Protein AF-A0A9P1DM09-F1 (afdb_monomer_lite)

Structure (mmCIF, N/CA/C/O backbone):
data_AF-A0A9P1DM09-F1
#
_entry.id   AF-A0A9P1DM09-F1
#
loop_
_atom_site.group_PDB
_atom_site.id
_atom_site.type_symbol
_atom_site.label_atom_id
_atom_site.label_alt_id
_atom_site.label_comp_id
_atom_site.label_asym_id
_atom_site.label_entity_id
_atom_site.label_seq_id
_atom_site.pdbx_PDB_ins_code
_atom_site.Cartn_x
_atom_site.Cartn_y
_atom_site.Cartn_z
_atom_site.occupancy
_atom_site.B_iso_or_equiv
_atom_site.auth_seq_id
_atom_site.auth_comp_id
_atom_site.auth_asym_id
_atom_site.auth_atom_id
_atom_site.pdbx_PDB_model_num
ATOM 1 N N . MET A 1 1 ? -20.185 -12.607 7.968 1.00 92.75 1 MET A N 1
ATOM 2 C CA . MET A 1 1 ? -20.704 -12.425 9.343 1.00 92.75 1 MET A CA 1
ATOM 3 C C . MET A 1 1 ? -21.569 -13.600 9.773 1.00 92.75 1 MET A C 1
ATOM 5 O O . MET A 1 1 ? -21.222 -14.218 10.764 1.00 92.75 1 MET A O 1
ATOM 9 N N . ALA A 1 2 ? -22.629 -13.952 9.030 1.00 94.94 2 ALA A N 1
ATOM 10 C CA . ALA A 1 2 ? -23.482 -15.106 9.347 1.00 94.94 2 ALA A CA 1
ATOM 11 C C . ALA A 1 2 ? -22.680 -16.396 9.610 1.00 94.94 2 ALA A C 1
ATOM 13 O O . ALA A 1 2 ? -22.858 -17.017 10.651 1.00 94.94 2 ALA A O 1
ATOM 14 N N . ASP A 1 3 ? -21.727 -16.736 8.737 1.00 95.44 3 ASP A N 1
ATOM 15 C CA . ASP A 1 3 ? -20.896 -17.940 8.904 1.00 95.44 3 ASP A CA 1
ATOM 16 C C . ASP A 1 3 ? -20.019 -17.910 10.163 1.00 95.44 3 ASP A C 1
ATOM 18 O O . ASP A 1 3 ? -19.839 -18.935 10.812 1.00 95.44 3 ASP A O 1
ATOM 22 N N . ILE A 1 4 ? -19.525 -16.727 10.547 1.00 95.06 4 ILE A N 1
ATOM 23 C CA . ILE A 1 4 ? -18.743 -16.546 11.779 1.00 95.06 4 ILE A CA 1
ATOM 24 C C . ILE A 1 4 ? -19.639 -16.803 12.996 1.00 95.06 4 ILE A C 1
ATOM 26 O O . ILE A 1 4 ? -19.252 -17.548 13.884 1.00 95.06 4 ILE A O 1
ATOM 30 N N . LEU A 1 5 ? -20.853 -16.241 13.008 1.00 94.69 5 LEU A N 1
ATOM 31 C CA . LEU A 1 5 ? -21.795 -16.359 14.127 1.00 94.69 5 LEU A CA 1
ATOM 32 C C . LEU A 1 5 ? -22.455 -17.743 14.241 1.00 94.69 5 LEU A C 1
ATOM 34 O O . LEU A 1 5 ? -22.899 -18.113 15.324 1.00 94.69 5 LEU A O 1
ATOM 38 N N . ARG A 1 6 ? -22.558 -18.503 13.142 1.00 94.81 6 ARG A N 1
ATOM 39 C CA . ARG A 1 6 ? -23.041 -19.898 13.164 1.00 94.81 6 ARG A CA 1
ATOM 40 C C . ARG A 1 6 ? -22.021 -20.857 13.772 1.00 94.81 6 ARG A C 1
ATOM 42 O O . ARG A 1 6 ? -22.411 -21.883 14.327 1.00 94.81 6 ARG A O 1
ATOM 49 N N . SER A 1 7 ? -20.742 -20.539 13.609 1.00 93.19 7 SER A N 1
ATOM 50 C CA . SER A 1 7 ? -19.626 -21.339 14.092 1.00 93.19 7 SER A CA 1
ATOM 51 C C . SER A 1 7 ? -19.431 -21.181 15.604 1.00 93.19 7 SER A C 1
ATOM 53 O O . SER A 1 7 ? -19.815 -20.171 16.188 1.00 93.19 7 SER A O 1
ATOM 55 N N . ASP A 1 8 ? -18.814 -22.176 16.236 1.00 93.00 8 ASP A N 1
ATOM 56 C CA . ASP A 1 8 ? -18.417 -22.162 17.649 1.00 93.00 8 ASP A CA 1
ATOM 57 C C . ASP A 1 8 ? -16.993 -21.623 17.867 1.00 93.00 8 ASP A C 1
ATOM 59 O O . ASP A 1 8 ? -16.590 -21.360 18.996 1.00 93.00 8 ASP A O 1
ATOM 63 N N . VAL A 1 9 ? -16.231 -21.389 16.793 1.00 93.50 9 VAL A N 1
ATOM 64 C CA . VAL A 1 9 ? -14.819 -20.960 16.859 1.00 93.50 9 VAL A CA 1
ATOM 65 C C . VAL A 1 9 ? -14.598 -19.602 17.536 1.00 93.50 9 VAL A C 1
ATOM 67 O O . VAL A 1 9 ? -13.471 -19.288 17.911 1.00 93.50 9 VAL A O 1
ATOM 70 N N . THR A 1 10 ? -15.645 -18.780 17.664 1.00 93.88 10 THR A N 1
ATOM 71 C CA . THR A 1 10 ? -15.610 -17.482 18.362 1.00 93.88 10 THR A CA 1
ATOM 72 C C . THR A 1 10 ? -16.269 -17.521 19.743 1.00 93.88 10 THR A C 1
ATOM 74 O O . THR A 1 10 ? -16.365 -16.486 20.403 1.00 93.88 10 THR A O 1
ATOM 77 N N . ASP A 1 11 ? -16.764 -18.679 20.185 1.00 94.38 11 ASP A N 1
ATOM 78 C CA . ASP A 1 11 ? -17.372 -18.811 21.508 1.00 94.38 11 ASP A CA 1
ATOM 79 C C . ASP A 1 11 ? -16.298 -18.615 22.593 1.00 94.38 11 ASP A C 1
ATOM 81 O O . ASP A 1 11 ? -15.176 -19.111 22.499 1.00 94.38 11 ASP A O 1
ATOM 85 N N . GLY A 1 12 ? -16.627 -17.836 23.624 1.00 93.38 12 GLY A N 1
ATOM 86 C CA . GLY A 1 12 ? -15.693 -17.449 24.683 1.00 93.38 12 GLY A CA 1
ATOM 87 C C . GLY A 1 12 ? -14.714 -16.331 24.308 1.00 93.38 12 GLY A C 1
ATOM 88 O O . GLY A 1 12 ? -13.828 -16.034 25.104 1.00 93.38 12 GLY A O 1
ATOM 89 N N . ILE A 1 13 ? -14.856 -15.694 23.139 1.00 94.94 13 ILE A N 1
ATOM 90 C CA . ILE A 1 13 ? -13.962 -14.625 22.670 1.00 94.94 13 ILE A CA 1
ATOM 91 C C . ILE A 1 13 ? -14.785 -13.391 22.279 1.00 94.94 13 ILE A C 1
ATOM 93 O O . ILE A 1 13 ? -15.729 -13.476 21.496 1.00 94.94 13 ILE A O 1
ATOM 97 N N . LEU A 1 14 ? -14.414 -12.221 22.806 1.00 96.12 14 LEU A N 1
ATOM 98 C CA . LEU A 1 14 ? -14.956 -10.940 22.349 1.00 96.12 14 LEU A CA 1
ATOM 99 C C . LEU A 1 14 ? -14.246 -10.524 21.052 1.00 96.12 14 LEU A C 1
ATOM 101 O O . LEU A 1 14 ? -13.033 -10.319 21.035 1.00 96.12 14 LEU A O 1
ATOM 105 N N . CYS A 1 15 ? -14.999 -10.396 19.964 1.00 97.06 15 CYS A N 1
ATOM 106 C CA . CYS A 1 15 ? -14.479 -10.115 18.629 1.00 97.06 15 CYS A CA 1
ATOM 107 C C . CYS A 1 15 ? -14.871 -8.714 18.145 1.00 97.06 15 CYS A C 1
ATOM 109 O O . CYS A 1 15 ? -16.034 -8.324 18.236 1.00 97.06 15 CYS A O 1
ATOM 111 N N . ASP A 1 16 ? -13.913 -8.002 17.547 1.00 97.50 16 ASP A N 1
ATOM 112 C CA . ASP A 1 16 ? -14.119 -6.736 16.835 1.00 97.50 16 ASP A CA 1
ATOM 113 C C . ASP A 1 16 ? -13.807 -6.915 15.336 1.00 97.50 16 ASP A C 1
ATOM 115 O O . ASP A 1 16 ? -12.651 -7.088 14.930 1.00 97.50 16 ASP A O 1
ATOM 119 N N . ILE A 1 17 ? -14.851 -6.885 14.503 1.00 97.31 17 ILE A N 1
ATOM 120 C CA . ILE A 1 17 ? -14.789 -7.251 13.083 1.00 97.31 17 ILE A CA 1
ATOM 121 C C . ILE A 1 17 ? -15.113 -6.039 12.207 1.00 97.31 17 ILE A C 1
ATOM 123 O O . ILE A 1 17 ? -16.161 -5.417 12.344 1.00 97.31 17 ILE A O 1
ATOM 127 N N . GLY A 1 18 ? -14.236 -5.714 11.255 1.00 97.19 18 GLY A N 1
ATOM 128 C CA . GLY A 1 18 ? -14.469 -4.623 10.306 1.00 97.19 18 GLY A CA 1
ATOM 129 C C . GLY A 1 18 ? -15.358 -5.049 9.138 1.00 97.19 18 GLY A C 1
ATOM 130 O O . GLY A 1 18 ? -15.050 -6.038 8.477 1.00 97.19 18 GLY A O 1
ATOM 131 N N . MET A 1 19 ? -16.420 -4.296 8.847 1.00 97.06 19 MET A N 1
ATOM 132 C CA . MET A 1 19 ? -17.224 -4.471 7.632 1.00 97.06 19 MET A CA 1
ATOM 133 C C . MET A 1 19 ? -18.007 -3.199 7.264 1.00 97.06 19 MET A C 1
ATOM 135 O O . MET A 1 19 ? -18.314 -2.397 8.148 1.00 97.06 19 MET A O 1
ATOM 139 N N . PRO A 1 20 ? -18.361 -2.993 5.982 1.00 98.00 20 PRO A N 1
ATOM 140 C CA . PRO A 1 20 ? -19.288 -1.933 5.603 1.00 98.00 20 PRO A CA 1
ATOM 141 C C . PRO A 1 20 ? -20.705 -2.251 6.101 1.00 98.00 20 PRO A C 1
ATOM 143 O O . PRO A 1 20 ? -21.165 -3.388 5.982 1.00 98.00 20 PRO A O 1
ATOM 146 N N . VAL A 1 21 ? -21.409 -1.252 6.635 1.00 98.38 21 VAL A N 1
ATOM 147 C CA . VAL A 1 21 ? -22.803 -1.382 7.091 1.00 98.38 21 VAL A CA 1
ATOM 148 C C . VAL A 1 21 ? -23.618 -0.212 6.558 1.00 98.38 21 VAL A C 1
ATOM 150 O O . VAL A 1 21 ? -23.195 0.938 6.646 1.00 98.38 21 VAL A O 1
ATOM 153 N N . MET A 1 22 ? -24.791 -0.503 5.998 1.00 98.12 22 MET A N 1
ATOM 154 C CA . MET A 1 22 ? -25.729 0.514 5.535 1.00 98.12 22 MET A CA 1
ATOM 155 C C . MET A 1 22 ? -26.776 0.768 6.614 1.00 98.12 22 MET A C 1
ATOM 157 O O . MET A 1 22 ? -27.593 -0.105 6.888 1.00 98.12 22 MET A O 1
ATOM 161 N N . HIS A 1 23 ? -26.778 1.958 7.205 1.00 97.88 23 HIS A N 1
ATOM 162 C CA . HIS A 1 23 ? -27.756 2.356 8.215 1.00 97.88 23 HIS A CA 1
ATOM 163 C C . HIS A 1 23 ? -28.583 3.523 7.689 1.00 97.88 23 HIS A C 1
ATOM 165 O O . HIS A 1 23 ? -28.023 4.514 7.230 1.00 97.88 23 HIS A O 1
ATOM 171 N N . ARG A 1 24 ? -29.916 3.388 7.695 1.00 96.62 24 ARG A N 1
ATOM 172 C CA . ARG A 1 24 ? -30.854 4.383 7.130 1.00 96.62 24 ARG A CA 1
ATOM 173 C C . ARG A 1 24 ? -30.491 4.817 5.696 1.00 96.62 24 ARG A C 1
ATOM 175 O O . ARG A 1 24 ? -30.533 5.998 5.374 1.00 96.62 24 ARG A O 1
ATOM 182 N N . ASN A 1 25 ? -30.129 3.854 4.842 1.00 97.06 25 ASN A N 1
ATOM 183 C CA . ASN A 1 25 ? -29.646 4.066 3.466 1.00 97.06 25 ASN A CA 1
ATOM 184 C C . ASN A 1 25 ? -28.330 4.857 3.335 1.00 97.06 25 ASN A C 1
ATOM 186 O O . ASN A 1 25 ? -27.997 5.311 2.243 1.00 97.06 25 ASN A O 1
ATOM 190 N N . VAL A 1 26 ? -27.549 4.985 4.410 1.00 97.94 26 VAL A N 1
ATOM 191 C CA . VAL A 1 26 ? -26.228 5.624 4.387 1.00 97.94 26 VAL A CA 1
ATOM 192 C C . VAL A 1 26 ? -25.138 4.571 4.630 1.00 97.94 26 VAL A C 1
ATOM 194 O O . VAL A 1 26 ? -25.220 3.828 5.612 1.00 97.94 26 VAL A O 1
ATOM 197 N N . PRO A 1 27 ? -24.130 4.449 3.747 1.00 98.25 27 PRO A N 1
ATOM 198 C CA . PRO A 1 27 ? -23.044 3.489 3.912 1.00 98.25 27 PRO A CA 1
ATOM 199 C C . PRO A 1 27 ? -21.975 4.004 4.886 1.00 98.25 27 PRO A C 1
ATOM 201 O O . PRO A 1 27 ? -21.399 5.076 4.697 1.00 98.25 27 PRO A O 1
ATOM 204 N N . TYR A 1 28 ? -21.637 3.193 5.885 1.00 98.62 28 TYR A N 1
ATOM 205 C CA . TYR A 1 28 ? -20.598 3.478 6.874 1.00 98.62 28 TYR A CA 1
ATOM 206 C C . TYR A 1 28 ? -19.514 2.396 6.865 1.00 98.62 28 TYR A C 1
ATOM 208 O O . TYR A 1 28 ? -19.790 1.211 6.669 1.00 98.62 28 TYR A O 1
ATOM 216 N N . ASN A 1 29 ? -18.267 2.802 7.114 1.00 98.38 29 ASN A N 1
ATOM 217 C CA . ASN A 1 29 ? -17.187 1.882 7.465 1.00 98.38 29 ASN A CA 1
ATOM 218 C C . ASN A 1 29 ? -17.317 1.558 8.958 1.00 98.38 29 ASN A C 1
ATOM 220 O O . ASN A 1 29 ? -17.188 2.467 9.778 1.00 98.38 29 ASN A O 1
ATOM 224 N N . CYS A 1 30 ? -17.608 0.306 9.312 1.00 98.50 30 CYS A N 1
ATOM 225 C CA . CYS A 1 30 ? -17.980 -0.057 10.674 1.00 98.50 30 CYS A CA 1
ATOM 226 C C . CYS A 1 30 ? -17.083 -1.130 11.288 1.00 98.50 30 CYS A C 1
ATOM 228 O O . CYS A 1 30 ? -16.482 -1.968 10.615 1.00 98.50 30 CYS A O 1
ATOM 230 N N . ARG A 1 31 ? -17.066 -1.110 12.616 1.00 98.31 31 ARG A N 1
ATOM 231 C CA . ARG A 1 31 ? -16.554 -2.137 13.515 1.00 98.31 31 ARG A CA 1
ATOM 232 C C . ARG A 1 31 ? -17.749 -2.802 14.191 1.00 98.31 31 ARG A C 1
ATOM 234 O O . ARG A 1 31 ? -18.562 -2.117 14.806 1.00 98.31 31 ARG A O 1
ATOM 241 N N . VAL A 1 32 ? -17.908 -4.107 14.030 1.00 98.25 32 VAL A N 1
ATOM 242 C CA . VAL A 1 32 ? -19.013 -4.883 14.596 1.00 98.25 32 VAL A CA 1
ATOM 243 C C . VAL A 1 32 ? -18.465 -5.719 15.738 1.00 98.25 32 VAL A C 1
ATOM 245 O O . VAL A 1 32 ? -17.649 -6.615 15.518 1.00 98.25 32 VAL A O 1
ATOM 248 N N . TRP A 1 33 ? -18.926 -5.415 16.947 1.00 98.25 33 TRP A N 1
ATOM 249 C CA . TRP A 1 33 ? -18.566 -6.157 18.146 1.00 98.25 33 TRP A CA 1
ATOM 250 C C . TRP A 1 33 ? -19.493 -7.354 18.310 1.00 98.25 33 TRP A C 1
ATOM 252 O O . TRP A 1 33 ? -20.716 -7.208 18.242 1.00 98.25 33 TRP A O 1
ATOM 262 N N . ALA A 1 34 ? -18.922 -8.529 18.544 1.00 97.12 34 ALA A N 1
ATOM 263 C CA . ALA A 1 34 ? -19.670 -9.759 18.757 1.00 97.12 34 ALA A CA 1
ATOM 264 C C . ALA A 1 34 ? -19.017 -10.630 19.831 1.00 97.12 34 ALA A C 1
ATOM 266 O O . ALA A 1 34 ? -17.798 -10.644 19.973 1.00 97.12 34 ALA A O 1
ATOM 267 N N . VAL A 1 35 ? -19.832 -11.364 20.581 1.00 96.44 35 VAL A N 1
ATOM 268 C CA . VAL A 1 35 ? -19.383 -12.359 21.562 1.00 96.44 35 VAL A CA 1
ATOM 269 C C . VAL A 1 35 ? -20.455 -13.429 21.702 1.00 96.44 35 VAL A C 1
ATOM 271 O O . VAL A 1 35 ? -21.644 -13.107 21.690 1.00 96.44 35 VAL A O 1
ATOM 274 N N . ASN A 1 36 ? -20.051 -14.697 21.818 1.00 95.25 36 ASN A N 1
ATOM 275 C CA . ASN A 1 36 ? -20.961 -15.831 22.036 1.00 95.25 36 ASN A CA 1
ATOM 276 C C . ASN A 1 36 ? -22.181 -15.800 21.097 1.00 95.25 36 ASN A C 1
ATOM 278 O O . ASN A 1 36 ? -23.331 -15.866 21.536 1.00 95.25 36 ASN A O 1
ATOM 282 N N . ARG A 1 37 ? -21.909 -15.628 19.794 1.00 95.06 37 ARG A N 1
ATOM 283 C CA . ARG A 1 37 ? -22.902 -15.603 18.702 1.00 95.06 37 ARG A CA 1
ATOM 284 C C . ARG A 1 37 ? -23.946 -14.489 18.787 1.00 95.06 37 ARG A C 1
ATOM 286 O O . ARG A 1 37 ? -24.953 -14.542 18.087 1.00 95.06 37 ARG A O 1
ATOM 293 N N . LYS A 1 38 ? -23.708 -13.458 19.597 1.00 96.56 38 LYS A N 1
ATOM 294 C CA . LYS A 1 38 ? -24.525 -12.242 19.658 1.00 96.56 38 LYS A CA 1
ATOM 295 C C . LYS A 1 38 ? -23.727 -11.037 19.201 1.00 96.56 38 LYS A C 1
ATOM 297 O O . LYS A 1 38 ? -22.524 -10.947 19.438 1.00 96.56 38 LYS A O 1
ATOM 302 N N . ILE A 1 39 ? -24.412 -10.094 18.566 1.00 98.06 39 ILE A N 1
ATOM 303 C CA . ILE A 1 39 ? -23.843 -8.792 18.228 1.00 98.06 39 ILE A CA 1
ATOM 304 C C . ILE A 1 39 ? -24.055 -7.865 19.426 1.00 98.06 39 ILE A C 1
ATOM 306 O O . ILE A 1 39 ? -25.181 -7.669 19.886 1.00 98.06 39 ILE A O 1
ATOM 310 N N . VAL A 1 40 ? -22.957 -7.302 19.923 1.00 97.94 40 VAL A N 1
ATOM 311 C CA . VAL A 1 40 ? -22.935 -6.336 21.029 1.00 97.94 40 VAL A CA 1
ATOM 312 C C . VAL A 1 40 ? -23.361 -4.960 20.526 1.00 97.94 40 VAL A C 1
ATOM 314 O O . VAL A 1 40 ? -24.198 -4.305 21.135 1.00 97.94 40 VAL A O 1
ATOM 317 N N . GLY A 1 41 ? -22.825 -4.536 19.382 1.00 98.19 41 GLY A N 1
ATOM 318 C CA . GLY A 1 41 ? -23.155 -3.260 18.758 1.00 98.19 41 GLY A CA 1
ATOM 319 C C . GLY A 1 41 ? -22.298 -2.984 17.527 1.00 98.19 41 GLY A C 1
ATOM 320 O O . GLY A 1 41 ? -21.325 -3.692 17.249 1.00 98.19 41 GLY A O 1
ATOM 321 N N . ILE A 1 42 ? -22.664 -1.944 16.782 1.00 98.62 42 ILE A N 1
ATOM 322 C CA . ILE A 1 42 ? -22.014 -1.548 15.531 1.00 98.62 42 ILE A CA 1
ATOM 323 C C . ILE A 1 42 ? -21.479 -0.123 15.665 1.00 98.62 42 ILE A C 1
ATOM 325 O O . ILE A 1 42 ? -22.226 0.822 15.906 1.00 98.62 42 ILE A O 1
ATOM 329 N N . ARG A 1 43 ? -20.171 0.034 15.487 1.00 98.25 43 ARG A N 1
ATOM 330 C CA . ARG A 1 43 ? -19.457 1.298 15.643 1.00 98.25 43 ARG A CA 1
ATOM 331 C C . ARG A 1 43 ? -19.012 1.833 14.281 1.00 98.25 43 ARG A C 1
ATOM 333 O O . ARG A 1 43 ? -18.095 1.259 13.691 1.00 98.25 43 ARG A O 1
ATOM 340 N N . PRO A 1 44 ? -19.613 2.912 13.756 1.00 98.19 44 PRO A N 1
ATOM 341 C CA . PRO A 1 44 ? -19.181 3.539 12.510 1.00 98.19 44 PRO A CA 1
ATOM 342 C C . PRO A 1 44 ? -17.931 4.414 12.700 1.00 98.19 44 PRO A C 1
ATOM 344 O O . PRO A 1 44 ? -17.694 4.978 13.768 1.00 98.19 44 PRO A O 1
ATOM 347 N N . LYS A 1 45 ? -17.126 4.532 11.644 1.00 98.00 45 LYS A N 1
ATOM 348 C CA . LYS A 1 45 ? -15.929 5.377 11.589 1.00 98.00 45 LYS A CA 1
ATOM 349 C C . LYS A 1 45 ? -16.315 6.860 11.504 1.00 98.00 45 LYS A C 1
ATOM 351 O O . LYS A 1 45 ? -17.185 7.241 10.721 1.00 98.00 45 LYS A O 1
ATOM 356 N N . ILE A 1 46 ? -15.643 7.694 12.289 1.00 96.06 46 ILE A N 1
ATOM 357 C CA . ILE A 1 46 ? -15.893 9.135 12.428 1.00 96.06 46 ILE A CA 1
ATOM 358 C C . ILE A 1 46 ? -15.045 9.920 11.425 1.00 96.06 46 ILE A C 1
ATOM 360 O O . ILE A 1 46 ? -15.552 10.773 10.702 1.00 96.06 46 ILE A O 1
ATOM 364 N N . TYR A 1 47 ? -13.746 9.615 11.353 1.00 96.00 47 TYR A N 1
ATOM 365 C CA . TYR A 1 47 ? -12.805 10.327 10.489 1.00 96.00 47 TYR A CA 1
ATOM 366 C C . TYR A 1 47 ? -12.378 9.442 9.321 1.00 96.00 47 TYR A C 1
ATOM 368 O O . TYR A 1 47 ? -11.663 8.453 9.493 1.00 96.00 47 TYR A O 1
ATOM 376 N N . LEU A 1 48 ? -12.837 9.794 8.120 1.00 96.19 48 LEU A N 1
ATOM 377 C CA . LEU A 1 48 ? -12.530 9.056 6.899 1.00 96.19 48 LEU A CA 1
ATOM 378 C C . LEU A 1 48 ? -11.236 9.553 6.247 1.00 96.19 48 LEU A C 1
ATOM 380 O O . LEU A 1 48 ? -11.005 10.756 6.132 1.00 96.19 48 LEU A O 1
ATOM 384 N N . ALA A 1 49 ? -10.418 8.622 5.762 1.00 93.81 49 ALA A N 1
ATOM 385 C CA . ALA A 1 49 ? -9.188 8.943 5.047 1.00 93.81 49 ALA A CA 1
ATOM 386 C C . ALA A 1 49 ? -9.498 9.306 3.585 1.00 93.81 49 ALA A C 1
ATOM 388 O O . ALA A 1 49 ? -9.995 8.475 2.818 1.00 93.81 49 ALA A O 1
ATOM 389 N N . ASN A 1 50 ? -9.167 10.534 3.176 1.00 91.81 50 ASN A N 1
ATOM 390 C CA . ASN A 1 50 ? -9.396 11.011 1.805 1.00 91.81 50 ASN A CA 1
ATOM 391 C C . ASN A 1 50 ? -8.139 11.586 1.120 1.00 91.81 50 ASN A C 1
ATOM 393 O O . ASN A 1 50 ? -8.208 12.097 -0.000 1.00 91.81 50 ASN A O 1
ATOM 397 N N . ASP A 1 51 ? -6.978 11.440 1.764 1.00 81.56 51 ASP A N 1
ATOM 398 C CA . ASP A 1 51 ? -5.696 11.957 1.291 1.00 81.56 51 ASP A CA 1
ATOM 399 C C . ASP A 1 51 ? -4.848 10.890 0.589 1.00 81.56 51 ASP A C 1
ATOM 401 O O . ASP A 1 51 ? -4.933 9.688 0.848 1.00 81.56 51 ASP A O 1
ATOM 405 N N . GLY A 1 52 ? -3.951 11.329 -0.300 1.00 84.19 52 GLY A N 1
ATOM 406 C CA . GLY A 1 52 ? -2.974 10.442 -0.939 1.00 84.19 52 GLY A CA 1
ATOM 407 C C . GLY A 1 52 ? -3.645 9.350 -1.777 1.00 84.19 52 GLY A C 1
ATOM 408 O O . GLY A 1 52 ? -4.280 9.671 -2.783 1.00 84.19 52 GLY A O 1
ATOM 409 N N . ASN A 1 53 ? -3.487 8.085 -1.370 1.00 85.81 53 ASN A N 1
ATOM 410 C CA . ASN A 1 53 ? -4.131 6.922 -1.993 1.00 85.81 53 ASN A CA 1
ATOM 411 C C . ASN A 1 53 ? -5.542 6.630 -1.455 1.00 85.81 53 ASN A C 1
ATOM 413 O O . ASN A 1 53 ? -6.273 5.879 -2.095 1.00 85.81 53 ASN A O 1
ATOM 417 N N . TYR A 1 54 ? -5.924 7.196 -0.309 1.00 90.06 54 TYR A N 1
ATOM 418 C CA . TYR A 1 54 ? -7.211 6.922 0.324 1.00 90.06 54 TYR A CA 1
ATOM 419 C C . TYR A 1 54 ? -8.317 7.791 -0.271 1.00 90.06 54 TYR A C 1
ATOM 421 O O . TYR A 1 54 ? -8.112 8.976 -0.527 1.00 90.06 54 TYR A O 1
ATOM 429 N N . ARG A 1 55 ? -9.487 7.198 -0.513 1.00 93.56 55 ARG A N 1
ATOM 430 C CA . ARG A 1 55 ? -10.676 7.868 -1.066 1.00 93.56 55 ARG A CA 1
ATOM 431 C C . ARG A 1 55 ? -11.950 7.367 -0.386 1.00 93.56 55 ARG A C 1
ATOM 433 O O . ARG A 1 55 ? -12.934 7.082 -1.055 1.00 93.56 55 ARG A O 1
ATOM 440 N N . GLU A 1 56 ? -11.922 7.187 0.935 1.00 95.56 56 GLU A N 1
ATOM 441 C CA . GLU A 1 56 ? -13.026 6.551 1.668 1.00 95.56 56 GLU A CA 1
ATOM 442 C C . GLU A 1 56 ? -14.357 7.294 1.488 1.00 95.56 56 GLU A C 1
ATOM 444 O O . GLU A 1 56 ? -15.388 6.646 1.330 1.00 95.56 56 GLU A O 1
ATOM 449 N N . MET A 1 57 ? -14.330 8.631 1.402 1.00 95.44 57 MET A N 1
ATOM 450 C CA . MET A 1 57 ? -15.530 9.460 1.200 1.00 95.44 57 MET A CA 1
ATOM 451 C C . MET A 1 57 ? -16.221 9.241 -0.154 1.00 95.44 57 MET A C 1
ATOM 453 O O . MET A 1 57 ? -17.337 9.706 -0.355 1.00 95.44 57 MET A O 1
ATOM 457 N N . ARG A 1 58 ? -15.584 8.525 -1.093 1.00 96.25 58 ARG A N 1
ATOM 458 C CA . ARG A 1 58 ? -16.240 8.079 -2.329 1.00 96.25 58 ARG A CA 1
ATOM 459 C C . ARG A 1 58 ? -17.334 7.043 -2.054 1.00 96.25 58 ARG A C 1
ATOM 461 O O . ARG A 1 58 ? -18.288 6.975 -2.820 1.00 96.25 58 ARG A O 1
ATOM 468 N N . TRP A 1 59 ? -17.167 6.220 -1.018 1.00 96.06 59 TRP A N 1
ATOM 469 C CA . TRP A 1 59 ? -18.034 5.069 -0.737 1.00 96.06 59 TRP A CA 1
ATOM 470 C C . TRP A 1 59 ? -18.727 5.135 0.620 1.00 96.06 59 TRP A C 1
ATOM 472 O O . TRP A 1 59 ? -19.774 4.519 0.784 1.00 96.06 59 TRP A O 1
ATOM 482 N N . PHE A 1 60 ? -18.142 5.841 1.585 1.00 98.25 60 PHE A N 1
ATOM 483 C CA . PHE A 1 60 ? -18.626 5.898 2.958 1.00 98.25 60 PHE A CA 1
ATOM 484 C C . PHE A 1 60 ? -18.896 7.331 3.391 1.00 98.25 60 PHE A C 1
ATOM 486 O O . PHE A 1 60 ? -18.217 8.268 2.970 1.00 98.25 60 PHE A O 1
ATOM 493 N N . THR A 1 61 ? -19.849 7.484 4.299 1.00 98.12 61 THR A N 1
ATOM 494 C CA . THR A 1 61 ? -20.131 8.741 4.988 1.00 98.12 61 THR A CA 1
ATOM 495 C C . THR A 1 61 ? -19.509 8.691 6.388 1.00 98.12 61 THR A C 1
ATOM 497 O O . THR A 1 61 ? -19.588 7.649 7.042 1.00 98.12 61 THR A O 1
ATOM 500 N N . PRO A 1 62 ? -18.850 9.764 6.868 1.00 97.19 62 PRO A N 1
ATOM 501 C CA . PRO A 1 62 ? -18.394 9.818 8.254 1.00 97.19 62 PRO A CA 1
ATOM 502 C C . PRO A 1 62 ? -19.592 9.791 9.209 1.00 97.19 62 PRO A C 1
ATOM 504 O O . PRO A 1 62 ? -20.635 10.383 8.920 1.00 97.19 62 PRO A O 1
ATOM 507 N N . TRP A 1 63 ? -19.452 9.134 10.360 1.00 97.00 63 TRP A N 1
ATOM 508 C CA . TRP A 1 63 ? -20.458 9.248 11.414 1.00 97.00 63 TRP A CA 1
ATOM 509 C C . TRP A 1 63 ? -20.481 10.669 11.977 1.00 97.00 63 TRP A C 1
ATOM 511 O O . TRP A 1 63 ? -19.466 11.164 12.471 1.00 97.00 63 TRP A O 1
ATOM 521 N N . TYR A 1 64 ? -21.637 11.323 11.894 1.00 92.94 64 TYR A N 1
ATOM 522 C CA . TYR A 1 64 ? -21.806 12.678 12.399 1.00 92.94 64 TYR A CA 1
ATOM 523 C C . TYR A 1 64 ? -21.977 12.661 13.919 1.00 92.94 64 TYR A C 1
ATOM 525 O O . TYR A 1 64 ? -22.877 12.010 14.445 1.00 92.94 64 TYR A O 1
ATOM 533 N N . ILE A 1 65 ? -21.119 13.407 14.613 1.00 90.06 65 ILE A N 1
ATOM 534 C CA . ILE A 1 65 ? -21.247 13.669 16.046 1.00 90.06 65 ILE A CA 1
ATOM 535 C C . ILE A 1 65 ? -21.745 15.100 16.194 1.00 90.06 65 ILE A C 1
ATOM 537 O O . ILE A 1 65 ? -21.059 16.037 15.788 1.00 90.06 65 ILE A O 1
ATOM 541 N N . ASP A 1 66 ? -22.933 15.251 16.772 1.00 85.88 66 ASP A N 1
ATOM 542 C CA . ASP A 1 66 ? -23.529 16.551 17.065 1.00 85.88 66 ASP A CA 1
ATOM 543 C C . ASP A 1 66 ? -22.729 17.262 18.174 1.00 85.88 66 ASP A C 1
ATOM 545 O O . ASP A 1 66 ? -22.722 16.779 19.309 1.00 85.88 66 ASP A O 1
ATOM 549 N N . PRO A 1 67 ? -22.079 18.409 17.892 1.00 83.00 67 PRO A N 1
ATOM 550 C CA . PRO A 1 67 ? -21.292 19.138 18.886 1.00 83.00 67 PRO A CA 1
ATOM 551 C C . PRO A 1 67 ? -22.119 19.694 20.052 1.00 83.00 67 PRO A C 1
ATOM 553 O O . PRO A 1 67 ? -21.548 20.058 21.078 1.00 83.00 67 PRO A O 1
ATOM 556 N N . SER A 1 68 ? -23.443 19.809 19.894 1.00 83.38 68 SER A N 1
ATOM 557 C CA . SER A 1 68 ? -24.346 20.258 20.958 1.00 83.38 68 SER A CA 1
ATOM 558 C C . SER A 1 68 ? -24.662 19.155 21.970 1.00 83.38 68 SER A C 1
ATOM 560 O O . SER A 1 68 ? -25.052 19.451 23.103 1.00 83.38 68 SER A O 1
ATOM 562 N N . LYS A 1 69 ? -24.469 17.885 21.591 1.00 79.94 69 LYS A N 1
ATOM 563 C CA . LYS A 1 69 ? -24.666 16.737 22.476 1.00 79.94 69 LYS A CA 1
ATOM 564 C C . LYS A 1 69 ? -23.389 16.439 23.260 1.00 79.94 69 LYS A C 1
ATOM 566 O O . LYS A 1 69 ? -22.272 16.574 22.767 1.00 79.94 69 LYS A O 1
ATOM 571 N N . GLN A 1 70 ? -23.558 16.009 24.508 1.00 75.62 70 GLN A N 1
ATOM 572 C CA . GLN A 1 70 ? -22.440 15.571 25.340 1.00 75.62 70 GLN A CA 1
ATOM 573 C C . GLN A 1 70 ? -21.818 14.269 24.801 1.00 75.62 70 GLN A C 1
ATOM 575 O O . GLN A 1 70 ? -22.510 13.401 24.264 1.00 75.62 70 GLN A O 1
ATOM 580 N N . GLY A 1 71 ? -20.499 14.130 24.965 1.00 82.50 71 GLY A N 1
ATOM 581 C CA . GLY A 1 71 ? -19.759 12.923 24.589 1.00 82.50 71 GLY A CA 1
ATOM 582 C C . GLY A 1 71 ? -19.727 12.697 23.077 1.00 82.50 71 GLY A C 1
ATOM 583 O O . GLY A 1 71 ? -19.248 13.546 22.328 1.00 82.50 71 GLY A O 1
ATOM 584 N N . PHE A 1 72 ? -20.209 11.531 22.642 1.00 90.31 72 PHE A N 1
ATOM 585 C CA . PHE A 1 72 ? -20.299 11.147 21.2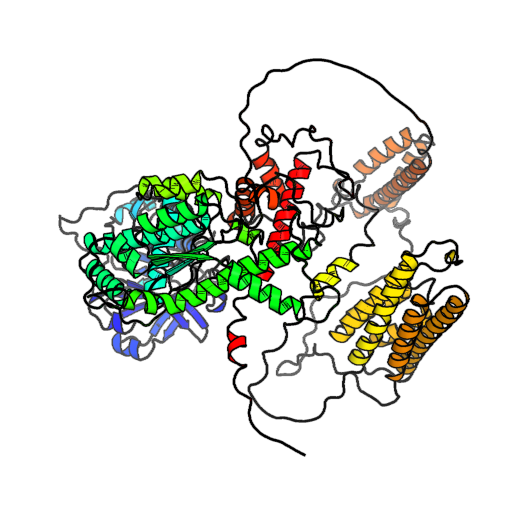27 1.00 90.31 72 PHE A CA 1
ATOM 586 C C . PHE A 1 72 ? -21.747 11.083 20.704 1.00 90.31 72 PHE A C 1
ATOM 588 O O . PHE A 1 72 ? -21.984 10.561 19.614 1.00 90.31 72 PHE A O 1
ATOM 595 N N . GLY A 1 73 ? -22.707 11.619 21.463 1.00 87.50 73 GLY A N 1
ATOM 596 C CA . GLY A 1 73 ? -24.133 11.506 21.167 1.00 87.50 73 GLY A CA 1
ATOM 597 C C . GLY A 1 73 ? -24.755 10.186 21.635 1.00 87.50 73 GLY A C 1
ATOM 598 O O . GLY A 1 73 ? -24.103 9.332 22.235 1.00 87.50 73 GLY A O 1
ATOM 599 N N . GLU A 1 74 ? -26.055 10.049 21.387 1.00 89.44 74 GLU A N 1
ATOM 600 C CA . GLU A 1 74 ? -26.842 8.868 21.757 1.00 89.44 74 GLU A CA 1
ATOM 601 C C . GLU A 1 74 ? -26.682 7.747 20.725 1.00 89.44 74 GLU A C 1
ATOM 603 O O . GLU A 1 74 ? -26.417 7.997 19.548 1.00 89.44 74 GLU A O 1
ATOM 608 N N . LEU A 1 75 ? -26.877 6.505 21.171 1.00 95.25 75 LEU A N 1
ATOM 609 C CA . LEU A 1 75 ? -26.890 5.346 20.285 1.00 95.25 75 LEU A CA 1
ATOM 610 C C . LEU A 1 75 ? -28.225 5.250 19.554 1.00 95.25 75 LEU A C 1
ATOM 612 O O . LEU A 1 75 ? -29.291 5.432 20.139 1.00 95.25 75 LEU A O 1
ATOM 616 N N . GLU A 1 76 ? -28.156 4.906 18.276 1.00 96.81 76 GLU A N 1
ATOM 617 C CA . GLU A 1 76 ? -29.327 4.587 17.473 1.00 96.81 76 GLU A CA 1
ATOM 618 C C . GLU A 1 76 ? -29.581 3.077 17.467 1.00 96.81 76 GLU A C 1
ATOM 620 O O . GLU A 1 76 ? -28.680 2.273 17.701 1.00 96.81 76 GLU A O 1
ATOM 625 N N . GLU A 1 77 ? -30.812 2.664 17.170 1.00 97.81 77 GLU A N 1
ATOM 626 C CA . GLU A 1 77 ? -31.118 1.254 16.941 1.00 97.81 77 GLU A CA 1
ATOM 627 C C . GLU A 1 77 ? -30.888 0.882 15.473 1.00 97.81 77 GLU A C 1
ATOM 629 O O . GLU A 1 77 ? -31.459 1.492 14.564 1.00 97.81 77 GLU A O 1
ATOM 634 N N . TYR A 1 78 ? -30.100 -0.164 15.243 1.00 98.38 78 TYR A N 1
ATOM 635 C CA . TYR A 1 78 ? -29.909 -0.778 13.936 1.00 98.38 78 TYR A CA 1
ATOM 636 C C . TYR A 1 78 ? -30.675 -2.094 13.854 1.00 98.38 78 TYR A C 1
ATOM 638 O O . TYR A 1 78 ? -30.468 -2.991 14.672 1.00 98.38 78 TYR A O 1
ATOM 646 N N . PHE A 1 79 ? -31.546 -2.224 12.854 1.00 98.12 79 PHE A N 1
ATOM 647 C CA . PHE A 1 79 ? -32.243 -3.475 12.567 1.00 98.12 79 PHE A CA 1
ATOM 648 C C . PHE A 1 79 ? -31.296 -4.453 11.879 1.00 98.12 79 PHE A C 1
ATOM 650 O O . PHE A 1 79 ? -30.744 -4.162 10.817 1.00 98.12 79 PHE A O 1
ATOM 657 N N . LEU A 1 80 ? -31.120 -5.628 12.477 1.00 97.88 80 LEU A N 1
ATOM 658 C CA . LEU A 1 80 ? -30.267 -6.655 11.900 1.00 97.88 80 LEU A CA 1
ATOM 659 C C . LEU A 1 80 ? -30.907 -7.244 10.632 1.00 97.88 80 LEU A C 1
ATOM 661 O O . LEU A 1 80 ? -32.129 -7.413 10.581 1.00 97.88 80 LEU A O 1
ATOM 665 N N . PRO A 1 81 ? -30.103 -7.615 9.615 1.00 97.31 81 PRO A N 1
ATOM 666 C CA . PRO A 1 81 ? -30.593 -8.434 8.515 1.00 97.31 81 PRO A CA 1
ATOM 667 C C . PRO A 1 81 ? -31.255 -9.700 9.058 1.00 97.31 81 PRO A C 1
ATOM 669 O O . PRO A 1 81 ? -30.751 -10.292 10.013 1.00 97.31 81 PRO A O 1
ATOM 672 N N . ARG A 1 82 ? -32.351 -10.133 8.426 1.00 96.69 82 ARG A N 1
ATOM 673 C CA . ARG A 1 82 ? -33.174 -11.259 8.896 1.00 96.69 82 ARG A CA 1
ATOM 674 C C . ARG A 1 82 ? -32.350 -12.496 9.261 1.00 96.69 82 ARG A C 1
ATOM 676 O O . ARG A 1 82 ? -32.518 -13.025 10.350 1.00 96.69 82 ARG A O 1
ATOM 683 N N . GLU A 1 83 ? -31.428 -12.899 8.388 1.00 97.12 83 GLU A N 1
ATOM 684 C CA . GLU A 1 83 ? -30.547 -14.051 8.622 1.00 97.12 83 GLU A CA 1
ATOM 685 C C . GLU A 1 83 ? -29.714 -13.895 9.903 1.00 97.12 83 GLU A C 1
ATOM 687 O O . GLU A 1 83 ? -29.597 -14.825 10.694 1.00 97.12 83 GLU A O 1
ATOM 692 N N . ILE A 1 84 ? -29.156 -12.705 10.137 1.00 97.50 84 ILE A N 1
ATOM 693 C CA . ILE A 1 84 ? -28.370 -12.428 11.340 1.00 97.50 84 ILE A CA 1
ATOM 694 C C . ILE A 1 84 ? -29.272 -12.441 12.574 1.00 97.50 84 ILE A C 1
ATOM 696 O O . ILE A 1 84 ? -28.888 -13.024 13.580 1.00 97.50 84 ILE A O 1
ATOM 700 N N . GLY A 1 85 ? -30.467 -11.851 12.498 1.00 97.06 85 GLY A N 1
ATOM 701 C CA . GLY A 1 85 ? -31.411 -11.846 13.615 1.00 97.06 85 GLY A CA 1
ATOM 702 C C . GLY A 1 85 ? -31.934 -13.236 13.989 1.00 97.06 85 GLY A C 1
ATOM 703 O O . GLY A 1 85 ? -32.106 -13.520 15.172 1.00 97.06 85 GLY A O 1
ATOM 704 N N . GLU A 1 86 ? -32.120 -14.123 13.009 1.00 97.00 86 GLU A N 1
ATOM 705 C CA . GLU A 1 86 ? -32.472 -15.532 13.235 1.00 97.00 86 GLU A CA 1
ATOM 706 C C . GLU A 1 86 ? -31.337 -16.301 13.934 1.00 97.00 86 GLU A C 1
ATOM 708 O O . GLU A 1 86 ? -31.606 -17.098 14.830 1.00 97.00 86 GLU A O 1
ATOM 713 N N . ILE A 1 87 ? -30.072 -16.037 13.579 1.00 96.44 87 ILE A N 1
ATOM 714 C CA . ILE A 1 87 ? -28.900 -16.673 14.210 1.00 96.44 87 ILE A CA 1
ATOM 715 C C . ILE A 1 87 ? -28.692 -16.168 15.643 1.00 96.44 87 ILE A C 1
ATOM 717 O O . ILE A 1 87 ? -28.455 -16.958 16.554 1.00 96.44 87 ILE A O 1
ATOM 721 N N . THR A 1 88 ? -28.743 -14.851 15.843 1.00 96.56 88 THR A N 1
ATOM 722 C CA . THR A 1 88 ? -28.397 -14.216 17.125 1.00 96.56 88 THR A CA 1
ATOM 723 C C . THR A 1 88 ? -29.566 -14.187 18.114 1.00 96.56 88 THR A C 1
ATOM 725 O O . THR A 1 88 ? -29.364 -13.970 19.313 1.00 96.56 88 THR A O 1
ATOM 728 N N . GLY A 1 89 ? -30.800 -14.347 17.621 1.00 97.38 89 GLY A N 1
ATOM 729 C CA . GLY A 1 89 ? -32.028 -14.091 18.374 1.00 97.38 89 GLY A CA 1
ATOM 730 C C . GLY A 1 89 ? -32.274 -12.603 18.656 1.00 97.38 89 GLY A C 1
ATOM 731 O O . GLY A 1 89 ? -33.033 -12.273 19.567 1.00 97.38 89 GLY A O 1
ATOM 732 N N . GLN A 1 90 ? -31.617 -11.693 17.928 1.00 97.69 90 GLN A N 1
ATOM 733 C CA . GLN A 1 90 ? -31.711 -10.244 18.126 1.00 97.69 90 GLN A CA 1
ATOM 734 C C . GLN A 1 90 ? -32.383 -9.579 16.920 1.00 97.69 90 GLN A C 1
ATOM 736 O O . GLN A 1 90 ? -31.939 -9.727 15.787 1.00 97.69 90 GLN A O 1
ATOM 741 N N . ALA A 1 91 ? -33.424 -8.778 17.152 1.00 97.69 91 ALA A N 1
ATOM 742 C CA . ALA A 1 91 ? -34.023 -7.972 16.083 1.00 97.69 91 ALA A CA 1
ATOM 743 C C . ALA A 1 91 ? -33.222 -6.688 15.806 1.00 97.69 91 ALA A C 1
ATOM 745 O O . ALA A 1 91 ? -33.120 -6.234 14.665 1.00 97.69 91 ALA A O 1
ATOM 746 N N . LYS A 1 92 ? -32.661 -6.093 16.863 1.00 98.12 92 LYS A N 1
ATOM 747 C CA . LYS A 1 92 ? -31.972 -4.804 16.835 1.00 98.12 92 LYS A CA 1
ATOM 748 C C . LYS A 1 92 ? -30.710 -4.838 17.682 1.00 98.12 92 LYS A C 1
ATOM 750 O O . LYS A 1 92 ? -30.634 -5.607 18.641 1.00 98.12 92 LYS A O 1
ATOM 755 N N . VAL A 1 93 ? -29.762 -3.969 17.350 1.00 98.44 93 VAL A N 1
ATOM 756 C CA . VAL A 1 93 ? -28.531 -3.736 18.117 1.00 98.44 93 VAL A CA 1
ATOM 757 C C . VAL A 1 93 ? -28.184 -2.246 18.162 1.00 98.44 93 VAL A C 1
ATOM 759 O O . VAL A 1 93 ? -28.622 -1.504 17.279 1.00 98.44 93 VAL A O 1
ATOM 762 N N . PRO A 1 94 ? -27.396 -1.789 19.151 1.00 98.31 94 PRO A N 1
ATOM 763 C CA . PRO A 1 94 ? -26.930 -0.408 19.206 1.00 98.31 94 PRO A CA 1
ATOM 764 C C . PRO A 1 94 ? -26.014 -0.052 18.027 1.00 98.31 94 PRO A C 1
ATOM 766 O O . PRO A 1 94 ? -25.157 -0.847 17.632 1.00 98.31 94 PRO A O 1
ATOM 769 N N . PHE A 1 95 ? -26.166 1.161 17.501 1.00 98.44 95 PHE A N 1
ATOM 770 C CA . PHE A 1 95 ? -25.373 1.733 16.417 1.00 98.44 95 PHE A CA 1
ATOM 771 C C . PHE A 1 95 ? -24.894 3.136 16.792 1.00 98.44 95 PHE A C 1
ATOM 773 O O . PHE A 1 95 ? -25.698 4.008 17.116 1.00 98.44 95 PHE A O 1
ATOM 780 N N . GLY A 1 96 ? -23.583 3.361 16.761 1.00 97.06 96 GLY A N 1
ATOM 781 C CA . GLY A 1 96 ? -22.971 4.630 17.158 1.00 97.06 96 GLY A CA 1
ATOM 782 C C . GLY A 1 96 ? -21.642 4.425 17.879 1.00 97.06 96 GLY A C 1
ATOM 783 O O . GLY A 1 96 ? -21.020 3.369 17.769 1.00 97.06 96 GLY A O 1
ATOM 784 N N . ILE A 1 97 ? -21.179 5.435 18.611 1.00 96.75 97 ILE A N 1
ATOM 785 C CA . ILE A 1 97 ? -19.919 5.354 19.359 1.00 96.75 97 ILE A CA 1
ATOM 786 C C . ILE A 1 97 ? -20.217 4.952 20.802 1.00 96.75 97 ILE A C 1
ATOM 788 O O . ILE A 1 97 ? -20.877 5.686 21.532 1.00 96.75 97 ILE A O 1
ATOM 792 N N . PHE A 1 98 ? -19.716 3.791 21.212 1.00 96.81 98 PHE A N 1
ATOM 793 C CA . PHE A 1 98 ? -19.911 3.242 22.551 1.00 96.81 98 PHE A CA 1
ATOM 794 C C . PHE A 1 98 ? -18.644 2.557 23.060 1.00 96.81 98 PHE A C 1
ATOM 796 O O . PHE A 1 98 ? -17.740 2.224 22.286 1.00 96.81 98 PHE A O 1
ATOM 803 N N . ALA A 1 99 ? -18.619 2.314 24.365 1.00 97.50 99 ALA A N 1
ATOM 804 C CA . ALA A 1 99 ? -17.701 1.388 25.002 1.00 97.50 99 ALA A CA 1
ATOM 805 C C . ALA A 1 99 ? -18.425 0.081 25.365 1.00 97.50 99 ALA A C 1
ATOM 807 O O . ALA A 1 99 ? -19.588 0.085 25.771 1.00 97.50 99 ALA A O 1
ATOM 808 N N . VAL A 1 100 ? -17.737 -1.044 25.205 1.00 98.19 100 VAL A N 1
ATOM 809 C CA . VAL A 1 100 ? -18.164 -2.365 25.665 1.00 98.19 100 VAL A CA 1
ATOM 810 C C . VAL A 1 100 ? -17.738 -2.510 27.119 1.00 98.19 100 VAL A C 1
ATOM 812 O O . VAL A 1 100 ? -16.544 -2.560 27.415 1.00 98.19 100 VAL A O 1
ATOM 815 N N . SER A 1 101 ? -18.717 -2.558 28.016 1.00 97.56 101 SER A N 1
ATOM 816 C CA . SER A 1 101 ? -18.509 -2.732 29.452 1.00 97.56 101 SER A CA 1
ATOM 817 C C . SER A 1 101 ? -18.674 -4.210 29.791 1.00 97.56 101 SER A C 1
ATOM 819 O O . SER A 1 101 ? -19.743 -4.783 29.582 1.00 97.56 101 SER A O 1
ATOM 821 N N . THR A 1 102 ? -17.596 -4.853 30.234 1.00 97.19 102 THR A N 1
ATOM 822 C CA . THR A 1 102 ? -17.612 -6.242 30.713 1.00 97.19 102 THR A CA 1
ATOM 823 C C . THR A 1 102 ? -17.622 -6.255 32.241 1.00 97.19 102 THR A C 1
ATOM 825 O O . THR A 1 102 ? -17.526 -5.213 32.888 1.00 97.19 102 THR A O 1
ATOM 828 N N . LYS A 1 103 ? -17.706 -7.440 32.859 1.00 95.38 103 LYS A N 1
ATOM 829 C CA . LYS A 1 103 ? -17.693 -7.561 34.330 1.00 95.38 103 LYS A CA 1
ATOM 830 C C . LYS A 1 103 ? -16.425 -7.014 34.989 1.00 95.38 103 LYS A C 1
ATOM 832 O O . LYS A 1 103 ? -16.429 -6.729 36.183 1.00 95.38 103 LYS A O 1
ATOM 837 N N . ASP A 1 104 ? -15.335 -6.944 34.239 1.00 94.38 104 ASP A N 1
ATOM 838 C CA . ASP A 1 104 ? -13.984 -6.772 34.754 1.00 94.38 104 ASP A CA 1
ATOM 839 C C . ASP A 1 104 ? -13.160 -5.692 34.046 1.00 94.38 104 ASP A C 1
ATOM 841 O O . ASP A 1 104 ? -12.123 -5.294 34.583 1.00 94.38 104 ASP A O 1
ATOM 845 N N . THR A 1 105 ? -13.589 -5.200 32.880 1.00 96.75 105 THR A N 1
ATOM 846 C CA . THR A 1 105 ? -12.907 -4.132 32.143 1.00 96.75 105 THR A CA 1
ATOM 847 C C . THR A 1 105 ? -13.855 -3.389 31.194 1.00 96.75 105 THR A C 1
ATOM 849 O O . THR A 1 105 ? -15.041 -3.691 31.087 1.00 96.75 105 THR A O 1
ATOM 852 N N . CYS A 1 106 ? -13.332 -2.375 30.509 1.00 97.50 106 CYS A N 1
ATOM 853 C CA . CYS A 1 106 ? -14.061 -1.581 29.533 1.00 97.50 106 CYS A CA 1
ATOM 854 C C . CYS A 1 106 ? -13.205 -1.401 28.276 1.00 97.50 106 CYS A C 1
ATOM 856 O O . CYS A 1 106 ? -12.042 -0.986 28.364 1.00 97.50 106 CYS A O 1
ATOM 858 N N . LEU A 1 107 ? -13.780 -1.711 27.113 1.00 97.94 107 LEU A N 1
ATOM 859 C CA . LEU A 1 107 ? -13.108 -1.670 25.818 1.00 97.94 107 LEU A CA 1
ATOM 860 C C . LEU A 1 107 ? -13.833 -0.737 24.852 1.00 97.94 107 LEU A C 1
ATOM 862 O O . LEU A 1 107 ? -15.053 -0.627 24.876 1.00 97.94 107 LEU A O 1
ATOM 866 N N . ALA A 1 108 ? -13.105 -0.109 23.942 1.00 97.69 108 ALA A N 1
ATOM 867 C CA . ALA A 1 108 ? -13.701 0.599 22.816 1.00 97.69 108 ALA A CA 1
ATOM 868 C C . ALA A 1 108 ? -12.813 0.467 21.583 1.00 97.69 108 ALA A C 1
ATOM 870 O O . ALA A 1 108 ? -11.694 -0.046 21.652 1.00 97.69 108 ALA A O 1
ATOM 871 N N . THR A 1 109 ? -13.306 0.941 20.443 1.00 96.44 109 THR A N 1
ATOM 872 C CA . THR A 1 109 ? -12.527 0.960 19.207 1.00 96.44 109 THR A CA 1
ATOM 873 C C . THR A 1 109 ? -12.371 2.370 18.656 1.00 96.44 109 THR A C 1
ATOM 875 O O . THR A 1 109 ? -13.304 3.176 18.675 1.00 96.44 109 THR A O 1
ATOM 878 N N . GLU A 1 110 ? -11.186 2.637 18.122 1.00 95.75 110 GLU A N 1
ATOM 879 C CA . GLU A 1 110 ? -10.974 3.647 17.091 1.00 95.75 110 GLU A CA 1
ATOM 880 C C . GLU A 1 110 ? -10.518 2.952 15.800 1.00 95.75 110 GLU A C 1
ATOM 882 O O . GLU A 1 110 ? -10.175 1.778 15.799 1.00 95.75 110 GLU A O 1
ATOM 887 N N . THR A 1 111 ? -10.578 3.605 14.648 1.00 96.44 111 THR A N 1
ATOM 888 C CA . THR A 1 111 ? -10.363 2.938 13.356 1.00 96.44 111 THR A CA 1
ATOM 889 C C . THR A 1 111 ? -9.382 3.719 12.505 1.00 96.44 111 THR A C 1
ATOM 891 O O . THR A 1 111 ? -9.677 4.821 12.045 1.00 96.44 111 THR A O 1
ATOM 894 N N . CYS A 1 112 ? -8.236 3.100 12.220 1.00 94.88 112 CYS A N 1
ATOM 895 C CA . CYS A 1 112 ? -7.236 3.566 11.265 1.00 94.88 112 CYS A CA 1
ATOM 896 C C . CYS A 1 112 ? -6.871 5.055 11.427 1.00 94.88 112 CYS A C 1
ATOM 898 O O . CYS A 1 112 ? -6.190 5.410 12.386 1.00 94.88 112 CYS A O 1
ATOM 900 N N . GLU A 1 113 ? -7.316 5.903 10.490 1.00 95.12 113 GLU A N 1
ATOM 901 C CA . GLU A 1 113 ? -7.009 7.341 10.396 1.00 95.12 113 GLU A CA 1
ATOM 902 C C . GLU A 1 113 ? -7.384 8.132 11.653 1.00 95.12 113 GLU A C 1
ATOM 904 O O . GLU A 1 113 ? -6.774 9.152 11.938 1.00 95.12 113 GLU A O 1
ATOM 909 N N . GLU A 1 114 ? -8.332 7.645 12.450 1.00 96.75 114 GLU A N 1
ATOM 910 C CA . GLU A 1 114 ? -8.745 8.309 13.688 1.00 96.75 114 GLU A CA 1
ATOM 911 C C . GLU A 1 114 ? -7.608 8.457 14.711 1.00 96.75 114 GLU A C 1
ATOM 913 O O . GLU A 1 114 ? -7.577 9.450 15.426 1.00 96.75 114 GLU A O 1
ATOM 918 N N . LEU A 1 115 ? -6.632 7.540 14.728 1.00 96.25 115 LEU A N 1
ATOM 919 C CA . LEU A 1 115 ? -5.417 7.668 15.549 1.00 96.25 115 LEU A CA 1
ATOM 920 C C . LEU A 1 115 ? -4.542 8.861 15.116 1.00 96.25 115 LEU A C 1
ATOM 922 O O . LEU A 1 115 ? -3.755 9.388 15.901 1.00 96.25 115 LEU A O 1
ATOM 926 N N . PHE A 1 116 ? -4.628 9.254 13.846 1.00 93.25 116 PHE A N 1
ATOM 927 C CA . PHE A 1 116 ? -3.777 10.273 13.239 1.00 93.25 116 PHE A CA 1
ATOM 928 C C . PHE A 1 116 ? -4.367 11.682 13.377 1.00 93.25 116 PHE A C 1
ATOM 930 O O . PHE A 1 116 ? -3.677 12.655 13.056 1.00 93.25 116 PHE A O 1
ATOM 937 N N . THR A 1 117 ? -5.613 11.817 13.847 1.00 93.94 117 THR A N 1
ATOM 938 C CA . THR A 1 117 ? -6.257 13.122 14.014 1.00 93.94 117 THR A CA 1
ATOM 939 C C . THR A 1 117 ? -5.835 13.798 15.328 1.00 93.94 117 THR A C 1
ATOM 941 O O . THR A 1 117 ? -5.524 13.120 16.308 1.00 93.94 117 THR A O 1
ATOM 944 N N . PRO A 1 118 ? -5.797 15.145 15.390 1.00 93.44 118 PRO A N 1
ATOM 945 C CA . PRO A 1 118 ? -5.388 15.855 16.607 1.00 93.44 118 PRO A CA 1
ATOM 946 C C . PRO A 1 118 ? -6.309 15.627 17.816 1.00 93.44 118 PRO A C 1
ATOM 948 O O . PRO A 1 118 ? -5.819 15.534 18.938 1.00 93.44 118 PRO A O 1
ATOM 951 N N . ASP A 1 119 ? -7.623 15.535 17.585 1.00 91.75 119 ASP A N 1
ATOM 952 C CA . ASP A 1 119 ? -8.636 15.173 18.591 1.00 91.75 119 ASP A CA 1
ATOM 953 C C . ASP A 1 119 ? -9.088 13.724 18.359 1.00 91.75 119 ASP A C 1
ATOM 955 O O . ASP A 1 119 ? -10.225 13.447 17.960 1.00 91.75 119 ASP A O 1
ATOM 959 N N . ALA A 1 120 ? -8.138 12.798 18.509 1.00 95.56 120 ALA A N 1
ATOM 960 C CA . ALA A 1 120 ? -8.367 11.376 18.296 1.00 95.56 120 ALA A CA 1
ATOM 961 C C . ALA A 1 120 ? -9.385 10.807 19.312 1.00 95.56 120 ALA A C 1
ATOM 963 O O . ALA A 1 120 ? -9.313 11.134 20.505 1.00 95.56 120 ALA A O 1
ATOM 964 N N . PRO A 1 121 ? -10.307 9.912 18.897 1.00 95.12 121 PRO A N 1
ATOM 965 C CA . PRO A 1 121 ? -11.357 9.383 19.771 1.00 95.12 121 PRO A CA 1
ATOM 966 C C . PRO A 1 121 ? -10.836 8.716 21.048 1.00 95.12 121 PRO A C 1
ATOM 968 O O . PRO A 1 121 ? -11.470 8.848 22.100 1.00 95.12 121 PRO A O 1
ATOM 971 N N . HIS A 1 122 ? -9.675 8.046 20.998 1.00 96.25 122 HIS A N 1
ATOM 972 C CA . HIS A 1 122 ? -9.100 7.391 22.177 1.00 96.25 122 HIS A CA 1
ATOM 973 C C . HIS A 1 122 ? -8.850 8.342 23.355 1.00 96.25 122 HIS A C 1
ATOM 975 O O . HIS A 1 122 ? -8.821 7.876 24.490 1.00 96.25 122 HIS A O 1
ATOM 981 N N . ILE A 1 123 ? -8.678 9.651 23.127 1.00 95.31 123 ILE A N 1
ATOM 982 C CA . ILE A 1 123 ? -8.446 10.629 24.200 1.00 95.31 123 ILE A CA 1
ATOM 983 C C . ILE A 1 123 ? -9.667 10.671 25.125 1.00 95.31 123 ILE A C 1
ATOM 985 O O . ILE A 1 123 ? -9.548 10.424 26.324 1.00 95.31 123 ILE A O 1
ATOM 989 N N . LYS A 1 124 ? -10.855 10.911 24.557 1.00 94.50 124 LYS A N 1
ATOM 990 C CA . LYS A 1 124 ? -12.120 10.988 25.308 1.00 94.50 124 LYS A CA 1
ATOM 991 C C . LYS A 1 124 ? -12.516 9.623 25.872 1.00 94.50 124 LYS A C 1
ATOM 993 O O . LYS A 1 124 ? -12.900 9.538 27.032 1.00 94.50 124 LYS A O 1
ATOM 998 N N . LEU A 1 125 ? -12.337 8.551 25.093 1.00 95.94 125 LEU A N 1
ATOM 999 C CA . LEU A 1 125 ? -12.602 7.178 25.541 1.00 95.94 125 LEU A CA 1
ATOM 1000 C C . LEU A 1 125 ? -11.744 6.806 26.761 1.00 95.94 125 LEU A C 1
ATOM 1002 O O . LEU A 1 125 ? -12.251 6.301 27.761 1.00 95.94 125 LEU A O 1
ATOM 1006 N N . ALA A 1 126 ? -10.441 7.090 26.719 1.00 96.06 126 ALA A N 1
ATOM 1007 C CA . ALA A 1 126 ? -9.548 6.782 27.827 1.00 96.06 126 ALA A CA 1
ATOM 1008 C C . ALA A 1 126 ? -9.824 7.649 29.063 1.00 96.06 126 ALA A C 1
ATOM 1010 O O . ALA A 1 126 ? -9.638 7.168 30.182 1.00 96.06 126 ALA A O 1
ATOM 1011 N N . LEU A 1 127 ? -10.253 8.904 28.890 1.00 95.50 127 LEU A N 1
ATOM 1012 C CA . LEU A 1 127 ? -10.665 9.777 29.993 1.00 95.50 127 LEU A CA 1
ATOM 1013 C C . LEU A 1 127 ? -11.961 9.294 30.666 1.00 95.50 127 LEU A C 1
ATOM 1015 O O . LEU A 1 127 ? -12.004 9.297 31.892 1.00 95.50 127 LEU A O 1
ATOM 1019 N N . ASP A 1 128 ? -12.932 8.766 29.909 1.00 95.06 128 ASP A N 1
ATOM 1020 C CA . ASP A 1 128 ? -14.154 8.124 30.446 1.00 95.06 128 ASP A CA 1
ATOM 1021 C C . ASP A 1 128 ? -13.883 6.789 31.175 1.00 95.06 128 ASP A C 1
ATOM 1023 O O . ASP A 1 128 ? -14.751 6.213 31.832 1.00 95.06 128 ASP A O 1
ATOM 1027 N N . GLY A 1 129 ? -12.647 6.291 31.103 1.00 95.12 129 GLY A N 1
ATOM 1028 C CA . GLY A 1 129 ? -12.212 5.102 31.830 1.00 95.12 129 GLY A CA 1
ATOM 1029 C C . GLY A 1 129 ? -12.129 3.835 30.988 1.00 95.12 129 GLY A C 1
ATOM 1030 O O . GLY A 1 129 ? -11.855 2.782 31.553 1.00 95.12 129 GLY A O 1
ATOM 1031 N N . VAL A 1 130 ? -12.263 3.912 29.659 1.00 97.56 130 VAL A N 1
ATOM 1032 C CA . VAL A 1 130 ? -11.965 2.775 28.772 1.00 97.56 130 VAL A CA 1
ATOM 1033 C C . VAL A 1 130 ? -10.508 2.348 28.971 1.00 97.56 130 VAL A C 1
ATOM 1035 O O . VAL A 1 130 ? -9.592 3.169 28.874 1.00 97.56 130 VAL A O 1
ATOM 1038 N N . GLU A 1 131 ? -10.275 1.083 29.311 1.00 98.12 131 GLU A N 1
ATOM 1039 C CA . GLU A 1 131 ? -8.952 0.545 29.660 1.00 98.12 131 GLU A CA 1
ATOM 1040 C C . GLU A 1 131 ? -8.235 -0.045 28.444 1.00 98.12 131 GLU A C 1
ATOM 1042 O O . GLU A 1 131 ? -7.004 -0.003 28.393 1.00 98.12 131 GLU A O 1
ATOM 1047 N N . ILE A 1 132 ? -8.995 -0.543 27.463 1.00 98.38 132 ILE A N 1
ATOM 1048 C CA . ILE A 1 132 ? -8.479 -1.178 26.247 1.00 98.38 132 ILE A CA 1
ATOM 1049 C C . ILE A 1 132 ? -9.044 -0.476 25.008 1.00 98.38 132 ILE A C 1
ATOM 1051 O O . ILE A 1 132 ? -10.257 -0.396 24.822 1.00 98.38 132 ILE A O 1
ATOM 1055 N N . ILE A 1 133 ? -8.164 -0.001 24.129 1.00 98.38 133 ILE A N 1
ATOM 1056 C CA . ILE A 1 133 ? -8.528 0.588 22.838 1.00 98.38 133 ILE A CA 1
ATOM 1057 C C . ILE A 1 133 ? -8.080 -0.348 21.715 1.00 98.38 133 ILE A C 1
ATOM 1059 O O . ILE A 1 133 ? -6.890 -0.614 21.552 1.00 98.38 133 ILE A O 1
ATOM 1063 N N . ALA A 1 134 ? -9.030 -0.842 20.927 1.00 97.88 134 ALA A N 1
ATOM 1064 C CA . ALA A 1 134 ? -8.758 -1.616 19.721 1.00 97.88 134 ALA A CA 1
ATOM 1065 C C . ALA A 1 134 ? -8.724 -0.705 18.486 1.00 97.88 134 ALA A C 1
ATOM 1067 O O . ALA A 1 134 ? -9.608 0.131 18.303 1.00 97.88 134 ALA A O 1
ATOM 1068 N N . ASN A 1 135 ? -7.742 -0.894 17.607 1.00 98.12 135 ASN A N 1
ATOM 1069 C CA . ASN A 1 135 ? -7.642 -0.205 16.328 1.00 98.12 135 ASN A CA 1
ATOM 1070 C C . ASN A 1 135 ? -7.527 -1.186 15.167 1.00 98.12 135 ASN A C 1
ATOM 1072 O O . ASN A 1 135 ? -6.460 -1.745 14.916 1.00 98.12 135 ASN A O 1
ATOM 1076 N N . GLY A 1 136 ? -8.629 -1.343 14.431 1.00 96.88 136 GLY A N 1
ATOM 1077 C CA . GLY A 1 136 ? -8.636 -2.010 13.134 1.00 96.88 136 GLY A CA 1
ATOM 1078 C C . GLY A 1 136 ? -8.179 -1.064 12.025 1.00 96.88 136 GLY A C 1
ATOM 1079 O O . GLY A 1 136 ? -8.806 -0.032 11.778 1.00 96.88 136 GLY A O 1
ATOM 1080 N N . SER A 1 137 ? -7.100 -1.424 11.337 1.00 95.88 137 SER A N 1
ATOM 1081 C CA . SER A 1 137 ? -6.432 -0.596 10.336 1.00 95.88 137 SER A CA 1
ATOM 1082 C C . SER A 1 137 ? -6.301 -1.269 8.971 1.00 95.88 137 SER A C 1
ATOM 1084 O O . SER A 1 137 ? -6.147 -2.481 8.854 1.00 95.88 137 SER A O 1
ATOM 1086 N N . GLY A 1 138 ? -6.317 -0.433 7.931 1.00 93.81 138 GLY A N 1
ATOM 1087 C CA . GLY A 1 138 ? -5.930 -0.768 6.560 1.00 93.81 138 GLY A CA 1
ATOM 1088 C C . GLY A 1 138 ? -4.840 0.196 6.093 1.00 93.81 138 GLY A C 1
ATOM 1089 O O . GLY A 1 138 ? -5.036 0.975 5.163 1.00 93.81 138 GLY A O 1
ATOM 1090 N N . SER A 1 139 ? -3.714 0.220 6.806 1.00 93.75 139 SER A N 1
ATOM 1091 C CA . SER A 1 139 ? -2.603 1.138 6.561 1.00 93.75 139 SER A CA 1
ATOM 1092 C C . SER A 1 139 ? -1.588 0.493 5.625 1.00 93.75 139 SER A C 1
ATOM 1094 O O . SER A 1 139 ? -0.877 -0.434 6.009 1.00 93.75 139 SER A O 1
ATOM 1096 N N . HIS A 1 140 ? -1.535 0.979 4.385 1.00 93.81 140 HIS A N 1
ATOM 1097 C CA . HIS A 1 140 ? -0.614 0.462 3.372 1.00 93.81 140 HIS A CA 1
ATOM 1098 C C . HIS A 1 140 ? 0.849 0.802 3.688 1.00 93.81 140 HIS A C 1
ATOM 1100 O O . HIS A 1 140 ? 1.147 1.824 4.330 1.00 93.81 140 HIS A O 1
ATOM 1106 N N . HIS A 1 141 ? 1.742 -0.046 3.171 1.00 94.31 141 HIS A N 1
ATOM 1107 C CA . HIS A 1 141 ? 3.183 0.147 3.150 1.00 94.31 141 HIS A CA 1
ATOM 1108 C C . HIS A 1 141 ? 3.524 1.459 2.456 1.00 94.31 141 HIS A C 1
ATOM 1110 O O . HIS A 1 141 ? 3.071 1.764 1.353 1.00 94.31 141 HIS A O 1
ATOM 1116 N N . GLN A 1 142 ? 4.373 2.224 3.117 1.00 91.31 142 GLN A N 1
ATOM 1117 C CA . GLN A 1 142 ? 5.102 3.323 2.526 1.00 91.31 142 GLN A CA 1
ATOM 1118 C C . GLN A 1 142 ? 6.504 3.250 3.113 1.00 91.31 142 GLN A C 1
ATOM 1120 O O . GLN A 1 142 ? 6.643 3.138 4.332 1.00 91.31 142 GLN A O 1
ATOM 1125 N N . LEU A 1 143 ? 7.512 3.339 2.247 1.00 88.19 143 LEU A N 1
ATOM 1126 C CA . LEU A 1 143 ? 8.914 3.237 2.637 1.00 88.19 143 LEU A CA 1
ATOM 1127 C C . LEU A 1 143 ? 9.215 4.171 3.825 1.00 88.19 143 LEU A C 1
ATOM 1129 O O . LEU A 1 143 ? 8.976 5.379 3.710 1.00 88.19 143 LEU A O 1
ATOM 1133 N N . ARG A 1 144 ? 9.722 3.617 4.939 1.00 90.25 144 ARG A N 1
ATOM 1134 C CA . ARG A 1 144 ? 10.084 4.335 6.184 1.00 90.25 144 ARG A CA 1
ATOM 1135 C C . ARG A 1 144 ? 8.900 4.935 6.974 1.00 90.25 144 ARG A C 1
ATOM 1137 O O . ARG A 1 144 ? 9.079 5.881 7.738 1.00 90.25 144 ARG A O 1
ATOM 1144 N N . LYS A 1 145 ? 7.661 4.456 6.786 1.00 91.38 145 LYS A N 1
ATOM 1145 C CA . LYS A 1 145 ? 6.463 4.991 7.485 1.00 91.38 145 LYS A CA 1
ATOM 1146 C C . LYS A 1 145 ? 6.191 4.340 8.846 1.00 91.38 145 LYS A C 1
ATOM 1148 O O . LYS A 1 145 ? 5.498 4.954 9.661 1.00 91.38 145 LYS A O 1
ATOM 1153 N N . LEU A 1 146 ? 6.675 3.118 9.089 1.00 93.38 146 LEU A N 1
ATOM 1154 C CA . LEU A 1 146 ? 6.308 2.336 10.277 1.00 93.38 146 LEU A CA 1
ATOM 1155 C C . LEU A 1 146 ? 6.620 3.076 11.589 1.00 93.38 146 LEU A C 1
ATOM 1157 O O . LEU A 1 146 ? 5.776 3.083 12.485 1.00 93.38 146 LEU A O 1
ATOM 1161 N N . ASP A 1 147 ? 7.745 3.791 11.655 1.00 93.56 147 ASP A N 1
ATOM 1162 C CA . ASP A 1 147 ? 8.150 4.599 12.816 1.00 93.56 147 ASP A CA 1
ATOM 1163 C C . ASP A 1 147 ? 7.052 5.558 13.274 1.00 93.56 147 ASP A C 1
ATOM 1165 O O . ASP A 1 147 ? 6.673 5.585 14.443 1.00 93.56 147 ASP A O 1
ATOM 1169 N N . LYS A 1 148 ? 6.437 6.274 12.326 1.00 92.69 148 LYS A N 1
ATOM 1170 C CA . LYS A 1 148 ? 5.352 7.214 12.623 1.00 92.69 148 LYS A CA 1
ATOM 1171 C C . LYS A 1 148 ? 4.155 6.514 13.270 1.00 92.69 148 LYS A C 1
ATOM 1173 O O . LYS A 1 148 ? 3.506 7.082 14.144 1.00 92.69 148 LYS A O 1
ATOM 1178 N N . ARG A 1 149 ? 3.828 5.298 12.823 1.00 94.62 149 ARG A N 1
ATOM 1179 C CA . ARG A 1 149 ? 2.720 4.506 13.375 1.00 94.62 149 ARG A CA 1
ATOM 1180 C C . ARG A 1 149 ? 3.043 4.058 14.801 1.00 94.62 149 ARG A C 1
ATOM 1182 O O . ARG A 1 149 ? 2.200 4.215 15.680 1.00 94.62 149 ARG A O 1
ATOM 1189 N N . ILE A 1 150 ? 4.256 3.552 15.023 1.00 96.31 150 ILE A N 1
ATOM 1190 C CA . ILE A 1 150 ? 4.758 3.161 16.346 1.00 96.31 150 ILE A CA 1
ATOM 1191 C C . ILE A 1 150 ? 4.697 4.346 17.314 1.00 96.31 150 ILE A C 1
ATOM 1193 O O . ILE A 1 150 ? 4.156 4.209 18.410 1.00 96.31 150 ILE A O 1
ATOM 1197 N N . ASP A 1 151 ? 5.179 5.516 16.900 1.00 96.69 151 ASP A N 1
ATOM 1198 C CA . ASP A 1 151 ? 5.219 6.704 17.754 1.00 96.69 151 ASP A CA 1
ATOM 1199 C C . ASP A 1 151 ? 3.827 7.227 18.118 1.00 96.69 151 ASP A C 1
ATOM 1201 O O . ASP A 1 151 ? 3.618 7.670 19.249 1.00 96.69 151 ASP A O 1
ATOM 1205 N N . LEU A 1 152 ? 2.851 7.134 17.209 1.00 96.56 152 LEU A N 1
ATOM 1206 C CA . LEU A 1 152 ? 1.466 7.507 17.505 1.00 96.56 152 LEU A CA 1
ATOM 1207 C C . LEU A 1 152 ? 0.828 6.568 18.534 1.00 96.56 152 LEU A C 1
ATOM 1209 O O . LEU A 1 152 ? 0.255 7.044 19.513 1.00 96.56 152 LEU A O 1
ATOM 1213 N N . VAL A 1 153 ? 0.974 5.249 18.368 1.00 96.75 153 VAL A N 1
ATOM 1214 C CA . VAL A 1 153 ? 0.422 4.264 19.320 1.00 96.75 153 VAL A CA 1
ATOM 1215 C C . VAL A 1 153 ? 1.121 4.358 20.683 1.00 96.75 153 VAL A C 1
ATOM 1217 O O . VAL A 1 153 ? 0.469 4.356 21.735 1.00 96.75 153 VAL A O 1
ATOM 1220 N N . ARG A 1 154 ? 2.450 4.519 20.681 1.00 97.38 154 ARG A N 1
ATOM 1221 C CA . ARG A 1 154 ? 3.235 4.798 21.890 1.00 97.38 154 ARG A CA 1
ATOM 1222 C C . ARG A 1 154 ? 2.731 6.067 22.572 1.00 97.38 154 ARG A C 1
ATOM 1224 O O . ARG A 1 154 ? 2.472 6.053 23.769 1.00 97.38 154 ARG A O 1
ATOM 1231 N N . GLY A 1 155 ? 2.562 7.155 21.824 1.00 96.38 155 GLY A N 1
ATOM 1232 C CA . GLY A 1 155 ? 2.078 8.433 22.339 1.00 96.38 155 GLY A CA 1
ATOM 1233 C C . GLY A 1 155 ? 0.680 8.347 22.956 1.00 96.38 155 GLY A C 1
ATOM 1234 O O . GLY A 1 155 ? 0.468 8.903 24.035 1.00 96.38 155 GLY A O 1
ATOM 1235 N N . ALA A 1 156 ? -0.243 7.624 22.315 1.00 95.69 156 ALA A N 1
ATOM 1236 C CA . ALA A 1 156 ? -1.609 7.421 22.797 1.00 95.69 156 ALA A CA 1
ATOM 1237 C C . ALA A 1 156 ? -1.636 6.726 24.171 1.00 95.69 156 ALA A C 1
ATOM 1239 O O . ALA A 1 156 ? -2.278 7.204 25.109 1.00 95.69 156 ALA A O 1
ATOM 1240 N N . THR A 1 157 ? -0.878 5.636 24.325 1.00 95.44 157 THR A N 1
ATOM 1241 C CA . THR A 1 157 ? -0.847 4.862 25.580 1.00 95.44 157 THR A CA 1
ATOM 1242 C C . THR A 1 157 ? 0.011 5.495 26.670 1.00 95.44 157 THR A C 1
ATOM 1244 O O . THR A 1 157 ? -0.357 5.420 27.841 1.00 95.44 157 THR A O 1
ATOM 1247 N N . SER A 1 158 ? 1.119 6.159 26.322 1.00 94.94 158 SER A N 1
ATOM 1248 C CA . SER A 1 158 ? 1.968 6.865 27.293 1.00 94.94 158 SER A CA 1
ATOM 1249 C C . SER A 1 158 ? 1.242 8.031 27.961 1.00 94.94 158 SER A C 1
ATOM 1251 O O . SER A 1 158 ? 1.443 8.278 29.147 1.00 94.94 158 SER A O 1
ATOM 1253 N N . LYS A 1 159 ? 0.410 8.767 27.209 1.00 92.56 159 LYS A N 1
ATOM 1254 C CA . LYS A 1 159 ? -0.313 9.940 27.727 1.00 92.56 159 LYS A CA 1
ATOM 1255 C C . LYS A 1 159 ? -1.543 9.551 28.540 1.00 92.56 159 LYS A C 1
ATOM 1257 O O . LYS A 1 159 ? -1.740 10.074 29.633 1.00 92.56 159 LYS A O 1
ATOM 1262 N N . SER A 1 160 ? -2.368 8.655 28.007 1.00 90.94 160 SER A N 1
ATOM 1263 C CA . SER A 1 160 ? -3.678 8.350 28.593 1.00 90.94 160 SER A CA 1
ATOM 1264 C C . SER A 1 160 ? -3.654 7.178 29.580 1.00 90.94 160 SER A C 1
ATOM 1266 O O . SER A 1 160 ? -4.593 7.012 30.370 1.00 90.94 160 SER A O 1
ATOM 1268 N N . GLY A 1 161 ? -2.602 6.352 29.532 1.00 93.44 161 GLY A N 1
ATOM 1269 C CA . GLY A 1 161 ? -2.595 5.018 30.126 1.00 93.44 161 GLY A CA 1
ATOM 1270 C C . GLY A 1 161 ? -3.577 4.081 29.420 1.00 93.44 161 GLY A C 1
ATOM 1271 O O . GLY A 1 161 ? -4.524 4.525 28.766 1.00 93.44 161 GLY A O 1
ATOM 1272 N N . GLY A 1 162 ? -3.393 2.779 29.582 1.00 96.94 162 GLY A N 1
ATOM 1273 C CA . GLY A 1 162 ? -4.253 1.759 28.983 1.00 96.94 162 GLY A CA 1
ATOM 1274 C C . GLY A 1 162 ? -3.534 0.846 28.005 1.00 96.94 162 GLY A C 1
ATOM 1275 O O . GLY A 1 162 ? -2.359 1.039 27.671 1.00 96.94 162 GLY A O 1
ATOM 1276 N N . VAL A 1 163 ? -4.284 -0.157 27.565 1.00 98.31 163 VAL A N 1
ATOM 1277 C CA . VAL A 1 163 ? -3.879 -1.130 26.556 1.00 98.31 163 VAL A CA 1
ATOM 1278 C C . VAL A 1 163 ? -4.335 -0.644 25.189 1.00 98.31 163 VAL A C 1
ATOM 1280 O O . VAL A 1 163 ? -5.459 -0.168 25.034 1.00 98.31 163 VAL A O 1
ATOM 1283 N N . TYR A 1 164 ? -3.478 -0.781 24.186 1.00 98.38 164 TYR A N 1
ATOM 1284 C CA . TYR A 1 164 ? -3.806 -0.451 22.808 1.00 98.38 164 TYR A CA 1
ATOM 1285 C C . TYR A 1 164 ? -3.460 -1.620 21.898 1.00 98.38 164 TYR A C 1
ATOM 1287 O O . TYR A 1 164 ? -2.306 -2.046 21.827 1.00 98.38 164 TYR A O 1
ATOM 1295 N N . ILE A 1 165 ? -4.473 -2.132 21.206 1.00 98.00 165 ILE A N 1
ATOM 1296 C CA . ILE A 1 165 ? -4.369 -3.276 20.304 1.00 98.00 165 ILE A CA 1
ATOM 1297 C C . ILE A 1 165 ? -4.501 -2.746 18.884 1.00 98.00 165 ILE A C 1
ATOM 1299 O O . ILE A 1 165 ? -5.584 -2.370 18.451 1.00 98.00 165 ILE A O 1
ATOM 1303 N N . TYR A 1 166 ? -3.393 -2.696 18.157 1.00 97.94 166 TYR A N 1
ATOM 1304 C CA . TYR A 1 166 ? -3.360 -2.276 16.764 1.00 97.94 166 TYR A CA 1
ATOM 1305 C C . TYR A 1 166 ? -3.350 -3.510 15.861 1.00 97.94 166 TYR A C 1
ATOM 1307 O O . TYR A 1 166 ? -2.423 -4.313 15.938 1.00 97.94 166 TYR A O 1
ATOM 1315 N N . ALA A 1 167 ? -4.348 -3.659 14.994 1.00 97.44 167 ALA A N 1
ATOM 1316 C CA . ALA A 1 167 ? -4.434 -4.743 14.022 1.00 97.44 167 ALA A CA 1
ATOM 1317 C C . ALA A 1 167 ? -4.486 -4.166 12.609 1.00 97.44 167 ALA A C 1
ATOM 1319 O O . ALA A 1 167 ? -5.305 -3.293 12.327 1.00 97.44 167 ALA A O 1
ATOM 1320 N N . ASN A 1 168 ? -3.631 -4.650 11.710 1.00 95.88 168 ASN A N 1
ATOM 1321 C CA . ASN A 1 168 ? -3.560 -4.149 10.339 1.00 95.88 168 ASN A CA 1
ATOM 1322 C C . ASN A 1 168 ? -3.683 -5.276 9.319 1.00 95.88 168 ASN A C 1
ATOM 1324 O O . ASN A 1 168 ? -3.273 -6.407 9.573 1.00 95.88 168 ASN A O 1
ATOM 1328 N N . VAL A 1 169 ? -4.199 -4.936 8.141 1.00 93.62 169 VAL A N 1
ATOM 1329 C CA . VAL A 1 169 ? -4.162 -5.825 6.975 1.00 93.62 169 VAL A CA 1
ATOM 1330 C C . VAL A 1 169 ? -2.705 -6.149 6.613 1.00 93.62 169 VAL A C 1
ATOM 1332 O O . VAL A 1 169 ? -1.811 -5.313 6.756 1.00 93.62 169 VAL A O 1
ATOM 1335 N N . LYS A 1 170 ? -2.473 -7.366 6.120 1.00 92.56 170 LYS A N 1
ATOM 1336 C CA . LYS A 1 170 ? -1.197 -7.838 5.573 1.00 92.56 170 LYS A CA 1
ATOM 1337 C C . LYS A 1 170 ? -1.428 -8.404 4.170 1.00 92.56 170 LYS A C 1
ATOM 1339 O O . LYS A 1 170 ? -2.444 -9.057 3.935 1.00 92.56 170 LYS A O 1
ATOM 1344 N N . GLY A 1 171 ? -0.493 -8.163 3.256 1.00 91.75 171 GLY A N 1
ATOM 1345 C CA . GLY A 1 171 ? -0.561 -8.646 1.872 1.00 91.75 171 GLY A CA 1
ATOM 1346 C C . GLY A 1 171 ? -1.104 -7.607 0.887 1.00 91.75 171 GLY A C 1
ATOM 1347 O O . GLY A 1 171 ? -1.395 -6.471 1.259 1.00 91.75 171 GLY A O 1
ATOM 1348 N N . GLY A 1 172 ? -1.215 -7.972 -0.389 1.00 84.81 172 GLY A N 1
ATOM 1349 C CA . GLY A 1 172 ? -1.725 -7.117 -1.468 1.00 84.81 172 GLY A CA 1
ATOM 1350 C C . GLY A 1 172 ? -3.050 -7.615 -2.038 1.00 84.81 172 GLY A C 1
ATOM 1351 O O . GLY A 1 172 ? -3.173 -8.778 -2.399 1.00 84.81 172 GLY A O 1
ATOM 1352 N N . ASP A 1 173 ? -4.043 -6.744 -2.196 1.00 75.88 173 ASP A N 1
ATOM 1353 C CA . ASP A 1 173 ? -5.403 -7.056 -2.680 1.00 75.88 173 ASP A CA 1
ATOM 1354 C C . ASP A 1 173 ? -5.524 -7.223 -4.213 1.00 75.88 173 ASP A C 1
ATOM 1356 O O . ASP A 1 173 ? -6.623 -7.206 -4.760 1.00 75.88 173 ASP A O 1
ATOM 1360 N N . GLY A 1 174 ? -4.401 -7.379 -4.923 1.00 71.31 174 GLY A N 1
ATOM 1361 C CA . GLY A 1 174 ? -4.347 -7.346 -6.392 1.00 71.31 174 GLY A CA 1
ATOM 1362 C C . GLY A 1 174 ? -4.312 -5.926 -6.974 1.00 71.31 174 GLY A C 1
ATOM 1363 O O . GLY A 1 174 ? -4.212 -5.747 -8.189 1.00 71.31 174 GLY A O 1
ATOM 1364 N N . GLY A 1 175 ? -4.354 -4.898 -6.123 1.00 85.62 175 GLY A N 1
ATOM 1365 C CA . GLY A 1 175 ? -4.106 -3.515 -6.493 1.00 85.62 175 GLY A CA 1
ATOM 1366 C C . GLY A 1 175 ? -2.623 -3.136 -6.469 1.00 85.62 175 GLY A C 1
ATOM 1367 O O . GLY A 1 175 ? -1.716 -3.962 -6.392 1.00 85.62 175 GLY A O 1
ATOM 1368 N N . ARG A 1 176 ? -2.373 -1.824 -6.520 1.00 89.81 176 ARG A N 1
ATOM 1369 C CA . ARG A 1 176 ? -1.021 -1.233 -6.445 1.00 89.81 176 ARG A CA 1
ATOM 1370 C C . ARG A 1 176 ? -0.484 -1.074 -5.019 1.00 89.81 176 ARG A C 1
ATOM 1372 O O . ARG A 1 176 ? 0.624 -0.581 -4.847 1.00 89.81 176 ARG A O 1
ATOM 1379 N N . LEU A 1 177 ? -1.310 -1.347 -4.011 1.00 92.81 177 LEU A N 1
ATOM 1380 C CA . LEU A 1 177 ? -0.955 -1.168 -2.609 1.00 92.81 177 LEU A CA 1
ATOM 1381 C C . LEU A 1 177 ? -0.615 -2.523 -2.003 1.00 92.81 177 LEU A C 1
ATOM 1383 O O . LEU A 1 177 ? -1.257 -3.529 -2.291 1.00 92.81 177 LEU A O 1
ATOM 1387 N N . TYR A 1 178 ? 0.385 -2.514 -1.138 1.00 94.31 178 TYR A N 1
ATOM 1388 C CA . TYR A 1 178 ? 0.717 -3.634 -0.279 1.00 94.31 178 TYR A CA 1
ATOM 1389 C C . TYR A 1 178 ? 0.503 -3.195 1.166 1.00 94.31 178 TYR A C 1
ATOM 1391 O O . TYR A 1 178 ? 0.871 -2.074 1.519 1.00 94.31 178 TYR A O 1
ATOM 1399 N N . PHE A 1 179 ? -0.105 -4.035 1.995 1.00 94.94 179 PHE A N 1
ATOM 1400 C CA . PHE A 1 179 ? -0.313 -3.762 3.412 1.00 94.94 179 PHE A CA 1
ATOM 1401 C C . PHE A 1 179 ? 0.730 -4.512 4.236 1.00 94.94 179 PHE A C 1
ATOM 1403 O O . PHE A 1 179 ? 0.944 -5.711 4.063 1.00 94.94 179 PHE A O 1
ATOM 1410 N N . ASP A 1 180 ? 1.406 -3.780 5.115 1.00 93.94 180 ASP A N 1
ATOM 1411 C CA . ASP A 1 180 ? 2.611 -4.232 5.803 1.00 93.94 180 ASP A CA 1
ATOM 1412 C C . ASP A 1 180 ? 2.346 -4.872 7.165 1.00 93.94 180 ASP A C 1
ATOM 1414 O O . ASP A 1 180 ? 3.266 -4.963 7.964 1.00 93.94 180 ASP A O 1
ATOM 1418 N N . GLY A 1 181 ? 1.107 -5.263 7.485 1.00 92.56 181 GLY A N 1
ATOM 1419 C CA . GLY A 1 181 ? 0.808 -5.878 8.776 1.00 92.56 181 GLY A CA 1
ATOM 1420 C C . GLY A 1 181 ? 1.330 -5.027 9.938 1.00 92.56 181 GLY A C 1
ATOM 1421 O O . GLY A 1 181 ? 0.910 -3.876 10.105 1.00 92.56 181 GLY A O 1
ATOM 1422 N N . CYS A 1 182 ? 2.262 -5.575 10.723 1.00 95.19 182 CYS A N 1
ATOM 1423 C CA . CYS A 1 182 ? 2.763 -4.963 11.955 1.00 95.19 182 CYS A CA 1
ATOM 1424 C C . CYS A 1 182 ? 1.646 -4.669 12.961 1.00 95.19 182 CYS A C 1
ATOM 1426 O O . CYS A 1 182 ? 1.520 -3.558 13.485 1.00 95.19 182 CYS A O 1
ATOM 1428 N N . SER A 1 183 ? 0.824 -5.681 13.235 1.00 96.62 183 SER A N 1
ATOM 1429 C CA . SER A 1 183 ? -0.092 -5.652 14.374 1.00 96.62 183 SER A CA 1
ATOM 1430 C C . SER A 1 183 ? 0.710 -5.569 15.680 1.00 96.62 183 SER A C 1
ATOM 1432 O O . SER A 1 183 ? 1.777 -6.167 15.791 1.00 96.62 183 SER A O 1
ATOM 1434 N N . MET A 1 184 ? 0.243 -4.806 16.664 1.00 97.81 184 MET A N 1
ATOM 1435 C CA . MET A 1 184 ? 0.986 -4.522 17.894 1.00 97.81 184 MET A CA 1
ATOM 1436 C C . MET A 1 184 ? 0.066 -4.500 19.109 1.00 97.81 184 MET A C 1
ATOM 1438 O O . MET A 1 184 ? -1.070 -4.038 19.020 1.00 97.81 184 MET A O 1
ATOM 1442 N N . VAL A 1 185 ? 0.599 -4.897 20.262 1.00 98.44 185 VAL A N 1
ATOM 1443 C CA . VAL A 1 185 ? -0.044 -4.702 21.565 1.00 98.44 185 VAL A CA 1
ATOM 1444 C C . VAL A 1 185 ? 0.841 -3.814 22.426 1.00 98.44 185 VAL A C 1
ATOM 1446 O O . VAL A 1 185 ? 2.012 -4.121 22.649 1.00 98.44 185 VAL A O 1
ATOM 1449 N N . TRP A 1 186 ? 0.276 -2.714 22.912 1.00 98.19 186 TRP A N 1
ATOM 1450 C CA . TRP A 1 186 ? 0.942 -1.750 23.783 1.00 98.19 186 TRP A CA 1
ATOM 1451 C C . TRP A 1 186 ? 0.217 -1.642 25.117 1.00 98.19 186 TRP A C 1
ATOM 1453 O O . TRP A 1 186 ? -1.004 -1.749 25.165 1.00 98.19 186 TRP A O 1
ATOM 1463 N N . CYS A 1 187 ? 0.954 -1.365 26.188 1.00 97.88 187 CYS A N 1
ATOM 1464 C CA . CYS A 1 187 ? 0.396 -1.017 27.490 1.00 97.88 187 CYS A CA 1
ATOM 1465 C C . CYS A 1 187 ? 1.216 0.112 28.114 1.00 97.88 187 CYS A C 1
ATOM 1467 O O . CYS A 1 187 ? 2.432 -0.016 28.260 1.00 97.88 187 CYS A O 1
ATOM 1469 N N . ASN A 1 188 ? 0.565 1.222 28.476 1.00 96.81 188 ASN A N 1
ATOM 1470 C CA . ASN A 1 188 ? 1.191 2.349 29.184 1.00 96.81 188 ASN A CA 1
ATOM 1471 C C . ASN A 1 188 ? 2.521 2.827 28.550 1.00 96.81 188 ASN A C 1
ATOM 1473 O O . ASN A 1 188 ? 3.508 3.055 29.252 1.00 96.81 188 ASN A O 1
ATOM 1477 N N . GLY A 1 189 ? 2.582 2.927 27.217 1.00 96.44 189 GLY A N 1
ATOM 1478 C CA . GLY A 1 189 ? 3.779 3.367 26.491 1.00 96.44 189 GLY A CA 1
ATOM 1479 C C . GLY A 1 189 ? 4.823 2.286 26.208 1.00 96.44 189 GLY A C 1
ATOM 1480 O O . GLY A 1 189 ? 5.829 2.569 25.556 1.00 96.44 189 GLY A O 1
ATOM 1481 N N . LYS A 1 190 ? 4.602 1.049 26.666 1.00 97.81 190 LYS A N 1
ATOM 1482 C CA . LYS A 1 190 ? 5.493 -0.098 26.455 1.00 97.81 190 LYS A CA 1
ATOM 1483 C C . LYS A 1 190 ? 4.910 -1.029 25.393 1.00 97.81 190 LYS A C 1
ATOM 1485 O O . LYS A 1 190 ? 3.744 -1.406 25.481 1.00 97.81 190 LYS A O 1
ATOM 1490 N N . LEU A 1 191 ? 5.720 -1.406 24.407 1.00 98.31 191 LEU A N 1
ATOM 1491 C CA . LEU A 1 191 ? 5.361 -2.421 23.416 1.00 98.31 191 LEU A CA 1
ATOM 1492 C C . LEU A 1 191 ? 5.487 -3.802 24.063 1.00 98.31 191 LEU A C 1
ATOM 1494 O O . LEU A 1 191 ? 6.536 -4.107 24.621 1.00 98.31 191 LEU A O 1
ATOM 1498 N N . LEU A 1 192 ? 4.440 -4.618 23.996 1.00 98.12 192 LEU A N 1
ATOM 1499 C CA . LEU A 1 192 ? 4.407 -5.955 24.602 1.00 98.12 192 LEU A CA 1
ATOM 1500 C C . LEU A 1 192 ? 4.520 -7.069 23.564 1.00 98.12 192 LEU A C 1
ATOM 1502 O O . LEU A 1 192 ? 5.129 -8.100 23.824 1.00 98.12 192 LEU A O 1
ATOM 1506 N N . ALA A 1 193 ? 3.939 -6.861 22.384 1.00 98.12 193 ALA A N 1
ATOM 1507 C CA . ALA A 1 193 ? 4.020 -7.802 21.279 1.00 98.12 193 ALA A CA 1
ATOM 1508 C C . ALA A 1 193 ? 3.920 -7.060 19.945 1.00 98.12 193 ALA A C 1
ATOM 1510 O O . ALA A 1 193 ? 3.187 -6.076 19.826 1.00 98.12 193 ALA A O 1
ATOM 1511 N N . GLN A 1 194 ? 4.650 -7.541 18.943 1.00 97.50 194 GLN A N 1
ATOM 1512 C CA . GLN A 1 194 ? 4.691 -6.976 17.599 1.00 97.50 194 GLN A CA 1
ATOM 1513 C C . GLN A 1 194 ? 4.708 -8.114 16.579 1.00 97.50 194 GLN A C 1
ATOM 1515 O O . GLN A 1 194 ? 5.533 -9.019 16.671 1.00 97.50 194 GLN A O 1
ATOM 1520 N N . GLY A 1 195 ? 3.805 -8.045 15.607 1.00 95.50 195 GLY A N 1
ATOM 1521 C CA . GLY A 1 195 ? 3.799 -8.896 14.426 1.00 95.50 195 GLY A CA 1
ATOM 1522 C C . GLY A 1 195 ? 4.762 -8.393 13.357 1.00 95.50 195 GLY A C 1
ATOM 1523 O O . GLY A 1 195 ? 5.201 -7.238 13.358 1.00 95.50 195 GLY A O 1
ATOM 1524 N N . SER A 1 196 ? 5.076 -9.265 12.414 1.00 93.19 196 SER A N 1
ATOM 1525 C CA . SER A 1 196 ? 5.999 -8.985 11.327 1.00 93.19 196 SER A CA 1
ATOM 1526 C C . SER A 1 196 ? 5.497 -7.878 10.389 1.00 93.19 196 SER A C 1
ATOM 1528 O O . SER A 1 196 ? 4.293 -7.727 10.165 1.00 93.19 196 SER A O 1
ATOM 1530 N N . GLN A 1 197 ? 6.430 -7.107 9.818 1.00 91.19 197 GLN A N 1
ATOM 1531 C CA . GLN A 1 197 ? 6.109 -6.127 8.772 1.00 91.19 197 GLN A CA 1
ATOM 1532 C C . GLN A 1 197 ? 5.946 -6.817 7.409 1.00 91.19 197 GLN A C 1
ATOM 1534 O O . GLN A 1 197 ? 4.952 -6.707 6.694 1.00 91.19 197 GLN A O 1
ATOM 1539 N N . PHE A 1 198 ? 6.951 -7.615 7.062 1.00 90.19 198 PHE A N 1
ATOM 1540 C CA . PHE A 1 198 ? 6.994 -8.403 5.837 1.00 90.19 198 PHE A CA 1
ATOM 1541 C C . PHE A 1 198 ? 7.507 -9.804 6.151 1.00 90.19 198 PHE A C 1
ATOM 1543 O O . PHE A 1 198 ? 8.416 -10.283 5.479 1.00 90.19 198 PHE A O 1
ATOM 1550 N N . GLY A 1 199 ? 7.021 -10.427 7.225 1.00 77.38 199 GLY A N 1
ATOM 1551 C CA . GLY A 1 199 ? 7.528 -11.725 7.661 1.00 77.38 199 GLY A CA 1
ATOM 1552 C C . GLY A 1 199 ? 7.280 -12.847 6.652 1.00 77.38 199 GLY A C 1
ATOM 1553 O O . GLY A 1 199 ? 7.261 -12.668 5.432 1.00 77.38 199 GLY A O 1
ATOM 1554 N N . MET A 1 200 ? 7.086 -14.043 7.180 1.00 80.81 200 MET A N 1
ATOM 1555 C CA . MET A 1 200 ? 6.647 -15.204 6.410 1.00 80.81 200 MET A CA 1
ATOM 1556 C C . MET A 1 200 ? 5.395 -14.862 5.571 1.00 80.81 200 MET A C 1
ATOM 1558 O O . MET A 1 200 ? 4.611 -13.983 5.948 1.00 80.81 200 MET A O 1
ATOM 1562 N N . LEU A 1 201 ? 5.249 -15.479 4.398 1.00 86.06 201 LEU A N 1
ATOM 1563 C CA . LEU A 1 201 ? 4.206 -15.178 3.405 1.00 86.06 201 LEU A CA 1
ATOM 1564 C C . LEU A 1 201 ? 2.812 -15.681 3.817 1.00 86.06 201 LEU A C 1
ATOM 1566 O O . LEU A 1 201 ? 1.863 -15.501 3.057 1.00 86.06 201 LEU A O 1
ATOM 1570 N N . ASP A 1 202 ? 2.681 -16.267 5.012 1.00 85.62 202 ASP A N 1
ATOM 1571 C CA . ASP A 1 202 ? 1.386 -16.619 5.593 1.00 85.62 202 ASP A CA 1
ATOM 1572 C C . ASP A 1 202 ? 0.462 -15.389 5.628 1.00 85.62 202 ASP A C 1
ATOM 1574 O O . ASP A 1 202 ? 0.832 -14.305 6.106 1.00 85.62 202 ASP A O 1
ATOM 1578 N N . GLU A 1 203 ? -0.750 -15.573 5.104 1.00 83.94 203 GLU A N 1
ATOM 1579 C CA . GLU A 1 203 ? -1.785 -14.543 5.045 1.00 83.94 203 GLU A CA 1
ATOM 1580 C C . GLU A 1 203 ? -2.301 -14.175 6.439 1.00 83.94 203 GLU A C 1
ATOM 1582 O O . GLU A 1 203 ? -2.842 -13.084 6.621 1.00 83.94 203 GLU A O 1
ATOM 1587 N N . ILE A 1 204 ? -2.146 -15.072 7.422 1.00 90.00 204 ILE A N 1
ATOM 1588 C CA . ILE A 1 204 ? -2.648 -14.874 8.781 1.00 90.00 204 ILE A CA 1
ATOM 1589 C C . ILE A 1 204 ? -1.494 -14.818 9.775 1.00 90.00 204 ILE A C 1
ATOM 1591 O O . ILE A 1 204 ? -0.680 -15.728 9.875 1.00 90.00 204 ILE A O 1
ATOM 1595 N N . GLU A 1 205 ? -1.477 -13.758 10.578 1.00 92.06 205 GLU A N 1
ATOM 1596 C CA . GLU A 1 205 ? -0.575 -13.612 11.714 1.00 92.06 205 GLU A CA 1
ATOM 1597 C C . GLU A 1 205 ? -1.373 -13.113 12.921 1.00 92.06 205 GLU A C 1
ATOM 1599 O O . GLU A 1 205 ? -2.056 -12.089 12.845 1.00 92.06 205 GLU A O 1
ATOM 1604 N N . VAL A 1 206 ? -1.302 -13.848 14.033 1.00 94.38 206 VAL A N 1
ATOM 1605 C CA . VAL A 1 206 ? -1.999 -13.513 15.281 1.00 94.38 206 VAL A CA 1
ATOM 1606 C C . VAL A 1 206 ? -0.967 -13.095 16.320 1.00 94.38 206 VAL A C 1
ATOM 1608 O O . VAL A 1 206 ? -0.069 -13.862 16.657 1.00 94.38 206 VAL A O 1
ATOM 1611 N N . VAL A 1 207 ? -1.105 -11.872 16.831 1.00 96.12 207 VAL A N 1
ATOM 1612 C CA . VAL A 1 207 ? -0.215 -11.293 17.843 1.00 96.12 207 VAL A CA 1
ATOM 1613 C C . VAL A 1 207 ? -0.939 -11.300 19.183 1.00 96.12 207 VAL A C 1
ATOM 1615 O O . VAL A 1 207 ? -2.034 -10.753 19.293 1.00 96.12 207 VAL A O 1
ATOM 1618 N N . VAL A 1 208 ? -0.330 -11.916 20.195 1.00 95.56 208 VAL A N 1
ATOM 1619 C CA . VAL A 1 208 ? -0.931 -12.113 21.522 1.00 95.56 208 VAL A CA 1
ATOM 1620 C C . VAL A 1 208 ? -0.016 -11.526 22.594 1.00 95.56 208 VAL A C 1
ATOM 1622 O O . VAL A 1 208 ? 1.203 -11.661 22.511 1.00 95.56 208 VAL A O 1
ATOM 1625 N N . ALA A 1 209 ? -0.609 -10.896 23.607 1.00 95.75 209 ALA A N 1
ATOM 1626 C CA . ALA A 1 209 ? 0.078 -10.492 24.827 1.00 95.75 209 ALA A CA 1
ATOM 1627 C C . ALA A 1 209 ? -0.845 -10.672 26.040 1.00 95.75 209 ALA A C 1
ATOM 1629 O O . ALA A 1 209 ? -2.047 -10.422 25.951 1.00 95.75 209 ALA A O 1
ATOM 1630 N N . THR A 1 210 ? -0.266 -11.058 27.174 1.00 94.50 210 THR A N 1
ATOM 1631 C CA . THR A 1 210 ? -0.945 -11.135 28.472 1.00 94.50 210 THR A CA 1
ATOM 1632 C C . THR A 1 210 ? -0.653 -9.858 29.248 1.00 94.50 210 THR A C 1
ATOM 1634 O O . THR A 1 210 ? 0.513 -9.539 29.486 1.00 94.50 210 THR A O 1
ATOM 1637 N N . VAL A 1 211 ? -1.697 -9.132 29.654 1.00 93.38 211 VAL A N 1
ATOM 1638 C CA . VAL A 1 211 ? -1.573 -7.815 30.297 1.00 93.38 211 VAL A CA 1
ATOM 1639 C C . VAL A 1 211 ? -2.296 -7.793 31.638 1.00 93.38 211 VAL A C 1
ATOM 1641 O O . VAL A 1 211 ? -3.422 -8.273 31.744 1.00 93.38 211 VAL A O 1
ATOM 1644 N N . ASN A 1 212 ? -1.676 -7.181 32.646 1.00 91.69 212 ASN A N 1
ATOM 1645 C CA . ASN A 1 212 ? -2.298 -6.933 33.939 1.00 91.69 212 ASN A CA 1
ATOM 1646 C C . ASN A 1 212 ? -2.996 -5.568 33.956 1.00 91.69 212 ASN A C 1
ATOM 1648 O O . ASN A 1 212 ? -2.360 -4.515 33.909 1.00 91.69 212 ASN A O 1
ATOM 1652 N N . LEU A 1 213 ? -4.327 -5.566 34.045 1.00 93.88 213 LEU A N 1
ATOM 1653 C CA . LEU A 1 213 ? -5.108 -4.325 34.057 1.00 93.88 213 LEU A CA 1
ATOM 1654 C C . LEU A 1 213 ? -4.895 -3.486 35.325 1.00 93.88 213 LEU A C 1
ATOM 1656 O O . LEU A 1 213 ? -5.137 -2.277 35.307 1.00 93.88 213 LEU A O 1
ATOM 1660 N N . ASN A 1 214 ? -4.381 -4.070 36.411 1.00 93.44 214 ASN A N 1
ATOM 1661 C CA . ASN A 1 214 ? -4.035 -3.291 37.598 1.00 93.44 214 ASN A CA 1
ATOM 1662 C C . ASN A 1 214 ? -2.873 -2.326 37.336 1.00 93.44 214 ASN A C 1
ATOM 1664 O O . ASN A 1 214 ? -2.831 -1.268 37.964 1.00 93.44 214 ASN A O 1
ATOM 1668 N N . ASP A 1 215 ? -1.997 -2.607 36.368 1.00 93.44 215 ASP A N 1
ATOM 1669 C CA . ASP A 1 215 ? -0.945 -1.670 35.958 1.00 93.44 215 ASP A CA 1
ATOM 1670 C C . ASP A 1 215 ? -1.533 -0.430 35.284 1.00 93.44 215 ASP A C 1
ATOM 1672 O O . ASP A 1 215 ? -1.085 0.692 35.523 1.00 93.44 215 ASP A O 1
ATOM 1676 N N . VAL A 1 216 ? -2.567 -0.611 34.457 1.00 96.12 216 VAL A N 1
ATOM 1677 C CA . VAL A 1 216 ? -3.317 0.492 33.839 1.00 96.12 216 VAL A CA 1
ATOM 1678 C C . VAL A 1 216 ? -3.982 1.341 34.917 1.00 96.12 216 VAL A C 1
ATOM 1680 O O . VAL A 1 216 ? -3.824 2.564 34.928 1.00 96.12 216 VAL A O 1
ATOM 1683 N N . ARG A 1 217 ? -4.690 0.697 35.849 1.00 95.69 217 ARG A N 1
ATOM 1684 C CA . ARG A 1 217 ? -5.401 1.370 36.947 1.00 95.69 217 ARG A CA 1
ATOM 1685 C C . ARG A 1 217 ? -4.439 2.145 37.844 1.00 95.69 217 ARG A C 1
ATOM 1687 O O . ARG A 1 217 ? -4.681 3.319 38.110 1.00 95.69 217 ARG A O 1
ATOM 1694 N N . SER A 1 218 ? -3.319 1.527 38.220 1.00 94.50 218 SER A N 1
ATOM 1695 C CA . SER A 1 218 ? -2.284 2.130 39.071 1.00 94.50 218 SER A CA 1
ATOM 1696 C C . SER A 1 218 ? -1.564 3.292 38.383 1.00 94.50 218 SER A C 1
ATOM 1698 O O . SER A 1 218 ? -1.304 4.325 38.999 1.00 94.50 218 SER A O 1
ATOM 1700 N N . MET A 1 219 ? -1.257 3.169 37.087 1.00 93.75 219 MET A N 1
ATOM 1701 C CA . MET A 1 219 ? -0.675 4.264 36.303 1.00 93.75 219 MET A CA 1
ATOM 1702 C C . MET A 1 219 ? -1.628 5.463 36.246 1.00 93.75 219 MET A C 1
ATOM 1704 O O . MET A 1 219 ? -1.223 6.594 36.522 1.00 93.75 219 MET A O 1
ATOM 1708 N N . ARG A 1 220 ? -2.912 5.212 35.964 1.00 95.06 220 ARG A N 1
ATOM 1709 C CA . ARG A 1 220 ? -3.939 6.258 35.883 1.00 95.06 220 ARG A CA 1
ATOM 1710 C C . ARG A 1 220 ? -4.210 6.921 37.234 1.00 95.06 220 ARG A C 1
ATOM 1712 O O . ARG A 1 220 ? -4.354 8.140 37.263 1.00 95.06 220 ARG A O 1
ATOM 1719 N N . SER A 1 221 ? -4.241 6.169 38.338 1.00 91.88 221 SER A N 1
ATOM 1720 C CA . SER A 1 221 ? -4.448 6.732 39.681 1.00 91.88 221 SER A CA 1
ATOM 1721 C C . SER A 1 221 ? -3.276 7.600 40.141 1.00 91.88 221 SER A C 1
ATOM 1723 O O . SER A 1 221 ? -3.490 8.597 40.824 1.00 91.88 221 SER A O 1
ATOM 1725 N N . ASN A 1 222 ? -2.051 7.266 39.727 1.00 91.44 222 ASN A N 1
ATOM 1726 C CA . ASN A 1 222 ? -0.854 8.050 40.040 1.00 91.44 222 ASN A CA 1
ATOM 1727 C C . ASN A 1 222 ? -0.701 9.304 39.161 1.00 91.44 222 ASN A C 1
ATOM 1729 O O . ASN A 1 222 ? 0.074 10.201 39.495 1.00 91.44 222 ASN A O 1
ATOM 1733 N N . PHE A 1 223 ? -1.457 9.418 38.064 1.00 91.25 223 PHE A N 1
ATOM 1734 C CA . PHE A 1 223 ? -1.442 10.591 37.194 1.00 91.25 223 PHE A CA 1
ATOM 1735 C C . PHE A 1 223 ? -2.589 11.560 37.529 1.00 91.25 223 PHE A C 1
ATOM 1737 O O . PHE A 1 223 ? -3.590 11.659 36.820 1.00 91.25 223 PHE A O 1
ATOM 1744 N N . ILE A 1 224 ? -2.414 12.342 38.597 1.00 91.06 224 ILE A N 1
ATOM 1745 C CA . ILE A 1 224 ? -3.457 13.235 39.137 1.00 91.06 224 ILE A CA 1
ATOM 1746 C C . ILE A 1 224 ? -3.985 14.255 38.116 1.00 91.06 224 ILE A C 1
ATOM 1748 O O . ILE A 1 224 ? -5.194 14.464 38.039 1.00 91.06 224 ILE A O 1
ATOM 1752 N N . ALA A 1 225 ? -3.122 14.860 37.292 1.00 91.69 225 ALA A N 1
ATOM 1753 C CA . ALA A 1 225 ? -3.572 15.838 36.295 1.00 91.69 225 ALA A CA 1
ATOM 1754 C C . ALA A 1 225 ? -4.492 15.213 35.228 1.00 91.69 225 ALA A C 1
ATOM 1756 O O . ALA A 1 225 ? -5.470 15.837 34.821 1.00 91.69 225 ALA A O 1
ATOM 1757 N N . ARG A 1 226 ? -4.233 13.961 34.824 1.00 92.88 226 ARG A N 1
ATOM 1758 C CA . ARG A 1 226 ? -5.146 13.190 33.969 1.00 92.88 226 ARG A CA 1
ATOM 1759 C C . ARG A 1 226 ? -6.459 12.910 34.701 1.00 92.88 226 ARG A C 1
ATOM 1761 O O . ARG A 1 226 ? -7.521 13.111 34.123 1.00 92.88 226 ARG A O 1
ATOM 1768 N N . SER A 1 227 ? -6.409 12.484 35.963 1.00 91.50 227 SER A N 1
ATOM 1769 C CA . SER A 1 227 ? -7.615 12.220 36.766 1.00 91.50 227 SER A CA 1
ATOM 1770 C C . SER A 1 227 ? -8.512 13.454 36.921 1.00 91.50 227 SER A C 1
ATOM 1772 O O . SER A 1 227 ? -9.731 13.325 36.868 1.00 91.50 227 SER A O 1
ATOM 1774 N N . TYR A 1 228 ? -7.928 14.652 37.020 1.00 92.56 228 TYR A N 1
ATOM 1775 C CA . TYR A 1 228 ? -8.672 15.916 37.013 1.00 92.56 228 TYR A CA 1
ATOM 1776 C C . TYR A 1 228 ? -9.371 16.198 35.669 1.00 92.56 228 TYR A C 1
ATOM 1778 O O . TYR A 1 228 ? -10.494 16.693 35.632 1.00 92.56 228 TYR A O 1
ATOM 1786 N N . GLN A 1 229 ? -8.741 15.862 34.540 1.00 93.69 229 GLN A N 1
ATOM 1787 C CA . GLN A 1 229 ? -9.409 15.953 33.234 1.00 93.69 229 GLN A CA 1
ATOM 1788 C C . GLN A 1 229 ? -10.528 14.912 33.106 1.00 93.69 229 GLN A C 1
ATOM 1790 O O . GLN A 1 229 ? -11.614 15.218 32.619 1.00 93.69 229 GLN A O 1
ATOM 1795 N N . ALA A 1 230 ? -10.292 13.693 33.595 1.00 92.81 230 ALA A N 1
ATOM 1796 C CA . ALA A 1 230 ? -11.274 12.614 33.562 1.00 92.81 230 ALA A CA 1
ATOM 1797 C C . ALA A 1 230 ? -12.544 12.965 34.355 1.00 92.81 230 ALA A C 1
ATOM 1799 O O . ALA A 1 230 ? -13.642 12.701 33.879 1.00 92.81 230 ALA A O 1
ATOM 1800 N N . SER A 1 231 ? -12.425 13.636 35.508 1.00 92.00 231 SER A N 1
ATOM 1801 C CA . SER A 1 231 ? -13.587 14.014 36.332 1.00 92.00 231 SER A CA 1
ATOM 1802 C C . SER A 1 231 ? -14.514 15.052 35.691 1.00 92.00 231 SER A C 1
ATOM 1804 O O . SER A 1 231 ? -15.634 15.233 36.162 1.00 92.00 231 SER A O 1
ATOM 1806 N N . SER A 1 232 ? -14.060 15.738 34.641 1.00 89.00 232 SER A N 1
ATOM 1807 C CA . SER A 1 232 ? -14.842 16.725 33.882 1.00 89.00 232 SER A CA 1
ATOM 1808 C C . SER A 1 232 ? -15.196 16.259 32.466 1.00 89.00 232 SER A C 1
ATOM 1810 O O . SER A 1 232 ? -15.832 16.999 31.716 1.00 89.00 232 SER A O 1
ATOM 1812 N N . THR A 1 233 ? -14.800 15.040 32.086 1.00 88.75 233 THR A N 1
ATOM 1813 C CA . THR A 1 233 ? -15.057 14.491 30.751 1.00 88.75 233 THR A CA 1
ATOM 1814 C C . THR A 1 233 ? -16.500 13.980 30.649 1.00 88.75 233 THR A C 1
ATOM 1816 O O . THR A 1 233 ? -16.957 13.288 31.559 1.00 88.75 233 THR A O 1
ATOM 1819 N N . PRO A 1 234 ? -17.234 14.293 29.562 1.00 85.69 234 PRO A N 1
ATOM 1820 C CA . PRO A 1 234 ? -18.566 13.742 29.330 1.00 85.69 234 PRO A CA 1
ATOM 1821 C C . PRO A 1 234 ? -18.557 12.220 29.216 1.00 85.69 234 PRO A C 1
ATOM 1823 O O . PRO A 1 234 ? -17.624 11.647 28.650 1.00 85.69 234 PRO A O 1
ATOM 1826 N N . THR A 1 235 ? -19.627 11.581 29.683 1.00 89.44 235 THR A N 1
ATOM 1827 C CA . THR A 1 235 ? -19.718 10.124 29.659 1.00 89.44 235 THR A CA 1
ATOM 1828 C C . THR A 1 235 ? -19.887 9.572 28.249 1.00 89.44 235 THR A C 1
ATOM 1830 O O . THR A 1 235 ? -20.528 10.175 27.382 1.00 89.44 235 THR A O 1
ATOM 1833 N N . VAL A 1 236 ? -19.312 8.395 28.015 1.00 92.62 236 VAL A N 1
ATOM 1834 C CA . VAL A 1 236 ? -19.502 7.632 26.776 1.00 92.62 236 VAL A CA 1
ATOM 1835 C C . VAL A 1 236 ? -20.611 6.605 26.993 1.00 92.62 236 VAL A C 1
ATOM 1837 O O . VAL A 1 236 ? -20.709 6.003 28.062 1.00 92.62 236 VAL A O 1
ATOM 1840 N N . ALA A 1 237 ? -21.459 6.382 25.984 1.00 94.50 237 ALA A N 1
ATOM 1841 C CA . ALA A 1 237 ? -22.482 5.343 26.052 1.00 94.50 237 ALA A CA 1
ATOM 1842 C C . ALA A 1 237 ? -21.836 3.964 26.279 1.00 94.50 237 ALA A C 1
ATOM 1844 O O . ALA A 1 237 ? -20.867 3.611 25.602 1.00 94.50 237 ALA A O 1
ATOM 1845 N N . ARG A 1 238 ? -22.375 3.177 27.217 1.00 95.38 238 ARG A N 1
ATOM 1846 C CA . ARG A 1 238 ? -21.867 1.839 27.549 1.00 95.38 238 ARG A CA 1
ATOM 1847 C C . ARG A 1 238 ? -22.865 0.769 27.151 1.00 95.38 238 ARG A C 1
ATOM 1849 O O . ARG A 1 238 ? -24.044 0.862 27.478 1.00 95.38 238 ARG A O 1
ATOM 1856 N N . VAL A 1 239 ? -22.371 -0.250 26.460 1.00 97.31 239 VAL A N 1
ATOM 1857 C CA . VAL A 1 239 ? -23.112 -1.482 26.201 1.00 97.31 239 VAL A CA 1
ATOM 1858 C C . VAL A 1 239 ? -22.590 -2.532 27.172 1.00 97.31 239 VAL A C 1
ATOM 1860 O O . VAL A 1 239 ? -21.449 -2.977 27.047 1.00 97.31 239 VAL A O 1
ATOM 1863 N N . GLU A 1 240 ? -23.412 -2.879 28.159 1.00 97.19 240 GLU A N 1
ATOM 1864 C CA . GLU A 1 240 ? -23.085 -3.892 29.164 1.00 97.19 240 GLU A CA 1
ATOM 1865 C C . GLU A 1 240 ? -23.151 -5.294 28.552 1.00 97.19 240 GLU A C 1
ATOM 1867 O O . GLU A 1 240 ? -24.121 -5.661 27.882 1.00 97.19 240 GLU A O 1
ATOM 1872 N N . VAL A 1 241 ? -22.116 -6.090 28.801 1.00 96.12 241 VAL A N 1
ATOM 1873 C CA . VAL A 1 241 ? -21.979 -7.453 28.296 1.00 96.12 241 VAL A CA 1
ATOM 1874 C C . VAL A 1 241 ? -21.669 -8.386 29.459 1.00 96.12 241 VAL A C 1
ATOM 1876 O O . VAL A 1 241 ? -20.697 -8.197 30.190 1.00 96.12 241 VAL A O 1
ATOM 1879 N N . ASP A 1 242 ? -22.475 -9.439 29.599 1.00 95.12 242 ASP A N 1
ATOM 1880 C CA . ASP A 1 242 ? -22.273 -10.506 30.584 1.00 95.12 242 ASP A CA 1
ATOM 1881 C C . ASP A 1 242 ? -21.099 -11.422 30.178 1.00 95.12 242 ASP A C 1
ATOM 1883 O O . ASP A 1 242 ? -21.273 -12.554 29.728 1.00 95.12 242 ASP A O 1
ATOM 1887 N N . PHE A 1 243 ? -19.882 -10.887 30.270 1.00 95.06 243 PHE A N 1
ATOM 1888 C CA . PHE A 1 243 ? -18.634 -11.530 29.867 1.00 95.06 243 PHE A CA 1
ATOM 1889 C C . PHE A 1 243 ? -17.485 -11.077 30.780 1.00 95.06 243 PHE A C 1
ATOM 1891 O O . PHE A 1 243 ? -17.549 -10.005 31.381 1.00 95.06 243 PHE A O 1
ATOM 1898 N N . CYS A 1 244 ? -16.445 -11.899 30.905 1.00 93.75 244 CYS A N 1
ATOM 1899 C CA . CYS A 1 244 ? -15.233 -11.595 31.667 1.00 93.75 244 CYS A CA 1
ATOM 1900 C C . CYS A 1 244 ? -14.044 -11.764 30.719 1.00 93.75 244 CYS A C 1
ATOM 1902 O O . CYS A 1 244 ? -13.848 -12.859 30.199 1.00 93.75 244 CYS A O 1
ATOM 1904 N N . CYS A 1 245 ? -13.285 -10.698 30.471 1.00 90.69 245 CYS A N 1
ATOM 1905 C CA . CYS A 1 245 ? -12.109 -10.753 29.592 1.00 90.69 245 CYS A CA 1
ATOM 1906 C C . CYS A 1 245 ? -10.893 -11.381 30.292 1.00 90.69 245 CYS A C 1
ATOM 1908 O O . CYS A 1 245 ? -10.016 -11.957 29.652 1.00 90.69 245 CYS A O 1
ATOM 1910 N N . CYS A 1 246 ? -10.835 -11.253 31.613 1.00 87.31 246 CYS A N 1
ATOM 1911 C CA . CYS A 1 246 ? -9.841 -11.834 32.491 1.00 87.31 246 CYS A CA 1
ATOM 1912 C C . CYS A 1 246 ? -10.349 -13.193 32.966 1.00 87.31 246 CYS A C 1
ATOM 1914 O O . CYS A 1 246 ? -11.377 -13.297 33.634 1.00 87.31 246 CYS A O 1
ATOM 1916 N N . HIS A 1 247 ? -9.589 -14.242 32.685 1.00 76.06 247 HIS A N 1
ATOM 1917 C CA . HIS A 1 247 ? -9.786 -15.538 33.322 1.00 76.06 247 HIS A CA 1
ATOM 1918 C C . HIS A 1 247 ? -8.761 -15.718 34.446 1.00 76.06 247 HIS A C 1
ATOM 1920 O O . HIS A 1 247 ? -7.685 -15.117 34.374 1.00 76.06 247 HIS A O 1
ATOM 1926 N N . PRO A 1 248 ? -9.048 -16.537 35.478 1.00 66.50 248 PRO A N 1
ATOM 1927 C CA . PRO A 1 248 ? -8.030 -16.952 36.432 1.00 66.50 248 PRO A CA 1
ATOM 1928 C C . PRO A 1 248 ? -6.898 -17.603 35.640 1.00 66.50 248 PRO A C 1
ATOM 1930 O O . PRO A 1 248 ? -7.065 -18.695 35.093 1.00 66.50 248 PRO A O 1
ATOM 1933 N N . ALA A 1 249 ? -5.781 -16.893 35.501 1.00 60.25 249 ALA A N 1
ATOM 1934 C CA . ALA A 1 249 ? -4.645 -17.400 34.761 1.00 60.25 249 ALA A CA 1
ATOM 1935 C C . ALA A 1 249 ? -4.174 -18.687 35.458 1.00 60.25 249 ALA A C 1
ATOM 1937 O O . ALA A 1 249 ? -3.915 -18.661 36.667 1.00 60.25 249 ALA A O 1
ATOM 1938 N N . PRO A 1 250 ? -4.055 -19.820 34.744 1.00 64.88 250 PRO A N 1
ATOM 1939 C CA . PRO A 1 250 ? -3.271 -20.935 35.247 1.00 64.88 250 PRO A CA 1
ATOM 1940 C C . PRO A 1 250 ? -1.886 -20.405 35.646 1.00 64.88 250 PRO A C 1
ATOM 1942 O O . PRO A 1 250 ? -1.369 -19.511 34.975 1.00 64.88 250 PRO A O 1
ATOM 1945 N N . LEU A 1 251 ? -1.253 -20.970 36.681 1.00 60.62 251 LEU A N 1
ATOM 1946 C CA . LEU A 1 251 ? 0.091 -20.566 37.152 1.00 60.62 251 LEU A CA 1
ATOM 1947 C C . LEU A 1 251 ? 1.173 -20.560 36.046 1.00 60.62 251 LEU A C 1
ATOM 1949 O O . LEU A 1 251 ? 2.278 -20.072 36.257 1.00 60.62 251 LEU A O 1
ATOM 1953 N N . THR A 1 252 ? 0.866 -21.120 34.877 1.00 66.69 252 THR A N 1
ATOM 1954 C CA . THR A 1 252 ? 1.714 -21.187 33.688 1.00 66.69 252 THR A CA 1
ATOM 1955 C C . THR A 1 252 ? 1.637 -19.961 32.770 1.00 66.69 252 THR A C 1
ATOM 1957 O O . THR A 1 252 ? 2.481 -19.851 31.887 1.00 66.69 252 THR A O 1
ATOM 1960 N N . ILE A 1 253 ? 0.654 -19.060 32.912 1.00 74.88 253 ILE A N 1
ATOM 1961 C CA . ILE A 1 253 ? 0.553 -17.853 32.070 1.00 74.88 253 ILE A CA 1
ATOM 1962 C C . ILE A 1 253 ? 1.176 -16.664 32.809 1.00 74.88 253 ILE A C 1
ATOM 1964 O O . ILE A 1 253 ? 0.614 -16.158 33.777 1.00 74.88 253 ILE A O 1
ATOM 1968 N N . SER A 1 254 ? 2.332 -16.205 32.329 1.00 83.88 254 SER A N 1
ATOM 1969 C CA . SER A 1 254 ? 3.017 -15.008 32.826 1.00 83.88 254 SER A CA 1
ATOM 1970 C C . SER A 1 254 ? 2.632 -13.752 32.041 1.00 83.88 254 SER A C 1
ATOM 1972 O O . SER A 1 254 ? 2.306 -13.821 30.854 1.00 83.88 254 SER A O 1
ATOM 1974 N N . GLU A 1 255 ? 2.744 -12.592 32.683 1.00 90.12 255 GLU A N 1
ATOM 1975 C CA . GLU A 1 255 ? 2.618 -11.287 32.027 1.00 90.12 255 GLU A CA 1
ATOM 1976 C C . GLU A 1 255 ? 3.683 -11.106 30.932 1.00 90.12 255 GLU A C 1
ATOM 1978 O O . GLU A 1 255 ? 4.858 -11.456 31.110 1.00 90.12 255 GLU A O 1
ATOM 1983 N N . SER A 1 256 ? 3.277 -10.547 29.789 1.00 95.12 256 SER A N 1
ATOM 1984 C CA . SER A 1 256 ? 4.186 -10.281 28.675 1.00 95.12 256 SER A CA 1
ATOM 1985 C C . SER A 1 256 ? 5.166 -9.165 29.026 1.00 95.12 256 SER A C 1
ATOM 1987 O O . SER A 1 256 ? 4.775 -8.095 29.491 1.00 95.12 256 SER A O 1
ATOM 1989 N N . GLN A 1 257 ? 6.451 -9.405 28.773 1.00 96.19 257 GLN A N 1
ATOM 1990 C CA . GLN A 1 257 ? 7.499 -8.433 29.065 1.00 96.19 257 GLN A CA 1
ATOM 1991 C C . GLN A 1 257 ? 7.624 -7.384 27.951 1.00 96.19 257 GLN A C 1
ATOM 1993 O O . GLN A 1 257 ? 7.416 -7.711 26.781 1.00 96.19 257 GLN A O 1
ATOM 1998 N N . PRO A 1 258 ? 7.995 -6.134 28.281 1.00 97.25 258 PRO A N 1
ATOM 1999 C CA . PRO A 1 258 ? 8.247 -5.107 27.281 1.00 97.25 258 PRO A CA 1
ATOM 2000 C C . PRO A 1 258 ? 9.348 -5.505 26.293 1.00 97.25 258 PRO A C 1
ATOM 2002 O O . PRO A 1 258 ? 10.426 -5.941 26.697 1.00 97.25 258 PRO A O 1
ATOM 2005 N N . ILE A 1 259 ? 9.103 -5.271 25.006 1.00 97.62 259 ILE A N 1
ATOM 2006 C CA . ILE A 1 259 ? 10.061 -5.486 23.919 1.00 97.62 259 ILE A CA 1
ATOM 2007 C C . ILE A 1 259 ? 10.416 -4.164 23.236 1.00 97.62 259 ILE A C 1
ATOM 2009 O O . ILE A 1 259 ? 9.676 -3.180 23.301 1.00 97.62 259 ILE A O 1
ATOM 2013 N N . GLN A 1 260 ? 11.563 -4.137 22.559 1.00 96.31 260 GLN A N 1
ATOM 2014 C CA . GLN A 1 260 ? 11.913 -3.020 21.686 1.00 96.31 260 GLN A CA 1
ATOM 2015 C C . GLN A 1 260 ? 11.239 -3.192 20.321 1.00 96.31 260 GLN A C 1
ATOM 2017 O O . GLN A 1 260 ? 11.225 -4.312 19.806 1.00 96.31 260 GLN A O 1
ATOM 2022 N N . PRO A 1 261 ? 10.700 -2.116 19.717 1.00 94.75 261 PRO A N 1
ATOM 2023 C CA . PRO A 1 261 ? 10.139 -2.206 18.379 1.00 94.75 261 PRO A CA 1
ATOM 2024 C C . PRO A 1 261 ? 11.207 -2.604 17.361 1.00 94.75 261 PRO A C 1
ATOM 2026 O O . PRO A 1 261 ? 12.270 -1.984 17.296 1.00 94.75 261 PRO A O 1
ATOM 2029 N N . LYS A 1 262 ? 10.905 -3.613 16.544 1.00 94.31 262 LYS A N 1
ATOM 2030 C CA . LYS A 1 262 ? 11.709 -3.976 15.379 1.00 94.31 262 LYS A CA 1
ATOM 2031 C C . LYS A 1 262 ? 11.190 -3.211 14.164 1.00 94.31 262 LYS A C 1
ATOM 2033 O O . LYS A 1 262 ? 10.021 -3.348 13.805 1.00 94.31 262 LYS A O 1
ATOM 2038 N N . ILE A 1 263 ? 12.058 -2.428 13.534 1.00 92.06 263 ILE A N 1
ATOM 2039 C CA . ILE A 1 263 ? 11.790 -1.737 12.270 1.00 92.06 263 ILE A CA 1
ATOM 2040 C C . ILE A 1 263 ? 12.825 -2.230 11.265 1.00 92.06 263 ILE A C 1
ATOM 2042 O O . ILE A 1 263 ? 14.018 -2.235 11.568 1.00 92.06 263 ILE A O 1
ATOM 2046 N N . GLU A 1 264 ? 12.362 -2.689 10.106 1.00 92.56 264 GLU A N 1
ATOM 2047 C CA . GLU A 1 264 ? 13.255 -3.156 9.047 1.00 92.56 264 GLU A CA 1
ATOM 2048 C C . GLU A 1 264 ? 13.982 -1.960 8.411 1.00 92.56 264 GLU A C 1
ATOM 2050 O O . GLU A 1 264 ? 13.425 -0.868 8.267 1.00 92.56 264 GLU A O 1
ATOM 2055 N N . GLY A 1 265 ? 15.240 -2.149 8.015 1.00 94.19 265 GLY A N 1
ATOM 2056 C CA . GLY A 1 265 ? 15.992 -1.107 7.324 1.00 94.19 265 GLY A CA 1
ATOM 2057 C C . GLY A 1 265 ? 15.401 -0.801 5.938 1.00 94.19 265 GLY A C 1
ATOM 2058 O O . GLY A 1 265 ? 14.731 -1.646 5.344 1.00 94.19 265 GLY A O 1
ATOM 2059 N N . PRO A 1 266 ? 15.702 0.360 5.324 1.00 92.94 266 PRO A N 1
ATOM 2060 C CA . PRO A 1 266 ? 15.126 0.718 4.025 1.00 92.94 266 PRO A CA 1
ATOM 2061 C C . PRO A 1 266 ? 15.369 -0.313 2.913 1.00 92.94 266 PRO A C 1
ATOM 2063 O O . PRO A 1 266 ? 14.511 -0.505 2.055 1.00 92.94 266 PRO A O 1
ATOM 2066 N N . MET A 1 267 ? 16.526 -0.984 2.920 1.00 96.12 267 MET A N 1
ATOM 2067 C CA . MET A 1 267 ? 16.851 -2.012 1.922 1.00 96.12 267 MET A CA 1
ATOM 2068 C C . MET A 1 267 ? 16.043 -3.292 2.139 1.00 96.12 267 MET A C 1
ATOM 2070 O O . MET A 1 267 ? 15.618 -3.916 1.172 1.00 96.12 267 MET A O 1
ATOM 2074 N N . GLU A 1 268 ? 15.776 -3.646 3.396 1.00 95.94 268 GLU A N 1
ATOM 2075 C CA . GLU A 1 268 ? 14.901 -4.760 3.763 1.00 95.94 268 GLU A CA 1
ATOM 2076 C C . GLU A 1 268 ? 13.445 -4.450 3.405 1.00 95.94 268 GLU A C 1
ATOM 2078 O O . GLU A 1 268 ? 12.771 -5.297 2.825 1.00 95.94 268 GLU A O 1
ATOM 2083 N N . GLU A 1 269 ? 12.969 -3.222 3.643 1.00 96.19 269 GLU A N 1
ATOM 2084 C CA . GLU A 1 269 ? 11.634 -2.800 3.201 1.00 96.19 269 GLU A CA 1
ATOM 2085 C C . GLU A 1 269 ? 11.472 -2.921 1.674 1.00 96.19 269 GLU A C 1
ATOM 2087 O O . GLU A 1 269 ? 10.454 -3.425 1.193 1.00 96.19 269 GLU A O 1
ATOM 2092 N N . ILE A 1 270 ? 12.481 -2.495 0.903 1.00 96.56 270 ILE A N 1
ATOM 2093 C CA . ILE A 1 270 ? 12.501 -2.623 -0.564 1.00 96.56 270 ILE A CA 1
ATOM 2094 C C . ILE A 1 270 ? 12.579 -4.090 -0.988 1.00 96.56 270 ILE A C 1
ATOM 2096 O O . ILE A 1 270 ? 11.928 -4.486 -1.951 1.00 96.56 270 ILE A O 1
ATOM 2100 N N . ALA A 1 271 ? 13.342 -4.912 -0.273 1.00 96.94 271 ALA A N 1
ATOM 2101 C CA . ALA A 1 271 ? 13.456 -6.329 -0.567 1.00 96.94 271 ALA A CA 1
ATOM 2102 C C . ALA A 1 271 ? 12.150 -7.077 -0.290 1.00 96.94 271 ALA A C 1
ATOM 2104 O O . ALA A 1 271 ? 11.772 -7.954 -1.065 1.00 96.94 271 ALA A O 1
ATOM 2105 N N . TYR A 1 272 ? 11.461 -6.770 0.812 1.00 95.81 272 TYR A N 1
ATOM 2106 C CA . TYR A 1 272 ? 10.382 -7.605 1.336 1.00 95.81 272 TYR A CA 1
ATOM 2107 C C . TYR A 1 272 ? 8.971 -7.097 1.015 1.00 95.81 272 TYR A C 1
ATOM 2109 O O . TYR A 1 272 ? 8.084 -7.918 0.783 1.00 95.81 272 TYR A O 1
ATOM 2117 N N . GLY A 1 273 ? 8.735 -5.788 0.936 1.00 95.38 273 GLY A N 1
ATOM 2118 C CA . GLY A 1 273 ? 7.423 -5.261 0.539 1.00 95.38 273 GLY A CA 1
ATOM 2119 C C . GLY A 1 273 ? 7.082 -5.630 -0.910 1.00 95.38 273 GLY A C 1
ATOM 2120 O O . GLY A 1 273 ? 6.184 -6.443 -1.141 1.00 95.38 273 GLY A O 1
ATOM 2121 N N . PRO A 1 274 ? 7.837 -5.117 -1.898 1.00 96.38 274 PRO A N 1
ATOM 2122 C CA . PRO A 1 274 ? 7.651 -5.441 -3.310 1.00 96.38 274 PRO A CA 1
ATOM 2123 C C . PRO A 1 274 ? 7.697 -6.940 -3.638 1.00 96.38 274 PRO A C 1
ATOM 2125 O O . PRO A 1 274 ? 6.916 -7.390 -4.472 1.00 96.38 274 PRO A O 1
ATOM 2128 N N . SER A 1 275 ? 8.556 -7.741 -2.991 1.00 96.50 275 SER A N 1
ATOM 2129 C CA . SER A 1 275 ? 8.596 -9.190 -3.260 1.00 96.50 275 SER A CA 1
ATOM 2130 C C . SER A 1 275 ? 7.354 -9.930 -2.759 1.00 96.50 275 SER A C 1
ATOM 2132 O O . SER A 1 275 ? 6.855 -10.807 -3.459 1.00 96.50 275 SER A O 1
ATOM 2134 N N . ALA A 1 276 ? 6.814 -9.568 -1.589 1.00 95.69 276 ALA A N 1
ATOM 2135 C CA . ALA A 1 276 ? 5.545 -10.132 -1.127 1.00 95.69 276 ALA A CA 1
ATOM 2136 C C . ALA A 1 276 ? 4.373 -9.656 -1.996 1.00 95.69 276 ALA A C 1
ATOM 2138 O O . ALA A 1 276 ? 3.488 -10.443 -2.321 1.00 95.69 276 ALA A O 1
ATOM 2139 N N . TRP A 1 277 ? 4.405 -8.394 -2.435 1.00 96.38 277 TRP A N 1
ATOM 2140 C CA . TRP A 1 277 ? 3.419 -7.865 -3.372 1.00 96.38 277 TRP A CA 1
ATOM 2141 C C . TRP A 1 277 ? 3.418 -8.623 -4.700 1.00 96.38 277 TRP A C 1
ATOM 2143 O O . TRP A 1 277 ? 2.347 -8.998 -5.167 1.00 96.38 277 TRP A O 1
ATOM 2153 N N . LEU A 1 278 ? 4.593 -8.912 -5.274 1.00 97.00 278 LEU A N 1
ATOM 2154 C CA . LEU A 1 278 ? 4.709 -9.745 -6.473 1.00 97.00 278 LEU A CA 1
ATOM 2155 C C . LEU A 1 278 ? 4.081 -11.128 -6.239 1.00 97.00 278 LEU A C 1
ATOM 2157 O O . LEU A 1 278 ? 3.231 -11.550 -7.019 1.00 97.00 278 LEU A O 1
ATOM 2161 N N . TRP A 1 279 ? 4.400 -11.801 -5.129 1.00 96.38 279 TRP A N 1
ATOM 2162 C CA . TRP A 1 279 ? 3.819 -13.116 -4.833 1.00 96.38 279 TRP A CA 1
ATOM 2163 C C . TRP A 1 279 ? 2.287 -13.095 -4.792 1.00 96.38 279 TRP A C 1
ATOM 2165 O O . TRP A 1 279 ? 1.632 -13.906 -5.455 1.00 96.38 279 TRP A O 1
ATOM 2175 N N . ASP A 1 280 ? 1.715 -12.132 -4.067 1.00 95.19 280 ASP A N 1
ATOM 2176 C CA . ASP A 1 280 ? 0.268 -11.962 -3.967 1.00 95.19 280 ASP A CA 1
ATOM 2177 C C . ASP A 1 280 ? -0.364 -11.636 -5.319 1.00 95.19 280 ASP A C 1
ATOM 2179 O O . ASP A 1 280 ? -1.385 -12.225 -5.678 1.00 95.19 280 ASP A O 1
ATOM 2183 N N . TYR A 1 281 ? 0.264 -10.757 -6.102 1.00 95.31 281 TYR A N 1
ATOM 2184 C CA . TYR A 1 281 ? -0.205 -10.416 -7.441 1.00 95.31 281 TYR A CA 1
ATOM 2185 C C . TYR A 1 281 ? -0.226 -11.650 -8.352 1.00 95.31 281 TYR A C 1
ATOM 2187 O O . TYR A 1 281 ? -1.216 -11.912 -9.038 1.00 95.31 281 TYR A O 1
ATOM 2195 N N . LEU A 1 282 ? 0.836 -12.458 -8.331 1.00 95.06 282 LEU A N 1
ATOM 2196 C CA . LEU A 1 282 ? 0.958 -13.645 -9.172 1.00 95.06 282 LEU A CA 1
ATOM 2197 C C . LEU A 1 282 ? -0.094 -14.704 -8.825 1.00 95.06 282 LEU A C 1
ATOM 2199 O O . LEU A 1 282 ? -0.886 -15.097 -9.683 1.00 95.06 282 LEU A O 1
ATOM 2203 N N . ARG A 1 283 ? -0.162 -15.134 -7.560 1.00 93.31 283 ARG A N 1
ATOM 2204 C CA . ARG A 1 283 ? -1.059 -16.228 -7.140 1.00 93.31 283 ARG A CA 1
ATOM 2205 C C . ARG A 1 283 ? -2.550 -15.872 -7.225 1.00 93.31 283 ARG A C 1
ATOM 2207 O O . ARG A 1 283 ? -3.394 -16.772 -7.352 1.00 93.31 283 ARG A O 1
ATOM 2214 N N . ARG A 1 284 ? -2.877 -14.571 -7.185 1.00 93.50 284 ARG A N 1
ATOM 2215 C CA . ARG A 1 284 ? -4.249 -14.041 -7.293 1.00 93.50 284 ARG A CA 1
ATOM 2216 C C . ARG A 1 284 ? -4.654 -13.708 -8.732 1.00 93.50 284 ARG A C 1
ATOM 2218 O O . ARG A 1 284 ? -5.813 -13.913 -9.070 1.00 93.50 284 ARG A O 1
ATOM 2225 N N . SER A 1 285 ? -3.724 -13.289 -9.595 1.00 92.31 285 SER A N 1
ATOM 2226 C CA . SER A 1 285 ? -4.012 -12.989 -11.014 1.00 92.31 285 SER A CA 1
ATOM 2227 C C . SER A 1 285 ? -4.332 -14.225 -11.863 1.00 92.31 285 SER A C 1
ATOM 2229 O O . SER A 1 285 ? -4.911 -14.107 -12.940 1.00 92.31 285 SER A O 1
ATOM 2231 N N . GLY A 1 286 ? -3.931 -15.417 -11.410 1.00 88.12 286 GLY A N 1
ATOM 2232 C CA . GLY A 1 286 ? -4.092 -16.664 -12.164 1.00 88.12 286 GLY A CA 1
ATOM 2233 C C . GLY A 1 286 ? -3.074 -16.857 -13.295 1.00 88.12 286 GLY A C 1
ATOM 2234 O O . GLY A 1 286 ? -3.140 -17.882 -13.984 1.00 88.12 286 GLY A O 1
ATOM 2235 N N . GLN A 1 287 ? -2.139 -15.914 -13.450 1.00 92.31 287 GLN A N 1
ATOM 2236 C CA . GLN A 1 287 ? -1.034 -15.955 -14.406 1.00 92.31 287 GLN A CA 1
ATOM 2237 C C . GLN A 1 287 ? 0.030 -16.979 -13.996 1.00 92.31 287 GLN A C 1
ATOM 2239 O O . GLN A 1 287 ? 0.059 -17.449 -12.857 1.00 92.31 287 GLN A O 1
ATOM 2244 N N . ARG A 1 288 ? 0.895 -17.358 -14.944 1.00 91.81 288 ARG A N 1
ATOM 2245 C CA . ARG A 1 288 ? 1.878 -18.436 -14.732 1.00 91.81 288 ARG A CA 1
ATOM 2246 C C . ARG A 1 288 ? 3.233 -17.966 -14.230 1.00 91.81 288 ARG A C 1
ATOM 2248 O O . ARG A 1 288 ? 4.034 -18.777 -13.776 1.00 91.81 288 ARG A O 1
ATOM 2255 N N . GLY A 1 289 ? 3.491 -16.671 -14.323 1.00 95.75 289 GLY A N 1
ATOM 2256 C CA . GLY A 1 289 ? 4.775 -16.112 -13.962 1.00 95.75 289 GLY A CA 1
ATOM 2257 C C . GLY A 1 289 ? 4.970 -14.712 -14.512 1.00 95.75 289 GLY A C 1
ATOM 2258 O O . GLY A 1 289 ? 4.004 -13.994 -14.769 1.00 95.75 289 GLY A O 1
ATOM 2259 N N . TYR A 1 290 ? 6.230 -14.363 -14.723 1.00 98.31 290 TYR A N 1
ATOM 2260 C CA . TYR A 1 290 ? 6.690 -13.051 -15.128 1.00 98.31 290 TYR A CA 1
ATOM 2261 C C . TYR A 1 290 ? 7.560 -13.108 -16.376 1.00 98.31 290 TYR A C 1
ATOM 2263 O O . TYR A 1 290 ? 8.376 -14.016 -16.545 1.00 98.31 290 TYR A O 1
ATOM 2271 N N . PHE A 1 291 ? 7.418 -12.085 -17.210 1.00 98.38 291 PHE A N 1
ATOM 2272 C CA . PHE A 1 291 ? 8.320 -11.782 -18.305 1.00 98.38 291 PHE A CA 1
ATOM 2273 C C . PHE A 1 291 ? 8.995 -10.434 -18.043 1.00 98.38 291 PHE A C 1
ATOM 2275 O O . PHE A 1 291 ? 8.312 -9.433 -17.842 1.00 98.38 291 PHE A O 1
ATOM 2282 N N . LEU A 1 292 ? 10.326 -10.381 -18.072 1.00 98.44 292 LEU A N 1
ATOM 2283 C CA . LEU A 1 292 ? 11.078 -9.137 -17.890 1.00 98.44 292 LEU A CA 1
ATOM 2284 C C . LEU A 1 292 ? 12.031 -8.877 -19.067 1.00 98.44 292 LEU A C 1
ATOM 2286 O O . LEU A 1 292 ? 12.954 -9.668 -19.296 1.00 98.44 292 LEU A O 1
ATOM 2290 N N . PRO A 1 293 ? 11.890 -7.736 -19.766 1.00 97.44 293 PRO A N 1
ATOM 2291 C CA . PRO A 1 293 ? 12.939 -7.202 -20.629 1.00 97.44 293 PRO A CA 1
ATOM 2292 C C . PRO A 1 293 ? 14.164 -6.813 -19.784 1.00 97.44 293 PRO A C 1
ATOM 2294 O O . PRO A 1 293 ? 14.202 -5.755 -19.155 1.00 97.44 293 PRO A O 1
ATOM 2297 N N . LEU A 1 294 ? 15.169 -7.686 -19.732 1.00 96.94 294 LEU A N 1
ATOM 2298 C CA . LEU A 1 294 ? 16.341 -7.515 -18.878 1.00 96.94 294 LEU A CA 1
ATOM 2299 C C . LEU A 1 294 ? 17.456 -6.818 -19.658 1.00 96.94 294 LEU A C 1
ATOM 2301 O O . LEU A 1 294 ? 18.049 -7.407 -20.556 1.00 96.94 294 LEU A O 1
ATOM 2305 N N . SER A 1 295 ? 17.752 -5.566 -19.307 1.00 91.75 295 SER A N 1
ATOM 2306 C CA . SER A 1 295 ? 18.756 -4.746 -20.002 1.00 91.75 295 SER A CA 1
ATOM 2307 C C . SER A 1 295 ? 20.180 -4.876 -19.451 1.00 91.75 295 SER A C 1
ATOM 2309 O O . SER A 1 295 ? 21.114 -4.383 -20.074 1.00 91.75 295 SER A O 1
ATOM 2311 N N . GLY A 1 296 ? 20.365 -5.483 -18.272 1.00 87.00 296 GLY A N 1
ATOM 2312 C CA . GLY A 1 296 ? 21.661 -5.500 -17.574 1.00 87.00 296 GLY A CA 1
ATOM 2313 C C . GLY A 1 296 ? 22.056 -4.148 -16.954 1.00 87.00 296 GLY A C 1
ATOM 2314 O O . GLY A 1 296 ? 23.208 -3.966 -16.546 1.00 87.00 296 GLY A O 1
ATOM 2315 N N . GLY A 1 297 ? 21.111 -3.201 -16.907 1.00 88.25 297 GLY A N 1
ATOM 2316 C CA . GLY A 1 297 ? 21.186 -1.945 -16.156 1.00 88.25 297 GLY A CA 1
ATOM 2317 C C . GLY A 1 297 ? 20.573 -2.067 -14.757 1.00 88.25 297 GLY A C 1
ATOM 2318 O O . GLY A 1 297 ? 19.956 -3.084 -14.426 1.00 88.25 297 GLY A O 1
ATOM 2319 N N . ALA A 1 298 ? 20.723 -1.022 -13.940 1.00 88.75 298 ALA A N 1
ATOM 2320 C CA . ALA A 1 298 ? 20.344 -1.046 -12.527 1.00 88.75 298 ALA A CA 1
ATOM 2321 C C . ALA A 1 298 ? 18.859 -1.383 -12.307 1.00 88.75 298 ALA A C 1
ATOM 2323 O O . ALA A 1 298 ? 18.559 -2.299 -11.551 1.00 88.75 298 ALA A O 1
ATOM 2324 N N . ASP A 1 299 ? 17.931 -0.721 -13.003 1.00 91.50 299 ASP A N 1
ATOM 2325 C CA . ASP A 1 299 ? 16.496 -0.837 -12.693 1.00 91.50 299 ASP A CA 1
ATOM 2326 C C . ASP A 1 299 ? 15.900 -2.199 -13.068 1.00 91.50 299 ASP A C 1
ATOM 2328 O O . ASP A 1 299 ? 15.168 -2.819 -12.288 1.00 91.50 299 ASP A O 1
ATOM 2332 N N . SER A 1 300 ? 16.230 -2.701 -14.262 1.00 95.50 300 SER A N 1
ATOM 2333 C CA . SER A 1 300 ? 15.792 -4.030 -14.699 1.00 95.50 300 SER A CA 1
ATOM 2334 C C . SER A 1 300 ? 16.426 -5.121 -13.832 1.00 95.50 300 SER A C 1
ATOM 2336 O O . SER A 1 300 ? 15.755 -6.085 -13.469 1.00 95.50 300 SER A O 1
ATOM 2338 N N . SER A 1 301 ? 17.669 -4.926 -13.380 1.00 97.25 301 SER A N 1
ATOM 2339 C CA . SER A 1 301 ? 18.326 -5.836 -12.434 1.00 97.25 301 SER A CA 1
ATOM 2340 C C . SER A 1 301 ? 17.707 -5.777 -11.038 1.00 97.25 301 SER A C 1
ATOM 2342 O O . SER A 1 301 ? 17.549 -6.819 -10.410 1.00 97.25 301 SER A O 1
ATOM 2344 N N . SER A 1 302 ? 17.280 -4.602 -10.562 1.00 97.69 302 SER A N 1
ATOM 2345 C CA . SER A 1 302 ? 16.531 -4.478 -9.307 1.00 97.69 302 SER A CA 1
ATOM 2346 C C . SER A 1 302 ? 15.197 -5.215 -9.395 1.00 97.69 302 SER A C 1
ATOM 2348 O O . SER A 1 302 ? 14.840 -5.953 -8.482 1.00 97.69 302 SER A O 1
ATOM 2350 N N . THR A 1 303 ? 14.490 -5.082 -10.519 1.00 98.50 303 THR A N 1
ATOM 2351 C CA . THR A 1 303 ? 13.235 -5.805 -10.771 1.00 98.50 303 THR A CA 1
ATOM 2352 C C . THR A 1 303 ? 13.458 -7.321 -10.774 1.00 98.50 303 THR A C 1
ATOM 2354 O O . THR A 1 303 ? 12.731 -8.051 -10.102 1.00 98.50 303 THR A O 1
ATOM 2357 N N . ALA A 1 304 ? 14.507 -7.800 -11.450 1.00 98.50 304 ALA A N 1
ATOM 2358 C CA . ALA A 1 304 ? 14.884 -9.213 -11.446 1.00 98.50 304 ALA A CA 1
ATOM 2359 C C . ALA A 1 304 ? 15.262 -9.715 -10.040 1.00 98.50 304 ALA A C 1
ATOM 2361 O O . ALA A 1 304 ? 14.829 -10.793 -9.630 1.00 98.50 304 ALA A O 1
ATOM 2362 N N . ALA A 1 305 ? 16.014 -8.919 -9.274 1.00 98.38 305 ALA A N 1
ATOM 2363 C CA . ALA A 1 305 ? 16.386 -9.239 -7.901 1.00 98.38 305 ALA A CA 1
ATOM 2364 C C . ALA A 1 305 ? 15.155 -9.393 -6.996 1.00 98.38 305 ALA A C 1
ATOM 2366 O O . ALA A 1 305 ? 15.108 -10.321 -6.194 1.00 98.38 305 ALA A O 1
ATOM 2367 N N . LEU A 1 306 ? 14.130 -8.547 -7.153 1.00 98.56 306 LEU A N 1
ATOM 2368 C CA . LEU A 1 306 ? 12.881 -8.658 -6.390 1.00 98.56 306 LEU A CA 1
ATOM 2369 C C . LEU A 1 306 ? 12.117 -9.955 -6.691 1.00 98.56 306 LEU A C 1
ATOM 2371 O O . LEU A 1 306 ? 11.600 -10.574 -5.760 1.00 98.56 306 LEU A O 1
ATOM 2375 N N . VAL A 1 307 ? 12.096 -10.410 -7.950 1.00 98.69 307 VAL A N 1
ATOM 2376 C CA . VAL A 1 307 ? 11.525 -11.722 -8.318 1.00 98.69 307 VAL A CA 1
ATOM 2377 C C . VAL A 1 307 ? 12.346 -12.866 -7.712 1.00 98.69 307 VAL A C 1
ATOM 2379 O O . VAL A 1 307 ? 11.781 -13.818 -7.174 1.00 98.69 307 VAL A O 1
ATOM 2382 N N . GLY A 1 308 ? 13.677 -12.759 -7.716 1.00 98.31 308 GLY A N 1
ATOM 2383 C CA . GLY A 1 308 ? 14.557 -13.720 -7.045 1.00 98.31 308 GLY A CA 1
ATOM 2384 C C . GLY A 1 308 ? 14.301 -13.806 -5.538 1.00 98.31 308 GLY A C 1
ATOM 2385 O O . GLY A 1 308 ? 14.106 -14.891 -4.993 1.00 98.31 308 GLY A O 1
ATOM 2386 N N . ILE A 1 309 ? 14.223 -12.657 -4.863 1.00 98.38 309 ILE A N 1
ATOM 2387 C CA . ILE A 1 309 ? 13.937 -12.553 -3.425 1.00 98.38 309 ILE A CA 1
ATOM 2388 C C . ILE A 1 309 ? 12.537 -13.084 -3.101 1.00 98.38 309 ILE A C 1
ATOM 2390 O O . ILE A 1 309 ? 12.365 -13.753 -2.081 1.00 98.38 309 ILE A O 1
ATOM 2394 N N . MET A 1 310 ? 11.548 -12.839 -3.966 1.00 98.25 310 MET A N 1
ATOM 2395 C CA . MET A 1 310 ? 10.223 -13.453 -3.861 1.00 98.25 310 MET A CA 1
ATOM 2396 C C . MET A 1 310 ? 10.337 -14.982 -3.872 1.00 98.25 310 MET A C 1
ATOM 2398 O O . MET A 1 310 ? 9.829 -15.629 -2.960 1.00 98.25 310 MET A O 1
ATOM 2402 N N . CYS A 1 311 ? 11.060 -15.564 -4.835 1.00 98.44 311 CYS A N 1
ATOM 2403 C CA . CYS A 1 311 ? 11.255 -17.015 -4.915 1.00 98.44 311 CYS A CA 1
ATOM 2404 C C . CYS A 1 311 ? 11.971 -17.575 -3.677 1.00 98.44 311 CYS A C 1
ATOM 2406 O O . CYS A 1 311 ? 11.549 -18.599 -3.141 1.00 98.44 311 CYS A O 1
ATOM 2408 N N . GLN A 1 312 ? 13.006 -16.888 -3.178 1.00 97.81 312 GLN A N 1
ATOM 2409 C CA . GLN A 1 312 ? 13.690 -17.253 -1.930 1.00 97.81 312 GLN A CA 1
ATOM 2410 C C . GLN A 1 312 ? 12.718 -17.301 -0.746 1.00 97.81 312 GLN A C 1
ATOM 2412 O O . GLN A 1 312 ? 12.777 -18.220 0.067 1.00 97.81 312 GLN A O 1
ATOM 2417 N N . ARG A 1 313 ? 11.813 -16.322 -0.643 1.00 96.88 313 ARG A N 1
ATOM 2418 C CA . ARG A 1 313 ? 10.833 -16.244 0.450 1.00 96.88 313 ARG A CA 1
ATOM 2419 C C . ARG A 1 313 ? 9.740 -17.298 0.334 1.00 96.88 313 ARG A C 1
ATOM 2421 O O . ARG A 1 313 ? 9.414 -17.910 1.341 1.00 96.88 313 ARG A O 1
ATOM 2428 N N . VAL A 1 314 ? 9.231 -17.550 -0.870 1.00 97.44 314 VAL A N 1
ATOM 2429 C CA . VAL A 1 314 ? 8.271 -18.636 -1.134 1.00 97.44 314 VAL A CA 1
ATOM 2430 C C . VAL A 1 314 ? 8.874 -19.989 -0.764 1.00 97.44 314 VAL A C 1
ATOM 2432 O O . VAL A 1 314 ? 8.234 -20.792 -0.090 1.00 97.44 314 VAL A O 1
ATOM 2435 N N . PHE A 1 315 ? 10.128 -20.230 -1.145 1.00 97.38 315 PHE A N 1
ATOM 2436 C CA . PHE A 1 315 ? 10.818 -21.463 -0.786 1.00 97.38 315 PHE A CA 1
ATOM 2437 C C . PHE A 1 315 ? 11.049 -21.573 0.725 1.00 97.38 315 PHE A C 1
ATOM 2439 O O . PHE A 1 315 ? 10.789 -22.623 1.302 1.00 97.38 315 PHE A O 1
ATOM 2446 N N . LYS A 1 316 ? 11.452 -20.475 1.379 1.00 96.50 316 LYS A N 1
ATOM 2447 C CA . LYS A 1 316 ? 11.586 -20.423 2.839 1.00 96.50 316 LYS A CA 1
ATOM 2448 C C . LYS A 1 316 ? 10.264 -20.737 3.544 1.00 96.50 316 LYS A C 1
ATOM 2450 O O . LYS A 1 316 ? 10.263 -21.473 4.522 1.00 96.50 316 LYS A O 1
ATOM 2455 N N . GLU A 1 317 ? 9.139 -20.220 3.050 1.00 96.00 317 GLU A N 1
ATOM 2456 C CA . GLU A 1 317 ? 7.806 -20.533 3.583 1.00 96.00 317 GLU A CA 1
ATOM 2457 C C . GLU A 1 317 ? 7.479 -22.020 3.470 1.00 96.00 317 GLU A C 1
ATOM 2459 O O . GLU A 1 317 ? 7.016 -22.638 4.426 1.00 96.00 317 GLU A O 1
ATOM 2464 N N . LEU A 1 318 ? 7.785 -22.611 2.317 1.00 96.25 318 LEU A N 1
ATOM 2465 C CA . LEU A 1 318 ? 7.569 -24.029 2.064 1.00 96.25 318 LEU A CA 1
ATOM 2466 C C . LEU A 1 318 ? 8.406 -24.934 2.988 1.00 96.25 318 LEU A C 1
ATOM 2468 O O . LEU A 1 318 ? 7.960 -26.028 3.333 1.00 96.25 318 LEU A O 1
ATOM 2472 N N . THR A 1 319 ? 9.603 -24.502 3.395 1.00 95.81 319 THR A N 1
ATOM 2473 C CA . THR A 1 319 ? 10.511 -25.309 4.227 1.00 95.81 319 THR A CA 1
ATOM 2474 C C . THR A 1 319 ? 10.367 -25.039 5.724 1.00 95.81 319 THR A C 1
ATOM 2476 O O . THR A 1 319 ? 10.390 -25.976 6.521 1.00 95.81 319 THR A O 1
ATOM 2479 N N . GLU A 1 320 ? 10.199 -23.778 6.117 1.00 95.69 320 GLU A N 1
ATOM 2480 C CA . GLU A 1 320 ? 10.271 -23.308 7.510 1.00 95.69 320 GLU A CA 1
ATOM 2481 C C . GLU A 1 320 ? 8.936 -22.769 8.049 1.00 95.69 320 GLU A C 1
ATOM 2483 O O . GLU A 1 320 ? 8.845 -22.458 9.235 1.00 95.69 320 GLU A O 1
ATOM 2488 N N . GLY A 1 321 ? 7.901 -22.643 7.211 1.00 91.94 321 GLY A N 1
ATOM 2489 C CA . GLY A 1 321 ? 6.593 -22.130 7.619 1.00 91.94 321 GLY A CA 1
ATOM 2490 C C . GLY A 1 321 ? 5.846 -23.042 8.598 1.00 91.94 321 GLY A C 1
ATOM 2491 O O . GLY A 1 321 ? 6.254 -24.165 8.907 1.00 91.94 321 GLY A O 1
ATOM 2492 N N . THR A 1 322 ? 4.692 -22.577 9.074 1.00 92.31 322 THR A N 1
ATOM 2493 C CA . THR A 1 322 ? 3.760 -23.443 9.815 1.00 92.31 322 THR A CA 1
ATOM 2494 C C . THR A 1 322 ? 3.215 -24.534 8.890 1.00 92.31 322 THR A C 1
ATOM 2496 O O . THR A 1 322 ? 3.145 -24.335 7.681 1.00 92.31 322 THR A O 1
ATOM 2499 N N . GLU A 1 323 ? 2.769 -25.678 9.417 1.00 93.19 323 GLU A N 1
ATOM 2500 C CA . GLU A 1 323 ? 2.207 -26.754 8.574 1.00 93.19 323 GLU A CA 1
ATOM 2501 C C . GLU A 1 323 ? 1.045 -26.270 7.692 1.00 93.19 323 GLU A C 1
ATOM 2503 O O . GLU A 1 323 ? 0.948 -26.624 6.516 1.00 93.19 323 GLU A O 1
ATOM 2508 N N . ARG A 1 324 ? 0.216 -25.368 8.230 1.00 92.75 324 ARG A N 1
ATOM 2509 C CA . ARG A 1 324 ? -0.822 -24.668 7.470 1.00 92.75 324 ARG A CA 1
ATOM 2510 C C . ARG A 1 324 ? -0.224 -23.863 6.313 1.00 92.75 324 ARG A C 1
ATOM 2512 O O . ARG A 1 324 ? -0.674 -24.002 5.177 1.00 92.75 324 ARG A O 1
ATOM 2519 N N . SER A 1 325 ? 0.752 -23.005 6.603 1.00 93.44 325 SER A N 1
ATOM 2520 C CA . SER A 1 325 ? 1.340 -22.109 5.607 1.00 93.44 325 SER A CA 1
ATOM 2521 C C . SER A 1 325 ? 2.123 -22.870 4.534 1.00 93.44 325 SER A C 1
ATOM 2523 O O . SER A 1 325 ? 2.000 -22.565 3.348 1.00 93.44 325 SER A O 1
ATOM 2525 N N . LYS A 1 326 ? 2.838 -23.938 4.911 1.00 95.31 326 LYS A N 1
ATOM 2526 C CA . LYS A 1 326 ? 3.499 -24.857 3.973 1.00 95.31 326 LYS A CA 1
ATOM 2527 C C . LYS A 1 326 ? 2.499 -25.476 3.004 1.00 95.31 326 LYS A C 1
ATOM 2529 O O . LYS A 1 326 ? 2.725 -25.448 1.795 1.00 95.31 326 LYS A O 1
ATOM 2534 N N . ALA A 1 327 ? 1.384 -26.003 3.516 1.00 95.00 327 ALA A N 1
ATOM 2535 C CA . ALA A 1 327 ? 0.347 -26.608 2.686 1.00 95.00 327 ALA A CA 1
ATOM 2536 C C . ALA A 1 327 ? -0.280 -25.589 1.719 1.00 95.00 327 ALA A C 1
ATOM 2538 O O . ALA A 1 327 ? -0.428 -25.881 0.530 1.00 95.00 327 ALA A O 1
ATOM 2539 N N . ALA A 1 328 ? -0.590 -24.381 2.203 1.00 94.50 328 ALA A N 1
ATOM 2540 C CA . ALA A 1 328 ? -1.137 -23.301 1.382 1.00 94.50 328 ALA A CA 1
ATOM 2541 C C . ALA A 1 328 ? -0.142 -22.834 0.304 1.00 94.50 328 ALA A C 1
ATOM 2543 O O . ALA A 1 328 ? -0.487 -22.760 -0.874 1.00 94.50 328 ALA A O 1
ATOM 2544 N N . THR A 1 329 ? 1.116 -22.613 0.686 1.00 95.88 329 THR A N 1
ATOM 2545 C CA . THR A 1 329 ? 2.194 -22.196 -0.220 1.00 95.88 329 THR A CA 1
ATOM 2546 C C . THR A 1 329 ? 2.447 -23.242 -1.296 1.00 95.88 329 THR A C 1
ATOM 2548 O O . THR A 1 329 ? 2.560 -22.903 -2.472 1.00 95.88 329 THR A O 1
ATOM 2551 N N . LEU A 1 330 ? 2.483 -24.527 -0.933 1.00 96.31 330 LEU A N 1
ATOM 2552 C CA . LEU A 1 330 ? 2.641 -25.613 -1.897 1.00 96.31 330 LEU A CA 1
ATOM 2553 C C . LEU A 1 330 ? 1.470 -25.671 -2.886 1.00 96.31 330 LEU A C 1
ATOM 2555 O O . LEU A 1 330 ? 1.686 -25.865 -4.085 1.00 96.31 330 LEU A O 1
ATOM 2559 N N . ALA A 1 331 ? 0.239 -25.483 -2.404 1.00 95.62 331 ALA A N 1
ATOM 2560 C CA . ALA A 1 331 ? -0.938 -25.413 -3.263 1.00 95.62 331 ALA A CA 1
ATOM 2561 C C . ALA A 1 331 ? -0.851 -24.230 -4.244 1.00 95.62 331 ALA A C 1
ATOM 2563 O O . ALA A 1 331 ? -1.096 -24.409 -5.440 1.00 95.62 331 ALA A O 1
ATOM 2564 N N . ASP A 1 332 ? -0.424 -23.056 -3.776 1.00 95.81 332 ASP A N 1
ATOM 2565 C CA . ASP A 1 332 ? -0.241 -21.872 -4.617 1.00 95.81 332 ASP A CA 1
ATOM 2566 C C . ASP A 1 332 ? 0.901 -22.045 -5.632 1.00 95.81 332 ASP A C 1
ATOM 2568 O O . ASP A 1 332 ? 0.724 -21.715 -6.806 1.00 95.81 332 ASP A O 1
ATOM 2572 N N . ILE A 1 333 ? 2.035 -22.643 -5.248 1.00 95.75 333 ILE A N 1
ATOM 2573 C CA . ILE A 1 333 ? 3.134 -22.980 -6.171 1.00 95.75 333 ILE A CA 1
ATOM 2574 C C . ILE A 1 333 ? 2.619 -23.869 -7.307 1.00 95.75 333 ILE A C 1
ATOM 2576 O O . ILE A 1 333 ? 2.859 -23.586 -8.484 1.00 95.75 333 ILE A O 1
ATOM 2580 N N . ARG A 1 334 ? 1.877 -24.929 -6.975 1.00 93.75 334 ARG A N 1
ATOM 2581 C CA . ARG A 1 334 ? 1.299 -25.860 -7.958 1.00 93.75 334 ARG A CA 1
ATOM 2582 C C . ARG A 1 334 ? 0.270 -25.176 -8.851 1.00 93.75 334 ARG A C 1
ATOM 2584 O O . ARG A 1 334 ? 0.237 -25.426 -10.056 1.00 93.75 334 ARG A O 1
ATOM 2591 N N . LYS A 1 335 ? -0.533 -24.268 -8.291 1.00 92.81 335 LYS A N 1
ATOM 2592 C CA . LYS A 1 335 ? -1.527 -23.470 -9.021 1.00 92.81 335 LYS A CA 1
ATOM 2593 C C . LYS A 1 335 ? -0.882 -22.493 -10.007 1.00 92.81 335 LYS A C 1
ATOM 2595 O O . LYS A 1 335 ? -1.340 -22.411 -11.146 1.00 92.81 335 LYS A O 1
ATOM 2600 N N . VAL A 1 336 ? 0.153 -21.764 -9.591 1.00 93.38 336 VAL A N 1
ATOM 2601 C CA . VAL A 1 336 ? 0.863 -20.773 -10.422 1.00 93.38 336 VAL A CA 1
ATOM 2602 C C . VAL A 1 336 ? 1.641 -21.467 -11.534 1.00 93.38 336 VAL A C 1
ATOM 2604 O O . VAL A 1 336 ? 1.484 -21.140 -12.707 1.00 93.38 336 VAL A O 1
ATOM 2607 N N . THR A 1 337 ? 2.413 -22.498 -11.191 1.00 91.38 337 THR A N 1
ATOM 2608 C CA . THR A 1 337 ? 3.171 -23.278 -12.185 1.00 91.38 337 THR A CA 1
ATOM 2609 C C . THR A 1 337 ? 2.273 -24.118 -13.092 1.00 91.38 337 THR A C 1
ATOM 2611 O O . THR A 1 337 ? 2.716 -24.530 -14.168 1.00 91.38 337 THR A O 1
ATOM 2614 N N . LYS A 1 338 ? 1.012 -24.334 -12.679 1.00 89.00 338 LYS A N 1
ATOM 2615 C CA . LYS A 1 338 ? 0.017 -25.223 -13.297 1.00 89.00 338 LYS A CA 1
ATOM 2616 C C . LYS A 1 338 ? 0.491 -26.680 -13.348 1.00 89.00 338 LYS A C 1
ATOM 2618 O O . LYS A 1 338 ? 0.226 -27.395 -14.311 1.00 89.00 338 LYS A O 1
ATOM 2623 N N . ARG A 1 339 ? 1.211 -27.114 -12.310 1.00 87.75 339 ARG A N 1
ATOM 2624 C CA . ARG A 1 339 ? 1.806 -28.453 -12.200 1.00 87.75 339 ARG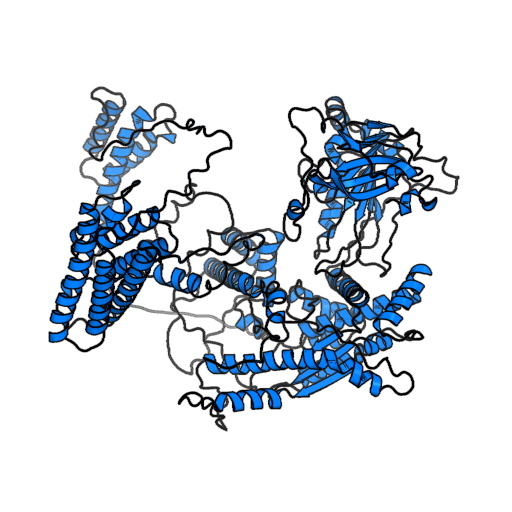 A CA 1
ATOM 2625 C C . ARG A 1 339 ? 1.364 -29.094 -10.879 1.00 87.75 339 ARG A C 1
ATOM 2627 O O . ARG A 1 339 ? 1.923 -28.766 -9.837 1.00 87.75 339 ARG A O 1
ATOM 2634 N N . PRO A 1 340 ? 0.365 -29.996 -10.882 1.00 87.62 340 PRO A N 1
ATOM 2635 C CA . PRO A 1 340 ? -0.289 -30.466 -9.655 1.00 87.62 340 PRO A CA 1
ATOM 2636 C C . PRO A 1 340 ? 0.615 -31.289 -8.726 1.00 87.62 340 PRO A C 1
ATOM 2638 O O . PRO A 1 340 ? 0.382 -31.313 -7.520 1.00 87.62 340 PRO A O 1
ATOM 2641 N N . PHE A 1 341 ? 1.653 -31.938 -9.259 1.00 89.81 341 PHE A N 1
ATOM 2642 C CA . PHE A 1 341 ? 2.582 -32.774 -8.486 1.00 89.81 341 PHE A CA 1
ATOM 2643 C C . PHE A 1 341 ? 3.943 -32.115 -8.256 1.00 89.81 341 PHE A C 1
ATOM 2645 O O . PHE A 1 341 ? 4.822 -32.714 -7.645 1.00 89.81 341 PHE A O 1
ATOM 2652 N N . TYR A 1 342 ? 4.123 -30.885 -8.735 1.00 91.25 342 TYR A N 1
ATOM 2653 C CA . TYR A 1 342 ? 5.390 -30.186 -8.615 1.00 91.25 342 TYR A CA 1
ATOM 2654 C C . TYR A 1 342 ? 5.630 -29.744 -7.170 1.00 91.25 342 TYR A C 1
ATOM 2656 O O . TYR A 1 342 ? 4.746 -29.192 -6.507 1.00 91.25 342 TYR A O 1
ATOM 2664 N N . THR A 1 343 ? 6.847 -29.992 -6.704 1.00 94.69 343 THR A N 1
ATOM 2665 C CA . THR A 1 343 ? 7.386 -29.478 -5.451 1.00 94.69 343 THR A CA 1
ATOM 2666 C C . THR A 1 343 ? 8.807 -29.014 -5.763 1.00 94.69 343 THR A C 1
ATOM 2668 O O . THR A 1 343 ? 9.611 -29.841 -6.196 1.00 94.69 343 THR A O 1
ATOM 2671 N N . PRO A 1 344 ? 9.126 -27.721 -5.601 1.00 95.19 344 PRO A N 1
ATOM 2672 C CA . PRO A 1 344 ? 10.431 -27.206 -5.985 1.00 95.19 344 PRO A CA 1
ATOM 2673 C C . PRO A 1 344 ? 11.533 -27.792 -5.083 1.00 95.19 344 PRO A C 1
ATOM 2675 O O . PRO A 1 344 ? 11.383 -27.753 -3.861 1.00 95.19 344 PRO A O 1
ATOM 2678 N N . PRO A 1 345 ? 12.649 -28.297 -5.639 1.00 95.88 345 PRO A N 1
ATOM 2679 C CA . PRO A 1 345 ? 13.822 -28.717 -4.874 1.00 95.88 345 PRO A CA 1
ATOM 2680 C C . PRO A 1 345 ? 14.668 -27.528 -4.390 1.00 95.88 345 PRO A C 1
ATOM 2682 O O . PRO A 1 345 ? 15.410 -27.652 -3.420 1.00 95.88 345 PRO A O 1
ATOM 2685 N N . SER A 1 346 ? 14.575 -26.375 -5.060 1.00 97.50 346 SER A N 1
ATOM 2686 C CA . SER A 1 346 ? 15.263 -25.136 -4.692 1.00 97.50 346 SER A CA 1
ATOM 2687 C C . SER A 1 346 ? 14.461 -23.911 -5.135 1.00 97.50 346 SER A C 1
ATOM 2689 O O . SER A 1 346 ? 13.571 -23.997 -5.988 1.00 97.50 346 SER A O 1
ATOM 2691 N N . TRP A 1 347 ? 14.794 -22.742 -4.586 1.00 97.56 347 TRP A N 1
ATOM 2692 C CA . TRP A 1 347 ? 14.166 -21.489 -5.005 1.00 97.56 347 TRP A CA 1
ATOM 2693 C C . TRP A 1 347 ? 14.537 -21.097 -6.443 1.00 97.56 347 TRP A C 1
ATOM 2695 O O . TRP A 1 347 ? 13.724 -20.472 -7.119 1.00 97.56 347 TRP A O 1
ATOM 2705 N N . GLN A 1 348 ? 15.725 -21.479 -6.928 1.00 97.62 348 GLN A N 1
ATOM 2706 C CA . GLN A 1 348 ? 16.143 -21.255 -8.315 1.00 97.62 348 GLN A CA 1
ATOM 2707 C C . GLN A 1 348 ? 15.342 -22.115 -9.293 1.00 97.62 348 GLN A C 1
ATOM 2709 O O . GLN A 1 348 ? 14.958 -21.620 -10.348 1.00 97.62 348 GLN A O 1
ATOM 2714 N N . ASP A 1 349 ? 15.054 -23.375 -8.943 1.00 95.69 349 ASP A N 1
ATOM 2715 C CA . ASP A 1 349 ? 14.203 -24.232 -9.777 1.00 95.69 349 ASP A CA 1
ATOM 2716 C C . ASP A 1 349 ? 12.791 -23.645 -9.877 1.00 95.69 349 ASP A C 1
ATOM 2718 O O . ASP A 1 349 ? 12.250 -23.487 -10.970 1.00 95.69 349 ASP A O 1
ATOM 2722 N N . PHE A 1 350 ? 12.236 -23.184 -8.748 1.00 96.38 350 PHE A N 1
ATOM 2723 C CA . PHE A 1 350 ? 10.970 -22.456 -8.754 1.00 96.38 350 PHE A CA 1
ATOM 2724 C C . PHE A 1 350 ? 11.016 -21.201 -9.633 1.00 96.38 350 PHE A C 1
ATOM 2726 O O . PHE A 1 350 ? 10.138 -21.028 -10.479 1.00 96.38 350 PHE A O 1
ATOM 2733 N N . CYS A 1 351 ? 12.054 -20.374 -9.486 1.00 97.31 351 CYS A N 1
ATOM 2734 C CA . CYS A 1 351 ? 12.274 -19.185 -10.306 1.00 97.31 351 CYS A CA 1
ATOM 2735 C C . CYS A 1 351 ? 12.277 -19.529 -11.805 1.00 97.31 351 CYS A C 1
ATOM 2737 O O . CYS A 1 351 ? 11.562 -18.896 -12.580 1.00 97.31 351 CYS A O 1
ATOM 2739 N N . GLY A 1 352 ? 12.972 -20.592 -12.214 1.00 94.31 352 GLY A N 1
ATOM 2740 C CA . GLY A 1 352 ? 13.029 -21.037 -13.609 1.00 94.31 352 GLY A CA 1
ATOM 2741 C C . GLY A 1 352 ? 11.693 -21.488 -14.201 1.00 94.31 352 GLY A C 1
ATOM 2742 O O . GLY A 1 352 ? 11.506 -21.405 -15.416 1.00 94.31 352 GLY A O 1
ATOM 2743 N N . LYS A 1 353 ? 10.736 -21.917 -13.367 1.00 92.44 353 LYS A N 1
ATOM 2744 C CA . LYS A 1 353 ? 9.377 -22.278 -13.811 1.00 92.44 353 LYS A CA 1
ATOM 2745 C C . LYS A 1 353 ? 8.464 -21.068 -14.004 1.00 92.44 353 LYS A C 1
ATOM 2747 O O . LYS A 1 353 ? 7.496 -21.176 -14.754 1.00 92.44 353 LYS A O 1
ATOM 2752 N N . ILE A 1 354 ? 8.739 -19.948 -13.330 1.00 95.00 354 ILE A N 1
ATOM 2753 C CA . ILE A 1 354 ? 7.846 -18.779 -13.313 1.00 95.00 354 ILE A CA 1
ATOM 2754 C C . ILE A 1 354 ? 8.481 -17.503 -13.862 1.00 95.00 354 ILE A C 1
ATOM 2756 O O . ILE A 1 354 ? 7.786 -16.501 -13.968 1.00 95.00 354 ILE A O 1
ATOM 2760 N N . PHE A 1 355 ? 9.772 -17.478 -14.181 1.00 97.56 355 PHE A N 1
ATOM 2761 C CA . PHE A 1 355 ? 10.448 -16.243 -14.559 1.00 97.56 355 PHE A CA 1
ATOM 2762 C C . PHE A 1 355 ? 11.217 -16.384 -15.865 1.00 97.56 355 PHE A C 1
ATOM 2764 O O . PHE A 1 355 ? 12.195 -17.126 -15.968 1.00 97.56 355 PHE A O 1
ATOM 2771 N N . VAL A 1 356 ? 10.768 -15.625 -16.862 1.00 97.38 356 VAL A N 1
ATOM 2772 C CA . VAL A 1 356 ? 11.402 -15.519 -18.171 1.00 97.38 356 VAL A CA 1
ATOM 2773 C C . VAL A 1 356 ? 12.003 -14.128 -18.322 1.00 97.38 356 VAL A C 1
ATOM 2775 O O . VAL A 1 356 ? 11.356 -13.117 -18.056 1.00 97.38 356 VAL A O 1
ATOM 2778 N N . THR A 1 357 ? 13.246 -14.068 -18.782 1.00 98.19 357 THR A N 1
ATOM 2779 C CA . THR A 1 357 ? 13.958 -12.813 -19.029 1.00 98.19 357 THR A CA 1
ATOM 2780 C C . THR A 1 357 ? 14.454 -12.761 -20.467 1.00 98.19 357 THR A C 1
ATOM 2782 O O . THR A 1 357 ? 14.855 -13.778 -21.035 1.00 98.19 357 THR A O 1
ATOM 2785 N N . CYS A 1 358 ? 14.429 -11.574 -21.072 1.00 97.25 358 CYS A N 1
ATOM 2786 C CA . CYS A 1 358 ? 14.912 -11.389 -22.436 1.00 97.25 358 CYS A CA 1
ATOM 2787 C C . CYS A 1 358 ? 15.790 -10.146 -22.572 1.00 97.25 358 CYS A C 1
ATOM 2789 O O . CYS A 1 358 ? 15.340 -9.039 -22.273 1.00 97.25 358 CYS A O 1
ATOM 2791 N N . TYR A 1 359 ? 17.018 -10.322 -23.063 1.00 96.06 359 TYR A N 1
ATOM 2792 C CA . TYR A 1 359 ? 17.871 -9.212 -23.487 1.00 96.06 359 TYR A CA 1
ATOM 2793 C C . TYR A 1 359 ? 17.584 -8.857 -24.953 1.00 96.06 359 TYR A C 1
ATOM 2795 O O . TYR A 1 359 ? 17.771 -9.684 -25.846 1.00 96.06 359 TYR A O 1
ATOM 2803 N N . MET A 1 360 ? 17.142 -7.625 -25.217 1.00 93.44 360 MET A N 1
ATOM 2804 C CA . MET A 1 360 ? 16.739 -7.171 -26.557 1.00 93.44 360 MET A CA 1
ATOM 2805 C C . MET A 1 360 ? 17.749 -6.168 -27.129 1.00 93.44 360 MET A C 1
ATOM 2807 O O . MET A 1 360 ? 17.618 -4.950 -26.944 1.00 93.44 360 MET A O 1
ATOM 2811 N N . ALA A 1 361 ? 18.759 -6.700 -27.819 1.00 87.00 361 ALA A N 1
ATOM 2812 C CA . ALA A 1 361 ? 19.926 -5.968 -28.300 1.00 87.00 361 ALA A CA 1
ATOM 2813 C C . ALA A 1 361 ? 19.599 -5.007 -29.460 1.00 87.00 361 ALA A C 1
ATOM 2815 O O . ALA A 1 361 ? 18.865 -5.365 -30.390 1.00 87.00 361 ALA A O 1
ATOM 2816 N N . SER A 1 362 ? 20.181 -3.804 -29.423 1.00 78.00 362 SER A N 1
ATOM 2817 C CA . SER A 1 362 ? 20.318 -2.902 -30.580 1.00 78.00 362 SER A CA 1
ATOM 2818 C C . SER A 1 362 ? 21.657 -3.152 -31.298 1.00 78.00 362 SER A C 1
ATOM 2820 O O . SER A 1 362 ? 22.460 -3.977 -30.870 1.00 78.00 362 SER A O 1
ATOM 2822 N N . GLU A 1 363 ? 21.929 -2.417 -32.382 1.00 64.44 363 GLU A N 1
ATOM 2823 C CA . GLU A 1 363 ? 23.246 -2.410 -33.054 1.00 64.44 363 GLU A CA 1
ATOM 2824 C C . GLU A 1 363 ? 24.373 -1.808 -32.201 1.00 64.44 363 GLU A C 1
ATOM 2826 O O . GLU A 1 363 ? 25.545 -1.924 -32.552 1.00 64.44 363 GLU A O 1
ATOM 2831 N N . HIS A 1 364 ? 24.009 -1.146 -31.106 1.00 63.41 364 HIS A N 1
ATOM 2832 C CA . HIS A 1 364 ? 24.914 -0.403 -30.235 1.00 63.41 364 HIS A CA 1
ATOM 2833 C C . HIS A 1 364 ? 25.037 -1.031 -28.848 1.00 63.41 364 HIS A C 1
ATOM 2835 O O . HIS A 1 364 ? 25.785 -0.536 -28.016 1.00 63.41 364 HIS A O 1
ATOM 2841 N N . SER A 1 365 ? 24.315 -2.126 -28.609 1.00 66.50 365 SER A N 1
ATOM 2842 C CA . SER A 1 365 ? 24.389 -2.891 -27.375 1.00 66.50 365 SER A CA 1
ATOM 2843 C C . SER A 1 365 ? 25.793 -3.463 -27.164 1.00 66.50 365 SER A C 1
ATOM 2845 O O . SER A 1 365 ? 26.285 -4.243 -27.983 1.00 66.50 365 SER A O 1
ATOM 2847 N N . GLY A 1 366 ? 26.424 -3.091 -26.053 1.00 65.94 366 GLY A N 1
ATOM 2848 C CA . GLY A 1 366 ? 27.739 -3.561 -25.645 1.00 65.94 366 GLY A CA 1
ATOM 2849 C C . GLY A 1 366 ? 27.718 -5.019 -25.180 1.00 65.94 366 GLY A C 1
ATOM 2850 O O . GLY A 1 366 ? 26.724 -5.528 -24.658 1.00 65.94 366 GLY A O 1
ATOM 2851 N N . SER A 1 367 ? 28.852 -5.713 -25.315 1.00 77.31 367 SER A N 1
ATOM 2852 C CA . SER A 1 367 ? 29.014 -7.083 -24.798 1.00 77.31 367 SER A CA 1
ATOM 2853 C C . SER A 1 367 ? 28.845 -7.161 -23.275 1.00 77.31 367 SER A C 1
ATOM 2855 O O . SER A 1 367 ? 28.407 -8.182 -22.746 1.00 77.31 367 SER A O 1
ATOM 2857 N N . GLU A 1 368 ? 29.149 -6.069 -22.570 1.00 82.44 368 GLU A N 1
ATOM 2858 C CA . GLU A 1 368 ? 29.107 -5.990 -21.111 1.00 82.44 368 GLU A CA 1
ATOM 2859 C C . GLU A 1 368 ? 27.678 -5.965 -20.547 1.00 82.44 368 GLU A C 1
ATOM 2861 O O . GLU A 1 368 ? 27.393 -6.704 -19.605 1.00 82.44 368 GLU A O 1
ATOM 2866 N N . THR A 1 369 ? 26.758 -5.167 -21.110 1.00 84.00 369 THR A N 1
ATOM 2867 C CA . THR A 1 369 ? 25.351 -5.122 -20.653 1.00 84.00 369 THR A CA 1
ATOM 2868 C C . THR A 1 369 ? 24.669 -6.472 -20.857 1.00 84.00 369 THR A C 1
ATOM 2870 O O . THR A 1 369 ? 23.977 -6.964 -19.962 1.00 84.00 369 THR A O 1
ATOM 2873 N N . ARG A 1 370 ? 24.941 -7.115 -21.997 1.00 88.81 370 ARG A N 1
ATOM 2874 C CA . ARG A 1 370 ? 24.478 -8.471 -22.294 1.00 88.81 370 ARG A CA 1
ATOM 2875 C C . ARG A 1 370 ? 25.028 -9.499 -21.304 1.00 88.81 370 ARG A C 1
ATOM 2877 O O . ARG A 1 370 ? 24.250 -10.263 -20.742 1.00 88.81 370 ARG A O 1
ATOM 2884 N N . SER A 1 371 ? 26.337 -9.483 -21.043 1.00 93.06 371 SER A N 1
ATOM 2885 C CA . SER A 1 371 ? 26.970 -10.395 -20.079 1.00 93.06 371 SER A CA 1
ATOM 2886 C C . SER A 1 371 ? 26.369 -10.254 -18.678 1.00 93.06 371 SER A C 1
ATOM 2888 O O . SER A 1 371 ? 26.087 -11.266 -18.038 1.00 93.06 371 SER A O 1
ATOM 2890 N N . ARG A 1 372 ? 26.118 -9.022 -18.211 1.00 93.62 372 ARG A N 1
ATOM 2891 C CA . ARG A 1 372 ? 25.472 -8.785 -16.909 1.00 93.62 372 ARG A CA 1
ATOM 2892 C C . ARG A 1 372 ? 24.063 -9.371 -16.854 1.00 93.62 372 ARG A C 1
ATOM 2894 O O . ARG A 1 372 ? 23.715 -10.031 -15.878 1.00 93.62 372 ARG A O 1
ATOM 2901 N N . ALA A 1 373 ? 23.262 -9.164 -17.901 1.00 94.81 373 ALA A N 1
ATOM 2902 C CA . ALA A 1 373 ? 21.911 -9.717 -17.985 1.00 94.81 373 ALA A CA 1
ATOM 2903 C C . ALA A 1 373 ? 21.914 -11.258 -17.970 1.00 94.81 373 ALA A C 1
ATOM 2905 O O . ALA A 1 373 ? 21.170 -11.863 -17.198 1.00 94.81 373 ALA A O 1
ATOM 2906 N N . GLU A 1 374 ? 22.782 -11.884 -18.770 1.00 96.06 374 GLU A N 1
ATOM 2907 C CA . GLU A 1 374 ? 22.919 -13.343 -18.854 1.00 96.06 374 GLU A CA 1
ATOM 2908 C C . GLU A 1 374 ? 23.387 -13.948 -17.517 1.00 96.06 374 GLU A C 1
ATOM 2910 O O . GLU A 1 374 ? 22.790 -14.908 -17.020 1.00 96.06 374 GLU A O 1
ATOM 2915 N N . ASN A 1 375 ? 24.413 -13.362 -16.890 1.00 97.00 375 ASN A N 1
ATOM 2916 C CA . ASN A 1 375 ? 24.939 -13.823 -15.604 1.00 97.00 375 ASN A CA 1
ATOM 2917 C C . ASN A 1 375 ? 23.913 -13.687 -14.479 1.00 97.00 375 ASN A C 1
ATOM 2919 O O . ASN A 1 375 ? 23.749 -14.618 -13.686 1.00 97.00 375 ASN A O 1
ATOM 2923 N N . LEU A 1 376 ? 23.207 -12.554 -14.414 1.00 97.75 376 LEU A N 1
ATOM 2924 C CA . LEU A 1 376 ? 22.179 -12.330 -13.404 1.00 97.75 376 LEU A CA 1
ATOM 2925 C C . LEU A 1 376 ? 21.040 -13.340 -13.560 1.00 97.75 376 LEU A C 1
ATOM 2927 O O . LEU A 1 376 ? 20.672 -14.000 -12.591 1.00 97.75 376 LEU A O 1
ATOM 2931 N N . ALA A 1 377 ? 20.517 -13.518 -14.775 1.00 97.81 377 ALA A N 1
ATOM 2932 C CA . ALA A 1 377 ? 19.447 -14.480 -15.020 1.00 97.81 377 ALA A CA 1
ATOM 2933 C C . ALA A 1 377 ? 19.869 -15.912 -14.646 1.00 97.81 377 ALA A C 1
ATOM 2935 O O . ALA A 1 377 ? 19.106 -16.629 -13.995 1.00 97.81 377 ALA A O 1
ATOM 2936 N N . LYS A 1 378 ? 21.117 -16.292 -14.957 1.00 97.56 378 LYS A N 1
ATOM 2937 C CA . LYS A 1 378 ? 21.698 -17.581 -14.560 1.00 97.56 378 LYS A CA 1
ATOM 2938 C C . LYS A 1 378 ? 21.790 -17.746 -13.040 1.00 97.56 378 LYS A C 1
ATOM 2940 O O . LYS A 1 378 ? 21.434 -18.808 -12.539 1.00 97.56 378 LYS A O 1
ATOM 2945 N N . GLN A 1 379 ? 22.239 -16.727 -12.302 1.00 97.00 379 GLN A N 1
ATOM 2946 C CA . GLN A 1 379 ? 22.308 -16.774 -10.832 1.00 97.00 379 GLN A CA 1
ATOM 2947 C C . GLN A 1 379 ? 20.924 -16.930 -10.189 1.00 97.00 379 GLN A C 1
ATOM 2949 O O . GLN A 1 379 ? 20.785 -17.627 -9.184 1.00 97.00 379 GLN A O 1
ATOM 2954 N N . LEU A 1 380 ? 19.900 -16.308 -10.778 1.00 97.56 380 LEU A N 1
ATOM 2955 C CA . LEU A 1 380 ? 18.519 -16.415 -10.309 1.00 97.56 380 LEU A CA 1
ATOM 2956 C C . LEU A 1 380 ? 17.855 -17.753 -10.668 1.00 97.56 380 LEU A C 1
ATOM 2958 O O . LEU A 1 380 ? 16.842 -18.095 -10.063 1.00 97.56 380 LEU A O 1
ATOM 2962 N N . GLY A 1 381 ? 18.385 -18.484 -11.6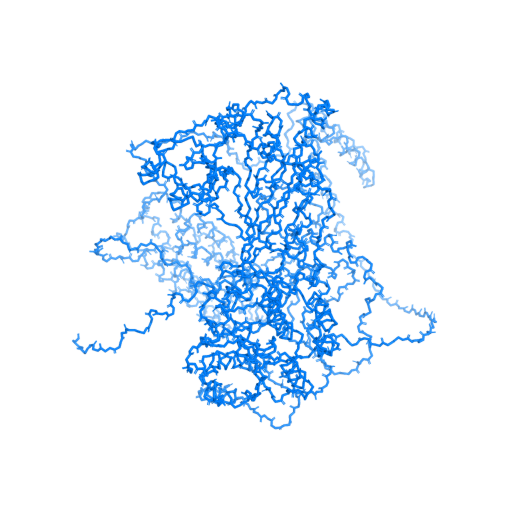52 1.00 96.44 381 GLY A N 1
ATOM 2963 C CA . GLY A 1 381 ? 17.734 -19.657 -12.241 1.00 96.44 381 GLY A CA 1
ATOM 2964 C C . GLY A 1 381 ? 16.626 -19.318 -13.245 1.00 96.44 381 GLY A C 1
ATOM 2965 O O . GLY A 1 381 ? 15.846 -20.195 -13.593 1.00 96.44 381 GLY A O 1
ATOM 2966 N N . ALA A 1 382 ? 16.536 -18.068 -13.711 1.00 96.38 382 ALA A N 1
ATOM 2967 C CA . ALA A 1 382 ? 15.507 -17.631 -14.653 1.00 96.38 382 ALA A CA 1
ATOM 2968 C C . ALA A 1 382 ? 15.737 -18.203 -16.063 1.00 96.38 382 ALA A C 1
ATOM 2970 O O . ALA A 1 382 ? 16.876 -18.377 -16.502 1.00 96.38 382 ALA A O 1
ATOM 2971 N N . ASN A 1 383 ? 14.658 -18.423 -16.817 1.00 94.38 383 ASN A N 1
ATOM 2972 C CA . ASN A 1 383 ? 14.760 -18.809 -18.222 1.00 94.38 383 ASN A CA 1
ATOM 2973 C C . ASN A 1 383 ? 15.141 -17.579 -19.064 1.00 94.38 383 ASN A C 1
ATOM 2975 O O . ASN A 1 383 ? 14.355 -16.638 -19.185 1.00 94.38 383 ASN A O 1
ATOM 2979 N N . HIS A 1 384 ? 16.363 -17.557 -19.594 1.00 96.25 384 HIS A N 1
ATOM 2980 C CA . HIS A 1 384 ? 16.927 -16.395 -20.275 1.00 96.25 384 HIS A CA 1
ATOM 2981 C C . HIS A 1 384 ? 17.076 -16.618 -21.775 1.00 96.25 384 HIS A C 1
ATOM 2983 O O . HIS A 1 384 ? 17.551 -17.661 -22.220 1.00 96.25 384 HIS A O 1
ATOM 2989 N N . THR A 1 385 ? 16.749 -15.593 -22.556 1.00 94.56 385 THR A N 1
ATOM 2990 C CA . THR A 1 385 ? 17.015 -15.568 -23.995 1.00 94.56 385 THR A CA 1
ATOM 2991 C C . THR A 1 385 ? 17.459 -14.184 -24.459 1.00 94.56 385 THR A C 1
ATOM 2993 O O . THR A 1 385 ? 17.277 -13.182 -23.767 1.00 94.56 385 THR A O 1
ATOM 2996 N N . SER A 1 386 ? 18.043 -14.113 -25.649 1.00 94.06 386 SER A N 1
ATOM 2997 C CA . SER A 1 386 ? 18.538 -12.876 -26.244 1.00 94.06 386 SER A CA 1
ATOM 2998 C C . SER A 1 386 ? 18.086 -12.777 -27.694 1.00 94.06 386 SER A C 1
ATOM 3000 O O . SER A 1 386 ? 18.179 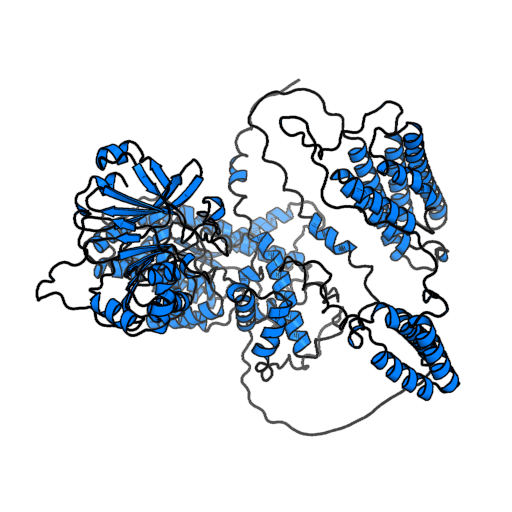-13.749 -28.443 1.00 94.06 386 SER A O 1
ATOM 3002 N N . ILE A 1 387 ? 17.600 -11.603 -28.094 1.00 93.31 387 ILE A N 1
ATOM 3003 C CA . ILE A 1 387 ? 17.137 -11.329 -29.458 1.00 93.31 387 ILE A CA 1
ATOM 3004 C C . ILE A 1 387 ? 17.696 -9.999 -29.960 1.00 93.31 387 ILE A C 1
ATOM 3006 O O . ILE A 1 387 ? 17.989 -9.094 -29.178 1.00 93.31 387 ILE A O 1
ATOM 3010 N N . ALA A 1 388 ? 17.802 -9.858 -31.280 1.00 90.94 388 ALA A N 1
ATOM 3011 C CA . ALA A 1 388 ? 18.133 -8.590 -31.922 1.00 90.94 388 ALA A CA 1
ATOM 3012 C C . ALA A 1 388 ? 16.849 -7.867 -32.351 1.00 90.94 388 ALA A C 1
ATOM 3014 O O . ALA A 1 388 ? 16.022 -8.447 -33.054 1.00 90.94 388 ALA A O 1
ATOM 3015 N N . ILE A 1 389 ? 16.694 -6.591 -31.980 1.00 89.56 389 ILE A N 1
ATOM 3016 C CA . ILE A 1 389 ? 15.496 -5.804 -32.332 1.00 89.56 389 ILE A CA 1
ATOM 3017 C C . ILE A 1 389 ? 15.581 -5.176 -33.734 1.00 89.56 389 ILE A C 1
ATOM 3019 O O . ILE A 1 389 ? 14.561 -4.808 -34.317 1.00 89.56 389 ILE A O 1
ATOM 3023 N N . ARG A 1 390 ? 16.794 -5.089 -34.300 1.00 85.31 390 ARG A N 1
ATOM 3024 C CA . ARG A 1 390 ? 17.072 -4.444 -35.593 1.00 85.31 390 ARG A CA 1
ATOM 3025 C C . ARG A 1 390 ? 16.140 -4.891 -36.729 1.00 85.31 390 ARG A C 1
ATOM 3027 O O . ARG A 1 390 ? 15.634 -4.012 -37.423 1.00 85.31 390 ARG A O 1
ATOM 3034 N N . PRO A 1 391 ? 15.877 -6.196 -36.954 1.00 91.50 391 PRO A N 1
ATOM 3035 C CA . PRO A 1 391 ? 15.015 -6.614 -38.062 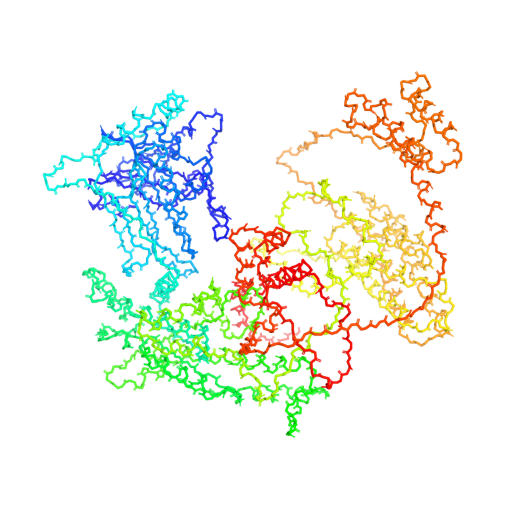1.00 91.50 391 PRO A CA 1
ATOM 3036 C C . PRO A 1 391 ? 13.608 -6.004 -37.990 1.00 91.50 391 PRO A C 1
ATOM 3038 O O . PRO A 1 391 ? 13.039 -5.654 -39.021 1.00 91.50 391 PRO A O 1
ATOM 3041 N N . ILE A 1 392 ? 13.079 -5.822 -36.775 1.00 90.62 392 ILE A N 1
ATOM 3042 C CA . ILE A 1 392 ? 11.759 -5.229 -36.531 1.00 90.62 392 ILE A CA 1
ATOM 3043 C C . ILE A 1 392 ? 11.800 -3.730 -36.833 1.00 90.62 392 ILE A C 1
ATOM 3045 O O . ILE A 1 392 ? 10.966 -3.219 -37.578 1.00 90.62 392 ILE A O 1
ATOM 3049 N N . THR A 1 393 ? 12.800 -3.020 -36.311 1.00 87.50 393 THR A N 1
ATOM 3050 C CA . THR A 1 393 ? 12.915 -1.571 -36.519 1.00 87.50 393 THR A CA 1
ATOM 3051 C C . THR A 1 393 ? 13.204 -1.223 -37.977 1.00 87.50 393 THR A C 1
ATOM 3053 O O . THR A 1 393 ? 12.619 -0.282 -38.506 1.00 87.50 393 THR A O 1
ATOM 3056 N N . ASP A 1 394 ? 14.039 -2.014 -38.659 1.00 87.44 394 ASP A N 1
ATOM 3057 C CA . ASP A 1 394 ? 14.324 -1.853 -40.087 1.00 87.44 394 ASP A CA 1
ATOM 3058 C C . ASP A 1 394 ? 13.075 -2.082 -40.947 1.00 87.44 394 ASP A C 1
ATOM 3060 O O . ASP A 1 394 ? 12.873 -1.368 -41.930 1.00 87.44 394 ASP A O 1
ATOM 3064 N N . ALA A 1 395 ? 12.222 -3.046 -40.587 1.00 90.94 395 ALA A N 1
ATOM 3065 C CA . ALA A 1 395 ? 10.953 -3.263 -41.275 1.00 90.94 395 ALA A CA 1
ATOM 3066 C C . ALA A 1 395 ? 10.014 -2.057 -41.122 1.00 90.94 395 ALA A C 1
ATOM 3068 O O . ALA A 1 395 ? 9.448 -1.600 -42.113 1.00 90.94 395 ALA A O 1
ATOM 3069 N N . ILE A 1 396 ? 9.905 -1.489 -39.917 1.00 89.31 396 ILE A N 1
ATOM 3070 C CA . ILE A 1 396 ? 9.063 -0.309 -39.670 1.00 89.31 396 ILE A CA 1
ATOM 3071 C C . ILE A 1 396 ? 9.566 0.906 -40.460 1.00 89.31 396 ILE A C 1
ATOM 3073 O O . ILE A 1 396 ? 8.773 1.593 -41.103 1.00 89.31 396 ILE A O 1
ATOM 3077 N N . VAL A 1 397 ? 10.881 1.148 -40.469 1.00 85.38 397 VAL A N 1
ATOM 3078 C CA . VAL A 1 397 ? 11.485 2.237 -41.255 1.00 85.38 397 VAL A CA 1
ATOM 3079 C C . VAL A 1 397 ? 11.209 2.052 -42.750 1.00 85.38 397 VAL A C 1
ATOM 3081 O O . VAL A 1 397 ? 10.830 3.010 -43.419 1.00 85.38 397 VAL A O 1
ATOM 3084 N N . LYS A 1 398 ? 11.325 0.823 -43.274 1.00 86.88 398 LYS A N 1
ATOM 3085 C CA . LYS A 1 398 ? 10.995 0.523 -44.678 1.00 86.88 398 LYS A CA 1
ATOM 3086 C C . LYS A 1 398 ? 9.529 0.799 -45.008 1.00 86.88 398 LYS A C 1
ATOM 3088 O O . LYS A 1 398 ? 9.255 1.301 -46.091 1.00 86.88 398 LYS A O 1
ATOM 3093 N N . VAL A 1 399 ? 8.600 0.491 -44.102 1.00 88.94 399 VAL A N 1
ATOM 3094 C CA . VAL A 1 399 ? 7.172 0.806 -44.285 1.00 88.94 399 VAL A CA 1
ATOM 3095 C C . VAL A 1 399 ? 6.952 2.319 -44.296 1.00 88.94 399 VAL A C 1
ATOM 3097 O O . VAL A 1 399 ? 6.260 2.823 -45.171 1.00 88.94 399 VAL A O 1
ATOM 3100 N N . PHE A 1 400 ? 7.591 3.069 -43.395 1.00 85.25 400 PHE A N 1
ATOM 3101 C CA . PHE A 1 400 ? 7.503 4.534 -43.400 1.00 85.25 400 PHE A CA 1
ATOM 3102 C C . PHE A 1 400 ? 8.022 5.153 -44.709 1.00 85.25 400 PHE A C 1
ATOM 3104 O O . PHE A 1 400 ? 7.424 6.090 -45.231 1.00 85.25 400 PHE A O 1
ATOM 3111 N N . GLN A 1 401 ? 9.088 4.592 -45.286 1.00 82.56 401 GLN A N 1
ATOM 3112 C CA . GLN A 1 401 ? 9.640 5.031 -46.574 1.00 82.56 401 GLN A CA 1
ATOM 3113 C C . GLN A 1 401 ? 8.702 4.785 -47.772 1.00 82.56 401 GLN A C 1
ATOM 3115 O O . GLN A 1 401 ? 8.945 5.328 -48.847 1.00 82.56 401 GLN A O 1
ATOM 3120 N N . GLN A 1 402 ? 7.630 3.998 -47.614 1.00 84.75 402 GLN A N 1
ATOM 3121 C CA . GLN A 1 402 ? 6.593 3.838 -48.643 1.00 84.75 402 GLN A CA 1
ATOM 3122 C C . GLN A 1 402 ? 5.631 5.031 -48.695 1.00 84.75 402 GLN A C 1
ATOM 3124 O O . GLN A 1 402 ? 4.915 5.194 -49.679 1.00 84.75 402 GLN A O 1
ATOM 3129 N N . CYS A 1 403 ? 5.611 5.888 -47.669 1.00 79.31 403 CYS A N 1
ATOM 3130 C CA . CYS A 1 403 ? 4.856 7.133 -47.711 1.00 79.31 403 CYS A CA 1
ATOM 3131 C C . CYS A 1 403 ? 5.447 8.035 -48.811 1.00 79.31 403 CYS A C 1
ATOM 3133 O O . CYS A 1 403 ? 6.590 8.474 -48.705 1.00 79.31 403 CYS A O 1
ATOM 3135 N N . HIS A 1 404 ? 4.685 8.320 -49.871 1.00 67.81 404 HIS A N 1
ATOM 3136 C CA . HIS A 1 404 ? 5.134 9.067 -51.057 1.00 67.81 404 HIS A CA 1
ATOM 3137 C C . HIS A 1 404 ? 5.232 10.594 -50.837 1.00 67.81 404 HIS A C 1
ATOM 3139 O O . HIS A 1 404 ? 4.695 11.374 -51.618 1.00 67.81 404 HIS A O 1
ATOM 3145 N N . PHE A 1 405 ? 5.915 11.035 -49.779 1.00 69.62 405 PHE A N 1
ATOM 3146 C CA . PHE A 1 405 ? 6.264 12.444 -49.564 1.00 69.62 405 PHE A CA 1
ATOM 3147 C C . PHE A 1 405 ? 7.757 12.663 -49.839 1.00 69.62 405 PHE A C 1
ATOM 3149 O O . PHE A 1 405 ? 8.573 11.798 -49.540 1.00 69.62 405 PHE A O 1
ATOM 3156 N N . GLU A 1 406 ? 8.148 13.826 -50.366 1.00 59.09 406 GLU A N 1
ATOM 3157 C CA . GLU A 1 406 ? 9.553 14.103 -50.728 1.00 59.09 406 GLU A CA 1
ATOM 3158 C C . GLU A 1 406 ? 10.533 13.990 -49.539 1.00 59.09 406 GLU A C 1
ATOM 3160 O O . GLU A 1 406 ? 11.703 13.666 -49.737 1.00 59.09 406 GLU A O 1
ATOM 3165 N N . GLY A 1 407 ? 10.051 14.175 -48.302 1.00 61.25 407 GLY A N 1
ATOM 3166 C CA . GLY A 1 407 ? 10.840 14.108 -47.064 1.00 61.25 407 GLY A CA 1
ATOM 3167 C C . GLY A 1 407 ? 10.866 12.758 -46.328 1.00 61.25 407 GLY A C 1
ATOM 3168 O O . GLY A 1 407 ? 11.392 12.701 -45.223 1.00 61.25 407 GLY A O 1
ATOM 3169 N N . THR A 1 408 ? 10.298 11.671 -46.868 1.00 59.81 408 THR A N 1
ATOM 3170 C CA . THR A 1 408 ? 10.259 10.354 -46.177 1.00 59.81 408 THR A CA 1
ATOM 3171 C C . THR A 1 408 ? 11.497 9.490 -46.421 1.00 59.81 408 THR A C 1
ATOM 3173 O O . THR A 1 408 ? 11.632 8.406 -45.844 1.00 59.81 408 THR A O 1
ATOM 3176 N N . LYS A 1 409 ? 12.435 9.962 -47.249 1.00 64.50 409 LYS A N 1
ATOM 3177 C CA . LYS A 1 409 ? 13.709 9.286 -47.510 1.00 64.50 409 LYS A CA 1
ATOM 3178 C C . LYS A 1 409 ? 14.653 9.445 -46.318 1.00 64.50 409 LYS A C 1
ATOM 3180 O O . LYS A 1 409 ? 15.478 10.348 -46.281 1.00 64.50 409 LYS A O 1
ATOM 3185 N N . ILE A 1 410 ? 14.559 8.519 -45.368 1.00 64.62 410 ILE A N 1
ATOM 3186 C CA . ILE A 1 410 ? 15.594 8.326 -44.343 1.00 64.62 410 ILE A CA 1
ATOM 3187 C C . ILE A 1 410 ? 16.822 7.722 -45.042 1.00 64.62 410 ILE A C 1
ATOM 3189 O O . ILE A 1 410 ? 16.891 6.509 -45.267 1.00 64.62 410 ILE A O 1
ATOM 3193 N N . GLU A 1 411 ? 17.761 8.565 -45.473 1.00 55.88 411 GLU A N 1
ATOM 3194 C CA . GLU A 1 411 ? 19.007 8.110 -46.084 1.00 55.88 411 GLU A CA 1
ATOM 3195 C C . GLU A 1 411 ? 19.912 7.503 -45.008 1.00 55.88 411 GLU A C 1
ATOM 3197 O O . GLU A 1 411 ? 20.523 8.204 -44.205 1.00 55.88 411 GLU A O 1
ATOM 3202 N N . LYS A 1 412 ? 20.044 6.170 -45.010 1.00 51.09 412 LYS A N 1
ATOM 3203 C CA . LYS A 1 412 ? 21.125 5.485 -44.289 1.00 51.09 412 LYS A CA 1
ATOM 3204 C C . LYS A 1 412 ? 22.449 5.799 -44.994 1.00 51.09 412 LYS A C 1
ATOM 3206 O O . LYS A 1 412 ? 22.962 4.959 -45.738 1.00 51.09 412 LYS A O 1
ATOM 3211 N N . SER A 1 413 ? 22.988 7.006 -44.829 1.00 40.03 413 SER A N 1
ATOM 3212 C CA . SER A 1 413 ? 24.303 7.335 -45.372 1.00 40.03 413 SER A CA 1
ATOM 3213 C C . SER A 1 413 ? 25.349 6.470 -44.664 1.00 40.03 413 SER A C 1
ATOM 3215 O O . SER A 1 413 ? 25.612 6.555 -43.464 1.00 40.03 413 SER A O 1
ATOM 3217 N N . LYS A 1 414 ? 25.919 5.536 -45.427 1.00 37.06 414 LYS A N 1
ATOM 3218 C CA . LYS A 1 414 ? 27.137 4.832 -45.041 1.00 37.06 414 LYS A CA 1
ATOM 3219 C C . LYS A 1 414 ? 28.215 5.903 -44.839 1.00 37.06 414 LYS A C 1
ATOM 3221 O O . LYS A 1 414 ? 28.528 6.620 -45.781 1.00 37.06 414 LYS A O 1
ATOM 3226 N N . ALA A 1 415 ? 28.771 5.959 -43.629 1.00 32.59 415 ALA A N 1
ATOM 3227 C CA . ALA A 1 415 ? 29.891 6.805 -43.212 1.00 32.59 415 ALA A CA 1
ATOM 3228 C C . ALA A 1 415 ? 29.600 8.307 -43.004 1.00 32.59 415 ALA A C 1
ATOM 3230 O O . ALA A 1 415 ? 30.130 9.126 -43.741 1.00 32.59 415 ALA A O 1
ATOM 3231 N N . GLN A 1 416 ? 28.892 8.662 -41.921 1.00 33.41 416 GLN A N 1
ATOM 3232 C CA . GLN A 1 416 ? 29.350 9.664 -40.935 1.00 33.41 416 GLN A CA 1
ATOM 3233 C C . GLN A 1 416 ? 28.781 9.322 -39.536 1.00 33.41 416 GLN A C 1
ATOM 3235 O O . GLN A 1 416 ? 27.595 9.027 -39.430 1.00 33.41 416 GLN A O 1
ATOM 3240 N N . PRO A 1 417 ? 29.584 9.332 -38.453 1.00 37.59 417 PRO A N 1
ATOM 3241 C CA . PRO A 1 417 ? 29.174 8.914 -37.102 1.00 37.59 417 PRO A CA 1
ATOM 3242 C C . PRO A 1 417 ? 28.359 9.981 -36.347 1.00 37.59 417 PRO A C 1
ATOM 3244 O O . PRO A 1 417 ? 28.301 9.978 -35.122 1.00 37.59 417 PRO A O 1
ATOM 3247 N N . VAL A 1 418 ? 27.734 10.907 -37.070 1.00 38.81 418 VAL A N 1
ATOM 3248 C CA . VAL A 1 418 ? 26.898 11.967 -36.511 1.00 38.81 418 VAL A CA 1
ATOM 3249 C C . VAL A 1 418 ? 25.608 11.949 -37.309 1.00 38.81 418 VAL A C 1
ATOM 3251 O O . VAL A 1 418 ? 25.611 12.210 -38.511 1.00 38.81 418 VAL A O 1
ATOM 3254 N N . TRP A 1 419 ? 24.509 11.586 -36.653 1.00 39.41 419 TRP A N 1
ATOM 3255 C CA . TRP A 1 419 ? 23.172 11.720 -37.215 1.00 39.41 419 TRP A CA 1
ATOM 3256 C C . TRP A 1 419 ? 22.905 13.214 -37.467 1.00 39.41 419 TRP A C 1
ATOM 3258 O O . TRP A 1 419 ? 22.456 13.928 -36.579 1.00 39.41 419 TRP A O 1
ATOM 3268 N N . ASN A 1 420 ? 23.220 13.701 -38.670 1.00 40.16 420 ASN A N 1
ATOM 3269 C CA . ASN A 1 420 ? 22.981 15.079 -39.124 1.00 40.16 420 ASN A CA 1
ATOM 3270 C C . ASN A 1 420 ? 21.539 15.293 -39.630 1.00 40.16 420 ASN A C 1
ATOM 3272 O O . ASN A 1 420 ? 21.299 16.098 -40.529 1.00 40.16 420 ASN A O 1
ATOM 3276 N N . ALA A 1 421 ? 20.569 14.574 -39.067 1.00 40.81 421 ALA A N 1
ATOM 3277 C CA . ALA A 1 421 ? 19.154 14.809 -39.317 1.00 40.81 421 ALA A CA 1
ATOM 3278 C C . ALA A 1 421 ? 18.554 15.681 -38.205 1.00 40.81 421 ALA A C 1
ATOM 3280 O O . ALA A 1 421 ? 19.089 15.745 -37.100 1.00 40.81 421 ALA A O 1
ATOM 3281 N N . SER A 1 422 ? 17.447 16.375 -38.485 1.00 50.59 422 SER A N 1
ATOM 3282 C CA . SER A 1 422 ? 16.725 17.173 -37.481 1.00 50.59 422 SER A CA 1
ATOM 3283 C C . SER A 1 422 ? 16.539 16.386 -36.170 1.00 50.59 422 SER A C 1
ATOM 3285 O O . SER A 1 422 ? 16.276 15.185 -36.217 1.00 50.59 422 SER A O 1
ATOM 3287 N N . GLY A 1 423 ? 16.627 17.033 -34.998 1.00 57.03 423 GLY A N 1
ATOM 3288 C CA . GLY A 1 423 ? 16.495 16.344 -33.698 1.00 57.03 423 GLY A CA 1
ATOM 3289 C C . GLY A 1 423 ? 15.214 15.501 -33.547 1.00 57.03 423 GLY A C 1
ATOM 3290 O O . GLY A 1 423 ? 15.157 14.588 -32.729 1.00 57.03 423 GLY A O 1
ATOM 3291 N N . THR A 1 424 ? 14.198 15.757 -34.372 1.00 63.62 424 THR A N 1
ATOM 3292 C CA . THR A 1 424 ? 12.970 14.963 -34.475 1.00 63.62 424 THR A CA 1
ATOM 3293 C C . THR A 1 424 ? 13.200 13.549 -35.020 1.00 63.62 424 THR A C 1
ATOM 3295 O O . THR A 1 424 ? 12.583 12.611 -34.517 1.00 63.62 424 THR A O 1
ATOM 3298 N N . GLU A 1 425 ? 14.073 13.374 -36.015 1.00 68.62 425 GLU A N 1
ATOM 3299 C CA . GLU A 1 425 ? 14.357 12.063 -36.615 1.00 68.62 425 GLU A CA 1
ATOM 3300 C C . GLU A 1 425 ? 15.086 11.144 -35.628 1.00 68.62 425 GLU A C 1
ATOM 3302 O O . GLU A 1 425 ? 14.663 10.007 -35.422 1.00 68.62 425 GLU A O 1
ATOM 3307 N N . ASP A 1 426 ? 16.119 11.655 -34.951 1.00 65.25 426 ASP A N 1
ATOM 3308 C CA . ASP A 1 426 ? 16.878 10.904 -33.939 1.00 65.25 426 ASP A CA 1
ATOM 3309 C C . ASP A 1 426 ? 15.960 10.396 -32.813 1.00 65.25 426 ASP A C 1
ATOM 3311 O O . ASP A 1 426 ? 15.941 9.206 -32.485 1.00 65.25 426 ASP A O 1
ATOM 3315 N N . ILE A 1 427 ? 15.099 11.273 -32.286 1.00 66.81 427 ILE A N 1
ATOM 3316 C CA . ILE A 1 427 ? 14.107 10.906 -31.268 1.00 66.81 427 ILE A CA 1
ATOM 3317 C C . ILE A 1 427 ? 13.129 9.852 -31.807 1.00 66.81 427 ILE A C 1
ATOM 3319 O O . ILE A 1 427 ? 12.777 8.911 -31.094 1.00 66.81 427 ILE A O 1
ATOM 3323 N N . ALA A 1 428 ? 12.676 9.972 -33.058 1.00 75.19 428 ALA A N 1
ATOM 3324 C CA . ALA A 1 428 ? 11.760 9.005 -33.657 1.00 75.19 428 ALA A CA 1
ATOM 3325 C C . ALA A 1 428 ? 12.397 7.609 -33.800 1.00 75.19 428 ALA A C 1
ATOM 3327 O O . ALA A 1 428 ? 11.752 6.609 -33.469 1.00 75.19 428 ALA A O 1
ATOM 3328 N N . LEU A 1 429 ? 13.663 7.533 -34.222 1.00 79.88 429 LEU A N 1
ATOM 3329 C CA . LEU A 1 429 ? 14.404 6.276 -34.363 1.00 79.88 429 LEU A CA 1
ATOM 3330 C C . LEU A 1 429 ? 14.710 5.618 -33.008 1.00 79.88 429 LEU A C 1
ATOM 3332 O O . LEU A 1 429 ? 14.619 4.395 -32.879 1.00 79.88 429 LEU A O 1
ATOM 3336 N N . GLN A 1 430 ? 15.012 6.395 -31.969 1.00 74.12 430 GLN A N 1
ATOM 3337 C CA . GLN A 1 430 ? 15.154 5.858 -30.611 1.00 74.12 430 GLN A CA 1
ATOM 3338 C C . GLN A 1 430 ? 13.811 5.352 -30.067 1.00 74.12 430 GLN A C 1
ATOM 3340 O O . GLN A 1 430 ? 13.720 4.236 -29.544 1.00 74.12 430 GLN A O 1
ATOM 3345 N N . ASN A 1 431 ? 12.738 6.121 -30.274 1.00 81.69 431 ASN A N 1
ATOM 3346 C CA . ASN A 1 431 ? 11.399 5.744 -29.836 1.00 81.69 431 ASN A CA 1
ATOM 3347 C C . ASN A 1 431 ? 10.924 4.444 -30.491 1.00 81.69 431 ASN A C 1
ATOM 3349 O O . ASN A 1 431 ? 10.291 3.625 -29.825 1.00 81.69 431 ASN A O 1
ATOM 3353 N N . ILE A 1 432 ? 11.211 4.226 -31.781 1.00 86.06 432 ILE A N 1
ATOM 3354 C CA . ILE A 1 432 ? 10.770 2.997 -32.448 1.00 86.06 432 ILE A CA 1
ATOM 3355 C C . ILE A 1 432 ? 11.530 1.771 -31.945 1.00 86.06 432 ILE A C 1
ATOM 3357 O O . ILE A 1 432 ? 10.918 0.718 -31.774 1.00 86.06 432 ILE A O 1
ATOM 3361 N N . GLN A 1 433 ? 12.819 1.908 -31.613 1.00 84.38 433 GLN A N 1
ATOM 3362 C CA . GLN A 1 433 ? 13.566 0.851 -30.928 1.00 84.38 433 GLN A CA 1
ATOM 3363 C C . GLN A 1 433 ? 12.946 0.534 -29.562 1.00 84.38 433 GLN A C 1
ATOM 3365 O O . GLN A 1 433 ? 12.758 -0.633 -29.223 1.00 84.38 433 GLN A O 1
ATOM 3370 N N . ALA A 1 434 ? 12.602 1.556 -28.776 1.00 83.62 434 ALA A N 1
ATOM 3371 C CA . ALA A 1 434 ? 12.015 1.387 -27.450 1.00 83.62 434 ALA A CA 1
ATOM 3372 C C . ALA A 1 434 ? 10.623 0.720 -27.505 1.00 83.62 434 ALA A C 1
ATOM 3374 O O . ALA A 1 434 ? 10.376 -0.261 -26.803 1.00 83.62 434 ALA A O 1
ATOM 3375 N N . ARG A 1 435 ? 9.739 1.171 -28.405 1.00 88.75 435 ARG A N 1
ATOM 3376 C CA . ARG A 1 435 ? 8.393 0.594 -28.595 1.00 88.75 435 ARG A CA 1
ATOM 3377 C C . ARG A 1 435 ? 8.420 -0.816 -29.174 1.00 88.75 435 ARG A C 1
ATOM 3379 O O . ARG A 1 435 ? 7.616 -1.651 -28.775 1.00 88.75 435 ARG A O 1
ATOM 3386 N N . SER A 1 436 ? 9.360 -1.108 -30.073 1.00 93.19 436 SER A N 1
ATOM 3387 C CA . SER A 1 436 ? 9.499 -2.456 -30.640 1.00 93.19 436 SER A CA 1
ATOM 3388 C C . SER A 1 436 ? 9.830 -3.488 -29.561 1.00 93.19 436 SER A C 1
ATOM 3390 O O . SER A 1 436 ? 9.309 -4.600 -29.602 1.00 93.19 436 SER A O 1
ATOM 3392 N N . ARG A 1 437 ? 10.637 -3.115 -28.555 1.00 94.06 437 ARG A N 1
ATOM 3393 C CA . ARG A 1 437 ? 10.914 -3.981 -27.398 1.00 94.06 437 ARG A CA 1
ATOM 3394 C C . ARG A 1 437 ? 9.660 -4.269 -26.578 1.00 94.06 437 ARG A C 1
ATOM 3396 O O . ARG A 1 437 ? 9.463 -5.409 -26.183 1.00 94.06 437 ARG A O 1
ATOM 3403 N N . MET A 1 438 ? 8.798 -3.273 -26.373 1.00 94.81 438 MET A N 1
ATOM 3404 C CA . MET A 1 438 ? 7.521 -3.464 -25.677 1.00 94.81 438 MET A CA 1
ATOM 3405 C C . MET A 1 438 ? 6.616 -4.443 -26.430 1.00 94.81 438 MET A C 1
ATOM 3407 O O . MET A 1 438 ? 6.162 -5.421 -25.843 1.00 94.81 438 MET A O 1
ATOM 3411 N N . VAL A 1 439 ? 6.425 -4.243 -27.739 1.00 95.56 439 VAL A N 1
ATOM 3412 C CA . VAL A 1 439 ? 5.613 -5.150 -28.573 1.00 95.56 439 VAL A CA 1
ATOM 3413 C C . VAL A 1 439 ? 6.135 -6.583 -28.474 1.00 95.56 439 VAL A C 1
ATOM 3415 O O . VAL A 1 439 ? 5.371 -7.524 -28.257 1.00 95.56 439 VAL A O 1
ATOM 3418 N N . MET A 1 440 ? 7.454 -6.744 -28.574 1.00 95.88 440 MET A N 1
ATOM 3419 C CA . MET A 1 440 ? 8.100 -8.044 -28.468 1.00 95.88 440 MET A CA 1
ATOM 3420 C C . MET A 1 440 ? 7.960 -8.651 -27.067 1.00 95.88 440 MET A C 1
ATOM 3422 O O . MET A 1 440 ? 7.748 -9.854 -26.943 1.00 95.88 440 MET A O 1
ATOM 3426 N N . ALA A 1 441 ? 8.023 -7.836 -26.012 1.00 96.44 441 ALA A N 1
ATOM 3427 C CA . ALA A 1 441 ? 7.862 -8.285 -24.636 1.00 96.44 441 ALA A CA 1
ATOM 3428 C C . ALA A 1 441 ? 6.483 -8.907 -24.392 1.00 96.44 441 ALA A C 1
ATOM 3430 O O . ALA A 1 441 ? 6.409 -10.016 -23.870 1.00 96.44 441 ALA A O 1
ATOM 3431 N N . TYR A 1 442 ? 5.406 -8.248 -24.828 1.00 97.44 442 TYR A N 1
ATOM 3432 C CA . TYR A 1 442 ? 4.049 -8.790 -24.695 1.00 97.44 442 TYR A CA 1
ATOM 3433 C C . TYR A 1 442 ? 3.823 -10.028 -25.565 1.00 97.44 442 TYR A C 1
ATOM 3435 O O . TYR A 1 442 ? 3.235 -11.004 -25.099 1.00 97.44 442 TYR A O 1
ATOM 3443 N N . PHE A 1 443 ? 4.334 -10.033 -26.800 1.00 95.94 443 PHE A N 1
ATOM 3444 C CA . PHE A 1 443 ? 4.248 -11.210 -27.666 1.00 95.94 443 PHE A CA 1
ATOM 3445 C C . PHE A 1 443 ? 4.939 -12.428 -27.035 1.00 95.94 443 PHE A C 1
ATOM 3447 O O . PHE A 1 443 ? 4.386 -13.527 -27.006 1.00 95.94 443 PHE A O 1
ATOM 3454 N N . MET A 1 444 ? 6.131 -12.233 -26.463 1.00 95.12 444 MET A N 1
ATOM 3455 C CA . MET A 1 444 ? 6.833 -13.293 -25.741 1.00 95.12 444 MET A CA 1
ATOM 3456 C C . MET A 1 444 ? 6.102 -13.685 -24.460 1.00 95.12 444 MET A C 1
ATOM 3458 O O . MET A 1 444 ? 5.942 -14.870 -24.202 1.00 95.12 444 MET A O 1
ATOM 3462 N N . ALA A 1 445 ? 5.609 -12.738 -23.668 1.00 95.81 445 ALA A N 1
ATOM 3463 C CA . ALA A 1 445 ? 4.891 -13.045 -22.434 1.00 95.81 445 ALA A CA 1
ATOM 3464 C C . ALA A 1 445 ? 3.675 -13.967 -22.662 1.00 95.81 445 ALA A C 1
ATOM 3466 O O . ALA A 1 445 ? 3.378 -14.815 -21.819 1.00 95.81 445 ALA A O 1
ATOM 3467 N N . GLN A 1 446 ? 3.017 -13.857 -23.820 1.00 94.62 446 GLN A N 1
ATOM 3468 C CA . GLN A 1 446 ? 1.902 -14.722 -24.214 1.00 94.62 446 GLN A CA 1
ATOM 3469 C C . GLN A 1 446 ? 2.342 -16.111 -24.706 1.00 94.62 446 GLN A C 1
ATOM 3471 O O . GLN A 1 446 ? 1.656 -17.092 -24.434 1.00 94.62 446 GLN A O 1
ATOM 3476 N N . LEU A 1 447 ? 3.470 -16.220 -25.419 1.00 93.12 447 LEU A N 1
ATOM 3477 C CA . LEU A 1 447 ? 3.891 -17.472 -26.070 1.00 93.12 447 LEU A CA 1
ATOM 3478 C C . LEU A 1 447 ? 4.977 -18.251 -25.328 1.00 93.12 447 LEU A C 1
ATOM 3480 O O . LEU A 1 447 ? 5.156 -19.441 -25.578 1.00 93.12 447 LEU A O 1
ATOM 3484 N N . MET A 1 448 ? 5.714 -17.619 -24.420 1.00 90.81 448 MET A N 1
ATOM 3485 C CA . MET A 1 448 ? 6.813 -18.280 -23.722 1.00 90.81 448 MET A CA 1
ATOM 3486 C C . MET A 1 448 ? 6.347 -19.478 -22.890 1.00 90.81 448 MET A C 1
ATOM 3488 O O . MET A 1 448 ? 7.023 -20.494 -22.977 1.00 90.81 448 MET A O 1
ATOM 3492 N N . PRO A 1 449 ? 5.205 -19.460 -22.173 1.00 88.75 449 PRO A N 1
ATOM 3493 C CA . PRO A 1 449 ? 4.714 -20.665 -21.501 1.00 88.75 449 PRO A CA 1
ATOM 3494 C C . PRO A 1 449 ? 4.451 -21.839 -22.457 1.00 88.75 449 PRO A C 1
ATOM 3496 O O . PRO A 1 449 ? 4.702 -22.984 -22.093 1.00 88.75 449 PRO A O 1
ATOM 3499 N N . TRP A 1 450 ? 3.990 -21.566 -23.684 1.00 87.81 450 TRP A N 1
ATOM 3500 C CA . TRP A 1 450 ? 3.837 -22.578 -24.734 1.00 87.81 450 TRP A CA 1
ATOM 3501 C C . TRP A 1 450 ? 5.201 -23.110 -25.200 1.00 87.81 450 TRP A C 1
ATOM 3503 O O . TRP A 1 450 ? 5.410 -24.321 -25.249 1.00 87.81 450 TRP A O 1
ATOM 3513 N N . ALA A 1 451 ? 6.153 -22.216 -25.476 1.00 86.56 451 ALA A N 1
ATOM 3514 C CA . ALA A 1 451 ? 7.472 -22.584 -25.984 1.00 86.56 451 ALA A CA 1
ATOM 3515 C C . ALA A 1 451 ? 8.333 -23.332 -24.949 1.00 86.56 451 ALA A C 1
ATOM 3517 O O . ALA A 1 451 ? 9.017 -24.299 -25.284 1.00 86.56 451 ALA A O 1
ATOM 3518 N N . THR A 1 452 ? 8.318 -22.899 -23.686 1.00 80.81 452 THR A N 1
ATOM 3519 C CA . THR A 1 452 ? 9.171 -23.468 -22.635 1.00 80.81 452 THR A CA 1
ATOM 3520 C C . THR A 1 452 ? 8.641 -24.797 -22.117 1.00 80.81 452 THR A C 1
ATOM 3522 O O . THR A 1 452 ? 9.443 -25.682 -21.828 1.00 80.81 452 THR A O 1
ATOM 3525 N N . ASP A 1 453 ? 7.319 -24.983 -22.053 1.00 78.25 453 ASP A N 1
ATOM 3526 C CA . ASP A 1 453 ? 6.731 -26.260 -21.644 1.00 78.25 453 ASP A CA 1
ATOM 3527 C C . ASP A 1 453 ? 6.973 -27.363 -22.686 1.00 78.25 453 ASP A C 1
ATOM 3529 O O . ASP A 1 453 ? 7.255 -28.495 -22.299 1.00 78.25 453 ASP A O 1
ATOM 3533 N N . GLN A 1 454 ? 6.927 -27.046 -23.989 1.00 68.19 454 GLN A N 1
ATOM 3534 C CA . GLN A 1 454 ? 7.238 -28.015 -25.053 1.00 68.19 454 GLN A CA 1
ATOM 3535 C C . GLN A 1 454 ? 8.698 -28.485 -25.026 1.00 68.19 454 GLN A C 1
ATOM 3537 O O . GLN A 1 454 ? 8.993 -29.616 -25.411 1.00 68.19 454 GLN A O 1
ATOM 3542 N N . ALA A 1 455 ? 9.614 -27.629 -24.570 1.00 63.56 455 ALA A N 1
ATOM 3543 C CA . ALA A 1 455 ? 11.036 -27.943 -24.493 1.00 63.56 455 ALA A CA 1
ATOM 3544 C C . ALA A 1 455 ? 11.412 -28.807 -23.270 1.00 63.56 455 ALA A C 1
ATOM 3546 O O . ALA A 1 455 ? 12.501 -29.383 -23.243 1.00 63.56 455 ALA A O 1
ATOM 3547 N N . MET A 1 456 ? 10.544 -28.916 -22.254 1.00 63.81 456 MET A N 1
ATOM 3548 C CA . MET A 1 456 ? 10.818 -29.690 -21.037 1.00 63.81 456 MET A CA 1
ATOM 3549 C C . MET A 1 456 ? 10.424 -31.167 -21.207 1.00 63.81 456 MET A C 1
ATOM 3551 O O . MET A 1 456 ? 9.252 -31.530 -21.127 1.00 63.81 456 MET A O 1
ATOM 3555 N N . GLN A 1 457 ? 11.413 -32.046 -21.401 1.00 52.91 457 GLN A N 1
ATOM 3556 C CA . GLN A 1 457 ? 11.207 -33.501 -21.429 1.00 52.91 457 GLN A CA 1
ATOM 3557 C C . GLN A 1 457 ? 10.857 -34.036 -20.024 1.00 52.91 457 GLN A C 1
ATOM 3559 O O . GLN A 1 457 ? 11.567 -33.760 -19.062 1.00 52.91 457 GLN A O 1
ATOM 3564 N N . GLY A 1 458 ? 9.773 -34.814 -19.899 1.00 55.69 458 GLY A N 1
ATOM 3565 C CA . GLY A 1 458 ? 9.389 -35.536 -18.667 1.00 55.69 458 GLY A CA 1
ATOM 3566 C C . GLY A 1 458 ? 8.570 -34.748 -17.630 1.00 55.69 458 GLY A C 1
ATOM 3567 O O . GLY A 1 458 ? 7.943 -35.356 -16.769 1.00 55.69 458 GLY A O 1
ATOM 3568 N N . ASP A 1 459 ? 8.517 -33.421 -17.745 1.00 64.00 459 ASP A N 1
ATOM 3569 C CA . ASP A 1 459 ? 7.706 -32.507 -16.926 1.00 64.00 459 ASP A CA 1
ATOM 3570 C C . ASP A 1 459 ? 7.187 -31.395 -17.856 1.00 64.00 459 ASP A C 1
ATOM 3572 O O . ASP A 1 459 ? 7.516 -30.214 -17.718 1.00 64.00 459 ASP A O 1
ATOM 3576 N N . ALA A 1 460 ? 6.462 -31.790 -18.907 1.00 62.31 460 ALA A N 1
ATOM 3577 C CA . ALA A 1 460 ? 5.831 -30.845 -19.819 1.00 62.31 460 ALA A CA 1
ATOM 3578 C C . ALA A 1 460 ? 4.697 -30.153 -19.055 1.00 62.31 460 ALA A C 1
ATOM 3580 O O . ALA A 1 460 ? 3.760 -30.803 -18.585 1.00 62.31 460 ALA A O 1
ATOM 3581 N N . GLY A 1 461 ? 4.806 -28.836 -18.871 1.00 66.56 461 GLY A N 1
ATOM 3582 C CA . GLY A 1 461 ? 3.706 -28.064 -18.305 1.00 66.56 461 GLY A CA 1
ATOM 3583 C C . GLY A 1 461 ? 2.499 -28.068 -19.250 1.00 66.56 461 GLY A C 1
ATOM 3584 O O . GLY A 1 461 ? 2.544 -28.651 -20.333 1.00 66.56 461 GLY A O 1
ATOM 3585 N N . PRO A 1 462 ? 1.394 -27.416 -18.873 1.00 73.00 462 PRO A N 1
ATOM 3586 C CA . PRO A 1 462 ? 0.160 -27.461 -19.652 1.00 73.00 462 PRO A CA 1
ATOM 3587 C C . PRO A 1 462 ? 0.275 -26.901 -21.082 1.00 73.00 462 PRO A C 1
ATOM 3589 O O . PRO A 1 462 ? -0.642 -27.104 -21.873 1.00 73.00 462 PRO A O 1
ATOM 3592 N N . GLY A 1 463 ? 1.341 -26.164 -21.419 1.00 72.12 463 GLY A N 1
ATOM 3593 C CA . GLY A 1 463 ? 1.528 -25.573 -22.748 1.00 72.12 463 GLY A CA 1
ATOM 3594 C C . GLY A 1 463 ? 0.583 -24.405 -23.055 1.00 72.12 463 GLY A C 1
ATOM 3595 O O . GLY A 1 463 ? 0.538 -23.941 -24.191 1.00 72.12 463 GLY A O 1
ATOM 3596 N N . TRP A 1 464 ? -0.165 -23.920 -22.057 1.00 77.31 464 TRP A N 1
ATOM 3597 C CA . TRP A 1 464 ? -1.072 -22.770 -22.145 1.00 77.31 464 TRP A CA 1
ATOM 3598 C C . TRP A 1 464 ? -0.921 -21.829 -20.941 1.00 77.31 464 TRP A C 1
ATOM 3600 O O . TRP A 1 464 ? -0.366 -22.206 -19.906 1.00 77.31 464 TRP A O 1
ATOM 3610 N N . GLY A 1 465 ? -1.415 -20.596 -21.076 1.00 85.00 465 GLY A N 1
ATOM 3611 C CA . GLY A 1 465 ? -1.309 -19.514 -20.089 1.00 85.00 465 GLY A CA 1
ATOM 3612 C C . GLY A 1 465 ? -0.339 -18.411 -20.521 1.00 85.00 465 GLY A C 1
ATOM 3613 O O . GLY A 1 465 ? 0.361 -18.557 -21.516 1.00 85.00 465 GLY A O 1
ATOM 3614 N N . SER A 1 466 ? -0.300 -17.318 -19.762 1.00 92.00 466 SER A N 1
ATOM 3615 C CA . SER A 1 466 ? 0.524 -16.138 -20.050 1.00 92.00 466 SER A CA 1
ATOM 3616 C C . SER A 1 466 ? 1.369 -15.721 -18.843 1.00 92.00 466 SER A C 1
ATOM 3618 O O . SER A 1 466 ? 1.181 -16.200 -17.716 1.00 92.00 466 SER A O 1
ATOM 3620 N N . LEU A 1 467 ? 2.346 -14.858 -19.107 1.00 96.44 467 LEU A N 1
ATOM 3621 C CA . LEU A 1 467 ? 3.209 -14.225 -18.118 1.00 96.44 467 LEU A CA 1
ATOM 3622 C C . LEU A 1 467 ? 2.823 -12.752 -17.963 1.00 96.44 467 LEU A C 1
ATOM 3624 O O . LEU A 1 467 ? 2.443 -12.110 -18.938 1.00 96.44 467 LEU A O 1
ATOM 3628 N N . LEU A 1 468 ? 2.974 -12.216 -16.755 1.00 97.56 468 LEU A N 1
ATOM 3629 C CA . LEU A 1 468 ? 2.861 -10.784 -16.494 1.00 97.56 468 LEU A CA 1
ATOM 3630 C C . LEU A 1 468 ? 4.141 -10.079 -16.946 1.00 97.56 468 LEU A C 1
ATOM 3632 O O . LEU A 1 468 ? 5.235 -10.423 -16.487 1.00 97.56 468 LEU A O 1
ATOM 3636 N N . VAL A 1 469 ? 4.023 -9.082 -17.815 1.00 98.19 469 VAL A N 1
ATOM 3637 C CA . VAL A 1 469 ? 5.143 -8.232 -18.215 1.00 98.19 469 VAL A CA 1
ATOM 3638 C C . VAL A 1 469 ? 5.514 -7.320 -17.047 1.00 98.19 469 VAL A C 1
ATOM 3640 O O . VAL A 1 469 ? 4.682 -6.578 -16.521 1.00 98.19 469 VAL A O 1
ATOM 3643 N N . LEU A 1 470 ? 6.783 -7.370 -16.644 1.00 98.19 470 LEU A N 1
ATOM 3644 C CA . LEU A 1 470 ? 7.351 -6.523 -15.603 1.00 98.19 470 LEU A CA 1
ATOM 3645 C C . LEU A 1 470 ? 7.981 -5.267 -16.205 1.00 98.19 470 LEU A C 1
ATOM 3647 O O . LEU A 1 470 ? 8.848 -5.345 -17.076 1.00 98.19 470 LEU A O 1
ATOM 3651 N N . GLY A 1 471 ? 7.569 -4.112 -15.692 1.00 93.81 471 GLY A N 1
ATOM 3652 C CA . GLY A 1 471 ? 8.189 -2.823 -15.974 1.00 93.81 471 GLY A CA 1
ATOM 3653 C C . GLY A 1 471 ? 9.332 -2.535 -15.008 1.00 93.81 471 GLY A C 1
ATOM 3654 O O . GLY A 1 471 ? 9.342 -3.025 -13.879 1.00 93.81 471 GLY A O 1
ATOM 3655 N N . SER A 1 472 ? 10.272 -1.698 -15.442 1.00 94.12 472 SER A N 1
ATOM 3656 C CA . SER A 1 472 ? 11.447 -1.324 -14.649 1.00 94.12 472 SER A CA 1
ATOM 3657 C C . SER A 1 472 ? 11.729 0.182 -14.658 1.00 94.12 472 SER A C 1
ATOM 3659 O O . SER A 1 472 ? 12.878 0.588 -14.550 1.00 94.12 472 SER A O 1
ATOM 3661 N N . ALA A 1 473 ? 10.707 1.022 -14.835 1.00 83.88 473 ALA A N 1
ATOM 3662 C CA . ALA A 1 473 ? 10.866 2.471 -14.700 1.00 83.88 473 ALA A CA 1
ATOM 3663 C C . ALA A 1 473 ? 10.858 2.852 -13.214 1.00 83.88 473 ALA A C 1
ATOM 3665 O O . ALA A 1 473 ? 9.948 2.440 -12.491 1.00 83.88 473 ALA A O 1
ATOM 3666 N N . ASN A 1 474 ? 11.830 3.635 -12.751 1.00 84.12 474 ASN A N 1
ATOM 3667 C CA . ASN A 1 474 ? 11.862 4.110 -11.363 1.00 84.12 474 ASN A CA 1
ATOM 3668 C C . ASN A 1 474 ? 11.051 5.405 -11.178 1.00 84.12 474 ASN A C 1
ATOM 3670 O O . ASN A 1 474 ? 10.559 6.020 -12.130 1.00 84.12 474 ASN A O 1
ATOM 3674 N N . VAL A 1 475 ? 10.886 5.825 -9.922 1.00 78.00 475 VAL A N 1
ATOM 3675 C CA . VAL A 1 475 ? 10.034 6.973 -9.592 1.00 78.00 475 VAL A CA 1
ATOM 3676 C C . VAL A 1 475 ? 10.592 8.304 -10.105 1.00 78.00 475 VAL A C 1
ATOM 3678 O O . VAL A 1 475 ? 9.811 9.216 -10.377 1.00 78.00 475 VAL A O 1
ATOM 3681 N N . ASP A 1 476 ? 11.909 8.428 -10.247 1.00 72.75 476 ASP A N 1
ATOM 3682 C CA . ASP A 1 476 ? 12.567 9.672 -10.652 1.00 72.75 476 ASP A CA 1
ATOM 3683 C C . ASP A 1 476 ? 12.382 9.897 -12.156 1.00 72.75 476 ASP A C 1
ATOM 3685 O O . ASP A 1 476 ? 11.924 10.961 -12.584 1.00 72.75 476 ASP A O 1
ATOM 3689 N N . GLU A 1 477 ? 12.591 8.844 -12.950 1.00 69.38 477 GLU A N 1
ATOM 3690 C CA . GLU A 1 477 ? 12.285 8.806 -14.383 1.00 69.38 477 GLU A CA 1
ATOM 3691 C C . GLU A 1 477 ? 10.799 9.056 -14.641 1.00 69.38 477 GLU A C 1
ATOM 3693 O O . GLU A 1 477 ? 10.439 9.845 -15.517 1.00 69.38 477 GLU A O 1
ATOM 3698 N N . ALA A 1 478 ? 9.923 8.446 -13.838 1.00 68.00 478 ALA A N 1
ATOM 3699 C CA . ALA A 1 478 ? 8.481 8.644 -13.908 1.00 68.00 478 ALA A CA 1
ATOM 3700 C C . ALA A 1 478 ? 8.066 10.101 -13.626 1.00 68.00 478 ALA A C 1
ATOM 3702 O O . ALA A 1 478 ? 7.213 10.654 -14.328 1.00 68.00 478 ALA A O 1
ATOM 3703 N N . LEU A 1 479 ? 8.671 10.729 -12.610 1.00 58.97 479 LEU A N 1
ATOM 3704 C CA . LEU A 1 479 ? 8.421 12.122 -12.227 1.00 58.97 479 LEU A CA 1
ATOM 3705 C C . LEU A 1 479 ? 8.944 13.111 -13.263 1.00 58.97 479 LEU A C 1
ATOM 3707 O O . LEU A 1 479 ? 8.315 14.152 -13.476 1.00 58.97 479 LEU A O 1
ATOM 3711 N N . ARG A 1 480 ? 10.067 12.789 -13.909 1.00 58.62 480 ARG A N 1
ATOM 3712 C CA . ARG A 1 480 ? 10.669 13.617 -14.953 1.00 58.62 480 ARG A CA 1
ATOM 3713 C C . ARG A 1 480 ? 10.084 13.347 -16.336 1.00 58.62 480 ARG A C 1
ATOM 3715 O O . ARG A 1 480 ? 10.070 14.246 -17.177 1.00 58.62 480 ARG A O 1
ATOM 3722 N N . GLY A 1 481 ? 9.490 12.181 -16.562 1.00 60.12 481 GLY A N 1
ATOM 3723 C CA . GLY A 1 481 ? 8.957 11.792 -17.866 1.00 60.12 481 GLY A CA 1
ATOM 3724 C C . GLY A 1 481 ? 10.058 11.339 -18.804 1.00 60.12 481 GLY A C 1
ATOM 3725 O O . GLY A 1 481 ? 9.915 11.491 -20.017 1.00 60.12 481 GLY A O 1
ATOM 3726 N N . TYR A 1 482 ? 11.162 10.873 -18.222 1.00 68.25 482 TYR A N 1
ATOM 3727 C CA . TYR A 1 482 ? 12.362 10.422 -18.907 1.00 68.25 482 TYR A CA 1
ATOM 3728 C C . TYR A 1 482 ? 12.207 8.946 -19.291 1.00 68.25 482 TYR A C 1
ATOM 3730 O O . TYR A 1 482 ? 12.872 8.066 -18.765 1.00 68.25 482 TYR A O 1
ATOM 3738 N N . TYR A 1 483 ? 11.227 8.681 -20.152 1.00 68.12 483 TYR A N 1
ATOM 3739 C CA . TYR A 1 483 ? 10.944 7.373 -20.739 1.00 68.12 483 TYR A CA 1
ATOM 3740 C C . TYR A 1 483 ? 10.161 7.569 -22.042 1.00 68.12 483 TYR A C 1
ATOM 3742 O O . TYR A 1 483 ? 9.487 8.593 -22.235 1.00 68.12 483 TYR A O 1
ATOM 3750 N N . THR A 1 484 ? 10.217 6.593 -22.948 1.00 74.00 484 THR A N 1
ATOM 3751 C CA . THR A 1 484 ? 9.440 6.663 -24.187 1.00 74.00 484 THR A CA 1
ATOM 3752 C C . THR A 1 484 ? 8.011 6.219 -23.910 1.00 74.00 484 THR A C 1
ATOM 3754 O O . THR A 1 484 ? 7.759 5.129 -23.410 1.00 74.00 484 THR A O 1
ATOM 3757 N N . LYS A 1 485 ? 7.017 7.032 -24.278 1.00 77.75 485 LYS A N 1
ATOM 3758 C CA . LYS A 1 485 ? 5.614 6.617 -24.126 1.00 77.75 485 LYS A CA 1
ATOM 3759 C C . LYS A 1 485 ? 5.351 5.344 -24.952 1.00 77.75 485 LYS A C 1
ATOM 3761 O O . LYS A 1 485 ? 5.581 5.352 -26.169 1.00 77.75 485 LYS A O 1
ATOM 3766 N N . TYR A 1 486 ? 4.828 4.315 -24.279 1.00 83.00 486 TYR A N 1
ATOM 3767 C CA . TYR A 1 486 ? 4.581 2.963 -24.803 1.00 83.00 486 TYR A CA 1
ATOM 3768 C C . TYR A 1 486 ? 5.845 2.148 -25.144 1.00 83.00 486 TYR A C 1
ATOM 3770 O O . TYR A 1 486 ? 5.804 1.294 -26.027 1.00 83.00 486 TYR A O 1
ATOM 3778 N N . ASP A 1 487 ? 6.973 2.403 -24.480 1.00 84.81 487 ASP A N 1
ATOM 3779 C CA . ASP A 1 487 ? 8.088 1.447 -24.427 1.00 84.81 487 ASP A CA 1
ATOM 3780 C C . ASP A 1 487 ? 7.920 0.453 -23.262 1.00 84.81 487 ASP A C 1
ATOM 3782 O O . ASP A 1 487 ? 6.831 0.320 -22.710 1.00 84.81 487 ASP A O 1
ATOM 3786 N N . CYS A 1 488 ? 8.987 -0.256 -22.876 1.00 87.12 488 CYS A N 1
ATOM 3787 C CA . CYS A 1 488 ? 8.970 -1.205 -21.756 1.00 87.12 488 CYS A CA 1
ATOM 3788 C C . CYS A 1 488 ? 8.688 -0.570 -20.375 1.00 87.12 488 CYS A C 1
ATOM 3790 O O . CYS A 1 488 ? 8.594 -1.294 -19.386 1.00 87.12 488 CYS A O 1
ATOM 3792 N N . SER A 1 489 ? 8.542 0.758 -20.276 1.00 79.12 489 SER A N 1
ATOM 3793 C CA . SER A 1 489 ? 7.940 1.422 -19.111 1.00 79.12 489 SER A CA 1
ATOM 3794 C C . SER A 1 489 ? 6.434 1.148 -18.997 1.00 79.12 489 SER A C 1
ATOM 3796 O O . SER A 1 489 ? 5.894 1.192 -17.891 1.00 79.12 489 SER A O 1
ATOM 3798 N N . ALA A 1 490 ? 5.761 0.831 -20.111 1.00 84.12 490 ALA A N 1
ATOM 3799 C CA . ALA A 1 490 ? 4.388 0.346 -20.150 1.00 84.12 490 ALA A CA 1
ATOM 3800 C C . ALA A 1 490 ? 4.374 -1.187 -20.040 1.00 84.12 490 ALA A C 1
ATOM 3802 O O . ALA A 1 490 ? 4.660 -1.908 -20.994 1.00 84.12 490 ALA A O 1
ATOM 3803 N N . ALA A 1 491 ? 4.031 -1.673 -18.855 1.00 92.06 491 ALA A N 1
ATOM 3804 C CA . ALA A 1 491 ? 4.007 -3.082 -18.488 1.00 92.06 491 ALA A CA 1
ATOM 3805 C C . ALA A 1 491 ? 2.758 -3.373 -17.638 1.00 92.06 491 ALA A C 1
ATOM 3807 O O . ALA A 1 491 ? 2.122 -2.428 -17.160 1.00 92.06 491 ALA A O 1
ATOM 3808 N N . ASP A 1 492 ? 2.442 -4.648 -17.401 1.00 94.38 492 ASP A N 1
ATOM 3809 C CA . ASP A 1 492 ? 1.291 -5.038 -16.574 1.00 94.38 492 ASP A CA 1
ATOM 3810 C C . ASP A 1 492 ? 1.464 -4.543 -15.132 1.00 94.38 492 ASP A C 1
ATOM 3812 O O . ASP A 1 492 ? 0.562 -3.952 -14.532 1.00 94.38 492 ASP A O 1
ATOM 3816 N N . VAL A 1 493 ? 2.663 -4.752 -14.577 1.00 94.81 493 VAL A N 1
ATOM 3817 C CA . VAL A 1 493 ? 3.035 -4.306 -13.231 1.00 94.81 493 VAL A CA 1
ATOM 3818 C C . VAL A 1 493 ? 4.480 -3.818 -13.180 1.00 94.81 493 VAL A C 1
ATOM 3820 O O . VAL A 1 493 ? 5.356 -4.318 -13.881 1.00 94.81 493 VAL A O 1
ATOM 3823 N N . ASN A 1 494 ? 4.751 -2.841 -12.314 1.00 95.44 494 ASN A N 1
ATOM 3824 C CA . ASN A 1 494 ? 6.091 -2.295 -12.096 1.00 95.44 494 ASN A CA 1
ATOM 3825 C C . ASN A 1 494 ? 6.391 -2.240 -10.584 1.00 95.44 494 ASN A C 1
ATOM 3827 O O . ASN A 1 494 ? 5.884 -1.341 -9.905 1.00 95.44 494 ASN A O 1
ATOM 3831 N N . PRO A 1 495 ? 7.204 -3.169 -10.045 1.00 95.44 495 PRO A N 1
ATOM 3832 C CA . PRO A 1 495 ? 7.467 -3.256 -8.608 1.00 95.44 495 PRO A CA 1
ATOM 3833 C C . PRO A 1 495 ? 8.401 -2.155 -8.082 1.00 95.44 495 PRO A C 1
ATOM 3835 O O . PRO A 1 495 ? 8.451 -1.934 -6.873 1.00 95.44 495 PRO A O 1
ATOM 3838 N N . ILE A 1 496 ? 9.120 -1.446 -8.960 1.00 95.12 496 ILE A N 1
ATOM 3839 C CA . ILE A 1 496 ? 10.073 -0.391 -8.579 1.00 95.12 496 ILE A CA 1
ATOM 3840 C C . ILE A 1 496 ? 9.602 1.027 -8.919 1.00 95.12 496 ILE A C 1
ATOM 3842 O O . ILE A 1 496 ? 10.269 1.994 -8.561 1.00 95.12 496 ILE A O 1
ATOM 3846 N N . GLY A 1 497 ? 8.422 1.185 -9.528 1.00 86.38 497 GLY A N 1
ATOM 3847 C CA . GLY A 1 497 ? 7.890 2.491 -9.947 1.00 86.38 497 GLY A CA 1
ATOM 3848 C C . GLY A 1 497 ? 7.660 3.499 -8.815 1.00 86.38 497 GLY A C 1
ATOM 3849 O O . GLY A 1 497 ? 7.497 4.692 -9.067 1.00 86.38 497 GLY A O 1
ATOM 3850 N N . GLY A 1 498 ? 7.649 3.038 -7.561 1.00 83.44 498 GLY A N 1
ATOM 3851 C CA . GLY A 1 498 ? 7.574 3.879 -6.364 1.00 83.44 498 GLY A CA 1
ATOM 3852 C C . GLY A 1 498 ? 8.918 4.177 -5.689 1.00 83.44 498 GLY A C 1
ATOM 3853 O O . GLY A 1 498 ? 8.923 4.927 -4.713 1.00 83.44 498 GLY A O 1
ATOM 3854 N N . ILE A 1 499 ? 10.028 3.610 -6.173 1.00 85.06 499 ILE A N 1
ATOM 3855 C CA . ILE A 1 499 ? 11.353 3.657 -5.535 1.00 85.06 499 ILE A CA 1
ATOM 3856 C C . ILE A 1 499 ? 12.277 4.586 -6.337 1.00 85.06 499 ILE A C 1
ATOM 3858 O O . ILE A 1 499 ? 12.231 4.604 -7.567 1.00 85.06 499 ILE A O 1
ATOM 3862 N N . ASN A 1 500 ? 13.084 5.388 -5.639 1.00 82.62 500 ASN A N 1
ATOM 3863 C CA . ASN A 1 500 ? 14.072 6.280 -6.255 1.00 82.62 500 ASN A CA 1
ATOM 3864 C C . ASN A 1 500 ? 15.365 5.538 -6.615 1.00 82.62 500 ASN A C 1
ATOM 3866 O O . ASN A 1 500 ? 15.683 4.491 -6.048 1.00 82.62 500 ASN A O 1
ATOM 3870 N N . LYS A 1 501 ? 16.130 6.094 -7.554 1.00 80.19 501 LYS A N 1
ATOM 3871 C CA . LYS A 1 501 ? 17.341 5.468 -8.097 1.00 80.19 501 LYS A CA 1
ATOM 3872 C C . LYS A 1 501 ? 18.414 5.232 -7.037 1.00 80.19 501 LYS A C 1
ATOM 3874 O O . LYS A 1 501 ? 19.098 4.210 -7.066 1.00 80.19 501 LYS A O 1
ATOM 3879 N N . ARG A 1 502 ? 18.554 6.159 -6.084 1.00 83.00 502 ARG A N 1
ATOM 3880 C CA . ARG A 1 502 ? 19.526 6.055 -4.987 1.00 83.00 502 ARG A CA 1
ATOM 3881 C C . ARG A 1 502 ? 19.248 4.829 -4.122 1.00 83.00 502 ARG A C 1
ATOM 3883 O O . ARG A 1 502 ? 20.150 4.035 -3.864 1.00 83.00 502 ARG A O 1
ATOM 3890 N N . ASP A 1 503 ? 17.997 4.672 -3.706 1.00 86.69 503 ASP A N 1
ATOM 3891 C CA . ASP A 1 503 ? 17.529 3.535 -2.924 1.00 86.69 503 ASP A CA 1
ATOM 3892 C C . ASP A 1 503 ? 17.651 2.231 -3.737 1.00 86.69 503 ASP A C 1
ATOM 3894 O O . ASP A 1 503 ? 18.055 1.217 -3.177 1.00 86.69 503 ASP A O 1
ATOM 3898 N N . LEU A 1 504 ? 17.407 2.250 -5.058 1.00 88.44 504 LEU A N 1
ATOM 3899 C CA . LEU A 1 504 ? 17.625 1.084 -5.930 1.00 88.44 504 LEU A CA 1
ATOM 3900 C C . LEU A 1 504 ? 19.100 0.673 -6.015 1.00 88.44 504 LEU A C 1
ATOM 3902 O O . LEU A 1 504 ? 19.411 -0.510 -5.898 1.00 88.44 504 LEU A O 1
ATOM 3906 N N . LYS A 1 505 ? 20.024 1.626 -6.177 1.00 88.50 505 LYS A N 1
ATOM 3907 C CA . LYS A 1 505 ? 21.466 1.339 -6.214 1.00 88.50 505 LYS A CA 1
ATOM 3908 C C . LYS A 1 505 ? 21.955 0.766 -4.883 1.00 88.50 505 LYS A C 1
ATOM 3910 O O . LYS A 1 505 ? 22.673 -0.231 -4.873 1.00 88.50 505 LYS A O 1
ATOM 3915 N N . ALA A 1 506 ? 21.527 1.356 -3.767 1.00 91.75 506 ALA A N 1
ATOM 3916 C CA . ALA A 1 506 ? 21.816 0.827 -2.437 1.00 91.75 506 ALA A CA 1
ATOM 3917 C C . ALA A 1 506 ? 21.229 -0.584 -2.251 1.00 91.75 506 ALA A C 1
ATOM 3919 O O . ALA A 1 506 ? 21.898 -1.464 -1.707 1.00 91.75 506 ALA A O 1
ATOM 3920 N N . PHE A 1 507 ? 20.022 -0.823 -2.771 1.00 97.19 507 PHE A N 1
ATOM 3921 C CA . PHE A 1 507 ? 19.362 -2.123 -2.714 1.00 97.19 507 PHE A CA 1
ATOM 3922 C C . PHE A 1 507 ? 20.119 -3.185 -3.512 1.00 97.19 507 PHE A C 1
ATOM 3924 O O . PHE A 1 507 ? 20.257 -4.301 -3.025 1.00 97.19 507 PHE A O 1
ATOM 3931 N N . LEU A 1 508 ? 20.661 -2.858 -4.689 1.00 96.00 508 LEU A N 1
ATOM 3932 C CA . LEU A 1 508 ? 21.471 -3.792 -5.480 1.00 96.00 508 LEU A CA 1
ATOM 3933 C C . LEU A 1 508 ? 22.714 -4.262 -4.715 1.00 96.00 508 LEU A C 1
ATOM 3935 O O . LEU A 1 508 ? 22.977 -5.462 -4.659 1.00 96.00 508 LEU A O 1
ATOM 3939 N N . ILE A 1 509 ? 23.441 -3.333 -4.086 1.00 96.12 509 ILE A N 1
ATOM 3940 C CA . ILE A 1 509 ? 24.631 -3.644 -3.274 1.00 96.12 509 ILE A CA 1
ATOM 3941 C C . ILE A 1 509 ? 24.239 -4.505 -2.069 1.00 96.12 509 ILE A C 1
ATOM 3943 O O . ILE A 1 509 ? 24.872 -5.523 -1.786 1.00 96.12 509 ILE A O 1
ATOM 3947 N N . TRP A 1 510 ? 23.164 -4.125 -1.376 1.00 97.50 510 TRP A N 1
ATOM 3948 C CA . TRP A 1 510 ? 22.645 -4.885 -0.244 1.00 97.50 510 TRP A CA 1
ATOM 3949 C C . TRP A 1 510 ? 22.215 -6.299 -0.659 1.00 97.50 510 TRP A C 1
ATOM 3951 O O . TRP A 1 510 ? 22.602 -7.270 -0.016 1.00 97.50 510 TRP A O 1
ATOM 3961 N N . ALA A 1 511 ? 21.478 -6.442 -1.762 1.00 97.00 511 ALA A N 1
ATOM 3962 C CA . ALA A 1 511 ? 20.983 -7.726 -2.247 1.00 97.00 511 ALA A CA 1
ATOM 3963 C C . ALA A 1 511 ? 22.115 -8.638 -2.741 1.00 97.00 511 ALA A C 1
ATOM 3965 O O . ALA A 1 511 ? 22.041 -9.853 -2.547 1.00 97.00 511 ALA A O 1
ATOM 3966 N N . ALA A 1 512 ? 23.180 -8.072 -3.320 1.00 96.50 512 ALA A N 1
ATOM 3967 C CA . ALA A 1 512 ? 24.367 -8.835 -3.692 1.00 96.50 512 ALA A CA 1
ATOM 3968 C C . ALA A 1 512 ? 24.963 -9.562 -2.481 1.00 96.50 512 ALA A C 1
ATOM 3970 O O . ALA A 1 512 ? 25.214 -10.767 -2.537 1.00 96.50 512 ALA A O 1
ATOM 3971 N N . LYS A 1 513 ? 25.112 -8.835 -1.369 1.00 95.31 513 LYS A N 1
ATOM 3972 C CA . LYS A 1 513 ? 25.718 -9.334 -0.135 1.00 95.31 513 LYS A CA 1
ATOM 3973 C C . LYS A 1 513 ? 24.769 -10.212 0.683 1.00 95.31 513 LYS A C 1
ATOM 3975 O O . LYS A 1 513 ? 25.111 -11.340 1.017 1.00 95.31 513 LYS A O 1
ATOM 3980 N N . GLU A 1 514 ? 23.583 -9.705 1.001 1.00 96.38 514 GLU A N 1
ATOM 3981 C CA . GLU A 1 514 ? 22.677 -10.316 1.983 1.00 96.38 514 GLU A CA 1
ATOM 3982 C C . GLU A 1 514 ? 21.767 -11.394 1.373 1.00 96.38 514 GLU A C 1
ATOM 3984 O O . GLU A 1 514 ? 21.218 -12.225 2.096 1.00 96.38 514 GLU A O 1
ATOM 3989 N N . ARG A 1 515 ? 21.583 -11.406 0.042 1.00 94.69 515 ARG A N 1
ATOM 3990 C CA . ARG A 1 515 ? 20.734 -12.392 -0.666 1.00 94.69 515 ARG A CA 1
ATOM 3991 C C . ARG A 1 515 ? 21.516 -13.328 -1.585 1.00 94.69 515 ARG A C 1
ATOM 3993 O O . ARG A 1 515 ? 20.900 -14.181 -2.223 1.00 94.69 515 ARG A O 1
ATOM 4000 N N . GLY A 1 516 ? 22.843 -13.187 -1.641 1.00 93.00 516 GLY A N 1
ATOM 4001 C CA . GLY A 1 516 ? 23.738 -14.066 -2.397 1.00 93.00 516 GLY A CA 1
ATOM 4002 C C . GLY A 1 516 ? 23.643 -13.922 -3.920 1.00 93.00 516 GLY A C 1
ATOM 4003 O O . GLY A 1 516 ? 23.917 -14.885 -4.633 1.00 93.00 516 GLY A O 1
ATOM 4004 N N . ILE A 1 517 ? 23.238 -12.752 -4.431 1.00 93.94 517 ILE A N 1
ATOM 4005 C CA . ILE A 1 517 ? 23.082 -12.484 -5.875 1.00 93.94 517 ILE A CA 1
ATOM 4006 C C . ILE A 1 517 ? 24.246 -11.602 -6.359 1.00 93.94 517 ILE A C 1
ATOM 4008 O O . ILE A 1 517 ? 24.080 -10.416 -6.646 1.00 93.94 517 ILE A O 1
ATOM 4012 N N . GLY A 1 518 ? 25.453 -12.169 -6.400 1.00 93.00 518 GLY A N 1
ATOM 4013 C CA . GLY A 1 518 ? 26.705 -11.418 -6.571 1.00 93.00 518 GLY A CA 1
ATOM 4014 C C . GLY A 1 518 ? 26.807 -10.548 -7.834 1.00 93.00 518 GLY A C 1
ATOM 4015 O O . GLY A 1 518 ? 27.463 -9.511 -7.796 1.00 93.00 518 GLY A O 1
ATOM 4016 N N . GLU A 1 519 ? 26.129 -10.893 -8.941 1.00 95.12 519 GLU A N 1
ATOM 4017 C CA . GLU A 1 519 ? 26.172 -10.070 -10.171 1.00 95.12 519 GLU A CA 1
ATOM 4018 C C . GLU A 1 519 ? 25.601 -8.655 -9.948 1.00 95.12 519 GLU A C 1
ATOM 4020 O O . GLU A 1 519 ? 25.997 -7.712 -10.634 1.00 95.12 519 GLU A O 1
ATOM 4025 N N . LEU A 1 520 ? 24.715 -8.469 -8.959 1.00 95.12 520 LEU A N 1
ATOM 4026 C CA . LEU A 1 520 ? 24.110 -7.166 -8.668 1.00 95.12 520 LEU A CA 1
ATOM 4027 C C . LEU A 1 520 ? 25.139 -6.116 -8.227 1.00 95.12 520 LEU A C 1
ATOM 4029 O O . LEU A 1 520 ? 24.942 -4.934 -8.499 1.00 95.12 520 LEU A O 1
ATOM 4033 N N . GLU A 1 521 ? 26.253 -6.522 -7.612 1.00 93.44 521 GLU A N 1
ATOM 4034 C CA . GLU A 1 521 ? 27.335 -5.598 -7.254 1.00 93.44 521 GLU A CA 1
ATOM 4035 C C . GLU A 1 521 ? 28.043 -5.067 -8.508 1.00 93.44 521 GLU A C 1
ATOM 4037 O O . GLU A 1 521 ? 28.285 -3.864 -8.634 1.00 93.44 521 GLU A O 1
ATOM 4042 N N . ARG A 1 522 ? 28.297 -5.939 -9.494 1.00 92.12 522 ARG A N 1
ATOM 4043 C CA . ARG A 1 522 ? 28.855 -5.534 -10.793 1.00 92.12 522 ARG A CA 1
ATOM 4044 C C . ARG A 1 522 ? 27.896 -4.616 -11.547 1.00 92.12 522 ARG A C 1
ATOM 4046 O O . ARG A 1 522 ? 28.349 -3.661 -12.171 1.00 92.12 522 ARG A O 1
ATOM 4053 N N . VAL A 1 523 ? 26.587 -4.864 -11.467 1.00 89.94 523 VAL A N 1
ATOM 4054 C CA . VAL A 1 523 ? 25.567 -3.969 -12.038 1.00 89.94 523 VAL A CA 1
ATOM 4055 C C . VAL A 1 523 ? 25.569 -2.608 -11.340 1.00 89.94 523 VAL A C 1
ATOM 4057 O O . VAL A 1 523 ? 25.555 -1.586 -12.019 1.00 89.94 523 VAL A O 1
ATOM 4060 N N . ALA A 1 524 ? 25.605 -2.571 -10.005 1.00 87.50 524 ALA A N 1
ATOM 4061 C CA . ALA A 1 524 ? 25.577 -1.324 -9.240 1.00 87.50 524 ALA A CA 1
ATOM 4062 C C . ALA A 1 524 ? 26.813 -0.443 -9.489 1.00 87.50 524 ALA A C 1
ATOM 4064 O O . ALA A 1 524 ? 26.712 0.784 -9.453 1.00 87.50 524 ALA A O 1
ATOM 4065 N N . ASN A 1 525 ? 27.966 -1.064 -9.749 1.00 84.50 525 ASN A N 1
ATOM 4066 C CA . ASN A 1 525 ? 29.230 -0.375 -10.008 1.00 84.50 525 ASN A CA 1
ATOM 4067 C C . ASN A 1 525 ? 29.471 -0.053 -11.493 1.00 84.50 525 ASN A C 1
ATOM 4069 O O . ASN A 1 525 ? 30.410 0.676 -11.809 1.00 84.50 525 ASN A O 1
ATOM 4073 N N . ALA A 1 526 ? 28.655 -0.584 -12.408 1.00 77.69 526 ALA A N 1
ATOM 4074 C CA . ALA A 1 526 ? 28.763 -0.271 -13.828 1.00 77.69 526 ALA A CA 1
ATOM 4075 C C . ALA A 1 526 ? 28.337 1.178 -14.098 1.00 77.69 526 ALA A C 1
ATOM 4077 O O . ALA A 1 526 ? 27.379 1.657 -13.494 1.00 77.69 526 ALA A O 1
ATOM 4078 N N . VAL A 1 527 ? 29.012 1.848 -15.039 1.00 65.12 527 VAL A N 1
ATOM 4079 C CA . VAL A 1 527 ? 28.625 3.185 -15.515 1.00 65.12 527 VAL A CA 1
ATOM 4080 C C . VAL A 1 527 ? 27.316 3.072 -16.311 1.00 65.12 527 VAL A C 1
ATOM 4082 O O . VAL A 1 527 ? 27.271 2.332 -17.296 1.00 65.12 527 VAL A O 1
ATOM 4085 N N . PRO A 1 528 ? 26.242 3.767 -15.908 1.00 58.94 528 PRO A N 1
ATOM 4086 C CA . PRO A 1 528 ? 24.967 3.723 -16.622 1.00 58.94 528 PRO A CA 1
ATOM 4087 C C . PRO A 1 528 ? 25.023 4.455 -17.971 1.00 58.94 528 PRO A C 1
ATOM 4089 O O . PRO A 1 528 ? 25.232 5.671 -18.039 1.00 58.94 528 PRO A O 1
ATOM 4092 N N . THR A 1 529 ? 24.806 3.702 -19.049 1.00 53.81 529 THR A N 1
ATOM 4093 C CA . THR A 1 529 ? 24.752 4.192 -20.432 1.00 53.81 529 THR A CA 1
ATOM 4094 C C . THR A 1 529 ? 23.496 3.664 -21.131 1.00 53.81 529 THR A C 1
ATOM 4096 O O . THR A 1 529 ? 23.182 2.473 -21.082 1.00 53.81 529 THR A O 1
ATOM 4099 N N . ALA A 1 530 ? 22.745 4.549 -21.792 1.00 51.31 530 ALA A N 1
ATOM 4100 C CA . ALA A 1 530 ? 21.680 4.145 -22.705 1.00 51.31 530 ALA A CA 1
ATOM 4101 C C . ALA A 1 530 ? 22.295 3.852 -24.083 1.00 51.31 530 ALA A C 1
ATOM 4103 O O . ALA A 1 530 ? 22.506 4.757 -24.888 1.00 51.31 530 ALA A O 1
ATOM 4104 N N . GLU A 1 531 ? 22.604 2.582 -24.349 1.00 52.25 531 GLU A N 1
ATOM 4105 C CA . GLU A 1 531 ? 23.266 2.093 -25.574 1.00 52.25 531 GLU A CA 1
ATOM 4106 C C . GLU A 1 531 ? 22.325 2.106 -26.808 1.00 52.25 531 GLU A C 1
ATOM 4108 O O . GLU A 1 531 ? 22.041 1.088 -27.449 1.00 52.25 531 GLU A O 1
ATOM 4113 N N . LEU A 1 532 ? 21.773 3.279 -27.127 1.00 51.69 532 LEU A N 1
ATOM 4114 C CA . LEU A 1 532 ? 20.929 3.528 -28.303 1.00 51.69 532 LEU A CA 1
ATOM 4115 C C . LEU A 1 532 ? 21.682 4.257 -29.431 1.00 51.69 532 LEU A C 1
ATOM 4117 O O . LEU A 1 532 ? 21.101 4.470 -30.495 1.00 51.69 532 LEU A O 1
ATOM 4121 N N . ARG A 1 533 ? 22.960 4.614 -29.224 1.00 47.69 533 ARG A N 1
ATOM 4122 C CA . ARG A 1 533 ? 23.832 5.340 -30.168 1.00 47.69 533 ARG A CA 1
ATOM 4123 C C . ARG A 1 533 ? 25.196 4.642 -30.325 1.00 47.69 533 ARG A C 1
ATOM 4125 O O . ARG A 1 533 ? 25.635 4.008 -29.373 1.00 47.69 533 ARG A O 1
ATOM 4132 N N . PRO A 1 534 ? 25.883 4.764 -31.479 1.00 40.34 534 PRO A N 1
ATOM 4133 C CA . PRO A 1 534 ? 27.222 4.202 -31.666 1.00 40.34 534 PRO A CA 1
ATOM 4134 C C . PRO A 1 534 ? 28.285 4.939 -30.832 1.00 40.34 534 PRO A C 1
ATOM 4136 O O . PRO A 1 534 ? 28.314 6.169 -30.807 1.00 40.34 534 PRO A O 1
ATOM 4139 N N . ASP A 1 535 ? 29.185 4.188 -30.191 1.00 38.72 535 ASP A N 1
ATOM 4140 C CA . ASP A 1 535 ? 30.250 4.727 -29.337 1.00 38.72 535 ASP A CA 1
ATOM 4141 C C . ASP A 1 535 ? 31.331 5.477 -30.131 1.00 38.72 535 ASP A C 1
ATOM 4143 O O . ASP A 1 535 ? 32.142 4.869 -30.837 1.00 38.72 535 ASP A O 1
ATOM 4147 N N . LYS A 1 536 ? 31.374 6.806 -29.965 1.00 29.50 536 LYS A N 1
ATOM 4148 C CA . LYS A 1 536 ? 32.563 7.618 -29.623 1.00 29.50 536 LYS A CA 1
ATOM 4149 C C . LYS A 1 536 ? 32.213 9.112 -29.615 1.00 29.50 536 LYS A C 1
ATOM 4151 O O . LYS A 1 536 ? 31.497 9.591 -30.483 1.00 29.50 536 LYS A O 1
ATOM 4156 N N . ALA A 1 537 ? 32.854 9.821 -28.685 1.00 24.50 537 ALA A N 1
ATOM 4157 C CA . ALA A 1 537 ? 32.793 11.255 -28.386 1.00 24.50 537 ALA A CA 1
ATOM 4158 C C . ALA A 1 537 ? 31.705 11.670 -27.384 1.00 24.50 537 ALA A C 1
ATOM 4160 O O . ALA A 1 537 ? 30.551 11.938 -27.701 1.00 24.50 537 ALA A O 1
ATOM 4161 N N . THR A 1 538 ? 32.167 11.800 -26.145 1.00 28.80 538 THR A N 1
ATOM 4162 C CA . THR A 1 538 ? 31.653 12.658 -25.086 1.00 28.80 538 THR A CA 1
ATOM 4163 C C . THR A 1 538 ? 31.389 14.071 -25.623 1.00 28.80 538 THR A C 1
ATOM 4165 O O . THR A 1 538 ? 32.232 14.942 -25.477 1.00 28.80 538 THR A O 1
ATOM 4168 N N . PHE A 1 539 ? 30.239 14.336 -26.248 1.00 22.45 539 PHE A N 1
ATOM 4169 C CA . PHE A 1 539 ? 29.803 15.707 -26.524 1.00 22.45 539 PHE A CA 1
ATOM 4170 C C . PHE A 1 539 ? 28.284 15.871 -26.375 1.00 22.45 539 PHE A C 1
ATOM 4172 O O . PHE A 1 539 ? 27.481 15.272 -27.080 1.00 22.45 539 PHE A O 1
ATOM 4179 N N . CYS A 1 540 ? 27.961 16.686 -25.367 1.00 22.47 540 CYS A N 1
ATOM 4180 C CA . CYS A 1 540 ? 26.742 17.441 -25.078 1.00 22.47 540 CYS A CA 1
ATOM 4181 C C . CYS A 1 540 ? 25.501 17.236 -25.965 1.00 22.47 540 CYS A C 1
ATOM 4183 O O . CYS A 1 540 ? 25.458 17.680 -27.110 1.00 22.47 540 CYS A O 1
ATOM 4185 N N . PHE A 1 541 ? 24.408 16.789 -25.337 1.00 23.88 541 PHE A N 1
ATOM 4186 C CA . PHE A 1 541 ? 23.060 17.161 -25.757 1.00 23.88 541 PHE A CA 1
ATOM 4187 C C . PHE A 1 541 ? 22.896 18.689 -25.689 1.00 23.88 541 PHE A C 1
ATOM 4189 O O . PHE A 1 541 ? 22.718 19.271 -24.624 1.00 23.88 541 PHE A O 1
ATOM 4196 N N . TYR A 1 542 ? 22.908 19.342 -26.846 1.00 26.19 542 TYR A N 1
ATOM 4197 C CA . TYR A 1 542 ? 22.168 20.581 -27.068 1.00 26.19 542 TYR A CA 1
ATOM 4198 C C . TYR A 1 542 ? 21.213 20.324 -28.227 1.00 26.19 542 TYR A C 1
ATOM 4200 O O . TYR A 1 542 ? 21.593 20.411 -29.388 1.00 26.19 542 TYR A O 1
ATOM 4208 N N . SER A 1 543 ? 19.974 19.952 -27.907 1.00 23.44 543 SER A N 1
ATOM 4209 C CA . SER A 1 543 ? 18.828 20.013 -28.827 1.00 23.44 543 SER A CA 1
ATOM 4210 C C . SER A 1 543 ? 17.511 20.014 -28.043 1.00 23.44 543 SER A C 1
ATOM 4212 O O . SER A 1 543 ? 16.615 19.212 -28.268 1.00 23.44 543 SER A O 1
ATOM 4214 N N . TYR A 1 544 ? 17.384 20.963 -27.118 1.00 24.59 544 TYR A N 1
ATOM 4215 C CA . TYR A 1 544 ? 16.171 21.775 -27.091 1.00 24.59 544 TYR A CA 1
ATOM 4216 C C . TYR A 1 544 ? 16.526 23.062 -27.831 1.00 24.59 544 TYR A C 1
ATOM 4218 O O . TYR A 1 544 ? 17.573 23.649 -27.555 1.00 24.59 544 TYR A O 1
ATOM 4226 N N . VAL A 1 545 ? 15.684 23.508 -28.765 1.00 20.50 545 VAL A N 1
ATOM 4227 C CA . VAL A 1 545 ? 15.775 24.881 -29.278 1.00 20.50 545 VAL A CA 1
ATOM 4228 C C . VAL A 1 545 ? 15.751 25.824 -28.063 1.00 20.50 545 VAL A C 1
ATOM 4230 O O . VAL A 1 545 ? 14.803 25.763 -27.274 1.00 20.50 545 VAL A O 1
ATOM 4233 N N . PRO A 1 546 ? 16.777 26.670 -27.860 1.00 24.56 546 PRO A N 1
ATOM 4234 C CA . PRO A 1 546 ? 16.839 27.561 -26.717 1.00 24.56 546 PRO A CA 1
ATOM 4235 C C . PRO A 1 546 ? 15.911 28.746 -26.968 1.00 24.56 546 PRO A C 1
ATOM 4237 O O . PRO A 1 546 ? 16.244 29.680 -27.698 1.00 24.56 546 PRO A O 1
ATOM 4240 N N . ILE A 1 547 ? 14.750 28.747 -26.315 1.00 21.23 547 ILE A N 1
ATOM 4241 C CA . ILE A 1 547 ? 13.991 29.979 -26.111 1.00 21.23 547 ILE A CA 1
ATOM 4242 C C . ILE A 1 547 ? 14.349 30.505 -24.726 1.00 21.23 547 ILE A C 1
ATOM 4244 O O . ILE A 1 547 ? 13.868 30.058 -23.687 1.00 21.23 547 ILE A O 1
ATOM 4248 N N . SER A 1 548 ? 15.267 31.465 -24.728 1.00 21.39 548 SER A N 1
ATOM 4249 C CA . SER A 1 548 ? 15.646 32.242 -23.561 1.00 21.39 548 SER A CA 1
ATOM 4250 C C . SER A 1 548 ? 14.469 33.106 -23.076 1.00 21.39 548 SER A C 1
ATOM 4252 O O . SER A 1 548 ? 14.209 34.147 -23.680 1.00 21.39 548 SER A O 1
ATOM 4254 N N . ALA A 1 549 ? 13.892 32.680 -21.941 1.00 21.28 549 ALA A N 1
ATOM 4255 C CA . ALA A 1 549 ? 13.107 33.411 -20.926 1.00 21.28 549 ALA A CA 1
ATOM 4256 C C . ALA A 1 549 ? 11.646 33.812 -21.282 1.00 21.28 549 ALA A C 1
ATOM 4258 O O . ALA A 1 549 ? 11.418 34.304 -22.382 1.00 21.28 549 ALA A O 1
ATOM 4259 N N . PRO A 1 550 ? 10.668 33.647 -20.347 1.00 27.19 550 PRO A N 1
ATOM 4260 C CA . PRO A 1 550 ? 10.832 33.920 -18.919 1.00 27.19 550 PRO A CA 1
ATOM 4261 C C . PRO A 1 550 ? 10.614 32.734 -17.964 1.00 27.19 550 PRO A C 1
ATOM 4263 O O . PRO A 1 550 ? 9.515 32.344 -17.581 1.00 27.19 550 PRO A O 1
ATOM 4266 N N . VAL A 1 551 ? 11.742 32.317 -17.401 1.00 27.16 551 VAL A N 1
ATOM 4267 C CA . VAL A 1 551 ? 11.889 31.821 -16.035 1.00 27.16 551 VAL A CA 1
ATOM 4268 C C . VAL A 1 551 ? 11.517 32.958 -15.076 1.00 27.16 551 VAL A C 1
ATOM 4270 O O . VAL A 1 551 ? 12.362 33.803 -14.796 1.00 27.16 551 VAL A O 1
ATOM 4273 N N . ARG A 1 552 ? 10.264 32.987 -14.591 1.00 26.53 552 ARG A N 1
ATOM 4274 C CA . ARG A 1 552 ? 9.766 33.601 -13.325 1.00 26.53 552 ARG A CA 1
ATOM 4275 C C . ARG A 1 552 ? 8.251 33.876 -13.440 1.00 26.53 552 ARG A C 1
ATOM 4277 O O . ARG A 1 552 ? 7.864 35.016 -13.575 1.00 26.53 552 ARG A O 1
ATOM 4284 N N . PHE A 1 553 ? 7.395 32.856 -13.369 1.00 23.88 553 PHE A N 1
ATOM 4285 C CA . PHE A 1 553 ? 5.998 33.022 -12.898 1.00 23.88 553 PHE A CA 1
ATOM 4286 C C . PHE A 1 553 ? 5.307 31.696 -12.520 1.00 23.88 553 PHE A C 1
ATOM 4288 O O . PHE A 1 553 ? 4.102 31.650 -12.326 1.00 23.88 553 PHE A O 1
ATOM 4295 N N . MET A 1 554 ? 6.050 30.595 -12.367 1.00 24.88 554 MET A N 1
ATOM 4296 C CA . MET A 1 554 ? 5.465 29.251 -12.241 1.00 24.88 554 MET A CA 1
ATOM 4297 C C . MET A 1 554 ? 5.464 28.717 -10.797 1.00 24.88 554 MET A C 1
ATOM 4299 O O . MET A 1 554 ? 5.773 27.554 -10.556 1.00 24.88 554 MET A O 1
ATOM 4303 N N . ALA A 1 555 ? 5.183 29.578 -9.813 1.00 26.14 555 ALA A N 1
ATOM 4304 C CA . ALA A 1 555 ? 5.248 29.198 -8.396 1.00 26.14 555 ALA A CA 1
ATOM 4305 C C . ALA A 1 555 ? 3.940 29.334 -7.603 1.00 26.14 555 ALA A C 1
ATOM 4307 O O . ALA A 1 555 ? 3.914 28.877 -6.463 1.00 26.14 555 ALA A O 1
ATOM 4308 N N . VAL A 1 556 ? 2.856 29.905 -8.141 1.00 26.83 556 VAL A N 1
ATOM 4309 C CA . VAL A 1 556 ? 1.633 30.123 -7.346 1.00 26.83 556 VAL A CA 1
ATOM 4310 C C . VAL A 1 556 ? 0.379 29.977 -8.210 1.00 26.83 556 VAL A C 1
ATOM 4312 O O . VAL A 1 556 ? -0.093 30.959 -8.761 1.00 26.83 556 VAL A O 1
ATOM 4315 N N . ALA A 1 557 ? -0.153 28.756 -8.331 1.00 24.33 557 ALA A N 1
ATOM 4316 C CA . ALA A 1 557 ? -1.538 28.544 -8.791 1.00 24.33 557 ALA A CA 1
ATOM 4317 C C . ALA A 1 557 ? -2.166 27.187 -8.399 1.00 24.33 557 ALA A C 1
ATOM 4319 O O . ALA A 1 557 ? -3.352 26.992 -8.619 1.00 24.33 557 ALA A O 1
ATOM 4320 N N . CYS A 1 558 ? -1.439 26.228 -7.810 1.00 25.98 558 CYS A N 1
ATOM 4321 C CA . CYS A 1 558 ? -2.000 24.881 -7.580 1.00 25.98 558 CYS A CA 1
ATOM 4322 C C . CYS A 1 558 ? -1.745 24.298 -6.182 1.00 25.98 558 CYS A C 1
ATOM 4324 O O . CYS A 1 558 ? -1.582 23.084 -6.053 1.00 25.98 558 CYS A O 1
ATOM 4326 N N . ALA A 1 559 ? -1.670 25.116 -5.124 1.00 28.50 559 ALA A N 1
ATOM 4327 C CA . ALA A 1 559 ? -1.366 24.561 -3.799 1.00 28.50 559 ALA A CA 1
ATOM 4328 C C . ALA A 1 559 ? -2.098 25.134 -2.574 1.00 28.50 559 ALA A C 1
ATOM 4330 O O . ALA A 1 559 ? -1.918 24.556 -1.508 1.00 28.50 559 ALA A O 1
ATOM 4331 N N . THR A 1 560 ? -2.953 26.158 -2.676 1.00 24.91 560 THR A N 1
ATOM 4332 C CA . THR A 1 560 ? -3.831 26.563 -1.556 1.00 24.91 560 THR A CA 1
ATOM 4333 C C . THR A 1 560 ? -5.140 27.187 -2.052 1.00 24.91 560 THR A C 1
ATOM 4335 O O . THR A 1 560 ? -5.107 27.947 -3.021 1.00 24.91 560 THR A O 1
ATOM 4338 N N . PRO A 1 561 ? -6.286 26.942 -1.387 1.00 29.73 561 PRO A N 1
ATOM 4339 C CA . PRO A 1 561 ? -7.477 27.763 -1.550 1.00 29.73 561 PRO A CA 1
ATOM 4340 C C . PRO A 1 561 ? -7.272 29.059 -0.755 1.00 29.73 561 PRO A C 1
ATOM 4342 O O . PRO A 1 561 ? -7.669 29.161 0.399 1.00 29.73 561 PRO A O 1
ATOM 4345 N N . THR A 1 562 ? -6.590 30.042 -1.339 1.00 25.22 562 THR A N 1
ATOM 4346 C CA . THR A 1 562 ? -6.558 31.415 -0.811 1.00 25.22 562 THR A CA 1
ATOM 4347 C C . THR A 1 562 ? -6.487 32.406 -1.965 1.00 25.22 562 THR A C 1
ATOM 4349 O O . THR A 1 562 ? -5.634 32.273 -2.842 1.00 25.22 562 THR A O 1
ATOM 4352 N N . THR A 1 563 ? -7.379 33.393 -1.937 1.00 27.16 563 THR A N 1
ATOM 4353 C CA . THR A 1 563 ? -7.543 34.483 -2.908 1.00 27.16 563 THR A CA 1
ATOM 4354 C C . THR A 1 563 ? -6.329 35.434 -2.987 1.00 27.16 563 THR A C 1
ATOM 4356 O O . THR A 1 563 ? -5.496 35.460 -2.076 1.00 27.16 563 THR A O 1
ATOM 4359 N N . PRO A 1 564 ? -6.209 36.257 -4.053 1.00 28.09 564 PRO A N 1
ATOM 4360 C CA . PRO A 1 564 ? -4.999 37.032 -4.378 1.00 28.09 564 PRO A CA 1
ATOM 4361 C C . PRO A 1 564 ? -4.652 38.229 -3.464 1.00 28.09 564 PRO A C 1
ATOM 4363 O O . PRO A 1 564 ? -3.786 39.021 -3.828 1.00 28.09 564 PRO A O 1
ATOM 4366 N N . SER A 1 565 ? -5.293 38.420 -2.305 1.00 30.25 565 SER A N 1
ATOM 4367 C CA . SER A 1 565 ? -5.215 39.686 -1.545 1.00 30.25 565 SER A CA 1
ATOM 4368 C C . SER A 1 565 ? -4.347 39.685 -0.272 1.00 30.25 565 SER A C 1
ATOM 4370 O O . SER A 1 565 ? -4.297 40.696 0.427 1.00 30.25 565 SER A O 1
ATOM 4372 N N . ALA A 1 566 ? -3.600 38.622 0.045 1.00 27.64 566 ALA A N 1
ATOM 4373 C CA . ALA A 1 566 ? -2.736 38.623 1.234 1.00 27.64 566 ALA A CA 1
ATOM 4374 C C . ALA A 1 566 ? -1.424 39.419 1.029 1.00 27.64 566 ALA A C 1
ATOM 4376 O O . ALA A 1 566 ? -0.770 39.352 -0.007 1.00 27.64 566 ALA A O 1
ATOM 4377 N N . ALA A 1 567 ? -1.016 40.160 2.061 1.00 29.58 567 ALA A N 1
ATOM 4378 C CA . ALA A 1 567 ? -0.025 41.240 2.060 1.00 29.58 567 ALA A CA 1
ATOM 4379 C C . ALA A 1 567 ? 1.481 40.965 1.749 1.00 29.58 567 ALA A C 1
ATOM 4381 O O . ALA A 1 567 ? 2.219 41.954 1.688 1.00 29.58 567 ALA A O 1
ATOM 4382 N N . PRO A 1 568 ? 2.019 39.747 1.499 1.00 30.09 568 PRO A N 1
ATOM 4383 C CA . PRO A 1 568 ? 3.450 39.611 1.178 1.00 30.09 568 PRO A CA 1
ATOM 4384 C C . PRO A 1 568 ? 3.857 40.104 -0.225 1.00 30.09 568 PRO A C 1
ATOM 4386 O O . PRO A 1 568 ? 5.047 40.268 -0.493 1.00 30.09 568 PRO A O 1
ATOM 4389 N N . TRP A 1 569 ? 2.906 40.364 -1.130 1.00 27.78 569 TRP A N 1
ATOM 4390 C CA . TRP A 1 569 ? 3.185 40.642 -2.548 1.00 27.78 569 TRP A CA 1
ATOM 4391 C C . TRP A 1 569 ? 3.868 41.990 -2.844 1.00 27.78 569 TRP A C 1
ATOM 4393 O O . TRP A 1 569 ? 4.463 42.157 -3.908 1.00 27.78 569 TRP A O 1
ATOM 4403 N N . ARG A 1 570 ? 3.844 42.964 -1.926 1.00 27.61 570 ARG A N 1
ATOM 4404 C CA . ARG A 1 570 ? 4.271 44.344 -2.243 1.00 27.61 570 ARG A CA 1
ATOM 4405 C C . ARG A 1 570 ? 5.772 44.629 -2.153 1.00 27.61 570 ARG A C 1
ATOM 4407 O O . ARG A 1 570 ? 6.221 45.594 -2.764 1.00 27.61 570 ARG A O 1
ATOM 4414 N N . ASN A 1 571 ? 6.574 43.795 -1.491 1.00 28.92 571 ASN A N 1
ATOM 4415 C CA . ASN A 1 571 ? 8.009 44.084 -1.324 1.00 28.92 571 ASN A CA 1
ATOM 4416 C C . ASN A 1 571 ? 8.913 43.562 -2.458 1.00 28.92 571 ASN A C 1
ATOM 4418 O O . ASN A 1 571 ? 10.109 43.841 -2.451 1.00 28.92 571 ASN A O 1
ATOM 4422 N N . LEU A 1 572 ? 8.369 42.855 -3.455 1.00 28.72 572 LEU A N 1
ATOM 4423 C CA . LEU A 1 572 ? 9.148 42.267 -4.561 1.00 28.72 572 LEU A CA 1
ATOM 4424 C C . LEU A 1 572 ? 8.823 42.844 -5.953 1.00 28.72 572 LEU A C 1
ATOM 4426 O O . LEU A 1 572 ? 9.469 42.486 -6.936 1.00 28.72 572 LEU A O 1
ATOM 4430 N N . LEU A 1 573 ? 7.883 43.788 -6.042 1.00 25.84 573 LEU A N 1
ATOM 4431 C CA . LEU A 1 573 ? 7.357 44.334 -7.303 1.00 25.84 573 LEU A CA 1
ATOM 4432 C C . LEU A 1 573 ? 8.106 45.570 -7.841 1.00 25.84 573 LEU A C 1
ATOM 4434 O O . LEU A 1 573 ? 7.646 46.215 -8.776 1.00 25.84 573 LEU A O 1
ATOM 4438 N N . ALA A 1 574 ? 9.285 45.895 -7.303 1.00 28.16 574 ALA A N 1
ATOM 4439 C CA . ALA A 1 574 ? 10.086 47.034 -7.771 1.00 28.16 574 ALA A CA 1
ATOM 4440 C C . ALA A 1 574 ? 11.086 46.693 -8.901 1.00 28.16 574 ALA A C 1
ATOM 4442 O O . ALA A 1 574 ? 11.789 47.582 -9.374 1.00 28.16 574 ALA A O 1
ATOM 4443 N N . ALA A 1 575 ? 11.154 45.437 -9.359 1.00 28.23 575 ALA A N 1
ATOM 4444 C CA . ALA A 1 575 ? 12.142 44.992 -10.353 1.00 28.23 575 ALA A CA 1
ATOM 4445 C C . ALA A 1 575 ? 11.537 44.382 -11.638 1.00 28.23 575 ALA A C 1
ATOM 4447 O O . ALA A 1 575 ? 12.264 43.738 -12.390 1.00 28.23 575 ALA A O 1
ATOM 4448 N N . TRP A 1 576 ? 10.224 44.521 -11.881 1.00 26.48 576 TRP A N 1
ATOM 4449 C CA . TRP A 1 576 ? 9.493 43.575 -12.745 1.00 26.48 576 TRP A CA 1
ATOM 4450 C C . TRP A 1 576 ? 8.560 44.144 -13.837 1.00 26.48 576 TRP A C 1
ATOM 4452 O O . TRP A 1 576 ? 7.708 43.412 -14.326 1.00 26.48 576 TRP A O 1
ATOM 4462 N N . VAL A 1 577 ? 8.702 45.401 -14.283 1.00 27.05 577 VAL A N 1
ATOM 4463 C CA . VAL A 1 577 ? 7.731 46.007 -15.233 1.00 27.05 577 VAL A CA 1
ATOM 4464 C C . VAL A 1 577 ? 8.369 46.491 -16.540 1.00 27.05 577 VAL A C 1
ATOM 4466 O O . VAL A 1 577 ? 8.508 47.687 -16.760 1.00 27.05 577 VAL A O 1
ATOM 4469 N N . ALA A 1 578 ? 8.737 45.576 -17.444 1.00 27.70 578 ALA A N 1
ATOM 4470 C CA . ALA A 1 578 ? 9.034 45.972 -18.832 1.00 27.70 578 ALA A CA 1
ATOM 4471 C C . ALA A 1 578 ? 8.746 44.925 -19.935 1.00 27.70 578 ALA A C 1
ATOM 4473 O O . ALA A 1 578 ? 8.946 45.243 -21.099 1.00 27.70 578 ALA A O 1
ATOM 4474 N N . TRP A 1 579 ? 8.303 43.696 -19.639 1.00 26.06 579 TRP A N 1
ATOM 4475 C CA . TRP A 1 579 ? 8.262 42.612 -20.648 1.00 26.06 579 TRP A CA 1
ATOM 4476 C C . TRP A 1 579 ? 7.020 41.696 -20.529 1.00 26.06 579 TRP A C 1
ATOM 4478 O O . TRP A 1 579 ? 7.104 40.497 -20.772 1.00 26.06 579 TRP A O 1
ATOM 4488 N N . GLY A 1 580 ? 5.871 42.233 -20.099 1.00 26.25 580 GLY A N 1
ATOM 4489 C CA . GLY A 1 580 ? 4.700 41.433 -19.694 1.00 26.25 580 GLY A CA 1
ATOM 4490 C C . GLY A 1 580 ? 3.677 41.064 -20.781 1.00 26.25 580 GLY A C 1
ATOM 4491 O O . GLY A 1 580 ? 2.878 40.166 -20.555 1.00 26.25 580 GLY A O 1
ATOM 4492 N N . SER A 1 581 ? 3.675 41.708 -21.950 1.00 26.97 581 SER A N 1
ATOM 4493 C CA . SER A 1 581 ? 2.480 41.697 -22.821 1.00 26.97 581 SER A CA 1
ATOM 4494 C C . SER A 1 581 ? 2.494 40.685 -23.976 1.00 26.97 581 SER A C 1
ATOM 4496 O O . SER A 1 581 ? 1.517 40.591 -24.704 1.00 26.97 581 SER A O 1
ATOM 4498 N N . LEU A 1 582 ? 3.580 39.931 -24.177 1.00 27.77 582 LEU A N 1
ATOM 4499 C CA . LEU A 1 582 ? 3.788 39.103 -25.384 1.00 27.77 582 LEU A CA 1
ATOM 4500 C C . LEU A 1 582 ? 3.778 37.584 -25.135 1.00 27.77 582 LEU A C 1
ATOM 4502 O O . LEU A 1 582 ? 4.007 36.816 -26.061 1.00 27.77 582 LEU A O 1
ATOM 4506 N N . TRP A 1 583 ? 3.527 37.139 -23.900 1.00 29.56 583 TRP A N 1
ATOM 4507 C CA . TRP A 1 583 ? 3.657 35.723 -23.512 1.00 29.56 583 TRP A CA 1
ATOM 4508 C C . TRP A 1 583 ? 2.375 35.067 -22.982 1.00 29.56 583 TRP A C 1
ATOM 4510 O O . TRP A 1 583 ? 2.357 33.851 -22.808 1.00 29.56 583 TRP A O 1
ATOM 4520 N N . ALA A 1 584 ? 1.291 35.827 -22.795 1.00 28.39 584 ALA A N 1
ATOM 4521 C CA . ALA A 1 584 ? -0.016 35.262 -22.449 1.00 28.39 584 ALA A CA 1
ATOM 4522 C C . ALA A 1 584 ? -0.627 34.441 -23.609 1.00 28.39 584 ALA A C 1
ATOM 4524 O O . ALA A 1 584 ? -1.288 33.437 -23.369 1.00 28.39 584 ALA A O 1
ATOM 4525 N N . ALA A 1 585 ? -0.324 34.793 -24.865 1.00 29.20 585 ALA A N 1
ATOM 4526 C CA . ALA A 1 585 ? -0.900 34.149 -26.051 1.00 29.20 585 ALA A CA 1
ATOM 4527 C C . ALA A 1 585 ? -0.394 32.711 -26.316 1.00 29.20 585 ALA A C 1
ATOM 4529 O O . ALA A 1 585 ? -1.102 31.913 -26.925 1.00 29.20 585 ALA A O 1
ATOM 4530 N N . SER A 1 586 ? 0.799 32.338 -25.837 1.00 30.27 586 SER A N 1
ATOM 4531 C CA . SER A 1 586 ? 1.365 30.995 -26.084 1.00 30.27 586 SER A CA 1
ATOM 4532 C C . SER A 1 586 ? 1.012 29.959 -25.012 1.00 30.27 586 SER A C 1
ATOM 4534 O O . SER A 1 586 ? 1.200 28.766 -25.244 1.00 30.27 586 SER A O 1
ATOM 4536 N N . PHE A 1 587 ? 0.506 30.389 -23.851 1.00 30.41 587 PHE A N 1
ATOM 4537 C CA . PHE A 1 587 ? 0.093 29.490 -22.768 1.00 30.41 587 PHE A CA 1
ATOM 4538 C C . PHE A 1 587 ? -1.287 28.870 -23.059 1.00 30.41 587 PHE A C 1
ATOM 4540 O O . PHE A 1 587 ? -1.399 27.645 -23.082 1.00 30.41 587 PHE A O 1
ATOM 4547 N N . CYS A 1 588 ? -2.289 29.670 -23.451 1.00 28.42 588 CYS A N 1
ATOM 4548 C CA . CYS A 1 588 ? -3.610 29.142 -23.830 1.00 28.42 588 CYS A CA 1
ATOM 4549 C C . CYS A 1 588 ? -3.558 28.255 -25.092 1.00 28.42 588 CYS A C 1
ATOM 4551 O O . CYS A 1 588 ? -4.278 27.265 -25.193 1.00 28.42 588 CYS A O 1
ATOM 4553 N N . GLY A 1 589 ? -2.644 28.535 -26.031 1.00 26.59 589 GLY A N 1
ATOM 4554 C CA . GLY A 1 589 ? -2.513 27.770 -27.278 1.00 26.59 589 GLY A CA 1
ATOM 4555 C C . GLY A 1 589 ? -2.017 26.323 -27.124 1.00 26.59 589 GLY A C 1
ATOM 4556 O O . GLY A 1 589 ? -2.220 25.521 -28.034 1.00 26.59 589 GLY A O 1
ATOM 4557 N N . LEU A 1 590 ? -1.378 25.964 -26.004 1.00 31.16 590 LEU A N 1
ATOM 4558 C CA . LEU A 1 590 ? -0.892 24.600 -25.726 1.00 31.16 590 LEU A CA 1
ATOM 4559 C C . LEU A 1 590 ? -1.726 23.870 -24.666 1.00 31.16 590 LEU A C 1
ATOM 4561 O O . LEU A 1 590 ? -1.770 22.641 -24.685 1.00 31.16 590 LEU A O 1
ATOM 4565 N N . GLU A 1 591 ? -2.421 24.609 -23.801 1.00 29.06 591 GLU A N 1
ATOM 4566 C CA . GLU A 1 591 ? -3.417 24.064 -22.874 1.00 29.06 591 GLU A CA 1
ATOM 4567 C C . GLU A 1 591 ? -4.670 23.569 -23.631 1.00 29.06 591 GLU A C 1
ATOM 4569 O O . GLU A 1 591 ? -5.177 22.487 -23.334 1.00 29.06 591 GLU A O 1
ATOM 4574 N N . LEU A 1 592 ? -5.076 24.259 -24.710 1.00 31.33 592 LEU A N 1
ATOM 4575 C CA . LEU A 1 592 ? -6.252 23.899 -25.523 1.00 31.33 592 LEU A CA 1
ATOM 4576 C C . LEU A 1 592 ? -5.975 22.932 -26.694 1.00 31.33 592 LEU A C 1
ATOM 4578 O O . LEU A 1 592 ? -6.861 22.169 -27.079 1.00 31.33 592 LEU A O 1
ATOM 4582 N N . ARG A 1 593 ? -4.747 22.862 -27.242 1.00 28.53 593 ARG A N 1
ATOM 4583 C CA . ARG A 1 593 ? -4.415 21.921 -28.347 1.00 28.53 593 ARG A CA 1
ATOM 4584 C C . ARG A 1 593 ? -4.506 20.438 -27.960 1.00 28.53 593 ARG A C 1
ATOM 4586 O O . ARG A 1 593 ? -4.582 19.591 -28.844 1.00 28.53 593 ARG A O 1
ATOM 4593 N N . CYS A 1 594 ? -4.523 20.120 -26.666 1.00 30.75 594 CYS A N 1
ATOM 4594 C CA . CYS A 1 594 ? -4.698 18.757 -26.149 1.00 30.75 594 CYS A CA 1
ATOM 4595 C C . CYS A 1 594 ? -6.033 18.558 -25.407 1.00 30.75 594 CYS A C 1
ATOM 4597 O O . CYS A 1 594 ? -6.223 17.515 -24.784 1.00 30.75 594 CYS A O 1
ATOM 4599 N N . GLN A 1 595 ? -6.951 19.531 -25.465 1.00 26.12 595 GLN A N 1
ATOM 4600 C CA . GLN A 1 595 ? -8.240 19.485 -24.764 1.00 26.12 595 GLN A CA 1
ATOM 4601 C C . GLN A 1 595 ? -9.390 18.918 -25.612 1.00 26.12 595 GLN A C 1
ATOM 4603 O O . GLN A 1 595 ? -10.520 18.834 -25.138 1.00 26.12 595 GLN A O 1
ATOM 4608 N N . TRP A 1 596 ? -9.119 18.437 -26.829 1.00 26.25 596 TRP A N 1
ATOM 4609 C CA . TRP A 1 596 ? -10.090 17.647 -27.589 1.00 26.25 596 TRP A CA 1
ATOM 4610 C C . TRP A 1 596 ? -10.170 16.222 -27.035 1.00 26.25 596 TRP A C 1
ATOM 4612 O O . TRP A 1 596 ? -9.480 15.320 -27.503 1.00 26.25 596 TRP A O 1
ATOM 4622 N N . SER A 1 597 ? -10.988 16.061 -25.991 1.00 32.59 597 SER A N 1
ATOM 4623 C CA . SER A 1 597 ? -11.811 14.880 -25.669 1.00 32.59 597 SER A CA 1
ATOM 4624 C C . SER A 1 597 ? -12.041 14.756 -24.155 1.00 32.59 597 SER A C 1
ATOM 4626 O O . SER A 1 597 ? -11.527 13.830 -23.516 1.00 32.59 597 SER A O 1
ATOM 4628 N N . PRO A 1 598 ? -12.840 15.653 -23.559 1.00 30.23 598 PRO A N 1
ATOM 4629 C CA . PRO A 1 598 ? -13.666 15.191 -22.449 1.00 30.23 598 PRO A CA 1
ATOM 4630 C C . PRO A 1 598 ? -15.020 15.907 -22.415 1.00 30.23 598 PRO A C 1
ATOM 4632 O O . PRO A 1 598 ? -15.121 16.951 -21.788 1.00 30.23 598 PRO A O 1
ATOM 4635 N N . ARG A 1 599 ? -16.063 15.352 -23.048 1.00 27.89 599 ARG A N 1
ATOM 4636 C CA . ARG A 1 599 ? -17.483 15.611 -22.710 1.00 27.89 599 ARG A CA 1
ATOM 4637 C C . ARG A 1 599 ? -18.397 14.721 -23.560 1.00 27.89 599 ARG A C 1
ATOM 4639 O O . ARG A 1 599 ? -19.024 15.190 -24.491 1.00 27.89 599 ARG A O 1
ATOM 4646 N N . MET A 1 600 ? -18.474 13.428 -23.246 1.00 26.92 600 MET A N 1
ATOM 4647 C CA . MET A 1 600 ? -19.684 12.634 -23.507 1.00 26.92 600 MET A CA 1
ATOM 4648 C C . MET A 1 600 ? -19.753 11.467 -22.526 1.00 26.92 600 MET A C 1
ATOM 4650 O O . MET A 1 600 ? -18.816 10.678 -22.434 1.00 26.92 600 MET A O 1
ATOM 4654 N N . GLY A 1 601 ? -20.871 11.374 -21.804 1.00 24.45 601 GLY A N 1
ATOM 4655 C CA . GLY A 1 601 ? -21.203 10.204 -20.997 1.00 24.45 601 GLY A CA 1
ATOM 4656 C C . GLY A 1 601 ? -21.966 10.483 -19.704 1.00 24.45 601 GLY A C 1
ATOM 4657 O O . GLY A 1 601 ? -21.511 10.046 -18.655 1.00 24.45 601 GLY A O 1
ATOM 4658 N N . CYS A 1 602 ? -23.110 11.177 -19.755 1.00 23.25 602 CYS A N 1
ATOM 4659 C CA . CYS A 1 602 ? -24.248 10.842 -18.887 1.00 23.25 602 CYS A CA 1
ATOM 4660 C C . CYS A 1 602 ? -25.547 11.448 -19.437 1.00 23.25 602 CYS A C 1
ATOM 4662 O O . CYS A 1 602 ? -25.964 12.526 -19.030 1.00 23.25 602 CYS A O 1
ATOM 4664 N N . ARG A 1 603 ? -26.139 10.760 -20.412 1.00 25.31 603 ARG A N 1
ATOM 4665 C CA . ARG A 1 603 ? -27.574 10.690 -20.724 1.00 25.31 603 ARG A CA 1
ATOM 4666 C C . ARG A 1 603 ? -27.672 9.613 -21.796 1.00 25.31 603 ARG A C 1
ATOM 4668 O O . ARG A 1 603 ? -27.121 9.802 -22.868 1.00 25.31 603 ARG A O 1
ATOM 4675 N N . ILE A 1 604 ? -28.200 8.454 -21.427 1.00 24.11 604 ILE A N 1
ATOM 4676 C CA . ILE A 1 604 ? -29.057 7.540 -22.204 1.00 24.11 604 ILE A CA 1
ATOM 4677 C C . ILE A 1 604 ? -29.280 6.347 -21.264 1.00 24.11 604 ILE A C 1
ATOM 4679 O O . ILE A 1 604 ? -28.618 5.314 -21.306 1.00 24.11 604 ILE A O 1
ATOM 4683 N N . ALA A 1 605 ? -30.191 6.560 -20.328 1.00 24.98 605 ALA A N 1
ATOM 4684 C CA . ALA A 1 605 ? -31.235 5.599 -20.044 1.00 24.98 605 ALA A CA 1
ATOM 4685 C C . ALA A 1 605 ? -32.523 6.428 -20.045 1.00 24.98 605 ALA A C 1
ATOM 4687 O O . ALA A 1 605 ? -32.528 7.515 -19.474 1.00 24.98 605 ALA A O 1
ATOM 4688 N N . GLU A 1 606 ? -33.546 5.892 -20.709 1.00 24.94 606 GLU A N 1
ATOM 4689 C CA . GLU A 1 606 ? -34.903 6.430 -20.890 1.00 24.94 606 GLU A CA 1
ATOM 4690 C C . GLU A 1 606 ? -35.127 7.341 -22.115 1.00 24.94 606 GLU A C 1
ATOM 4692 O O . GLU A 1 606 ? -34.715 8.491 -22.152 1.00 24.94 606 GLU A O 1
ATOM 4697 N N . GLY A 1 607 ? -35.828 6.769 -23.105 1.00 25.98 607 GLY A N 1
ATOM 4698 C CA . GLY A 1 607 ? -37.051 7.359 -23.661 1.00 25.98 607 GLY A CA 1
ATOM 4699 C C . GLY A 1 607 ? -36.937 8.482 -24.696 1.00 25.98 607 GLY A C 1
ATOM 4700 O O . GLY A 1 607 ? -36.574 9.597 -24.366 1.00 25.98 607 GLY A O 1
ATOM 4701 N N . GLU A 1 608 ? -37.433 8.174 -25.899 1.00 24.00 608 GLU A N 1
ATOM 4702 C CA . GLU A 1 608 ? -38.027 9.093 -26.890 1.00 24.00 608 GLU A CA 1
ATOM 4703 C C . GLU A 1 608 ? -37.092 9.951 -27.771 1.00 24.00 608 GLU A C 1
ATOM 4705 O O . GLU A 1 608 ? -36.441 10.903 -27.361 1.00 24.00 608 GLU A O 1
ATOM 4710 N N . LEU A 1 609 ? -37.096 9.600 -29.062 1.00 30.67 609 LEU A N 1
ATOM 4711 C CA . LEU A 1 609 ? -36.651 10.423 -30.185 1.00 30.67 609 LEU A CA 1
ATOM 4712 C C . LEU A 1 609 ? -37.752 11.435 -30.538 1.00 30.67 609 LEU A C 1
ATOM 4714 O O . LEU A 1 609 ? -38.844 11.014 -30.924 1.00 30.67 609 LEU A O 1
ATOM 4718 N N . SER A 1 610 ? -37.443 12.735 -30.539 1.00 23.83 610 SER A N 1
ATOM 4719 C CA . SER A 1 610 ? -38.192 13.719 -31.333 1.00 23.83 610 SER A CA 1
ATOM 4720 C C . SER A 1 610 ? -37.359 14.948 -31.735 1.00 23.83 610 SER A C 1
ATOM 4722 O O . SER A 1 610 ? -36.827 15.641 -30.876 1.00 23.83 610 SER A O 1
ATOM 4724 N N . THR A 1 611 ? -37.380 15.210 -33.050 1.00 27.19 611 THR A N 1
ATOM 4725 C CA . THR A 1 611 ? -37.299 16.495 -33.787 1.00 27.19 611 THR A CA 1
ATOM 4726 C C . THR A 1 611 ? -35.987 17.294 -33.881 1.00 27.19 611 THR A C 1
ATOM 4728 O O . THR A 1 611 ? -35.305 17.548 -32.902 1.00 27.19 611 THR A O 1
ATOM 4731 N N . GLU A 1 612 ? -35.701 17.696 -35.128 1.00 41.09 612 GLU A N 1
ATOM 4732 C CA . GLU A 1 612 ? -34.642 18.572 -35.658 1.00 41.09 612 GLU A CA 1
ATOM 4733 C C . GLU A 1 612 ? -34.264 19.761 -34.751 1.00 41.09 612 GLU A C 1
ATOM 4735 O O . GLU A 1 612 ? -35.099 20.621 -34.480 1.00 41.09 612 GLU A O 1
ATOM 4740 N N . GLU A 1 613 ? -32.990 19.872 -34.358 1.00 32.09 613 GLU A N 1
ATOM 4741 C CA . GLU A 1 613 ? -32.459 21.062 -33.680 1.00 32.09 613 GLU A CA 1
ATOM 4742 C C . GLU A 1 613 ? -31.709 21.961 -34.679 1.00 32.09 613 GLU A C 1
ATOM 4744 O O . GLU A 1 613 ? -30.693 21.580 -35.265 1.00 32.09 613 GLU A O 1
ATOM 4749 N N . SER A 1 614 ? -32.237 23.169 -34.886 1.00 40.12 614 SER A N 1
ATOM 4750 C CA . SER A 1 614 ? -31.570 24.288 -35.556 1.00 40.12 614 SER A CA 1
ATOM 4751 C C . SER A 1 614 ? -30.370 24.764 -34.728 1.00 40.12 614 SER A C 1
ATOM 4753 O O . SER A 1 614 ? -30.531 25.027 -33.539 1.00 40.12 614 SER A O 1
ATOM 4755 N N . GLU A 1 615 ? -29.191 24.906 -35.342 1.00 48.47 615 GLU A N 1
ATOM 4756 C CA . GLU A 1 615 ? -27.980 25.409 -34.673 1.00 48.47 615 GLU A CA 1
ATOM 4757 C C . GLU A 1 615 ? -28.214 26.801 -34.054 1.00 48.47 615 GLU A C 1
ATOM 4759 O O . GLU A 1 615 ? -28.727 27.699 -34.727 1.00 48.47 615 GLU A O 1
ATOM 4764 N N . ASP A 1 616 ? -27.830 26.974 -32.783 1.00 62.59 616 ASP A N 1
ATOM 4765 C CA . ASP A 1 616 ? -27.947 28.235 -32.044 1.00 62.59 616 ASP A CA 1
ATOM 4766 C C . ASP A 1 616 ? -27.208 29.365 -32.786 1.00 62.59 616 ASP A C 1
ATOM 4768 O O . ASP A 1 616 ? -26.031 29.254 -33.152 1.00 62.59 616 ASP A O 1
ATOM 4772 N N . LEU A 1 617 ? -27.911 30.474 -33.022 1.00 61.84 617 LEU A N 1
ATOM 4773 C CA . LEU A 1 617 ? -27.390 31.648 -33.710 1.00 61.84 617 LEU A CA 1
ATOM 4774 C C . LEU A 1 617 ? -26.087 32.156 -33.088 1.00 61.84 617 LEU A C 1
ATOM 4776 O O . LEU A 1 617 ? -25.191 32.581 -33.820 1.00 61.84 617 LEU A O 1
ATOM 4780 N N . LEU A 1 618 ? -25.989 32.158 -31.758 1.00 64.44 618 LEU A N 1
ATOM 4781 C CA . LEU A 1 618 ? -24.824 32.693 -31.062 1.00 64.44 618 LEU A CA 1
ATOM 4782 C C . LEU A 1 618 ? -23.617 31.761 -31.193 1.00 64.44 618 LEU A C 1
ATOM 4784 O O . LEU A 1 618 ? -22.490 32.235 -31.333 1.00 64.44 618 LEU A O 1
ATOM 4788 N N . VAL A 1 619 ? -23.859 30.454 -31.293 1.00 63.25 619 VAL A N 1
ATOM 4789 C CA . VAL A 1 619 ? -22.834 29.458 -31.625 1.00 63.25 619 VAL A CA 1
ATOM 4790 C C . VAL A 1 619 ? -22.363 29.652 -33.071 1.00 63.25 619 VAL A C 1
ATOM 4792 O O . VAL A 1 619 ? -21.159 29.724 -33.333 1.00 63.25 619 VAL A O 1
ATOM 4795 N N . ALA A 1 620 ? -23.285 29.845 -34.019 1.00 68.31 620 ALA A N 1
ATOM 4796 C CA . ALA A 1 620 ? -22.942 30.139 -35.412 1.00 68.31 620 ALA A CA 1
ATOM 4797 C C . ALA A 1 620 ? -22.203 31.487 -35.568 1.00 68.31 620 ALA A C 1
ATOM 4799 O O . ALA A 1 620 ? -21.285 31.617 -36.389 1.00 68.31 620 ALA A O 1
ATOM 4800 N N . LEU A 1 621 ? -22.566 32.492 -34.767 1.00 75.69 621 LEU A N 1
ATOM 4801 C CA . LEU A 1 621 ? -21.878 33.779 -34.684 1.00 75.69 621 LEU A CA 1
ATOM 4802 C C . LEU A 1 621 ? -20.465 33.610 -34.119 1.00 75.69 621 LEU A C 1
ATOM 4804 O O . LEU A 1 621 ? -19.515 34.100 -34.734 1.00 75.69 621 LEU A O 1
ATOM 4808 N N . GLY A 1 622 ? -20.325 32.866 -33.019 1.00 73.06 622 GLY A N 1
ATOM 4809 C CA . GLY A 1 622 ? -19.050 32.520 -32.398 1.00 73.06 622 GLY A CA 1
ATOM 4810 C C . GLY A 1 622 ? -18.096 31.877 -33.402 1.00 73.06 622 GLY A C 1
ATOM 4811 O O . GLY A 1 622 ? -16.985 32.362 -33.588 1.00 73.06 622 GLY A O 1
ATOM 4812 N N . ARG A 1 623 ? -18.549 30.887 -34.183 1.00 76.31 623 ARG A N 1
ATOM 4813 C CA . ARG A 1 623 ? -17.716 30.246 -35.224 1.00 76.31 623 ARG A CA 1
ATOM 4814 C C . ARG A 1 623 ? -17.177 31.238 -36.258 1.00 76.31 623 ARG A C 1
ATOM 4816 O O . ARG A 1 623 ? -15.996 31.193 -36.604 1.00 76.31 623 ARG A O 1
ATOM 4823 N N . ASN A 1 624 ? -18.026 32.140 -36.753 1.00 77.94 624 ASN A N 1
ATOM 4824 C CA . ASN A 1 624 ? -17.611 33.122 -37.759 1.00 77.94 624 ASN A CA 1
ATOM 4825 C C . ASN A 1 624 ? -16.675 34.192 -37.175 1.00 77.94 624 ASN A C 1
ATOM 4827 O O . ASN A 1 624 ? -15.726 34.599 -37.846 1.00 77.94 624 ASN A O 1
ATOM 4831 N N . LEU A 1 625 ? -16.912 34.639 -35.937 1.00 80.12 625 LEU A N 1
ATOM 4832 C CA . LEU A 1 625 ? -16.027 35.582 -35.244 1.00 80.12 625 LEU A CA 1
ATOM 4833 C C . LEU A 1 625 ? -14.664 34.956 -34.944 1.00 80.12 625 LEU A C 1
ATOM 4835 O O . LEU A 1 625 ? -13.639 35.607 -35.143 1.00 80.12 625 LEU A O 1
ATOM 4839 N N . TRP A 1 626 ? -14.646 33.682 -34.556 1.00 85.12 626 TRP A N 1
ATOM 4840 C CA . TRP A 1 626 ? -13.426 32.926 -34.303 1.00 85.12 626 TRP A CA 1
ATOM 4841 C C . TRP A 1 626 ? -12.558 32.811 -35.558 1.00 85.12 626 TRP A C 1
ATOM 4843 O O . TRP A 1 626 ? -11.376 33.155 -35.534 1.00 85.12 626 TRP A O 1
ATOM 4853 N N . ALA A 1 627 ? -13.160 32.408 -36.683 1.00 75.06 627 ALA A N 1
ATOM 4854 C CA . ALA A 1 627 ? -12.461 32.299 -37.963 1.00 75.06 627 ALA A CA 1
ATOM 4855 C C . ALA A 1 627 ? -11.944 33.663 -38.452 1.00 75.06 627 ALA A C 1
ATOM 4857 O O . ALA A 1 627 ? -10.817 33.772 -38.934 1.00 75.06 627 ALA A O 1
ATOM 4858 N N . ALA A 1 628 ? -12.733 34.728 -38.275 1.00 79.94 628 ALA A N 1
ATOM 4859 C CA . ALA A 1 628 ? -12.300 36.080 -38.609 1.00 79.94 628 ALA A CA 1
ATOM 4860 C C . ALA A 1 628 ? -11.113 36.549 -37.750 1.00 79.94 628 ALA A C 1
ATOM 4862 O O . ALA A 1 628 ? -10.220 37.225 -38.267 1.00 79.94 628 ALA A O 1
ATOM 4863 N N . ALA A 1 629 ? -11.102 36.207 -36.460 1.00 81.06 629 ALA A N 1
ATOM 4864 C CA . ALA A 1 629 ? -10.065 36.592 -35.511 1.00 81.06 629 ALA A CA 1
ATOM 4865 C C . ALA A 1 629 ? -8.732 35.866 -35.752 1.00 81.06 629 ALA A C 1
ATOM 4867 O O . ALA A 1 629 ? -7.672 36.483 -35.635 1.00 81.06 629 ALA A O 1
ATOM 4868 N N . ASP A 1 630 ? -8.770 34.588 -36.136 1.00 78.00 630 ASP A N 1
ATOM 4869 C CA . ASP A 1 630 ? -7.563 33.802 -36.422 1.00 78.00 630 ASP A CA 1
ATOM 4870 C C . ASP A 1 630 ? -6.796 34.368 -37.633 1.00 78.00 630 ASP A C 1
ATOM 4872 O O . ASP A 1 630 ? -5.586 34.595 -37.565 1.00 78.00 630 ASP A O 1
ATOM 4876 N N . GLU A 1 631 ? -7.516 34.753 -38.690 1.00 84.00 631 GLU A N 1
ATOM 4877 C CA . GLU A 1 631 ? -6.937 35.427 -39.862 1.00 84.00 631 GLU A CA 1
ATOM 4878 C C . GLU A 1 631 ? -6.324 36.799 -39.508 1.00 84.00 631 GLU A C 1
ATOM 4880 O O . GLU A 1 631 ? -5.288 37.188 -40.048 1.00 84.00 631 GLU A O 1
ATOM 4885 N N . LEU A 1 632 ? -6.913 37.552 -38.567 1.00 79.12 632 LEU A N 1
ATOM 4886 C CA . LEU A 1 632 ? -6.355 38.841 -38.123 1.00 79.12 632 LEU A CA 1
ATOM 4887 C C . LEU A 1 632 ? -5.100 38.680 -37.255 1.00 79.12 632 LEU A C 1
ATOM 4889 O O . LEU A 1 632 ? -4.198 39.523 -37.320 1.00 79.12 632 LEU A O 1
ATOM 4893 N N . LEU A 1 633 ? -5.009 37.602 -36.470 1.00 76.75 633 LEU A N 1
ATOM 4894 C CA . LEU A 1 633 ? -3.796 37.256 -35.724 1.00 76.75 633 LEU A CA 1
ATOM 4895 C C . LEU A 1 633 ? -2.643 36.913 -36.674 1.00 76.75 633 LEU A C 1
ATOM 4897 O O . LEU A 1 633 ? -1.513 37.355 -36.447 1.00 76.75 633 LEU A O 1
ATOM 4901 N N . GLU A 1 634 ? -2.934 36.204 -37.765 1.00 76.25 634 GLU A N 1
ATOM 4902 C CA . GLU A 1 634 ? -1.961 35.926 -38.823 1.00 76.25 634 GLU A CA 1
ATOM 4903 C C . GLU A 1 634 ? -1.484 37.223 -39.498 1.00 76.25 634 GLU A C 1
ATOM 4905 O O . GLU A 1 634 ? -0.279 37.462 -39.605 1.00 76.25 634 GLU A O 1
ATOM 4910 N N . VAL A 1 635 ? -2.405 38.129 -39.847 1.00 73.75 635 VAL A N 1
ATOM 4911 C CA . VAL A 1 635 ? -2.065 39.453 -40.400 1.00 73.75 635 VAL A CA 1
ATOM 4912 C C . VAL A 1 635 ? -1.161 40.246 -39.453 1.00 73.75 635 VAL A C 1
ATOM 4914 O O . VAL A 1 635 ? -0.167 40.830 -39.890 1.00 73.75 635 VAL A O 1
ATOM 4917 N N . SER A 1 636 ? -1.470 40.256 -38.154 1.00 74.69 636 SER A N 1
ATOM 4918 C CA . SER A 1 636 ? -0.647 40.914 -37.135 1.00 74.69 636 SER A CA 1
ATOM 4919 C C . SER A 1 636 ? 0.773 40.333 -37.084 1.00 74.69 636 SER A C 1
ATOM 4921 O O . SER A 1 636 ? 1.751 41.085 -37.030 1.00 74.69 636 SER A O 1
ATOM 4923 N N . ALA A 1 637 ? 0.906 39.006 -37.140 1.00 70.31 637 ALA A N 1
ATOM 4924 C CA . ALA A 1 637 ? 2.201 38.330 -37.129 1.00 70.31 637 ALA A CA 1
ATOM 4925 C C . ALA A 1 637 ? 3.029 38.645 -38.387 1.00 70.31 637 ALA A C 1
ATOM 4927 O O . ALA A 1 637 ? 4.220 38.952 -38.285 1.00 70.31 637 ALA A O 1
ATOM 4928 N N . LEU A 1 638 ? 2.392 38.640 -39.560 1.00 69.62 638 LEU A N 1
ATOM 4929 C CA . LEU A 1 638 ? 3.038 38.952 -40.835 1.00 69.62 638 LEU A CA 1
ATOM 4930 C C . LEU A 1 638 ? 3.490 40.420 -40.906 1.00 69.62 638 LEU A C 1
ATOM 4932 O O . LEU A 1 638 ? 4.612 40.703 -41.329 1.00 69.62 638 LEU A O 1
ATOM 4936 N N . LEU A 1 639 ? 2.667 41.361 -40.430 1.00 67.56 639 LEU A N 1
ATOM 4937 C CA . LEU A 1 639 ? 3.028 42.783 -40.363 1.00 67.56 639 LEU A CA 1
ATOM 4938 C C . LEU A 1 639 ? 4.167 43.059 -39.370 1.00 67.56 639 LEU A C 1
ATOM 4940 O O . LEU A 1 639 ? 4.978 43.952 -39.611 1.00 67.56 639 LEU A O 1
ATOM 4944 N N . ALA A 1 640 ? 4.267 42.290 -38.281 1.00 64.81 640 ALA A N 1
ATOM 4945 C CA . ALA A 1 640 ? 5.364 42.399 -37.317 1.00 64.81 640 ALA A CA 1
ATOM 4946 C C . ALA A 1 640 ? 6.711 41.879 -37.860 1.00 64.81 640 ALA A C 1
ATOM 4948 O O . ALA A 1 640 ? 7.764 42.260 -37.344 1.00 64.81 640 ALA A O 1
ATOM 4949 N N . ALA A 1 641 ? 6.688 41.029 -38.892 1.00 60.34 641 ALA A N 1
ATOM 4950 C CA . ALA A 1 641 ? 7.872 40.405 -39.480 1.00 60.34 641 ALA A CA 1
ATOM 4951 C C . ALA A 1 641 ? 8.458 41.164 -40.692 1.00 60.34 641 ALA A C 1
ATOM 4953 O O . ALA A 1 641 ? 9.571 40.855 -41.123 1.00 60.34 641 ALA A O 1
ATOM 4954 N N . ALA A 1 642 ? 7.751 42.155 -41.248 1.00 56.19 642 ALA A N 1
ATOM 4955 C CA . ALA A 1 642 ? 8.177 42.867 -42.456 1.00 56.19 642 ALA A CA 1
ATOM 4956 C C . ALA A 1 642 ? 9.178 44.021 -42.177 1.00 56.19 642 ALA A C 1
ATOM 4958 O O . ALA A 1 642 ? 9.018 44.761 -41.202 1.00 56.19 642 ALA A O 1
ATOM 4959 N N . PRO A 1 643 ? 10.197 44.248 -43.038 1.00 49.75 643 PRO A N 1
ATOM 4960 C CA . PRO A 1 643 ? 11.108 45.388 -42.911 1.00 49.75 643 PRO A CA 1
ATOM 4961 C C . PRO A 1 643 ? 10.376 46.721 -43.166 1.00 49.75 643 PRO A C 1
ATOM 4963 O O . PRO A 1 643 ? 9.843 46.975 -44.244 1.00 49.75 643 PRO A O 1
ATOM 4966 N N . LEU A 1 644 ? 10.372 47.587 -42.149 1.00 49.97 644 LEU A N 1
ATOM 4967 C CA . LEU A 1 644 ? 9.564 48.812 -41.991 1.00 49.97 644 LEU A CA 1
ATOM 4968 C C . LEU A 1 644 ? 9.881 49.993 -42.945 1.00 49.97 644 LEU A C 1
ATOM 4970 O O . LEU A 1 644 ? 9.635 51.146 -42.591 1.00 49.97 644 LEU A O 1
ATOM 4974 N N . SER A 1 645 ? 10.422 49.763 -44.143 1.00 48.19 645 SER A N 1
ATOM 4975 C CA . SER A 1 645 ? 10.777 50.847 -45.079 1.00 48.19 645 SER A CA 1
ATOM 4976 C C . SER A 1 645 ? 9.835 51.025 -46.275 1.00 48.19 645 SER A C 1
ATOM 4978 O O . SER A 1 645 ? 9.960 52.032 -46.966 1.00 48.19 645 SER A O 1
ATOM 4980 N N . ALA A 1 646 ? 8.887 50.112 -46.519 1.00 44.31 646 ALA A N 1
ATOM 4981 C CA . ALA A 1 646 ? 8.046 50.150 -47.727 1.00 44.31 646 ALA A CA 1
ATOM 4982 C C . ALA A 1 646 ? 6.566 50.506 -47.499 1.00 44.31 646 ALA A C 1
ATOM 4984 O O . ALA A 1 646 ? 5.843 50.752 -48.460 1.00 44.31 646 ALA A O 1
ATOM 4985 N N . LEU A 1 647 ? 6.098 50.581 -46.254 1.00 47.78 647 LEU A N 1
ATOM 4986 C CA . LEU A 1 647 ? 4.740 51.023 -45.952 1.00 47.78 647 LEU A CA 1
ATOM 4987 C C . LEU A 1 647 ? 4.795 52.118 -44.891 1.00 47.78 647 LEU A C 1
ATOM 4989 O O . LEU A 1 647 ? 5.523 52.005 -43.905 1.00 47.78 647 LEU A O 1
ATOM 4993 N N . ASP A 1 648 ? 4.003 53.172 -45.071 1.00 47.84 648 ASP A N 1
ATOM 4994 C CA . ASP A 1 648 ? 3.789 54.216 -44.067 1.00 47.84 648 ASP A CA 1
ATOM 4995 C C . ASP A 1 648 ? 2.905 53.666 -42.920 1.00 47.84 648 ASP A C 1
ATOM 4997 O O . ASP A 1 648 ? 1.806 54.136 -42.634 1.00 47.84 648 ASP A O 1
ATOM 5001 N N . VAL A 1 649 ? 3.377 52.587 -42.280 1.00 48.69 649 VAL A N 1
ATOM 5002 C CA . VAL A 1 649 ? 2.727 51.842 -41.184 1.00 48.69 649 VAL A CA 1
ATOM 5003 C C . VAL A 1 649 ? 2.809 52.624 -39.870 1.00 48.69 649 VAL A C 1
ATOM 5005 O O . VAL A 1 649 ? 2.324 52.168 -38.845 1.00 48.69 649 VAL A O 1
ATOM 5008 N N . ARG A 1 650 ? 3.346 53.853 -39.852 1.00 45.34 650 ARG A N 1
ATOM 5009 C CA . ARG A 1 650 ? 3.388 54.673 -38.625 1.00 45.34 650 ARG A CA 1
ATOM 5010 C C . ARG A 1 650 ? 1.998 55.060 -38.101 1.00 45.34 650 ARG A C 1
ATOM 5012 O O . ARG A 1 650 ? 1.908 55.589 -36.999 1.00 45.34 650 ARG A O 1
ATOM 5019 N N . LYS A 1 651 ? 0.927 54.781 -38.855 1.00 49.00 651 LYS A N 1
ATOM 5020 C CA . LYS A 1 651 ? -0.469 54.893 -38.399 1.00 49.00 651 LYS A CA 1
ATOM 5021 C C . LYS A 1 651 ? -1.132 53.564 -38.010 1.00 49.00 651 LYS A C 1
ATOM 5023 O O . LYS A 1 651 ? -2.214 53.607 -37.443 1.00 49.00 651 LYS A O 1
ATOM 5028 N N . PHE A 1 652 ? -0.517 52.412 -38.276 1.00 55.75 652 PHE A N 1
ATOM 5029 C CA . PHE A 1 652 ? -1.112 51.096 -38.033 1.00 55.75 652 PHE A CA 1
ATOM 5030 C C . PHE A 1 652 ? -0.287 50.350 -36.986 1.00 55.75 652 PHE A C 1
ATOM 5032 O O . PHE A 1 652 ? 0.839 49.958 -37.254 1.00 55.75 652 PHE A O 1
ATOM 5039 N N . SER A 1 653 ? -0.825 50.170 -35.781 1.00 61.06 653 SER A N 1
ATOM 5040 C CA . SER A 1 653 ? -0.168 49.406 -34.714 1.00 61.06 653 SER A CA 1
ATOM 5041 C C . SER A 1 653 ? -0.443 47.907 -34.904 1.00 61.06 653 SER A C 1
ATOM 5043 O O . SER A 1 653 ? -1.572 47.483 -34.648 1.00 61.06 653 SER A O 1
ATOM 5045 N N . PRO A 1 654 ? 0.542 47.069 -35.298 1.00 62.69 654 PRO A N 1
ATOM 5046 C CA . PRO A 1 654 ? 0.334 45.619 -35.375 1.00 62.69 654 PRO A CA 1
ATOM 5047 C C . PRO A 1 654 ? -0.008 45.035 -33.997 1.00 62.69 654 PRO A C 1
ATOM 5049 O O . PRO A 1 654 ? -0.764 44.082 -33.879 1.00 62.69 654 PRO A O 1
ATOM 5052 N N . GLN A 1 655 ? 0.494 45.669 -32.935 1.00 63.81 655 GLN A N 1
ATOM 5053 C CA . GLN A 1 655 ? 0.249 45.283 -31.546 1.00 63.81 655 GLN A CA 1
ATOM 5054 C C . GLN A 1 655 ? -1.211 45.518 -31.132 1.00 63.81 655 GLN A C 1
ATOM 5056 O O . GLN A 1 655 ? -1.782 44.674 -30.448 1.00 63.81 655 GLN A O 1
ATOM 5061 N N . GLY A 1 656 ? -1.823 46.625 -31.572 1.00 66.62 656 GLY A N 1
ATOM 5062 C CA . GLY A 1 656 ? -3.245 46.902 -31.335 1.00 66.62 656 GLY A CA 1
ATOM 5063 C C . GLY A 1 656 ? -4.146 45.936 -32.104 1.00 66.62 656 GLY A C 1
ATOM 5064 O O . GLY A 1 656 ? -5.083 45.377 -31.542 1.00 66.62 656 GLY A O 1
ATOM 5065 N N . LEU A 1 657 ? -3.794 45.640 -33.361 1.00 70.38 657 LEU A N 1
ATOM 5066 C CA . LEU A 1 657 ? -4.520 44.662 -34.174 1.00 70.38 657 LEU A CA 1
ATOM 5067 C C . LEU A 1 657 ? -4.486 43.253 -33.564 1.00 70.38 657 LEU A C 1
ATOM 5069 O O . LEU A 1 657 ? -5.528 42.611 -33.458 1.00 70.38 657 LEU A O 1
ATOM 5073 N N . GLY A 1 658 ? -3.313 42.786 -33.128 1.00 71.25 658 GLY A N 1
ATOM 5074 C CA . GLY A 1 658 ? -3.175 41.481 -32.480 1.00 71.25 658 GLY A CA 1
ATOM 5075 C C . GLY A 1 658 ? -3.933 41.384 -31.152 1.00 71.25 658 GLY A C 1
ATOM 5076 O O . GLY A 1 658 ? -4.547 40.356 -30.879 1.00 71.25 658 GLY A O 1
ATOM 5077 N N . ALA A 1 659 ? -3.943 42.455 -30.350 1.00 71.06 659 ALA A N 1
ATOM 5078 C CA . ALA A 1 659 ? -4.701 42.504 -29.097 1.00 71.06 659 ALA A CA 1
ATOM 5079 C C . ALA A 1 659 ? -6.219 42.467 -29.338 1.00 71.06 659 ALA A C 1
ATOM 5081 O O . ALA A 1 659 ? -6.923 41.693 -28.693 1.00 71.06 659 ALA A O 1
ATOM 5082 N N . ALA A 1 660 ? -6.712 43.239 -30.310 1.00 71.75 660 ALA A N 1
ATOM 5083 C CA . ALA A 1 660 ? -8.124 43.236 -30.682 1.00 71.75 660 ALA A CA 1
ATOM 5084 C C . ALA A 1 660 ? -8.578 41.881 -31.245 1.00 71.75 660 ALA A C 1
ATOM 5086 O O . ALA A 1 660 ? -9.654 41.399 -30.900 1.00 71.75 660 ALA A O 1
ATOM 5087 N N . ALA A 1 661 ? -7.751 41.243 -32.079 1.00 78.19 661 ALA A N 1
ATOM 5088 C CA . ALA A 1 661 ? -8.050 39.930 -32.643 1.00 78.19 661 ALA A CA 1
ATOM 5089 C C . ALA A 1 661 ? -8.073 38.829 -31.570 1.00 78.19 661 ALA A C 1
ATOM 5091 O O . ALA A 1 661 ? -8.946 37.968 -31.595 1.00 78.19 661 ALA A O 1
ATOM 5092 N N . LEU A 1 662 ? -7.164 38.874 -30.591 1.00 72.31 662 LEU A N 1
ATOM 5093 C CA . LEU A 1 662 ? -7.153 37.908 -29.492 1.00 72.31 662 LEU A CA 1
ATOM 5094 C C . LEU A 1 662 ? -8.396 38.035 -28.600 1.00 72.31 662 LEU A C 1
ATOM 5096 O O . LEU A 1 662 ? -9.008 37.025 -28.275 1.00 72.31 662 LEU A O 1
ATOM 5100 N N . ALA A 1 663 ? -8.794 39.262 -28.261 1.00 75.69 663 ALA A N 1
ATOM 5101 C CA . ALA A 1 663 ? -10.002 39.512 -27.479 1.00 75.69 663 ALA A CA 1
ATOM 5102 C C . ALA A 1 663 ? -11.272 39.071 -28.234 1.00 75.69 663 ALA A C 1
ATOM 5104 O O . ALA A 1 663 ? -12.141 38.414 -27.670 1.00 75.69 663 ALA A O 1
ATOM 5105 N N . LEU A 1 664 ? -11.345 39.314 -29.550 1.00 76.12 664 LEU A N 1
ATOM 5106 C CA . LEU A 1 664 ? -12.463 38.838 -30.375 1.00 76.12 664 LEU A CA 1
ATOM 5107 C C . LEU A 1 664 ? -12.529 37.300 -30.444 1.00 76.12 664 LEU A C 1
ATOM 5109 O O . LEU A 1 664 ? -13.619 36.733 -30.470 1.00 76.12 664 LEU A O 1
ATOM 5113 N N . ARG A 1 665 ? -11.374 36.623 -30.451 1.00 77.44 665 ARG A N 1
ATOM 5114 C CA . ARG A 1 665 ? -11.292 35.157 -30.407 1.00 77.44 665 ARG A CA 1
ATOM 5115 C C . ARG A 1 665 ? -11.741 34.599 -29.057 1.00 77.44 665 ARG A C 1
ATOM 5117 O O . ARG A 1 665 ? -12.504 33.642 -29.047 1.00 77.44 665 ARG A O 1
ATOM 5124 N N . ASN A 1 666 ? -11.318 35.210 -27.950 1.00 70.44 666 ASN A N 1
ATOM 5125 C CA . ASN A 1 666 ? -11.765 34.820 -26.611 1.00 70.44 666 ASN A CA 1
ATOM 5126 C C . ASN A 1 666 ? -13.278 34.989 -26.467 1.00 70.44 666 ASN A C 1
ATOM 5128 O O . ASN A 1 666 ? -13.952 34.077 -26.002 1.00 70.44 666 ASN A O 1
ATOM 5132 N N . ALA A 1 667 ? -13.813 36.123 -26.929 1.00 71.94 667 ALA A N 1
ATOM 5133 C CA . ALA A 1 667 ? -15.249 36.357 -26.950 1.00 71.94 667 ALA A CA 1
ATOM 5134 C C . ALA A 1 667 ? -15.980 35.282 -27.768 1.00 71.94 667 ALA A C 1
ATOM 5136 O O . ALA A 1 667 ? -17.015 34.787 -27.345 1.00 71.94 667 ALA A O 1
ATOM 5137 N N . ALA A 1 668 ? -15.428 34.885 -28.917 1.00 73.50 668 ALA A N 1
ATOM 5138 C CA . ALA A 1 668 ? -15.991 33.829 -29.746 1.00 73.50 668 ALA A CA 1
ATOM 5139 C C . ALA A 1 668 ? -15.936 32.439 -29.085 1.00 73.50 668 ALA A C 1
ATOM 5141 O O . ALA A 1 668 ? -16.912 31.705 -29.177 1.00 73.50 668 ALA A O 1
ATOM 5142 N N . ASP A 1 669 ? -14.841 32.083 -28.404 1.00 63.69 669 ASP A N 1
ATOM 5143 C CA . ASP A 1 669 ? -14.738 30.829 -27.640 1.00 63.69 669 ASP A CA 1
ATOM 5144 C C . ASP A 1 669 ? -15.758 30.811 -26.485 1.00 63.69 669 ASP A C 1
ATOM 5146 O O . ASP A 1 669 ? -16.485 29.836 -26.319 1.00 63.69 669 ASP A O 1
ATOM 5150 N N . MET A 1 670 ? -15.911 31.928 -25.766 1.00 71.00 670 MET A N 1
ATOM 5151 C CA . MET A 1 670 ? -16.935 32.087 -24.724 1.00 71.00 670 MET A CA 1
ATOM 5152 C C . MET A 1 670 ? -18.358 31.995 -25.287 1.00 71.00 670 MET A C 1
ATOM 5154 O O . MET A 1 670 ? -19.229 31.408 -24.655 1.00 71.00 670 MET A O 1
ATOM 5158 N N . MET A 1 671 ? -18.590 32.503 -26.503 1.00 65.12 671 MET A N 1
ATOM 5159 C CA . MET A 1 671 ? -19.866 32.330 -27.201 1.00 65.12 671 MET A CA 1
ATOM 5160 C C . MET A 1 671 ? -20.143 30.867 -27.580 1.00 65.12 671 MET A C 1
ATOM 5162 O O . MET A 1 671 ? -21.291 30.441 -27.597 1.00 65.12 671 MET A O 1
ATOM 5166 N N . LEU A 1 672 ? -19.114 30.080 -27.899 1.00 64.25 672 LEU A N 1
ATOM 5167 C CA . LEU A 1 672 ? -19.266 28.649 -28.191 1.00 64.25 672 LEU A CA 1
ATOM 5168 C C . LEU A 1 672 ? -19.488 27.813 -26.924 1.00 64.25 672 LEU A C 1
ATOM 5170 O O . LEU A 1 672 ? -20.083 26.741 -27.007 1.00 64.25 672 LEU A O 1
ATOM 5174 N N . ASP A 1 673 ? -19.026 28.316 -25.779 1.00 59.44 673 ASP A N 1
ATOM 5175 C CA . ASP A 1 673 ? -19.200 27.724 -24.450 1.00 59.44 673 ASP A CA 1
ATOM 5176 C C . ASP A 1 673 ? -20.462 28.229 -23.713 1.00 59.44 673 ASP A C 1
ATOM 5178 O O . ASP A 1 673 ? -20.683 27.857 -22.559 1.00 59.44 673 ASP A O 1
ATOM 5182 N N . GLU A 1 674 ? -21.286 29.052 -24.375 1.00 60.47 674 GLU A N 1
ATOM 5183 C CA . GLU A 1 674 ? -22.513 29.674 -23.847 1.00 60.47 674 GLU A CA 1
ATOM 5184 C C . GLU A 1 674 ? -22.293 30.614 -22.633 1.00 60.47 674 GLU A C 1
ATOM 5186 O O . GLU A 1 674 ? -23.218 30.895 -21.868 1.00 60.47 674 GLU A O 1
ATOM 5191 N N . ASP A 1 675 ? -21.075 31.146 -22.455 1.00 63.19 675 ASP A N 1
ATOM 5192 C CA . ASP A 1 675 ? -20.710 32.111 -21.404 1.00 63.19 675 ASP A CA 1
ATOM 5193 C C . ASP A 1 675 ? -20.810 33.565 -21.907 1.00 63.19 675 ASP A C 1
ATOM 5195 O O . ASP A 1 675 ? -19.822 34.243 -22.211 1.00 63.19 675 ASP A O 1
ATOM 5199 N N . TRP A 1 676 ? -22.049 34.044 -22.032 1.00 62.00 676 TRP A N 1
ATOM 5200 C CA . TRP A 1 676 ? -22.377 35.318 -22.683 1.00 62.00 676 TRP A CA 1
ATOM 5201 C C . TRP A 1 676 ? -21.889 36.565 -21.930 1.00 62.00 676 TRP A C 1
ATOM 5203 O O . TRP A 1 676 ? -21.507 37.552 -22.562 1.00 62.00 676 TRP A O 1
ATOM 5213 N N . GLU A 1 677 ? -21.876 36.525 -20.594 1.00 58.25 677 GLU A N 1
ATOM 5214 C CA . GLU A 1 677 ? -21.468 37.657 -19.747 1.00 58.25 677 GLU A CA 1
ATOM 5215 C C . GLU A 1 677 ? -19.959 37.914 -19.882 1.00 58.25 677 GLU A C 1
ATOM 5217 O O . GLU A 1 677 ? -19.523 39.052 -20.081 1.00 58.25 677 GLU A O 1
ATOM 5222 N N . SER A 1 678 ? -19.163 36.840 -19.882 1.00 66.81 678 SER A N 1
ATOM 5223 C CA . SER A 1 678 ? -17.723 36.914 -20.136 1.00 66.81 678 SER A CA 1
ATOM 5224 C C . SER A 1 678 ? -17.423 37.301 -21.588 1.00 66.81 678 SER A C 1
ATOM 5226 O O . SER A 1 678 ? -16.521 38.107 -21.837 1.00 66.81 678 SER A O 1
ATOM 5228 N N . ALA A 1 679 ? -18.210 36.791 -22.548 1.00 65.88 679 ALA A N 1
ATOM 5229 C CA . ALA A 1 679 ? -18.052 37.127 -23.961 1.00 65.88 679 ALA A CA 1
ATOM 5230 C C . ALA A 1 679 ? -18.209 38.635 -24.212 1.00 65.88 679 ALA A C 1
ATOM 5232 O O . ALA A 1 679 ? -17.404 39.216 -24.939 1.00 65.88 679 ALA A O 1
ATOM 5233 N N . MET A 1 680 ? -19.190 39.289 -23.578 1.00 69.25 680 MET A N 1
ATOM 5234 C CA . MET A 1 680 ? -19.405 40.738 -23.686 1.00 69.25 680 MET A CA 1
ATOM 5235 C C . MET A 1 680 ? -18.167 41.539 -23.271 1.00 69.25 680 MET A C 1
ATOM 5237 O O . MET A 1 680 ? -17.726 42.419 -24.015 1.00 69.25 680 MET A O 1
ATOM 5241 N N . GLY A 1 681 ? -17.576 41.200 -22.120 1.00 67.69 681 GLY A N 1
ATOM 5242 C CA . GLY A 1 681 ? -16.383 41.876 -21.608 1.00 67.69 681 GLY A CA 1
ATOM 5243 C C . GLY A 1 681 ? -15.195 41.771 -22.568 1.00 67.69 681 GLY A C 1
ATOM 5244 O O . GLY A 1 681 ? -14.481 42.747 -22.793 1.00 67.69 681 GLY A O 1
ATOM 5245 N N . GLU A 1 682 ? -15.017 40.620 -23.217 1.00 77.69 682 GLU A N 1
ATOM 5246 C CA . GLU A 1 682 ? -13.961 40.438 -24.217 1.00 77.69 682 GLU A CA 1
ATOM 5247 C C . GLU A 1 682 ? -14.255 41.192 -25.533 1.00 77.69 682 GLU A C 1
ATOM 5249 O O . GLU A 1 682 ? -13.328 41.727 -26.150 1.00 77.69 682 GLU A O 1
ATOM 5254 N N . VAL A 1 683 ? -15.523 41.344 -25.949 1.00 74.81 683 VAL A N 1
ATOM 5255 C CA . VAL A 1 683 ? -15.880 42.203 -27.102 1.00 74.81 683 VAL A CA 1
ATOM 5256 C C . VAL A 1 683 ? -15.587 43.682 -26.807 1.00 74.81 683 VAL A C 1
ATOM 5258 O O . VAL A 1 683 ? -15.094 44.395 -27.686 1.00 74.81 683 VAL A O 1
ATOM 5261 N N . GLU A 1 684 ? -15.817 44.158 -25.580 1.00 74.75 684 GLU A N 1
ATOM 5262 C CA . GLU A 1 684 ? -15.451 45.522 -25.166 1.00 74.75 684 GLU A CA 1
ATOM 5263 C C . GLU A 1 684 ? -13.933 45.741 -25.202 1.00 74.75 684 GLU A C 1
ATOM 5265 O O . GLU A 1 684 ? -13.447 46.740 -25.749 1.00 74.75 684 GLU A O 1
ATOM 5270 N N . VAL A 1 685 ? -13.167 44.773 -24.693 1.00 74.19 685 VAL A N 1
ATOM 5271 C CA . VAL A 1 685 ? -11.699 44.786 -24.759 1.00 74.19 685 VAL A CA 1
ATOM 5272 C C . VAL A 1 685 ? -11.220 44.790 -26.212 1.00 74.19 685 VAL A C 1
ATOM 5274 O O . VAL A 1 685 ? -10.286 45.533 -26.540 1.00 74.19 685 VAL A O 1
ATOM 5277 N N . ALA A 1 686 ? -11.868 44.034 -27.104 1.00 74.62 686 ALA A N 1
ATOM 5278 C CA . ALA A 1 686 ? -11.566 44.044 -28.534 1.00 74.62 686 ALA A CA 1
ATOM 5279 C C . ALA A 1 686 ? -11.817 45.425 -29.163 1.00 74.62 686 ALA A C 1
ATOM 5281 O O . ALA A 1 686 ? -10.980 45.920 -29.926 1.00 74.62 686 ALA A O 1
ATOM 5282 N N . ALA A 1 687 ? -12.923 46.083 -28.800 1.00 72.44 687 ALA A N 1
ATOM 5283 C CA . ALA A 1 687 ? -13.280 47.403 -29.311 1.00 72.44 687 ALA A CA 1
ATOM 5284 C C . ALA A 1 687 ? -12.252 48.470 -28.913 1.00 72.44 687 ALA A C 1
ATOM 5286 O O . ALA A 1 687 ? -11.771 49.203 -29.781 1.00 72.44 687 ALA A O 1
ATOM 5287 N N . VAL A 1 688 ? -11.856 48.512 -27.637 1.00 72.38 688 VAL A N 1
ATOM 5288 C CA . VAL A 1 688 ? -10.847 49.458 -27.125 1.00 72.38 68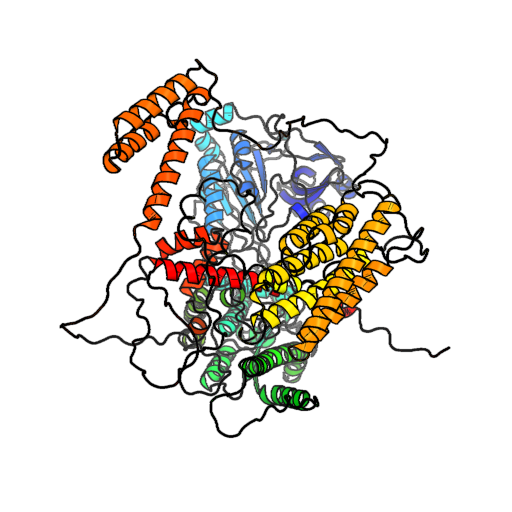8 VAL A CA 1
ATOM 5289 C C . VAL A 1 688 ? -9.464 49.164 -27.711 1.00 72.38 688 VAL A C 1
ATOM 5291 O O . VAL A 1 688 ? -8.752 50.075 -28.126 1.00 72.38 688 VAL A O 1
ATOM 5294 N N . SER A 1 689 ? -9.092 47.888 -27.820 1.00 69.06 689 SER A N 1
ATOM 5295 C CA . SER A 1 689 ? -7.775 47.483 -28.336 1.00 69.06 689 SER A CA 1
ATOM 5296 C C . SER A 1 689 ? -7.606 47.750 -29.834 1.00 69.06 689 SER A C 1
ATOM 5298 O O . SER A 1 689 ? -6.481 47.833 -30.327 1.00 69.06 689 SER A O 1
ATOM 5300 N N . SER A 1 690 ? -8.716 47.904 -30.564 1.00 64.56 690 SER A N 1
ATOM 5301 C CA . SER A 1 690 ? -8.716 48.196 -31.999 1.00 64.56 690 SER A CA 1
ATOM 5302 C C . SER A 1 690 ? -8.488 49.676 -32.341 1.00 64.56 690 SER A C 1
ATOM 5304 O O . SER A 1 690 ? -8.410 50.017 -33.526 1.00 64.56 690 SER A O 1
ATOM 5306 N N . GLU A 1 691 ? -8.342 50.553 -31.338 1.00 60.03 691 GLU A N 1
ATOM 5307 C CA . GLU A 1 691 ? -8.202 51.999 -31.516 1.00 60.03 691 GLU A CA 1
ATOM 5308 C C . GLU A 1 691 ? -6.961 52.346 -32.369 1.00 60.03 691 GLU A C 1
ATOM 5310 O O . GLU A 1 691 ? -5.809 52.131 -31.989 1.00 60.03 691 GLU A O 1
ATOM 5315 N N . GLY A 1 692 ? -7.213 52.839 -33.589 1.00 56.66 692 GLY A N 1
ATOM 5316 C CA . GLY A 1 692 ? -6.201 53.105 -34.624 1.00 56.66 692 GLY A CA 1
ATOM 5317 C C . GLY A 1 692 ? -6.273 52.179 -35.848 1.00 56.66 692 GLY A C 1
ATOM 5318 O O . GLY A 1 692 ? -5.756 52.540 -36.904 1.00 56.66 692 GLY A O 1
ATOM 5319 N N . PHE A 1 693 ? -6.958 51.035 -35.747 1.00 58.03 693 PHE A N 1
ATOM 5320 C CA . PHE A 1 693 ? -7.205 50.100 -36.855 1.00 58.03 693 PHE A CA 1
ATOM 5321 C C . PHE A 1 693 ? -8.695 50.019 -37.230 1.00 58.03 693 PHE A C 1
ATOM 5323 O O . PHE A 1 693 ? -9.038 50.061 -38.411 1.00 58.03 693 PHE A O 1
ATOM 5330 N N . LEU A 1 694 ? -9.590 49.981 -36.235 1.00 58.22 694 LEU A N 1
ATOM 5331 C CA . LEU A 1 694 ? -11.046 50.052 -36.392 1.00 58.22 694 LEU A CA 1
ATOM 5332 C C . LEU A 1 694 ? -11.611 51.051 -35.363 1.00 58.22 694 LEU A C 1
ATOM 5334 O O . LEU A 1 694 ? -11.146 51.080 -34.228 1.00 58.22 694 LEU A O 1
ATOM 5338 N N . PRO A 1 695 ? -12.588 51.912 -35.709 1.00 60.69 695 PRO A N 1
ATOM 5339 C CA . PRO A 1 695 ? -13.179 52.814 -34.722 1.00 60.69 695 PRO A CA 1
ATOM 5340 C C . PRO A 1 695 ? -13.946 52.002 -33.661 1.00 60.69 695 PRO A C 1
ATOM 5342 O O . PRO A 1 695 ? -14.813 51.226 -34.079 1.00 60.69 695 PRO A O 1
ATOM 5345 N N . PRO A 1 696 ? -13.736 52.214 -32.344 1.00 61.34 696 PRO A N 1
ATOM 5346 C CA . PRO A 1 696 ? -14.431 51.468 -31.282 1.00 61.34 696 PRO A CA 1
ATOM 5347 C C . PRO A 1 696 ? -15.963 51.505 -31.414 1.00 61.34 696 PRO A C 1
ATOM 5349 O O . PRO A 1 696 ? -16.640 50.491 -31.263 1.00 61.34 696 PRO A O 1
ATOM 5352 N N . ALA A 1 697 ? -16.513 52.641 -31.866 1.00 62.09 697 ALA A N 1
ATOM 5353 C CA . ALA A 1 697 ? -17.940 52.811 -32.168 1.00 62.09 697 ALA A CA 1
ATOM 5354 C C . ALA A 1 697 ? -18.490 51.835 -33.235 1.00 62.09 697 ALA A C 1
ATOM 5356 O O . ALA A 1 697 ? -19.703 51.672 -33.371 1.00 62.09 697 ALA A O 1
ATOM 5357 N N . SER A 1 698 ? -17.622 51.177 -34.010 1.00 63.66 698 SER A N 1
ATOM 5358 C CA . SER A 1 698 ? -18.015 50.174 -35.008 1.00 63.66 698 SER A CA 1
ATOM 5359 C C . SER A 1 698 ? -18.411 48.843 -34.367 1.00 63.66 698 SER A C 1
ATOM 5361 O O . SER A 1 698 ? -19.189 48.113 -34.976 1.00 63.66 698 SER A O 1
ATOM 5363 N N . MET A 1 699 ? -17.930 48.543 -33.154 1.00 68.81 699 MET A N 1
ATOM 5364 C CA . MET A 1 699 ? -18.231 47.311 -32.409 1.00 68.81 699 MET A CA 1
ATOM 5365 C C . MET A 1 699 ? -19.360 47.478 -31.385 1.00 68.81 699 MET A C 1
ATOM 5367 O O . MET A 1 699 ? -19.848 46.476 -30.879 1.00 68.81 699 MET A O 1
ATOM 5371 N N . GLN A 1 700 ? -19.851 48.702 -31.155 1.00 72.31 700 GLN A N 1
ATOM 5372 C CA . GLN A 1 700 ? -20.885 48.976 -30.148 1.00 72.31 700 GLN A CA 1
ATOM 5373 C C . GLN A 1 700 ? -22.140 48.111 -30.324 1.00 72.31 700 GLN A C 1
ATOM 5375 O O . GLN A 1 700 ? -22.593 47.503 -29.371 1.00 72.31 700 GLN A O 1
ATOM 5380 N N . GLY A 1 701 ? -22.632 47.939 -31.557 1.00 69.44 701 GLY A N 1
ATOM 5381 C CA . GLY A 1 701 ? -23.804 47.094 -31.801 1.00 69.44 701 GLY A CA 1
ATOM 5382 C C . GLY A 1 701 ? -23.596 45.603 -31.499 1.00 69.44 701 GLY A C 1
ATOM 5383 O O . GLY A 1 701 ? -24.581 44.894 -31.353 1.00 69.44 701 GLY A O 1
ATOM 5384 N N . LEU A 1 702 ? -22.350 45.112 -31.435 1.00 70.81 702 LEU A N 1
ATOM 5385 C CA . LEU A 1 702 ? -22.044 43.749 -30.975 1.00 70.81 702 LEU A CA 1
ATOM 5386 C C . LEU A 1 702 ? -21.966 43.662 -29.450 1.00 70.81 702 LEU A C 1
ATOM 5388 O O . LEU A 1 702 ? -22.311 42.627 -28.905 1.00 70.81 702 LEU A O 1
ATOM 5392 N N . ILE A 1 703 ? -21.528 44.728 -28.779 1.00 71.75 703 ILE A N 1
ATOM 5393 C CA . ILE A 1 703 ? -21.511 44.816 -27.311 1.00 71.75 703 ILE A CA 1
ATOM 5394 C C . ILE A 1 703 ? -22.950 44.896 -26.795 1.00 71.75 703 ILE A C 1
ATOM 5396 O O . ILE A 1 703 ? -23.347 44.119 -25.933 1.00 71.75 703 ILE A O 1
ATOM 5400 N N . ASP A 1 704 ? -23.762 45.755 -27.417 1.00 67.25 704 ASP A N 1
ATOM 5401 C CA . ASP A 1 704 ? -25.176 45.937 -27.084 1.00 67.25 704 ASP A CA 1
ATOM 5402 C C . ASP A 1 704 ? -25.987 44.634 -27.250 1.00 67.25 704 ASP A C 1
ATOM 5404 O O . ASP A 1 704 ? -27.013 44.468 -26.596 1.00 67.25 704 ASP A O 1
ATOM 5408 N N . LEU A 1 705 ? -25.519 43.689 -28.082 1.00 65.88 705 LEU A N 1
ATOM 5409 C CA . LEU A 1 705 ? -26.133 42.366 -28.259 1.00 65.88 705 LEU A CA 1
ATOM 5410 C C . LEU A 1 705 ? -26.148 41.555 -26.952 1.00 65.88 705 LEU A C 1
ATOM 5412 O O . LEU A 1 705 ? -27.091 40.811 -26.711 1.00 65.88 705 LEU A O 1
ATOM 5416 N N . PHE A 1 706 ? -25.127 41.691 -26.107 1.00 62.19 706 PHE A N 1
ATOM 5417 C CA . PHE A 1 706 ? -24.968 40.877 -24.895 1.00 62.19 706 PHE A CA 1
ATOM 5418 C C . PHE A 1 706 ? -25.443 41.584 -23.618 1.00 62.19 706 PHE A C 1
ATOM 5420 O O . PHE A 1 706 ? -25.424 40.992 -22.545 1.00 62.19 706 PHE A O 1
ATOM 5427 N N . ALA A 1 707 ? -25.905 42.832 -23.730 1.00 54.62 707 ALA A N 1
ATOM 5428 C CA . ALA A 1 707 ? -26.294 43.664 -22.592 1.00 54.62 707 ALA A CA 1
ATOM 5429 C C . ALA A 1 707 ? -27.777 43.527 -22.173 1.00 54.62 707 ALA A C 1
ATOM 5431 O O . ALA A 1 707 ? -28.204 44.202 -21.237 1.00 54.62 707 ALA A O 1
ATOM 5432 N N . TYR A 1 708 ? -28.580 42.701 -22.858 1.00 47.81 708 TYR A N 1
ATOM 5433 C CA . TYR A 1 708 ? -30.018 42.545 -22.589 1.00 47.81 708 TYR A CA 1
ATOM 5434 C C . TYR A 1 708 ? -30.342 41.199 -21.921 1.00 47.81 708 TYR A C 1
ATOM 5436 O O . TYR A 1 708 ? -29.995 40.145 -22.442 1.00 47.81 708 TYR A O 1
ATOM 5444 N N . GLU A 1 709 ? -31.065 41.244 -20.796 1.00 43.69 709 GLU A N 1
ATOM 5445 C CA . GLU A 1 709 ? -31.489 40.064 -20.013 1.00 43.69 709 GLU A CA 1
ATOM 5446 C C . GLU A 1 709 ? -32.834 39.452 -20.486 1.00 43.69 709 GLU A C 1
ATOM 5448 O O . GLU A 1 709 ? -33.246 38.404 -19.991 1.00 43.69 709 GLU A O 1
ATOM 5453 N N . GLU A 1 710 ? -33.521 40.079 -21.453 1.00 45.16 710 GLU A N 1
ATOM 5454 C CA . GLU A 1 710 ? -34.814 39.644 -22.019 1.00 45.16 710 GLU A CA 1
ATOM 5455 C C . GLU A 1 710 ? -34.787 39.598 -23.566 1.00 45.16 710 GLU A C 1
ATOM 5457 O O . GLU A 1 710 ? -33.813 40.013 -24.198 1.00 45.16 710 GLU A O 1
ATOM 5462 N N . ALA A 1 711 ? -35.872 39.117 -24.198 1.00 43.50 711 ALA A N 1
ATOM 5463 C CA . ALA A 1 711 ? -35.999 39.011 -25.656 1.00 43.50 711 ALA A CA 1
ATOM 5464 C C . ALA A 1 711 ? -35.699 40.348 -26.368 1.00 43.50 711 ALA A C 1
ATOM 5466 O O . ALA A 1 711 ? -36.406 41.347 -26.224 1.00 43.50 711 ALA A O 1
ATOM 5467 N N . MET A 1 712 ? -34.622 40.352 -27.153 1.00 51.66 712 MET A N 1
ATOM 5468 C CA . MET A 1 712 ? -34.000 41.570 -27.662 1.00 51.66 712 MET A CA 1
ATOM 5469 C C . MET A 1 712 ? -34.832 42.266 -28.765 1.00 51.66 712 MET A C 1
ATOM 5471 O O . MET A 1 712 ? -35.226 41.612 -29.737 1.00 51.66 712 MET A O 1
ATOM 5475 N N . PRO A 1 713 ? -35.047 43.597 -28.701 1.00 52.78 713 PRO A N 1
ATOM 5476 C CA . PRO A 1 713 ? -35.811 44.335 -29.709 1.00 52.78 713 PRO A CA 1
ATOM 5477 C C . PRO A 1 713 ? -35.184 44.259 -31.108 1.00 52.78 713 PRO A C 1
ATOM 5479 O O . PRO A 1 713 ? -33.973 44.412 -31.270 1.00 52.78 713 PRO A O 1
ATOM 5482 N N . SER A 1 714 ? -36.004 44.141 -32.160 1.00 55.22 714 SER A N 1
ATOM 5483 C CA . SER A 1 714 ? -35.541 44.002 -33.556 1.00 55.22 714 SER A CA 1
ATOM 5484 C C . SER A 1 714 ? -34.625 45.136 -34.051 1.00 55.22 714 SER A C 1
ATOM 5486 O O . SER A 1 714 ? -33.915 44.970 -35.045 1.00 55.22 714 SER A O 1
ATOM 5488 N N . CYS A 1 715 ? -34.631 46.299 -33.390 1.00 54.25 715 CYS A N 1
ATOM 5489 C CA . CYS A 1 715 ? -33.726 47.409 -33.686 1.00 54.25 715 CYS A CA 1
ATOM 5490 C C . CYS A 1 715 ? -32.271 47.143 -33.253 1.00 54.25 715 CYS A C 1
ATOM 5492 O O . CYS A 1 715 ? -31.361 47.558 -33.973 1.00 54.25 715 CYS A O 1
ATOM 5494 N N . GLU A 1 716 ? -32.037 46.420 -32.155 1.00 60.22 716 GLU A N 1
ATOM 5495 C CA . GLU A 1 716 ? -30.689 46.087 -31.668 1.00 60.22 716 GLU A CA 1
ATOM 5496 C C . GLU A 1 716 ? -30.045 44.986 -32.532 1.00 60.22 716 GLU A C 1
ATOM 5498 O O . GLU A 1 716 ? -28.881 45.091 -32.921 1.00 60.22 716 GLU A O 1
ATOM 5503 N N . TRP A 1 717 ? -30.847 44.039 -33.036 1.00 67.44 717 TRP A N 1
ATOM 5504 C CA . TRP A 1 717 ? -30.437 43.069 -34.066 1.00 67.44 717 TRP A CA 1
ATOM 5505 C C . TRP A 1 717 ? -29.882 43.737 -35.330 1.00 67.44 717 TRP A C 1
ATOM 5507 O O . TRP A 1 717 ? -28.864 43.326 -35.896 1.00 67.44 717 TRP A O 1
ATOM 5517 N N . GLN A 1 718 ? -30.549 44.798 -35.794 1.00 64.38 718 GLN A N 1
ATOM 5518 C CA . GLN A 1 718 ? -30.094 45.554 -36.961 1.00 64.38 718 GLN A CA 1
ATOM 5519 C C . GLN A 1 718 ? -28.813 46.342 -36.671 1.00 64.38 718 GLN A C 1
ATOM 5521 O O . GLN A 1 718 ? -28.012 46.552 -37.589 1.00 64.38 718 GLN A O 1
ATOM 5526 N N . ARG A 1 719 ? -28.577 46.750 -35.419 1.00 70.00 719 ARG A N 1
ATOM 5527 C CA . ARG A 1 719 ? -27.337 47.421 -35.010 1.00 70.00 719 ARG A CA 1
ATOM 5528 C C . ARG A 1 719 ? -26.159 46.456 -34.971 1.00 70.00 719 ARG A C 1
ATOM 5530 O O . ARG A 1 719 ? -25.148 46.778 -35.596 1.00 70.00 719 ARG A O 1
ATOM 5537 N N . ALA A 1 720 ? -26.308 45.265 -34.386 1.00 72.94 720 ALA A N 1
ATOM 5538 C CA . ALA A 1 720 ? -25.291 44.206 -34.415 1.00 72.94 720 ALA A CA 1
ATOM 5539 C C . ALA A 1 720 ? -24.902 43.834 -35.856 1.00 72.94 720 ALA A C 1
ATOM 5541 O O . ALA A 1 720 ? -23.730 43.884 -36.248 1.00 72.94 720 ALA A O 1
ATOM 5542 N N . LYS A 1 721 ? -25.911 43.604 -36.706 1.00 79.81 721 LYS A N 1
ATOM 5543 C CA . LYS A 1 721 ? -25.738 43.360 -38.145 1.00 79.81 721 LYS A CA 1
ATOM 5544 C C . LYS A 1 721 ? -25.001 44.493 -38.860 1.00 79.81 721 LYS A C 1
ATOM 5546 O O . LYS A 1 721 ? -24.118 44.252 -39.687 1.00 79.81 721 LYS A O 1
ATOM 5551 N N . SER A 1 722 ? -25.363 45.740 -38.566 1.00 77.06 722 SER A N 1
ATOM 5552 C CA . SER A 1 722 ? -24.728 46.923 -39.161 1.00 77.06 722 SER A CA 1
ATOM 5553 C C . SER A 1 722 ? -23.287 47.100 -38.683 1.00 77.06 722 SER A C 1
ATOM 5555 O O . SER A 1 722 ? -22.434 47.543 -39.451 1.00 77.06 722 SER A O 1
ATOM 5557 N N . SER A 1 723 ? -22.990 46.734 -37.438 1.00 80.06 723 SER A N 1
ATOM 5558 C CA . SER A 1 723 ? -21.639 46.714 -36.879 1.00 80.06 723 SER A CA 1
ATOM 5559 C C . SER A 1 723 ? -20.745 45.690 -37.578 1.00 80.06 723 SER A C 1
ATOM 5561 O O . SER A 1 723 ? -19.708 46.076 -38.115 1.00 80.06 723 SER A O 1
ATOM 5563 N N . LEU A 1 724 ? -21.192 44.440 -37.733 1.00 81.81 724 LEU A N 1
ATOM 5564 C CA . LEU A 1 724 ? -20.447 43.407 -38.468 1.00 81.81 724 LEU A CA 1
ATOM 5565 C C . LEU A 1 724 ? -20.194 43.780 -39.937 1.00 81.81 724 LEU A C 1
ATOM 5567 O O . LEU A 1 724 ? -19.085 43.612 -40.445 1.00 81.81 724 LEU A O 1
ATOM 5571 N N . ARG A 1 725 ? -21.186 44.371 -40.620 1.00 81.75 725 ARG A N 1
ATOM 5572 C CA . ARG A 1 725 ? -21.019 44.858 -42.003 1.00 81.75 725 ARG A CA 1
ATOM 5573 C C . ARG A 1 725 ? -20.002 45.989 -42.116 1.00 81.75 725 ARG A C 1
ATOM 5575 O O . ARG A 1 725 ? -19.233 46.019 -43.074 1.00 81.75 725 ARG A O 1
ATOM 5582 N N . ARG A 1 726 ? -19.991 46.921 -41.158 1.00 78.69 726 ARG A N 1
ATOM 5583 C CA . ARG A 1 726 ? -19.012 48.019 -41.124 1.00 78.69 726 ARG A CA 1
ATOM 5584 C C . ARG A 1 726 ? -17.600 47.490 -40.898 1.00 78.69 726 ARG A C 1
ATOM 5586 O O . ARG A 1 726 ? -16.690 47.910 -41.605 1.00 78.69 726 ARG A O 1
ATOM 5593 N N . LEU A 1 727 ? -17.435 46.539 -39.981 1.00 76.75 727 LEU A N 1
ATOM 5594 C CA . LEU A 1 727 ? -16.154 45.881 -39.715 1.00 76.75 727 LEU A CA 1
ATOM 5595 C C . LEU A 1 727 ? -15.639 45.136 -40.952 1.00 76.75 727 LEU A C 1
ATOM 5597 O O . LEU A 1 727 ? -14.517 45.379 -41.388 1.00 76.75 727 LEU A O 1
ATOM 5601 N N . SER A 1 728 ? -16.492 44.318 -41.574 1.00 84.56 728 SER A N 1
ATOM 5602 C CA . SER A 1 728 ? -16.183 43.613 -42.822 1.00 84.56 728 SER A CA 1
ATOM 5603 C C . SER A 1 728 ? -15.736 44.579 -43.929 1.00 84.56 728 SER A C 1
ATOM 5605 O O . SER A 1 728 ? -14.669 44.390 -44.518 1.00 84.56 728 SER A O 1
ATOM 5607 N N . LYS A 1 729 ? -16.489 45.664 -44.166 1.00 81.25 729 LYS A N 1
ATOM 5608 C CA . LYS A 1 729 ? -16.151 46.665 -45.189 1.00 81.25 729 LYS A CA 1
ATOM 5609 C C . LYS A 1 729 ? -14.824 47.372 -44.901 1.00 81.25 729 LYS A C 1
ATOM 5611 O O . LYS A 1 729 ? -14.011 47.519 -45.806 1.00 81.25 729 LYS A O 1
ATOM 5616 N N . ASN A 1 730 ? -14.577 47.761 -43.651 1.00 78.44 730 ASN A N 1
ATOM 5617 C CA . ASN A 1 730 ? -13.329 48.424 -43.271 1.00 78.44 730 ASN A CA 1
ATOM 5618 C C . ASN A 1 730 ? -12.108 47.523 -43.519 1.00 78.44 730 ASN A C 1
ATOM 5620 O O . ASN A 1 730 ? -11.099 48.000 -44.035 1.00 78.44 730 ASN A O 1
ATOM 5624 N N . LEU A 1 731 ? -12.202 46.222 -43.212 1.00 77.88 731 LEU A N 1
ATOM 5625 C CA . LEU A 1 731 ? -11.126 45.264 -43.496 1.00 77.88 731 LEU A CA 1
ATOM 5626 C C . LEU A 1 731 ? -10.888 45.087 -45.002 1.00 77.88 731 LEU A C 1
ATOM 5628 O O . LEU A 1 731 ? -9.737 45.035 -45.434 1.00 77.88 731 LEU A O 1
ATOM 5632 N N . ALA A 1 732 ? -11.954 45.064 -45.808 1.00 80.88 732 ALA A N 1
ATOM 5633 C CA . ALA A 1 732 ? -11.846 44.996 -47.265 1.00 80.88 732 ALA A CA 1
ATOM 5634 C C . ALA A 1 732 ? -11.187 46.255 -47.861 1.00 80.88 732 ALA A C 1
ATOM 5636 O O . ALA A 1 732 ? -10.283 46.137 -48.689 1.00 80.88 732 ALA A O 1
ATOM 5637 N N . ASP A 1 733 ? -11.565 47.450 -47.394 1.00 76.00 733 ASP A N 1
ATOM 5638 C CA . ASP A 1 733 ? -10.987 48.725 -47.845 1.00 76.00 733 ASP A CA 1
ATOM 5639 C C . ASP A 1 733 ? -9.490 48.827 -47.486 1.00 76.00 733 ASP A C 1
ATOM 5641 O O . ASP A 1 733 ? -8.685 49.378 -48.245 1.00 76.00 733 ASP A O 1
ATOM 5645 N N . VAL A 1 734 ? -9.091 48.288 -46.327 1.00 73.50 734 VAL A N 1
ATOM 5646 C CA . VAL A 1 734 ? -7.680 48.198 -45.913 1.00 73.50 734 VAL A CA 1
ATOM 5647 C C . VAL A 1 734 ? -6.924 47.192 -46.783 1.00 73.50 734 VAL A C 1
ATOM 5649 O O . VAL A 1 734 ? -5.833 47.510 -47.263 1.00 73.50 734 VAL A O 1
ATOM 5652 N N . ALA A 1 735 ? -7.509 46.025 -47.062 1.00 76.12 735 ALA A N 1
ATOM 5653 C CA . ALA A 1 735 ? -6.920 45.030 -47.956 1.00 76.12 735 ALA A CA 1
ATOM 5654 C C . ALA A 1 735 ? -6.711 45.586 -49.377 1.00 76.12 735 ALA A C 1
ATOM 5656 O O . ALA A 1 735 ? -5.661 45.362 -49.980 1.00 76.12 735 ALA A O 1
ATOM 5657 N N . GLU A 1 736 ? -7.664 46.362 -49.906 1.00 75.88 736 GLU A N 1
ATOM 5658 C CA . GLU A 1 736 ? -7.544 46.983 -51.229 1.00 75.88 736 GLU A CA 1
ATOM 5659 C C . GLU A 1 736 ? -6.426 48.036 -51.265 1.00 75.88 736 GLU A C 1
ATOM 5661 O O . GLU A 1 736 ? -5.611 48.047 -52.191 1.00 75.88 736 GLU A O 1
ATOM 5666 N N . LYS A 1 737 ? -6.317 48.881 -50.233 1.00 69.62 737 LYS A N 1
ATOM 5667 C CA . LYS A 1 737 ? -5.228 49.869 -50.128 1.00 69.62 737 LYS A CA 1
ATOM 5668 C C . LYS A 1 737 ? -3.851 49.206 -50.058 1.00 69.62 737 LYS A C 1
ATOM 5670 O O . LYS A 1 737 ? -2.918 49.691 -50.695 1.00 69.62 737 LYS A O 1
ATOM 5675 N N . LEU A 1 738 ? -3.731 48.094 -49.332 1.00 67.88 738 LEU A N 1
ATOM 5676 C CA . LEU A 1 738 ? -2.483 47.334 -49.196 1.00 67.88 738 LEU A CA 1
ATOM 5677 C C . LEU A 1 738 ? -2.124 46.545 -50.463 1.00 67.88 738 LEU A C 1
ATOM 5679 O O . LEU A 1 738 ? -0.944 46.432 -50.788 1.00 67.88 738 LEU A O 1
ATOM 5683 N N . SER A 1 739 ? -3.119 46.097 -51.237 1.00 68.25 739 SER A N 1
ATOM 5684 C CA . SER A 1 739 ? -2.901 45.408 -52.521 1.00 68.25 739 SER A CA 1
ATOM 5685 C C . SER A 1 739 ? -2.173 46.259 -53.570 1.00 68.25 739 SER A C 1
ATOM 5687 O O . SER A 1 739 ? -1.572 45.718 -54.494 1.00 68.25 739 SER A O 1
ATOM 5689 N N . ARG A 1 740 ? -2.180 47.592 -53.406 1.00 59.34 740 ARG A N 1
ATOM 5690 C CA . ARG A 1 740 ? -1.453 48.542 -54.263 1.00 59.34 740 ARG A CA 1
ATOM 5691 C C . ARG A 1 740 ? 0.013 48.745 -53.843 1.00 59.34 740 ARG A C 1
ATOM 5693 O O . ARG A 1 740 ? 0.740 49.411 -54.574 1.00 59.34 740 ARG A O 1
ATOM 5700 N N . LEU A 1 741 ? 0.442 48.217 -52.686 1.00 57.03 741 LEU A N 1
ATOM 5701 C CA . LEU A 1 741 ? 1.740 48.515 -52.053 1.00 57.03 741 LEU A CA 1
ATOM 5702 C C . LEU A 1 741 ? 2.620 47.280 -51.753 1.00 57.03 741 LEU A C 1
ATOM 5704 O O . LEU A 1 741 ? 3.840 47.427 -51.735 1.00 57.03 741 LEU A O 1
ATOM 5708 N N . SER A 1 742 ? 2.070 46.078 -51.528 1.00 53.28 742 SER A N 1
ATOM 5709 C CA . SER A 1 742 ? 2.870 44.855 -51.295 1.00 53.28 742 SER A CA 1
ATOM 5710 C C . SER A 1 742 ? 2.130 43.549 -51.644 1.00 53.28 742 SER A C 1
ATOM 5712 O O . SER A 1 742 ? 0.917 43.533 -51.853 1.00 53.28 742 SER A O 1
ATOM 5714 N N . GLY A 1 743 ? 2.882 42.445 -51.771 1.00 56.22 743 GLY A N 1
ATOM 5715 C CA . GLY A 1 743 ? 2.397 41.163 -52.294 1.00 56.22 743 GLY A CA 1
ATOM 5716 C C . GLY A 1 743 ? 1.623 40.270 -51.310 1.00 56.22 743 GLY A C 1
ATOM 5717 O O . GLY A 1 743 ? 2.065 40.017 -50.193 1.00 56.22 743 GLY A O 1
ATOM 5718 N N . GLY A 1 744 ? 0.513 39.717 -51.816 1.00 64.62 744 GLY A N 1
ATOM 5719 C CA . GLY A 1 744 ? -0.028 38.382 -51.528 1.00 64.62 744 GLY A CA 1
ATOM 5720 C C . GLY A 1 744 ? -0.769 38.167 -50.207 1.00 64.62 744 GLY A C 1
ATOM 5721 O O . GLY A 1 744 ? -1.990 38.281 -50.136 1.00 64.62 744 GLY A O 1
ATOM 5722 N N . GLU A 1 745 ? -0.036 37.733 -49.189 1.00 69.88 745 GLU A N 1
ATOM 5723 C CA . GLU A 1 745 ? -0.582 36.902 -48.108 1.00 69.88 745 GLU A CA 1
ATOM 5724 C C . GLU A 1 745 ? -1.360 37.707 -47.060 1.00 69.88 745 GLU A C 1
ATOM 5726 O O . GLU A 1 745 ? -2.504 37.378 -46.764 1.00 69.88 745 GLU A O 1
ATOM 5731 N N . VAL A 1 746 ? -0.826 38.855 -46.628 1.00 74.12 746 VAL A N 1
ATOM 5732 C CA . VAL A 1 746 ? -1.520 39.791 -45.718 1.00 74.12 746 VAL A CA 1
ATOM 5733 C C . VAL A 1 746 ? -2.851 40.275 -46.306 1.00 74.12 746 VAL A C 1
ATOM 5735 O O . VAL A 1 746 ? -3.851 40.393 -45.602 1.00 74.12 746 VAL A O 1
ATOM 5738 N N . VAL A 1 747 ? -2.879 40.542 -47.614 1.00 77.50 747 VAL A N 1
ATOM 5739 C CA . VAL A 1 747 ? -4.088 40.988 -48.322 1.00 77.50 747 VAL A CA 1
ATOM 5740 C C . VAL A 1 747 ? -5.118 39.859 -48.398 1.00 77.50 747 VAL A C 1
ATOM 5742 O O . VAL A 1 747 ? -6.313 40.119 -48.261 1.00 77.50 747 VAL A O 1
ATOM 5745 N N . ASN A 1 748 ? -4.672 38.616 -48.589 1.00 78.88 748 ASN A N 1
ATOM 5746 C CA . ASN A 1 748 ? -5.552 37.453 -48.646 1.00 78.88 748 ASN A CA 1
ATOM 5747 C C . ASN A 1 748 ? -6.175 37.139 -47.279 1.00 78.88 748 ASN A C 1
ATOM 5749 O O . ASN A 1 748 ? -7.392 36.975 -47.219 1.00 78.88 748 ASN A O 1
ATOM 5753 N N . SER A 1 749 ? -5.398 37.145 -46.189 1.00 78.75 749 SER A N 1
ATOM 5754 C CA . SER A 1 749 ? -5.932 36.912 -44.837 1.00 78.75 749 SER A CA 1
ATOM 5755 C C . SER A 1 749 ? -6.902 38.027 -44.403 1.00 78.75 749 SER A C 1
ATOM 5757 O O . SER A 1 749 ? -7.967 37.753 -43.850 1.00 78.75 749 SER A O 1
ATOM 5759 N N . LEU A 1 750 ? -6.639 39.295 -44.765 1.00 80.94 750 LEU A N 1
ATOM 5760 C CA . LEU A 1 750 ? -7.593 40.396 -44.533 1.00 80.94 750 LEU A CA 1
ATOM 5761 C C . LEU A 1 750 ? -8.910 40.228 -45.312 1.00 80.94 750 LEU A C 1
ATOM 5763 O O . LEU A 1 750 ? -9.981 40.527 -44.778 1.00 80.94 750 LEU A O 1
ATOM 5767 N N . LYS A 1 751 ? -8.855 39.740 -46.560 1.00 83.31 751 LYS A N 1
ATOM 5768 C CA . LYS A 1 751 ? -10.058 39.443 -47.357 1.00 83.31 751 LYS A CA 1
ATOM 5769 C C . LYS A 1 751 ? -10.855 38.277 -46.768 1.00 83.31 751 LYS A C 1
ATOM 5771 O O . LYS A 1 751 ? -12.066 38.413 -46.623 1.00 83.31 751 LYS A O 1
ATOM 5776 N N . ARG A 1 752 ? -10.193 37.191 -46.351 1.00 82.75 752 ARG A N 1
ATOM 5777 C CA . ARG A 1 752 ? -10.852 36.049 -45.690 1.00 82.75 752 ARG A CA 1
ATOM 5778 C C . ARG A 1 752 ? -11.523 36.459 -44.379 1.00 82.75 752 ARG A C 1
ATOM 5780 O O . ARG A 1 752 ? -12.699 36.168 -44.179 1.00 82.75 752 ARG A O 1
ATOM 5787 N N . SER A 1 753 ? -10.835 37.233 -43.536 1.00 84.31 753 SER A N 1
ATOM 5788 C CA . SER A 1 753 ? -11.430 37.784 -42.310 1.00 84.31 753 SER A CA 1
ATOM 5789 C C . SER A 1 753 ? -12.667 38.651 -42.602 1.00 84.31 753 SER A C 1
ATOM 5791 O O . SER A 1 753 ? -13.712 38.505 -41.964 1.00 84.31 753 SER A O 1
ATOM 5793 N N . SER A 1 754 ? -12.600 39.503 -43.633 1.00 86.00 754 SER A N 1
ATOM 5794 C CA . SER A 1 754 ? -13.741 40.310 -44.084 1.00 86.00 754 SER A CA 1
ATOM 5795 C C . SER A 1 754 ? -14.939 39.455 -44.531 1.00 86.00 754 SER A C 1
ATOM 5797 O O . SER A 1 754 ? -16.085 39.787 -44.205 1.00 86.00 754 SER A O 1
ATOM 5799 N N . GLU A 1 755 ? -14.700 38.343 -45.231 1.00 83.56 755 GLU A N 1
ATOM 5800 C CA . GLU A 1 755 ? -15.739 37.410 -45.687 1.00 83.56 755 GLU A CA 1
ATOM 5801 C C . GLU A 1 755 ? -16.417 36.667 -44.528 1.00 83.56 755 GLU A C 1
ATOM 5803 O O . GLU A 1 755 ? -17.648 36.535 -44.526 1.00 83.56 755 GLU A O 1
ATOM 5808 N N . PHE A 1 756 ? -15.657 36.248 -43.511 1.00 84.00 756 PHE A N 1
ATOM 5809 C CA . PHE A 1 756 ? -16.213 35.632 -42.301 1.00 84.00 756 PHE A CA 1
ATOM 5810 C C . PHE A 1 756 ? -17.102 36.610 -41.521 1.00 84.00 756 PHE A C 1
ATOM 5812 O O . PHE A 1 756 ? -18.229 36.266 -41.165 1.00 84.00 756 PHE A O 1
ATOM 5819 N N . LEU A 1 757 ? -16.687 37.873 -41.362 1.00 83.12 757 LEU A N 1
ATOM 5820 C CA . LEU A 1 757 ? -17.524 38.903 -40.724 1.00 83.12 757 LEU A CA 1
ATOM 5821 C C . LEU A 1 757 ? -18.776 39.255 -41.548 1.00 83.12 757 LEU A C 1
ATOM 5823 O O . LEU A 1 757 ? -19.843 39.524 -40.993 1.00 83.12 757 LEU A O 1
ATOM 5827 N N . SER A 1 758 ? -18.680 39.224 -42.880 1.00 83.75 758 SER A N 1
ATOM 5828 C CA . SER A 1 758 ? -19.839 39.395 -43.768 1.00 83.75 758 SER A CA 1
ATOM 5829 C C . SER A 1 758 ? -20.831 38.233 -43.639 1.00 83.75 758 SER A C 1
ATOM 5831 O O . SER A 1 758 ? -22.049 38.425 -43.683 1.00 83.75 758 SER A O 1
ATOM 5833 N N . SER A 1 759 ? -20.318 37.018 -43.441 1.00 78.44 759 SER A N 1
ATOM 5834 C CA . SER A 1 759 ? -21.118 35.813 -43.213 1.00 78.44 759 SER A CA 1
ATOM 5835 C C . SER A 1 759 ? -21.786 35.831 -41.837 1.00 78.44 759 SER A C 1
ATOM 5837 O O . SER A 1 759 ? -22.996 35.629 -41.777 1.00 78.44 759 SER A O 1
ATOM 5839 N N . ALA A 1 760 ? -21.076 36.250 -40.784 1.00 80.50 760 ALA A N 1
ATOM 5840 C CA . ALA A 1 760 ? -21.658 36.524 -39.467 1.00 80.50 760 ALA A CA 1
ATOM 5841 C C . ALA A 1 760 ? -22.831 37.519 -39.542 1.00 80.50 760 ALA A C 1
ATOM 5843 O O . ALA A 1 760 ? -23.897 37.289 -38.980 1.00 80.50 760 ALA A O 1
ATOM 5844 N N . ALA A 1 761 ? -22.689 38.608 -40.306 1.00 80.50 761 ALA A N 1
ATOM 5845 C CA . ALA A 1 761 ? -23.755 39.602 -40.448 1.00 80.50 761 ALA A CA 1
ATOM 5846 C C . ALA A 1 761 ? -25.012 39.066 -41.161 1.00 80.50 761 ALA A C 1
ATOM 5848 O O . ALA A 1 761 ? -26.102 39.627 -41.013 1.00 80.50 761 ALA A O 1
ATOM 5849 N N . ARG A 1 762 ? -24.877 38.020 -41.987 1.00 77.19 762 ARG A N 1
ATOM 5850 C CA . ARG A 1 762 ? -26.008 37.404 -42.697 1.00 77.19 762 ARG A CA 1
ATOM 5851 C C . ARG A 1 762 ? -26.873 36.536 -41.786 1.00 77.19 762 ARG A C 1
ATOM 5853 O O . ARG A 1 762 ? -28.040 36.364 -42.119 1.00 77.19 762 ARG A O 1
ATOM 5860 N N . LEU A 1 763 ? -26.343 36.098 -40.642 1.00 71.94 763 LEU A N 1
ATOM 5861 C CA . LEU A 1 763 ? -27.071 35.306 -39.648 1.00 71.94 763 LEU A CA 1
ATOM 5862 C C . LEU A 1 763 ? -28.250 36.077 -39.017 1.00 71.94 763 LEU A C 1
ATOM 5864 O O . LEU A 1 763 ? -29.262 35.494 -38.652 1.00 71.94 763 LEU A O 1
ATOM 5868 N N . PHE A 1 764 ? -28.172 37.409 -38.958 1.00 68.88 764 PHE A N 1
ATOM 5869 C CA . PHE A 1 764 ? -29.206 38.263 -38.367 1.00 68.88 764 PHE A CA 1
ATOM 5870 C C . PHE A 1 764 ? -30.334 38.562 -39.382 1.00 68.88 764 PHE A C 1
ATOM 5872 O O . PHE A 1 764 ? -30.269 39.552 -40.128 1.00 68.88 764 PHE A O 1
ATOM 5879 N N . VAL A 1 765 ? -31.373 37.717 -39.440 1.00 58.47 765 VAL A N 1
ATOM 5880 C CA . VAL A 1 765 ? -32.572 37.878 -40.301 1.00 58.47 765 VAL A CA 1
ATOM 5881 C C . VAL A 1 765 ? -33.812 38.183 -39.436 1.00 58.47 765 VAL A C 1
ATOM 5883 O O . VAL A 1 765 ? -33.965 37.564 -38.385 1.00 58.47 765 VAL A O 1
ATOM 5886 N N . PRO A 1 766 ? -34.703 39.129 -39.810 1.00 47.19 766 PRO A N 1
ATOM 5887 C CA . PRO A 1 766 ? -35.888 39.437 -39.001 1.00 47.19 766 PRO A CA 1
ATOM 5888 C C . PRO A 1 766 ? -36.828 38.225 -38.872 1.00 47.19 766 PRO A C 1
ATOM 5890 O O . PRO A 1 766 ? -37.251 37.686 -39.891 1.00 47.19 766 PRO A O 1
ATOM 5893 N N . GLY A 1 767 ? -37.173 37.836 -37.638 1.00 50.06 767 GLY A N 1
ATOM 5894 C CA . GLY A 1 767 ? -38.141 36.766 -37.340 1.00 50.06 767 GLY A CA 1
ATOM 5895 C C . GLY A 1 767 ? -37.571 35.344 -37.234 1.00 50.06 767 GLY A C 1
ATOM 5896 O O . GLY A 1 767 ? -38.339 34.395 -37.333 1.00 50.06 767 GLY A O 1
ATOM 5897 N N . GLY A 1 768 ? -36.251 35.187 -37.076 1.00 43.94 768 GLY A N 1
ATOM 5898 C CA . GLY A 1 768 ? -35.576 33.886 -37.165 1.00 43.94 768 GLY A CA 1
ATOM 5899 C C . GLY A 1 768 ? -35.358 33.077 -35.878 1.00 43.94 768 GLY A C 1
ATOM 5900 O O . GLY A 1 768 ? -35.019 31.910 -36.027 1.00 43.94 768 GLY A O 1
ATOM 5901 N N . PHE A 1 769 ? -35.495 33.624 -34.657 1.00 44.78 769 PHE A N 1
ATOM 5902 C CA . PHE A 1 769 ? -35.282 32.849 -33.414 1.00 44.78 769 PHE A CA 1
ATOM 5903 C C . PHE A 1 769 ? -35.653 33.614 -32.121 1.00 44.78 769 PHE A C 1
ATOM 5905 O O . PHE A 1 769 ? -35.599 34.846 -32.111 1.00 44.78 769 PHE A O 1
ATOM 5912 N N . GLU A 1 770 ? -35.960 32.887 -31.037 1.00 41.97 770 GLU A N 1
ATOM 5913 C CA . GLU A 1 770 ? -36.119 33.382 -29.653 1.00 41.97 770 GLU A CA 1
ATOM 5914 C C . GLU A 1 770 ? -34.912 32.962 -28.792 1.00 41.97 770 GLU A C 1
ATOM 5916 O O . GLU A 1 770 ? -34.428 31.841 -28.905 1.00 41.97 770 GLU A O 1
ATOM 5921 N N . MET A 1 771 ? -34.416 33.849 -27.925 1.00 39.88 771 MET A N 1
ATOM 5922 C CA . MET A 1 771 ? -33.280 33.554 -27.041 1.00 39.88 771 MET A CA 1
ATOM 5923 C C . MET A 1 771 ? -33.701 32.552 -25.941 1.00 39.88 771 MET A C 1
ATOM 5925 O O . MET A 1 771 ? -34.758 32.756 -25.335 1.00 39.88 771 MET A O 1
ATOM 5929 N N . PRO A 1 772 ? -32.928 31.484 -25.660 1.00 38.06 772 PRO A N 1
ATOM 5930 C CA . PRO A 1 772 ? -33.314 30.500 -24.653 1.00 38.06 772 PRO A CA 1
ATOM 5931 C C . PRO A 1 772 ? -33.277 31.097 -23.230 1.00 38.06 772 PRO A C 1
ATOM 5933 O O . PRO A 1 772 ? -32.409 31.920 -22.928 1.00 38.06 772 PRO A O 1
ATOM 5936 N N . PRO A 1 773 ? -34.213 30.713 -22.340 1.00 36.81 773 PRO A N 1
ATOM 5937 C CA . PRO A 1 773 ? -34.307 31.278 -20.996 1.00 36.81 773 PRO A CA 1
ATOM 5938 C C . PRO A 1 773 ? -33.176 30.796 -20.071 1.00 36.81 773 PRO A C 1
ATOM 5940 O O . PRO A 1 773 ? -32.739 29.649 -20.146 1.00 36.81 773 PRO A O 1
ATOM 5943 N N . ASP A 1 774 ? -32.751 31.675 -19.157 1.00 38.25 774 ASP A N 1
ATOM 5944 C CA . ASP A 1 774 ? -31.611 31.482 -18.247 1.00 38.25 774 ASP A CA 1
ATOM 5945 C C . ASP A 1 774 ? -31.710 30.182 -17.404 1.00 38.25 774 ASP A C 1
ATOM 5947 O O . ASP A 1 774 ? -32.671 30.004 -16.640 1.00 38.25 774 ASP A O 1
ATOM 5951 N N . PRO A 1 775 ? -30.699 29.289 -17.457 1.00 34.38 775 PRO A N 1
ATOM 5952 C CA . PRO A 1 775 ? -30.675 28.027 -16.713 1.00 34.38 775 PRO A CA 1
ATOM 5953 C C . PRO A 1 775 ? -30.557 28.183 -15.182 1.00 34.38 775 PRO A C 1
ATOM 5955 O O . PRO A 1 775 ? -30.665 27.193 -14.455 1.00 34.38 775 PRO A O 1
ATOM 5958 N N . ARG A 1 776 ? -30.361 29.398 -14.651 1.00 35.53 776 ARG A N 1
ATOM 5959 C CA . ARG A 1 776 ? -30.233 29.670 -13.204 1.00 35.53 776 ARG A CA 1
ATOM 5960 C C . ARG A 1 776 ? -31.564 29.688 -12.442 1.00 35.53 776 ARG A C 1
ATOM 5962 O O . ARG A 1 776 ? -31.561 29.780 -11.213 1.00 35.53 776 ARG A O 1
ATOM 5969 N N . ILE A 1 777 ? -32.708 29.554 -13.113 1.00 34.28 777 ILE A N 1
ATOM 5970 C CA . ILE A 1 777 ? -34.021 29.506 -12.450 1.00 34.28 777 ILE A CA 1
ATOM 5971 C C . ILE A 1 777 ? -34.381 28.054 -12.085 1.00 34.28 777 ILE A C 1
ATOM 5973 O O . ILE A 1 777 ? -35.199 27.411 -12.738 1.00 34.28 777 ILE A O 1
ATOM 5977 N N . TYR A 1 778 ? -33.814 27.527 -10.993 1.00 30.81 778 TYR A N 1
ATOM 5978 C CA . TYR A 1 778 ? -34.317 26.285 -10.391 1.00 30.81 778 TYR A CA 1
ATOM 5979 C C . TYR A 1 778 ? -35.557 26.599 -9.537 1.00 30.81 778 TYR A C 1
ATOM 5981 O O . TYR A 1 778 ? -35.457 27.137 -8.433 1.00 30.81 778 TYR A O 1
ATOM 5989 N N . ARG A 1 779 ? -36.755 26.283 -10.048 1.00 33.25 779 ARG A N 1
ATOM 5990 C CA . ARG A 1 779 ? -38.002 26.357 -9.269 1.00 33.25 779 ARG A CA 1
ATOM 5991 C C . ARG A 1 779 ? -38.048 25.182 -8.290 1.00 33.25 779 ARG A C 1
ATOM 5993 O O . ARG A 1 779 ? -38.147 24.030 -8.702 1.00 33.25 779 ARG A O 1
ATOM 6000 N N . GLY A 1 780 ? -37.996 25.465 -6.988 1.00 33.81 780 GLY A N 1
ATOM 6001 C CA . GLY A 1 780 ? -38.268 24.457 -5.958 1.00 33.81 780 GLY A CA 1
ATOM 6002 C C . GLY A 1 780 ? -39.702 23.902 -6.061 1.00 33.81 780 GLY A C 1
ATOM 6003 O O . GLY A 1 780 ? -40.562 24.545 -6.668 1.00 33.81 780 GLY A O 1
ATOM 6004 N N . PRO A 1 781 ? -40.009 22.750 -5.431 1.00 30.34 781 PRO A N 1
ATOM 6005 C CA . PRO A 1 781 ? -41.253 21.990 -5.636 1.00 30.34 781 PRO A CA 1
ATOM 6006 C C . PRO A 1 781 ? -42.554 22.687 -5.181 1.00 30.34 781 PRO A C 1
ATOM 6008 O O . PRO A 1 781 ? -43.621 22.081 -5.241 1.00 30.34 781 PRO A O 1
ATOM 6011 N N . ARG A 1 782 ? -42.496 23.953 -4.742 1.00 30.77 782 ARG A N 1
ATOM 6012 C CA . ARG A 1 782 ? -43.666 24.816 -4.481 1.00 30.77 782 ARG A CA 1
ATOM 6013 C C . ARG A 1 782 ? -43.528 26.265 -4.975 1.00 30.77 782 ARG A C 1
ATOM 6015 O O . ARG A 1 782 ? -44.311 27.107 -4.567 1.00 30.77 782 ARG A O 1
ATOM 6022 N N . GLY A 1 783 ? -42.580 26.565 -5.866 1.00 32.91 783 GLY A N 1
ATOM 6023 C CA . GLY A 1 783 ? -42.611 27.814 -6.639 1.00 32.91 783 GLY A CA 1
ATOM 6024 C C . GLY A 1 783 ? -42.428 29.137 -5.879 1.00 32.91 783 GLY A C 1
ATOM 6025 O O . GLY A 1 783 ? -42.871 30.156 -6.393 1.00 32.91 783 GLY A O 1
ATOM 6026 N N . GLU A 1 784 ? -41.754 29.169 -4.726 1.00 30.58 784 GLU A N 1
ATOM 6027 C CA . GLU A 1 784 ? -41.401 30.430 -4.049 1.00 30.58 784 GLU A CA 1
ATOM 6028 C C . GLU A 1 784 ? -39.878 30.637 -4.003 1.00 30.58 784 GLU A C 1
ATOM 6030 O O . GLU A 1 784 ? -39.119 29.763 -3.582 1.00 30.58 784 GLU A O 1
ATOM 6035 N N . THR A 1 785 ? -39.431 31.802 -4.480 1.00 30.19 785 THR A N 1
ATOM 6036 C CA . THR A 1 785 ? -38.032 32.249 -4.535 1.00 30.19 785 THR A CA 1
ATOM 6037 C C . THR A 1 785 ? -37.636 32.976 -3.248 1.00 30.19 785 THR A C 1
ATOM 6039 O O . THR A 1 785 ? -38.161 34.053 -2.974 1.00 30.19 785 THR A O 1
ATOM 6042 N N . GLN A 1 786 ? -36.666 32.451 -2.494 1.00 27.41 786 GLN A N 1
ATOM 6043 C CA . GLN A 1 786 ? -35.998 33.191 -1.415 1.00 27.41 786 GLN A CA 1
ATOM 6044 C C . GLN A 1 786 ? -34.851 34.039 -1.989 1.00 27.41 786 GLN A C 1
ATOM 6046 O O . GLN A 1 786 ? -33.760 33.538 -2.253 1.00 27.41 786 GLN A O 1
ATOM 6051 N N . ARG A 1 787 ? -35.099 35.340 -2.168 1.00 29.70 787 ARG A N 1
ATOM 6052 C CA . ARG A 1 787 ? -34.070 36.388 -2.171 1.00 29.70 787 ARG A CA 1
ATOM 6053 C C . ARG A 1 787 ? -34.219 37.120 -0.849 1.00 29.70 787 ARG A C 1
ATOM 6055 O O . ARG A 1 787 ? -35.259 37.723 -0.659 1.00 29.70 787 ARG A O 1
ATOM 6062 N N . ASP A 1 788 ? -33.232 37.008 0.033 1.00 29.59 788 ASP A N 1
ATOM 6063 C CA . ASP A 1 788 ? -32.887 38.013 1.048 1.00 29.59 788 ASP A CA 1
ATOM 6064 C C . ASP A 1 788 ? -31.767 37.452 1.923 1.00 29.59 788 ASP A C 1
ATOM 6066 O O . ASP A 1 788 ? -32.022 36.615 2.776 1.00 29.59 788 ASP A O 1
ATOM 6070 N N . PHE A 1 789 ? -30.523 37.868 1.674 1.00 24.14 789 PHE A N 1
ATOM 6071 C CA . PHE A 1 789 ? -29.484 38.122 2.684 1.00 24.14 789 PHE A CA 1
ATOM 6072 C C . PHE A 1 789 ? -28.209 38.554 1.947 1.00 24.14 789 PHE A C 1
ATOM 6074 O O . PHE A 1 789 ? -27.415 37.720 1.539 1.00 24.14 789 PHE A O 1
ATOM 6081 N N . TYR A 1 790 ? -28.089 39.857 1.684 1.00 25.14 790 TYR A N 1
ATOM 6082 C CA . TYR A 1 790 ? -26.881 40.699 1.766 1.00 25.14 790 TYR A CA 1
ATOM 6083 C C . TYR A 1 790 ? -27.197 42.028 1.065 1.00 25.14 790 TYR A C 1
ATOM 6085 O O . TYR A 1 790 ? -27.248 42.126 -0.157 1.00 25.14 790 TYR A O 1
ATOM 6093 N N . GLY A 1 791 ? -27.497 43.038 1.883 1.00 24.03 791 GLY A N 1
ATOM 6094 C CA . GLY A 1 791 ? -27.926 44.361 1.450 1.00 24.03 791 GLY A CA 1
ATOM 6095 C C . GLY A 1 791 ? -26.821 45.212 0.819 1.00 24.03 791 GLY A C 1
ATOM 6096 O O . GLY A 1 791 ? -25.658 45.162 1.210 1.00 24.03 791 GLY A O 1
ATOM 6097 N N . SER A 1 792 ? -27.266 46.010 -0.150 1.00 26.64 792 SER A N 1
ATOM 6098 C CA . SER A 1 792 ? -26.818 47.349 -0.550 1.00 26.64 792 SER A CA 1
ATOM 6099 C C . SER A 1 792 ? -25.475 47.876 -0.014 1.00 26.64 792 SER A C 1
ATOM 6101 O O . SER A 1 792 ? -25.388 48.299 1.137 1.00 26.64 792 SER A O 1
ATOM 6103 N N . PHE A 1 793 ? -24.516 48.083 -0.921 1.00 24.73 793 PHE A N 1
ATOM 6104 C CA . PHE A 1 793 ? -23.637 49.256 -0.880 1.00 24.73 793 PHE A CA 1
ATOM 6105 C C . PHE A 1 793 ? -23.469 49.849 -2.289 1.00 24.73 793 PHE A C 1
ATOM 6107 O O . PHE A 1 793 ? -22.726 49.348 -3.121 1.00 24.73 793 PHE A O 1
ATOM 6114 N N . TYR A 1 794 ? -24.262 50.895 -2.526 1.00 23.81 794 TYR A N 1
ATOM 6115 C CA . TYR A 1 794 ? -23.942 52.163 -3.194 1.00 23.81 794 TYR A CA 1
ATOM 6116 C C . TYR A 1 794 ? -22.662 52.224 -4.060 1.00 23.81 794 TYR A C 1
ATOM 6118 O O . TYR A 1 794 ? -21.548 52.190 -3.541 1.00 23.81 794 TYR A O 1
ATOM 6126 N N . VAL A 1 795 ? -22.830 52.456 -5.366 1.00 26.62 795 VAL A N 1
ATOM 6127 C CA . VAL A 1 795 ? -21.772 52.929 -6.278 1.00 26.62 795 VAL A CA 1
ATOM 6128 C C . VAL A 1 795 ? -21.890 54.452 -6.402 1.00 26.62 795 VAL A C 1
ATOM 6130 O O . VAL A 1 795 ? -22.926 54.919 -6.880 1.00 26.62 795 VAL A O 1
ATOM 6133 N N . PRO A 1 796 ? -20.878 55.255 -6.021 1.00 25.34 796 PRO A N 1
ATOM 6134 C CA . PRO A 1 796 ? -20.804 56.646 -6.441 1.00 25.34 796 PRO A CA 1
ATOM 6135 C C . PRO A 1 796 ? -19.854 56.831 -7.645 1.00 25.34 796 PRO A C 1
ATOM 6137 O O . PRO A 1 796 ? -18.908 56.057 -7.806 1.00 25.34 796 PRO A O 1
ATOM 6140 N N . PRO A 1 797 ? -20.072 57.859 -8.489 1.00 28.41 797 PRO A N 1
ATOM 6141 C CA . PRO A 1 797 ? -19.317 58.080 -9.720 1.00 28.41 797 PRO A CA 1
ATOM 6142 C C . PRO A 1 797 ? -17.974 58.777 -9.456 1.00 28.41 797 PRO A C 1
ATOM 6144 O O . PRO A 1 797 ? -17.835 59.579 -8.533 1.00 28.41 797 PRO A O 1
ATOM 6147 N N . GLU A 1 798 ? -16.992 58.521 -10.319 1.00 33.59 798 GLU A N 1
ATOM 6148 C CA . GLU A 1 798 ? -15.688 59.187 -10.318 1.00 33.59 798 GLU A CA 1
ATOM 6149 C C . GLU A 1 798 ? -15.802 60.721 -10.447 1.00 33.59 798 GLU A C 1
ATOM 6151 O O . GLU A 1 798 ? -16.231 61.220 -11.490 1.00 33.59 798 GLU A O 1
ATOM 6156 N N . LYS A 1 799 ? -15.345 61.470 -9.424 1.00 34.97 799 LYS A N 1
ATOM 6157 C CA . LYS A 1 799 ? -14.486 62.682 -9.521 1.00 34.97 799 LYS A CA 1
ATOM 6158 C C . LYS A 1 799 ? -14.232 63.336 -8.145 1.00 34.97 799 LYS A C 1
ATOM 6160 O O . LYS A 1 799 ? -15.125 63.403 -7.320 1.00 34.97 799 LYS A O 1
ATOM 6165 N N . GLN A 1 800 ? -13.018 63.892 -7.988 1.00 35.38 800 GLN A N 1
ATOM 6166 C CA . GLN A 1 800 ? -12.515 64.773 -6.904 1.00 35.38 800 GLN A CA 1
ATOM 6167 C C . GLN A 1 800 ? -12.361 64.165 -5.491 1.00 35.38 800 GLN A C 1
ATOM 6169 O O . GLN A 1 800 ? -13.282 64.199 -4.697 1.00 35.38 800 GLN A O 1
ATOM 6174 N N . TYR A 1 801 ? -11.142 63.733 -5.134 1.00 37.34 801 TYR A N 1
ATOM 6175 C CA . TYR A 1 801 ? -10.774 63.337 -3.757 1.00 37.34 801 TYR A CA 1
ATOM 6176 C C . TYR A 1 801 ? -9.417 63.928 -3.329 1.00 37.34 801 TYR A C 1
ATOM 6178 O O . TYR A 1 801 ? -8.438 63.206 -3.117 1.00 37.34 801 TYR A O 1
ATOM 6186 N N . VAL A 1 802 ? -9.300 65.260 -3.287 1.00 40.94 802 VAL A N 1
ATOM 6187 C CA . VAL A 1 802 ? -8.102 65.938 -2.732 1.00 40.94 802 VAL A CA 1
ATOM 6188 C C . VAL A 1 802 ? -8.450 66.958 -1.635 1.00 40.94 802 VAL A C 1
ATOM 6190 O O . VAL A 1 802 ? -7.548 67.401 -0.932 1.00 40.94 802 VAL A O 1
ATOM 6193 N N . GLU A 1 803 ? -9.726 67.270 -1.392 1.00 47.97 803 GLU A N 1
ATOM 6194 C CA . GLU A 1 803 ? -10.132 68.326 -0.442 1.00 47.97 803 GLU A CA 1
ATOM 6195 C C . GLU A 1 803 ? -11.051 67.827 0.690 1.00 47.97 803 GLU A C 1
ATOM 6197 O O . GLU A 1 803 ? -11.830 68.584 1.259 1.00 47.97 803 GLU A O 1
ATOM 6202 N N . ASP A 1 804 ? -10.937 66.556 1.081 1.00 52.16 804 ASP A N 1
ATOM 6203 C CA . ASP A 1 804 ? -11.874 65.920 2.026 1.00 52.16 804 ASP A CA 1
ATOM 6204 C C . ASP A 1 804 ? -11.502 66.087 3.506 1.00 52.16 804 ASP A C 1
ATOM 6206 O O . ASP A 1 804 ? -11.582 65.147 4.297 1.00 52.16 804 ASP A O 1
ATOM 6210 N N . ALA A 1 805 ? -11.086 67.283 3.912 1.00 58.50 805 ALA A N 1
ATOM 6211 C CA . ALA A 1 805 ? -11.108 67.643 5.324 1.00 58.50 805 ALA A CA 1
ATOM 6212 C C . ALA A 1 805 ? -12.064 68.830 5.497 1.00 58.50 805 ALA A C 1
ATOM 6214 O O . ALA A 1 805 ? -11.718 69.935 5.075 1.00 58.50 805 ALA A O 1
ATOM 6215 N N . PRO A 1 806 ? -13.252 68.643 6.109 1.00 61.06 806 PRO A N 1
ATOM 6216 C CA . PRO A 1 806 ? -14.207 69.728 6.312 1.00 61.06 806 PRO A CA 1
ATOM 6217 C C . PRO A 1 806 ? -13.529 70.934 6.992 1.00 61.06 806 PRO A C 1
ATOM 6219 O O . PRO A 1 806 ? -12.780 70.719 7.957 1.00 61.06 806 PRO A O 1
ATOM 6222 N N . PRO A 1 807 ? -13.755 72.183 6.540 1.00 59.03 807 PRO A N 1
ATOM 6223 C CA . PRO A 1 807 ? -13.134 73.367 7.132 1.00 59.03 807 PRO A CA 1
ATOM 6224 C C . PRO A 1 807 ? -13.387 73.430 8.645 1.00 59.03 807 PRO A C 1
ATOM 6226 O O . PRO A 1 807 ? -14.526 73.344 9.097 1.00 59.03 807 PRO A O 1
ATOM 6229 N N . GLY A 1 808 ? -12.321 73.540 9.444 1.00 60.22 808 GLY A N 1
ATOM 6230 C CA . GLY A 1 808 ? -12.398 73.549 10.913 1.00 60.22 808 GLY A CA 1
ATOM 6231 C C . GLY A 1 808 ? -12.325 72.174 11.598 1.00 60.22 808 GLY A C 1
ATOM 6232 O O . GLY A 1 808 ? -12.186 72.130 12.825 1.00 60.22 808 GLY A O 1
ATOM 6233 N N . SER A 1 809 ? -12.343 71.069 10.842 1.00 73.19 809 SER A N 1
ATOM 6234 C CA . SER A 1 809 ? -12.157 69.707 11.369 1.00 73.19 809 SER A CA 1
ATOM 6235 C C . SER A 1 809 ? -10.738 69.471 11.925 1.00 73.19 809 SER A C 1
ATOM 6237 O O . SER A 1 809 ? -9.787 70.154 11.522 1.00 73.19 809 SER A O 1
ATOM 6239 N N . PRO A 1 810 ? -10.547 68.483 12.827 1.00 73.44 810 PRO A N 1
ATOM 6240 C CA . PRO A 1 810 ? -9.215 68.101 13.299 1.00 73.44 810 PRO A CA 1
ATOM 6241 C C . PRO A 1 810 ? -8.264 67.745 12.145 1.00 73.44 810 PRO A C 1
ATOM 6243 O O . PRO A 1 810 ? -7.111 68.179 12.146 1.00 73.44 810 PRO A O 1
ATOM 6246 N N . ALA A 1 811 ? -8.772 67.058 11.115 1.00 72.06 811 ALA A N 1
ATOM 6247 C CA . ALA A 1 811 ? -8.022 66.711 9.909 1.00 72.06 811 ALA A CA 1
ATOM 6248 C C . ALA A 1 811 ? -7.531 67.945 9.135 1.00 72.06 811 ALA A C 1
ATOM 6250 O O . ALA A 1 811 ? -6.371 67.984 8.723 1.00 72.06 811 ALA A O 1
ATOM 6251 N N . ALA A 1 812 ? -8.371 68.977 8.992 1.00 76.62 812 ALA A N 1
ATOM 6252 C CA . ALA A 1 812 ? -8.013 70.212 8.293 1.00 76.62 812 ALA A CA 1
ATOM 6253 C C . ALA A 1 812 ? -6.907 70.985 9.033 1.00 76.62 812 ALA A C 1
ATOM 6255 O O . ALA A 1 812 ? -5.931 71.411 8.419 1.00 76.62 812 ALA A O 1
ATOM 6256 N N . LYS A 1 813 ? -6.982 71.069 10.370 1.00 80.12 813 LYS A N 1
ATOM 6257 C CA . LYS A 1 813 ? -5.942 71.710 11.204 1.00 80.12 813 LYS A CA 1
ATOM 6258 C C . LYS A 1 813 ? -4.596 70.981 11.129 1.00 80.12 813 LYS A C 1
ATOM 6260 O O . LYS A 1 813 ? -3.531 71.610 11.124 1.00 80.12 813 LYS A O 1
ATOM 6265 N N . ILE A 1 814 ? -4.626 69.649 11.063 1.00 78.69 814 ILE A N 1
ATOM 6266 C CA . ILE A 1 814 ? -3.425 68.827 10.864 1.00 78.69 814 ILE A CA 1
ATOM 6267 C C . ILE A 1 814 ? -2.850 69.067 9.461 1.00 78.69 814 ILE A C 1
ATOM 6269 O O . ILE A 1 814 ? -1.633 69.216 9.325 1.00 78.69 814 ILE A O 1
ATOM 6273 N N . LEU A 1 815 ? -3.701 69.161 8.435 1.00 78.62 815 LEU A N 1
ATOM 6274 C CA . LEU A 1 815 ? -3.295 69.434 7.055 1.00 78.62 815 LEU A CA 1
ATOM 6275 C C . LEU A 1 815 ? -2.625 70.811 6.911 1.00 78.62 815 LEU A C 1
ATOM 6277 O O . LEU A 1 815 ? -1.547 70.903 6.327 1.00 78.62 815 LEU A O 1
ATOM 6281 N N . GLU A 1 816 ? -3.203 71.855 7.509 1.00 80.69 816 GLU A N 1
ATOM 6282 C CA . GLU A 1 816 ? -2.635 73.212 7.535 1.00 80.69 816 GLU A CA 1
ATOM 6283 C C . GLU A 1 816 ? -1.272 73.243 8.238 1.00 80.69 816 GLU A C 1
ATOM 6285 O O . GLU A 1 816 ? -0.319 73.859 7.758 1.00 80.69 816 GLU A O 1
ATOM 6290 N N . THR A 1 817 ? -1.135 72.512 9.349 1.00 81.75 817 THR A N 1
ATOM 6291 C CA . THR A 1 817 ? 0.142 72.398 10.071 1.00 81.75 817 THR A CA 1
ATOM 6292 C C . THR A 1 817 ? 1.206 71.699 9.219 1.00 81.75 817 THR A C 1
ATOM 6294 O O . THR A 1 817 ? 2.353 72.143 9.175 1.00 81.75 817 THR A O 1
ATOM 6297 N N . VAL A 1 818 ? 0.828 70.637 8.498 1.00 80.38 818 VAL A N 1
ATOM 6298 C CA . VAL A 1 818 ? 1.698 69.919 7.550 1.00 80.38 818 VAL A CA 1
ATOM 6299 C C . VAL A 1 818 ? 2.128 70.820 6.394 1.00 80.38 818 VAL A C 1
ATOM 6301 O O . VAL A 1 818 ? 3.303 70.825 6.025 1.00 80.38 818 VAL A O 1
ATOM 6304 N N . GLN A 1 819 ? 1.203 71.595 5.829 1.00 81.50 819 GLN A N 1
ATOM 6305 C CA . GLN A 1 819 ? 1.497 72.533 4.748 1.00 81.50 819 GLN A CA 1
ATOM 6306 C C . GLN A 1 819 ? 2.438 73.651 5.211 1.00 81.50 819 GLN A C 1
ATOM 6308 O O . GLN A 1 819 ? 3.386 73.973 4.494 1.00 81.50 819 GLN A O 1
ATOM 6313 N N . ARG A 1 820 ? 2.253 74.169 6.431 1.00 83.44 820 ARG A N 1
ATOM 6314 C CA . ARG A 1 820 ? 3.147 75.165 7.038 1.00 83.44 820 ARG A CA 1
ATOM 6315 C C . ARG A 1 820 ? 4.554 74.611 7.287 1.00 83.44 820 ARG A C 1
ATOM 6317 O O . ARG A 1 820 ? 5.516 75.225 6.839 1.00 83.44 820 ARG A O 1
ATOM 6324 N N . GLU A 1 821 ? 4.688 73.429 7.899 1.00 81.44 821 GLU A N 1
ATOM 6325 C CA . GLU A 1 821 ? 6.001 72.788 8.131 1.00 81.44 821 GLU A CA 1
ATOM 6326 C C . GLU A 1 821 ? 6.753 72.514 6.808 1.00 81.44 821 GLU A C 1
ATOM 6328 O O . GLU A 1 821 ? 7.980 72.617 6.736 1.00 81.44 821 GLU A O 1
ATOM 6333 N N . LEU A 1 822 ? 6.028 72.184 5.731 1.00 75.12 822 LEU A N 1
ATOM 6334 C CA . LEU A 1 822 ? 6.613 71.978 4.401 1.00 75.12 822 LEU A CA 1
ATOM 6335 C C . LEU A 1 822 ? 6.966 73.285 3.680 1.00 75.12 822 LEU A C 1
ATOM 6337 O O . LEU A 1 822 ? 7.898 73.291 2.872 1.00 75.12 822 LEU A O 1
ATOM 6341 N N . ALA A 1 823 ? 6.250 74.376 3.958 1.00 78.25 823 ALA A N 1
ATOM 6342 C CA . ALA A 1 823 ? 6.573 75.707 3.455 1.00 78.25 823 ALA A CA 1
ATOM 6343 C C . ALA A 1 823 ? 7.819 76.284 4.152 1.00 78.25 823 ALA A C 1
ATOM 6345 O O . ALA A 1 823 ? 8.713 76.792 3.475 1.00 78.25 823 ALA A O 1
ATOM 6346 N N . GLU A 1 824 ? 7.933 76.114 5.473 1.00 79.69 824 GLU A N 1
ATOM 6347 C CA . GLU A 1 824 ? 9.093 76.535 6.279 1.00 79.69 824 GLU A CA 1
ATOM 6348 C C . GLU A 1 824 ? 10.392 75.810 5.882 1.00 79.69 824 GLU A C 1
ATOM 6350 O O . GLU A 1 824 ? 11.479 76.377 5.976 1.00 79.69 824 GLU A O 1
ATOM 6355 N N . ALA A 1 825 ? 10.301 74.581 5.361 1.00 71.69 825 ALA A N 1
ATOM 6356 C CA . ALA A 1 825 ? 11.452 73.825 4.858 1.00 71.69 825 ALA A CA 1
ATOM 6357 C C . ALA A 1 825 ? 12.097 74.417 3.579 1.00 71.69 825 ALA A C 1
ATOM 6359 O O . ALA A 1 825 ? 13.172 73.966 3.167 1.00 71.69 825 ALA A O 1
ATOM 6360 N N . GLY A 1 826 ? 11.458 75.407 2.940 1.00 65.00 826 GLY A N 1
ATOM 6361 C CA . GLY A 1 826 ? 11.980 76.124 1.773 1.00 65.00 826 GLY A CA 1
ATOM 6362 C C . GLY A 1 826 ? 12.164 75.257 0.516 1.00 65.00 826 GLY A C 1
ATOM 6363 O O . GLY A 1 826 ? 11.591 74.174 0.383 1.00 65.00 826 GLY A O 1
ATOM 6364 N N . SER A 1 827 ? 12.966 75.734 -0.445 1.00 59.66 827 SER A N 1
ATOM 6365 C CA . SER A 1 827 ? 13.260 75.049 -1.723 1.00 59.66 827 SER A CA 1
ATOM 6366 C C . SER A 1 827 ? 14.383 74.000 -1.633 1.00 59.66 827 SER A C 1
ATOM 6368 O O . SER A 1 827 ? 14.704 73.340 -2.624 1.00 59.66 827 SER A O 1
ATOM 6370 N N . SER A 1 828 ? 14.977 73.803 -0.449 1.00 66.50 828 SER A N 1
ATOM 6371 C CA . SER A 1 828 ? 16.035 72.812 -0.237 1.00 66.50 828 SER A CA 1
ATOM 6372 C C . SER A 1 828 ? 15.473 71.390 -0.217 1.00 66.50 828 SER A C 1
ATOM 6374 O O . SER A 1 828 ? 14.735 70.986 0.688 1.00 66.50 828 SER A O 1
ATOM 6376 N N . SER A 1 829 ? 15.884 70.583 -1.198 1.00 60.62 829 SER A N 1
ATOM 6377 C CA . SER A 1 829 ? 15.415 69.202 -1.357 1.00 60.62 829 SER A CA 1
ATOM 6378 C C . SER A 1 829 ? 15.865 68.263 -0.232 1.00 60.62 829 SER A C 1
ATOM 6380 O O . SER A 1 829 ? 15.301 67.178 -0.094 1.00 60.62 829 SER A O 1
ATOM 6382 N N . SER A 1 830 ? 16.893 68.614 0.554 1.00 61.28 830 SER A N 1
ATOM 6383 C CA . SER A 1 830 ? 17.303 67.802 1.712 1.00 61.28 830 SER A CA 1
ATOM 6384 C C . SER A 1 830 ? 16.458 68.128 2.946 1.00 61.28 830 SER A C 1
ATOM 6386 O O . SER A 1 830 ? 15.991 67.202 3.614 1.00 61.28 830 SER A O 1
ATOM 6388 N N . ALA A 1 831 ? 16.173 69.414 3.180 1.00 68.88 831 ALA A N 1
ATOM 6389 C CA . ALA A 1 831 ? 15.370 69.891 4.303 1.00 68.88 831 ALA A CA 1
ATOM 6390 C C . ALA A 1 831 ? 13.907 69.433 4.186 1.00 68.88 831 ALA A C 1
ATOM 6392 O O . ALA A 1 831 ? 13.396 68.784 5.103 1.00 68.88 831 ALA A O 1
ATOM 6393 N N . ARG A 1 832 ? 13.269 69.628 3.017 1.00 72.25 832 ARG A N 1
ATOM 6394 C CA . ARG A 1 832 ? 11.905 69.120 2.745 1.00 72.25 832 ARG A CA 1
ATOM 6395 C C . ARG A 1 832 ? 11.797 67.616 2.968 1.00 72.25 832 ARG A C 1
ATOM 6397 O O . ARG A 1 832 ? 10.835 67.130 3.556 1.00 72.25 832 ARG A O 1
ATOM 6404 N N . ARG A 1 833 ? 12.821 66.855 2.575 1.00 68.69 833 ARG A N 1
ATOM 6405 C CA . ARG A 1 833 ? 12.821 65.392 2.693 1.00 68.69 833 ARG A CA 1
ATOM 6406 C C . ARG A 1 833 ? 12.972 64.915 4.138 1.00 68.69 833 ARG A C 1
ATOM 6408 O O . ARG A 1 833 ? 12.431 63.865 4.493 1.00 68.69 833 ARG A O 1
ATOM 6415 N N . GLN A 1 834 ? 13.677 65.673 4.976 1.00 74.06 834 GLN A N 1
ATOM 6416 C CA . GLN A 1 834 ? 13.789 65.386 6.406 1.00 74.06 834 GLN A CA 1
ATOM 6417 C C . GLN A 1 834 ? 12.470 65.682 7.137 1.00 74.06 834 GLN A C 1
ATOM 6419 O O . GLN A 1 834 ? 12.054 64.875 7.972 1.00 74.06 834 GLN A O 1
ATOM 6424 N N . VAL A 1 835 ? 11.772 66.758 6.756 1.00 77.50 835 VAL A N 1
ATOM 6425 C CA . VAL A 1 835 ? 10.426 67.093 7.253 1.00 77.50 835 VAL A CA 1
ATOM 6426 C C . VAL A 1 835 ? 9.399 66.044 6.813 1.00 77.50 835 VAL A C 1
ATOM 6428 O O . VAL A 1 835 ? 8.744 65.445 7.664 1.00 77.50 835 VAL A O 1
ATOM 6431 N N . LEU A 1 836 ? 9.342 65.690 5.521 1.00 74.38 836 LEU A N 1
ATOM 6432 C CA . LEU A 1 836 ? 8.428 64.662 4.994 1.00 74.38 836 LEU A CA 1
ATOM 6433 C C . LEU A 1 836 ? 8.610 63.303 5.687 1.00 74.38 836 LEU A C 1
ATOM 6435 O O . LEU A 1 836 ? 7.631 62.634 6.006 1.00 74.38 836 LEU A O 1
ATOM 6439 N N . ARG A 1 837 ? 9.849 62.878 5.975 1.00 72.38 837 ARG A N 1
ATOM 6440 C CA . ARG A 1 837 ? 10.098 61.620 6.707 1.00 72.38 837 ARG A CA 1
ATOM 6441 C C . ARG A 1 837 ? 9.582 61.660 8.144 1.00 72.38 837 ARG A C 1
ATOM 6443 O O . ARG A 1 837 ? 9.087 60.643 8.629 1.00 72.38 837 ARG A O 1
ATOM 6450 N N . ARG A 1 838 ? 9.707 62.806 8.818 1.00 82.06 838 ARG A N 1
ATOM 6451 C CA . ARG A 1 838 ? 9.220 62.996 10.190 1.00 82.06 838 ARG A CA 1
ATOM 6452 C C . ARG A 1 838 ? 7.689 62.991 10.226 1.00 82.06 838 ARG A C 1
ATOM 6454 O O . ARG A 1 838 ? 7.106 62.277 11.038 1.00 82.06 838 ARG A O 1
ATOM 6461 N N . LEU A 1 839 ? 7.059 63.697 9.287 1.00 78.56 839 LEU A N 1
ATOM 6462 C CA . LEU A 1 839 ? 5.606 63.785 9.142 1.00 78.56 839 LEU A CA 1
ATOM 6463 C C . LEU A 1 839 ? 4.952 62.437 8.808 1.00 78.56 839 LEU A C 1
ATOM 6465 O O . LEU A 1 839 ? 3.956 62.087 9.430 1.00 78.56 839 LEU A O 1
ATOM 6469 N N . VAL A 1 840 ? 5.546 61.642 7.906 1.00 73.25 840 VAL A N 1
ATOM 6470 C CA . VAL A 1 840 ? 5.048 60.293 7.559 1.00 73.25 840 VAL A CA 1
ATOM 6471 C C . VAL A 1 840 ? 5.032 59.363 8.768 1.00 73.25 840 VAL A C 1
ATOM 6473 O O . VAL A 1 840 ? 4.113 58.566 8.898 1.00 73.25 840 VAL A O 1
ATOM 6476 N N . ARG A 1 841 ? 6.034 59.439 9.651 1.00 74.00 841 ARG A N 1
ATOM 6477 C CA . ARG A 1 841 ? 6.040 58.612 10.866 1.00 74.00 841 ARG A CA 1
ATOM 6478 C C . ARG A 1 841 ? 4.991 59.094 11.864 1.00 74.00 841 ARG A C 1
ATOM 6480 O O . ARG A 1 841 ? 4.214 58.282 12.342 1.00 74.00 841 ARG A O 1
ATOM 6487 N N . ARG A 1 842 ? 4.934 60.407 12.122 1.00 76.56 842 ARG A N 1
ATOM 6488 C CA . ARG A 1 842 ? 4.003 61.008 13.092 1.00 76.56 842 ARG A CA 1
ATOM 6489 C C . ARG A 1 842 ? 2.533 60.791 12.719 1.00 76.56 842 ARG A C 1
ATOM 6491 O O . ARG A 1 842 ? 1.723 60.541 13.599 1.00 76.56 842 ARG A O 1
ATOM 6498 N N . LEU A 1 843 ? 2.195 60.899 11.435 1.00 73.25 843 LEU A N 1
ATOM 6499 C CA . LEU A 1 843 ? 0.812 60.870 10.939 1.00 73.25 843 LEU A CA 1
ATOM 6500 C C . LEU A 1 843 ? 0.422 59.521 10.318 1.00 73.25 843 LEU A C 1
ATOM 6502 O O . LEU A 1 843 ? -0.567 59.440 9.597 1.00 73.25 843 LEU A O 1
ATOM 6506 N N . HIS A 1 844 ? 1.199 58.461 10.563 1.00 75.31 844 HIS A N 1
ATOM 6507 C CA . HIS A 1 844 ? 0.867 57.134 10.051 1.00 75.31 844 HIS A CA 1
ATOM 6508 C C . HIS A 1 844 ? -0.411 56.601 10.730 1.00 75.31 844 HIS A C 1
ATOM 6510 O O . HIS A 1 844 ? -0.456 56.613 11.965 1.00 75.31 844 HIS A O 1
ATOM 6516 N N . PRO A 1 845 ? -1.407 56.079 9.983 1.00 67.88 845 PRO A N 1
ATOM 6517 C CA . PRO A 1 845 ? -2.656 55.575 10.567 1.00 67.88 845 PRO A CA 1
ATOM 6518 C C . PRO A 1 845 ? -2.430 54.479 11.618 1.00 67.88 845 PRO A C 1
ATOM 6520 O O . PRO A 1 845 ? -2.962 54.561 12.717 1.00 67.88 845 PRO A O 1
ATOM 6523 N N . ASP A 1 846 ? -1.522 53.532 11.353 1.00 61.69 846 ASP A N 1
ATOM 6524 C CA . ASP A 1 846 ? -1.194 52.465 12.319 1.00 61.69 846 ASP A CA 1
ATOM 6525 C C . ASP A 1 846 ? -0.586 52.957 13.643 1.00 61.69 846 ASP A C 1
ATOM 6527 O O . ASP A 1 846 ? -0.676 52.252 14.647 1.00 61.69 846 ASP A O 1
ATOM 6531 N N . GLN A 1 847 ? 0.043 54.141 13.664 1.00 61.19 847 GLN A N 1
ATOM 6532 C CA . GLN A 1 847 ? 0.578 54.739 14.897 1.00 61.19 847 GLN A CA 1
ATOM 6533 C C . GLN A 1 847 ? -0.447 55.622 15.622 1.00 61.19 847 GLN A C 1
ATOM 6535 O O . GLN A 1 847 ? -0.191 56.047 16.745 1.00 61.19 847 GLN A O 1
ATOM 6540 N N . ASN A 1 848 ? -1.606 55.870 15.006 1.00 67.81 848 ASN A N 1
ATOM 6541 C CA . ASN A 1 848 ? -2.689 56.705 15.524 1.00 67.81 848 ASN A CA 1
ATOM 6542 C C . ASN A 1 848 ? -4.024 55.934 15.497 1.00 67.81 848 ASN A C 1
ATOM 6544 O O . ASN A 1 848 ? -5.040 56.457 15.037 1.00 67.81 848 ASN A O 1
ATOM 6548 N N . ARG A 1 849 ? -4.010 54.675 15.967 1.00 57.88 849 ARG A N 1
ATOM 6549 C CA . ARG A 1 849 ? -5.205 53.817 16.014 1.00 57.88 849 ARG A CA 1
ATOM 6550 C C . ARG A 1 849 ? -6.316 54.454 16.853 1.00 57.88 849 ARG A C 1
ATOM 6552 O O . ARG A 1 849 ? -6.061 54.876 17.980 1.00 57.88 849 ARG A O 1
ATOM 6559 N N . GLY A 1 850 ? -7.528 54.514 16.312 1.00 60.75 850 GLY A N 1
ATOM 6560 C CA . GLY A 1 850 ? -8.684 55.202 16.898 1.00 60.75 850 GLY A CA 1
ATOM 6561 C C . GLY A 1 850 ? -8.822 56.686 16.523 1.00 60.75 850 GLY A C 1
ATOM 6562 O O . GLY A 1 850 ? -9.759 57.332 16.984 1.00 60.75 850 GLY A O 1
ATOM 6563 N N . LYS A 1 851 ? -7.908 57.242 15.716 1.00 63.47 851 LYS A N 1
ATOM 6564 C CA . LYS A 1 851 ? -7.997 58.597 15.130 1.00 63.47 851 LYS A CA 1
ATOM 6565 C C . LYS A 1 851 ? -7.740 58.584 13.622 1.00 63.47 851 LYS A C 1
ATOM 6567 O O . LYS A 1 851 ? -7.286 59.577 13.050 1.00 63.47 851 LYS A O 1
ATOM 6572 N N . GLU A 1 852 ? -7.982 57.450 12.967 1.00 70.12 852 GLU A N 1
ATOM 6573 C CA . GLU A 1 852 ? -7.635 57.232 11.563 1.00 70.12 852 GLU A CA 1
ATOM 6574 C C . GLU A 1 852 ? -8.319 58.249 10.646 1.00 70.12 852 GLU A C 1
ATOM 6576 O O . GLU A 1 852 ? -7.676 58.761 9.729 1.00 70.12 852 GLU A O 1
ATOM 6581 N N . GLU A 1 853 ? -9.572 58.607 10.921 1.00 65.44 853 GLU A N 1
ATOM 6582 C CA . GLU A 1 853 ? -10.318 59.603 10.142 1.00 65.44 853 GLU A CA 1
ATOM 6583 C C . GLU A 1 853 ? -9.691 61.008 10.215 1.00 65.44 853 GLU A C 1
ATOM 6585 O O . GLU A 1 853 ? -9.745 61.758 9.241 1.00 65.44 853 GLU A O 1
ATOM 6590 N N . GLU A 1 854 ? -9.006 61.348 11.315 1.00 75.75 854 GLU A N 1
ATOM 6591 C CA . GLU A 1 854 ? -8.353 62.651 11.494 1.00 75.75 854 GLU A CA 1
ATOM 6592 C C . GLU A 1 854 ? -7.000 62.737 10.765 1.00 75.75 854 GLU A C 1
ATOM 6594 O O . GLU A 1 854 ? -6.663 63.767 10.181 1.00 75.75 854 GLU A O 1
ATOM 6599 N N . VAL A 1 855 ? -6.194 61.668 10.788 1.00 71.38 855 VAL A N 1
ATOM 6600 C CA . VAL A 1 855 ? -4.812 61.698 10.258 1.00 71.38 855 VAL A CA 1
ATOM 6601 C C . VAL A 1 855 ? -4.696 61.242 8.804 1.00 71.38 855 VAL A C 1
ATOM 6603 O O . VAL A 1 855 ? -3.757 61.637 8.105 1.00 71.38 855 VAL A O 1
ATOM 6606 N N . THR A 1 856 ? -5.640 60.431 8.320 1.00 72.25 856 THR A N 1
ATOM 6607 C CA . THR A 1 856 ? -5.582 59.818 6.983 1.00 72.25 856 THR A CA 1
ATOM 6608 C C . THR A 1 856 ? -5.561 60.841 5.839 1.00 72.25 856 THR A C 1
ATOM 6610 O O . THR A 1 856 ? -4.745 60.660 4.926 1.00 72.25 856 THR A O 1
ATOM 6613 N N . PRO A 1 857 ? -6.350 61.937 5.861 1.00 75.44 857 PRO A N 1
ATOM 6614 C CA . PRO A 1 857 ? -6.292 62.953 4.807 1.00 75.44 857 PRO A CA 1
ATOM 6615 C C . PRO A 1 857 ? -4.908 63.617 4.706 1.00 75.44 857 PRO A C 1
ATOM 6617 O O . PRO A 1 857 ? -4.320 63.694 3.623 1.00 75.44 857 PRO A O 1
ATOM 6620 N N . ALA A 1 858 ? -4.319 63.995 5.846 1.00 73.75 858 ALA A N 1
ATOM 6621 C CA . ALA A 1 858 ? -2.984 64.596 5.903 1.00 73.75 858 ALA A CA 1
ATOM 6622 C C . ALA A 1 858 ? -1.884 63.618 5.478 1.00 73.75 858 ALA A C 1
ATOM 6624 O O . ALA A 1 858 ? -0.949 63.991 4.764 1.00 73.75 858 ALA A O 1
ATOM 6625 N N . PHE A 1 859 ? -2.014 62.346 5.852 1.00 75.75 859 PHE A N 1
ATOM 6626 C CA . PHE A 1 859 ? -1.089 61.299 5.440 1.00 75.75 859 PHE A CA 1
ATOM 6627 C C . PHE A 1 859 ? -1.111 61.064 3.920 1.00 75.75 859 PHE A C 1
ATOM 6629 O O . PHE A 1 859 ? -0.048 60.975 3.300 1.00 75.75 859 PHE A O 1
ATOM 6636 N N . ARG A 1 860 ? -2.299 61.034 3.296 1.00 67.88 860 ARG A N 1
ATOM 6637 C CA . ARG A 1 860 ? -2.453 60.900 1.834 1.00 67.88 860 ARG A CA 1
ATOM 6638 C C . ARG A 1 860 ? -1.864 62.097 1.082 1.00 67.88 860 ARG A C 1
ATOM 6640 O O . ARG A 1 860 ? -1.144 61.898 0.102 1.00 67.88 860 ARG A O 1
ATOM 6647 N N . TYR A 1 861 ? -2.070 63.315 1.585 1.00 75.00 861 TYR A N 1
ATOM 6648 C CA . TYR A 1 861 ? -1.463 64.529 1.027 1.00 75.00 861 TYR A CA 1
ATOM 6649 C C . TYR A 1 861 ? 0.078 64.458 1.014 1.00 75.00 861 TYR A C 1
ATOM 6651 O O . TYR A 1 861 ? 0.719 64.733 -0.002 1.00 75.00 861 TYR A O 1
ATOM 6659 N N . ILE A 1 862 ? 0.690 63.983 2.105 1.00 73.81 862 ILE A N 1
ATOM 6660 C CA . ILE A 1 862 ? 2.150 63.809 2.206 1.00 73.81 862 ILE A CA 1
ATOM 6661 C C . ILE A 1 862 ? 2.679 62.752 1.220 1.00 73.81 862 ILE A C 1
ATOM 6663 O O . ILE A 1 862 ? 3.779 62.903 0.675 1.00 73.81 862 ILE A O 1
ATOM 6667 N N . GLN A 1 863 ? 1.924 61.674 0.982 1.00 61.00 863 GLN A N 1
ATOM 6668 C CA . GLN A 1 863 ? 2.328 60.631 0.035 1.00 61.00 863 GLN A CA 1
ATOM 6669 C C . GLN A 1 863 ? 2.366 61.136 -1.412 1.00 61.00 863 GLN A C 1
ATOM 6671 O O . GLN A 1 863 ? 3.309 60.802 -2.134 1.00 61.00 863 GLN A O 1
ATOM 6676 N N . ARG A 1 864 ? 1.420 61.997 -1.803 1.00 70.50 864 ARG A N 1
ATOM 6677 C CA . ARG A 1 864 ? 1.396 62.624 -3.132 1.00 70.50 864 ARG A CA 1
ATOM 6678 C C . ARG A 1 864 ? 2.602 63.541 -3.371 1.00 70.50 864 ARG A C 1
ATOM 6680 O O . ARG A 1 864 ? 3.282 63.400 -4.383 1.00 70.50 864 ARG A O 1
ATOM 6687 N N . ILE A 1 865 ? 2.952 64.409 -2.417 1.00 69.88 865 ILE A N 1
ATOM 6688 C CA . ILE A 1 865 ? 4.132 65.290 -2.560 1.00 69.88 865 ILE A CA 1
ATOM 6689 C C . ILE A 1 865 ? 5.422 64.465 -2.740 1.00 69.88 865 ILE A C 1
ATOM 6691 O O . ILE A 1 865 ? 6.303 64.825 -3.523 1.00 69.88 865 ILE A O 1
ATOM 6695 N N . ARG A 1 866 ? 5.536 63.310 -2.065 1.00 63.91 866 ARG A N 1
ATOM 6696 C CA . ARG A 1 866 ? 6.691 62.411 -2.239 1.00 63.91 866 ARG A CA 1
ATOM 6697 C C . ARG A 1 866 ? 6.758 61.770 -3.625 1.00 63.91 866 ARG A C 1
ATOM 6699 O O . ARG A 1 866 ? 7.875 61.516 -4.079 1.00 63.91 866 ARG A O 1
ATOM 6706 N N . SER A 1 867 ? 5.628 61.473 -4.272 1.00 49.72 867 SER A N 1
ATOM 6707 C CA . SER A 1 867 ? 5.649 60.917 -5.631 1.00 49.72 867 SER A CA 1
ATOM 6708 C C . SER A 1 867 ? 6.069 61.976 -6.648 1.00 49.72 867 SER A C 1
ATOM 6710 O O . SER A 1 867 ? 6.928 61.704 -7.485 1.00 49.72 867 SER A O 1
ATOM 6712 N N . GLU A 1 868 ? 5.564 63.204 -6.508 1.00 59.69 868 GLU A N 1
ATOM 6713 C CA . GLU A 1 868 ? 5.899 64.331 -7.387 1.00 59.69 868 GLU A CA 1
ATOM 6714 C C . GLU A 1 868 ? 7.401 64.710 -7.305 1.00 59.69 868 GLU A C 1
ATOM 6716 O O . GLU A 1 868 ? 8.048 64.913 -8.337 1.00 59.69 868 GLU A O 1
ATOM 6721 N N . GLU A 1 869 ? 8.019 64.698 -6.111 1.00 59.53 869 GLU A N 1
ATOM 6722 C CA . GLU A 1 869 ? 9.471 64.938 -5.958 1.00 59.53 869 GLU A CA 1
ATOM 6723 C C . GLU A 1 869 ? 10.356 63.808 -6.530 1.00 59.53 869 GLU A C 1
ATOM 6725 O O . GLU A 1 869 ? 11.509 64.048 -6.913 1.00 59.53 869 GLU A O 1
ATOM 6730 N N . MET A 1 870 ? 9.865 62.562 -6.579 1.00 51.44 870 MET A N 1
ATOM 6731 C CA . MET A 1 870 ? 10.622 61.442 -7.156 1.00 51.44 870 MET A CA 1
ATOM 6732 C C . MET A 1 870 ? 10.660 61.490 -8.686 1.00 51.44 870 MET A C 1
ATOM 6734 O O . MET A 1 870 ? 11.708 61.197 -9.273 1.00 51.44 870 MET A O 1
ATOM 6738 N N . ASP A 1 871 ? 9.573 61.917 -9.326 1.00 44.62 871 ASP A N 1
ATOM 6739 C CA . ASP A 1 871 ? 9.496 62.017 -10.786 1.00 44.62 871 ASP A CA 1
ATOM 6740 C C . ASP A 1 871 ? 10.381 63.133 -11.353 1.00 44.62 871 ASP A C 1
ATOM 6742 O O . ASP A 1 871 ? 11.039 62.948 -12.381 1.00 44.62 871 ASP A O 1
ATOM 6746 N N . GLN A 1 872 ? 10.516 64.259 -10.644 1.00 47.78 872 GLN A N 1
ATOM 6747 C CA . GLN A 1 872 ? 11.452 65.321 -11.036 1.00 47.78 872 GLN A CA 1
ATOM 6748 C C . GLN A 1 872 ? 12.925 64.874 -10.972 1.00 47.78 872 GLN A C 1
ATOM 6750 O O . GLN A 1 872 ? 13.771 65.392 -11.703 1.00 47.78 872 GLN A O 1
ATOM 6755 N N . ARG A 1 873 ? 13.251 63.883 -10.131 1.00 46.81 873 ARG A N 1
ATOM 6756 C CA . ARG A 1 873 ? 14.611 63.342 -9.981 1.00 46.81 873 ARG A CA 1
ATOM 6757 C C . ARG A 1 873 ? 14.998 62.380 -11.096 1.00 46.81 873 ARG A C 1
ATOM 6759 O O . ARG A 1 873 ? 16.130 62.446 -11.568 1.00 46.81 873 ARG A O 1
ATOM 6766 N N . ARG A 1 874 ? 14.068 61.532 -11.544 1.00 43.34 874 ARG A N 1
ATOM 6767 C CA . ARG A 1 874 ? 14.301 60.583 -12.649 1.00 43.34 874 ARG A CA 1
ATOM 6768 C C . ARG A 1 874 ? 14.709 61.282 -13.945 1.00 43.34 874 ARG A C 1
ATOM 6770 O O . ARG A 1 874 ? 15.527 60.748 -14.684 1.00 43.34 874 ARG A O 1
ATOM 6777 N N . LYS A 1 875 ? 14.222 62.504 -14.176 1.00 38.00 875 LYS A N 1
ATOM 6778 C CA . LYS A 1 875 ? 14.567 63.310 -15.357 1.00 38.00 875 LYS A CA 1
ATOM 6779 C C . LYS A 1 875 ? 15.980 63.923 -15.319 1.00 38.00 875 LYS A C 1
ATOM 6781 O O . LYS A 1 875 ? 16.450 64.376 -16.353 1.00 38.00 875 LYS A O 1
ATOM 6786 N N . LYS A 1 876 ? 16.677 63.934 -14.169 1.00 40.09 876 LYS A N 1
ATOM 6787 C CA . LYS A 1 876 ? 17.979 64.619 -13.991 1.00 40.09 876 LYS A CA 1
ATOM 6788 C C . LYS A 1 876 ? 19.223 63.715 -14.074 1.00 40.09 876 LYS A C 1
ATOM 6790 O O . LYS A 1 876 ? 20.326 64.245 -14.051 1.00 40.09 876 LYS A O 1
ATOM 6795 N N . THR A 1 877 ? 19.089 62.384 -14.123 1.00 35.75 877 THR A N 1
ATOM 6796 C CA . THR A 1 877 ? 20.216 61.441 -13.888 1.00 35.75 877 THR A CA 1
ATOM 6797 C C . THR A 1 877 ? 20.673 60.644 -15.124 1.00 35.75 877 THR A C 1
ATOM 6799 O O . THR A 1 877 ? 21.353 59.636 -14.976 1.00 35.75 877 THR A O 1
ATOM 6802 N N . MET A 1 878 ? 20.352 61.074 -16.349 1.00 30.64 878 MET A N 1
ATOM 6803 C CA . MET A 1 878 ? 20.900 60.464 -17.574 1.00 30.64 878 MET A CA 1
ATOM 6804 C C . MET A 1 878 ? 21.819 61.440 -18.318 1.00 30.64 878 MET A C 1
ATOM 6806 O O . MET A 1 878 ? 21.355 62.296 -19.064 1.00 30.64 878 MET A O 1
ATOM 6810 N N . GLY A 1 879 ? 23.132 61.285 -18.109 1.00 24.44 879 GLY A N 1
ATOM 6811 C CA . GLY A 1 879 ? 24.184 61.985 -18.846 1.00 24.44 879 GLY A CA 1
ATOM 6812 C C . GLY A 1 879 ? 25.599 61.454 -18.552 1.00 24.44 879 GLY A C 1
ATOM 6813 O O . GLY A 1 879 ? 26.150 61.744 -17.497 1.00 24.44 879 GLY A O 1
ATOM 6814 N N . SER A 1 880 ? 26.191 60.778 -19.549 1.00 25.61 880 SER A N 1
ATOM 6815 C CA . SER A 1 880 ? 27.630 60.733 -19.924 1.00 25.61 880 SER A CA 1
ATOM 6816 C C . SER A 1 880 ? 28.683 59.800 -19.239 1.00 25.61 880 SER A C 1
ATOM 6818 O O . SER A 1 880 ? 28.789 59.738 -18.022 1.00 25.61 880 SER A O 1
ATOM 6820 N N . VAL A 1 881 ? 29.530 59.209 -20.124 1.00 24.45 881 VAL A N 1
ATOM 6821 C CA . VAL A 1 881 ? 30.994 58.857 -20.068 1.00 24.45 881 VAL A CA 1
ATOM 6822 C C . VAL A 1 881 ? 31.510 57.389 -19.886 1.00 24.45 881 VAL A C 1
ATOM 6824 O O . VAL A 1 881 ? 31.505 56.824 -18.802 1.00 24.45 881 VAL A O 1
ATOM 6827 N N . ALA A 1 882 ? 31.984 56.838 -21.026 1.00 22.91 882 ALA A N 1
ATOM 6828 C CA . ALA A 1 882 ? 33.209 56.112 -21.492 1.00 22.91 882 ALA A CA 1
ATOM 6829 C C . ALA A 1 882 ? 34.343 55.414 -20.641 1.00 22.91 882 ALA A C 1
ATOM 6831 O O . ALA A 1 882 ? 34.832 55.968 -19.668 1.00 22.91 882 ALA A O 1
ATOM 6832 N N . LEU A 1 883 ? 34.847 54.287 -21.233 1.00 21.41 883 LEU A N 1
ATOM 6833 C CA . LEU A 1 883 ? 36.226 53.719 -21.498 1.00 21.41 883 LEU A CA 1
ATOM 6834 C C . LEU A 1 883 ? 37.242 53.170 -20.424 1.00 21.41 883 LEU A C 1
ATOM 6836 O O . LEU A 1 883 ? 37.849 53.956 -19.715 1.00 21.41 883 LEU A O 1
ATOM 6840 N N . LEU A 1 884 ? 37.549 51.839 -20.535 1.00 19.59 884 LEU A N 1
ATOM 6841 C CA . LEU A 1 884 ? 38.841 51.039 -20.485 1.00 19.59 884 LEU A CA 1
ATOM 6842 C C . LEU A 1 884 ? 39.846 51.117 -19.260 1.00 19.59 884 LEU A C 1
ATOM 6844 O O . LEU A 1 884 ? 39.705 52.017 -18.448 1.00 19.59 884 LEU A O 1
ATOM 6848 N N . PRO A 1 885 ? 40.932 50.277 -19.129 1.00 32.44 885 PRO A N 1
ATOM 6849 C CA . PRO A 1 885 ? 41.046 48.829 -18.761 1.00 32.44 885 PRO A CA 1
ATOM 6850 C C . PRO A 1 885 ? 42.247 48.470 -17.784 1.00 32.44 885 PRO A C 1
ATOM 6852 O O . PRO A 1 885 ? 42.860 49.372 -17.227 1.00 32.44 885 PRO A O 1
ATOM 6855 N N . CYS A 1 886 ? 42.655 47.171 -17.691 1.00 19.45 886 CYS A N 1
ATOM 6856 C CA . CYS A 1 886 ? 43.927 46.575 -17.139 1.00 19.45 886 CYS A CA 1
ATOM 6857 C C . CYS A 1 886 ? 44.078 46.435 -15.593 1.00 19.45 886 CYS A C 1
ATOM 6859 O O . CYS A 1 886 ? 43.565 47.274 -14.874 1.00 19.45 886 CYS A O 1
ATOM 6861 N N . ARG A 1 887 ? 44.793 45.475 -14.955 1.00 21.94 887 ARG A N 1
ATOM 6862 C CA . ARG A 1 887 ? 45.610 44.266 -15.280 1.00 21.94 887 ARG A CA 1
ATOM 6863 C C . ARG A 1 887 ? 45.990 43.539 -13.944 1.00 21.94 887 ARG A C 1
ATOM 6865 O O . ARG A 1 887 ? 46.036 44.232 -12.934 1.00 21.94 887 ARG A O 1
ATOM 6872 N N . ASN A 1 888 ? 46.411 42.257 -14.020 1.00 22.70 888 ASN A N 1
ATOM 6873 C CA . ASN A 1 888 ? 47.423 41.540 -13.179 1.00 22.70 888 ASN A CA 1
ATOM 6874 C C . ASN A 1 888 ? 47.070 41.209 -11.690 1.00 22.70 888 ASN A C 1
ATOM 6876 O O . ASN A 1 888 ? 46.420 42.007 -11.037 1.00 22.70 888 ASN A O 1
ATOM 6880 N N . ASP A 1 889 ? 47.461 40.104 -11.025 1.00 23.03 889 ASP A N 1
ATOM 6881 C CA . ASP A 1 889 ? 48.390 38.994 -11.309 1.00 23.03 889 ASP A CA 1
ATOM 6882 C C . ASP A 1 889 ? 48.453 37.972 -10.118 1.00 23.03 889 ASP A C 1
ATOM 6884 O O . ASP A 1 889 ? 48.307 38.389 -8.971 1.00 23.03 889 ASP A O 1
ATOM 6888 N N . ILE A 1 890 ? 48.807 36.700 -10.414 1.00 22.33 890 ILE A N 1
ATOM 6889 C CA . ILE A 1 890 ? 49.780 35.802 -9.706 1.00 22.33 890 ILE A CA 1
ATOM 6890 C C . ILE A 1 890 ? 49.333 34.794 -8.570 1.00 22.33 890 ILE A C 1
ATOM 6892 O O . ILE A 1 890 ? 48.741 35.170 -7.563 1.00 22.33 890 ILE A O 1
ATOM 6896 N N . LEU A 1 891 ? 49.792 33.520 -8.754 1.00 21.98 891 LEU A N 1
ATOM 6897 C CA . LEU A 1 891 ? 49.964 32.294 -7.892 1.00 21.98 891 LEU A CA 1
ATOM 6898 C C . LEU A 1 891 ? 48.770 31.357 -7.612 1.00 21.98 891 LEU A C 1
ATOM 6900 O O . LEU A 1 891 ? 47.698 31.831 -7.273 1.00 21.98 891 LEU A O 1
ATOM 6904 N N . ALA A 1 892 ? 48.884 30.018 -7.563 1.00 23.19 892 ALA A N 1
ATOM 6905 C CA . ALA A 1 892 ? 49.875 28.999 -7.961 1.00 23.19 892 ALA A CA 1
ATOM 6906 C C . ALA A 1 892 ? 49.231 27.597 -7.743 1.00 23.19 892 ALA A C 1
ATOM 6908 O O . ALA A 1 892 ? 48.341 27.459 -6.903 1.00 23.19 892 ALA A O 1
ATOM 6909 N N . ASP A 1 893 ? 49.691 26.592 -8.494 1.00 23.91 893 ASP A N 1
ATOM 6910 C CA . ASP A 1 893 ? 49.252 25.182 -8.533 1.00 23.91 893 ASP A CA 1
ATOM 6911 C C . ASP A 1 893 ? 49.460 24.368 -7.240 1.00 23.91 893 ASP A C 1
ATOM 6913 O O . ASP A 1 893 ? 50.465 24.571 -6.564 1.00 23.91 893 ASP A O 1
ATOM 6917 N N . VAL A 1 894 ? 48.602 23.352 -7.009 1.00 25.16 894 VAL A N 1
ATOM 6918 C CA . VAL A 1 894 ? 48.984 21.973 -6.601 1.00 25.16 894 VAL A CA 1
ATOM 6919 C C . VAL A 1 894 ? 47.934 20.969 -7.127 1.00 25.16 894 VAL A C 1
ATOM 6921 O O . VAL A 1 894 ? 46.734 21.133 -6.912 1.00 25.16 894 VAL A O 1
ATOM 6924 N N . GLU A 1 895 ? 48.410 19.930 -7.819 1.00 26.36 895 GLU A N 1
ATOM 6925 C CA . GLU A 1 895 ? 47.668 18.845 -8.480 1.00 26.36 895 GLU A CA 1
ATOM 6926 C C . GLU A 1 895 ? 47.109 17.761 -7.534 1.00 26.36 895 GLU A C 1
ATOM 6928 O O . GLU A 1 895 ? 47.675 17.482 -6.478 1.00 26.36 895 GLU A O 1
ATOM 6933 N N . GLY A 1 896 ? 46.078 17.039 -8.008 1.00 27.45 896 GLY A N 1
ATOM 6934 C CA . GLY A 1 896 ? 45.849 15.629 -7.653 1.00 27.45 896 GLY A CA 1
ATOM 6935 C C . GLY A 1 896 ? 44.421 15.246 -7.244 1.00 27.45 896 GLY A C 1
ATOM 6936 O O . GLY A 1 896 ? 44.152 15.061 -6.062 1.00 27.45 896 GLY A O 1
ATOM 6937 N N . GLY A 1 897 ? 43.511 15.029 -8.204 1.00 24.84 897 GLY A N 1
ATOM 6938 C CA . GLY A 1 897 ? 42.167 14.493 -7.937 1.00 24.84 897 GLY A CA 1
ATOM 6939 C C . GLY A 1 897 ? 41.632 13.640 -9.090 1.00 24.84 897 GLY A C 1
ATOM 6940 O O . GLY A 1 897 ? 41.485 14.125 -10.209 1.00 24.84 897 GLY A O 1
ATOM 6941 N N . LYS A 1 898 ? 41.351 12.357 -8.819 1.00 26.03 898 LYS A N 1
ATOM 6942 C CA . LYS A 1 898 ? 40.684 11.419 -9.741 1.00 26.03 898 LYS A CA 1
ATOM 6943 C C . LYS A 1 898 ? 39.349 12.010 -10.220 1.00 26.03 898 LYS A C 1
ATOM 6945 O O . LYS A 1 898 ? 38.488 12.299 -9.395 1.00 26.03 898 LYS A O 1
ATOM 6950 N N . LYS A 1 899 ? 39.159 12.137 -11.538 1.00 24.36 899 LYS A N 1
ATOM 6951 C CA . LYS A 1 899 ? 37.855 12.456 -12.142 1.00 24.36 899 LYS A CA 1
ATOM 6952 C C . LYS A 1 899 ? 36.896 11.284 -11.915 1.00 24.36 899 LYS A C 1
ATOM 6954 O O . LYS A 1 899 ? 37.125 10.194 -12.430 1.00 24.36 899 LYS A O 1
ATOM 6959 N N . VAL A 1 900 ? 35.842 11.520 -11.140 1.00 27.03 900 VAL A N 1
ATOM 6960 C CA . VAL A 1 900 ? 34.624 10.704 -11.152 1.00 27.03 900 VAL A CA 1
ATOM 6961 C C . VAL A 1 900 ? 33.898 11.055 -12.452 1.00 27.03 900 VAL A C 1
ATOM 6963 O O . VAL A 1 900 ? 33.584 12.221 -12.672 1.00 27.03 900 VAL A O 1
ATOM 6966 N N . GLU A 1 901 ? 33.714 10.096 -13.358 1.00 31.28 901 GLU A N 1
ATOM 6967 C CA . GLU A 1 901 ? 32.897 10.316 -14.558 1.00 31.28 901 GLU A CA 1
ATOM 6968 C C . GLU A 1 901 ? 31.411 10.329 -14.162 1.00 31.28 901 GLU A C 1
ATOM 6970 O O . GLU A 1 901 ? 30.909 9.368 -13.580 1.00 31.28 901 GLU A O 1
ATOM 6975 N N . GLU A 1 902 ? 30.726 11.446 -14.432 1.00 36.00 902 GLU A N 1
ATOM 6976 C CA . GLU A 1 902 ? 29.293 11.639 -14.170 1.00 36.00 902 GLU A CA 1
ATOM 6977 C C . GLU A 1 902 ? 28.415 10.767 -15.085 1.00 36.00 902 GLU A C 1
ATOM 6979 O O . GLU A 1 902 ? 28.727 10.535 -16.256 1.00 36.00 902 GLU A O 1
ATOM 6984 N N . GLN A 1 903 ? 27.286 10.307 -14.542 1.00 38.91 903 GLN A N 1
ATOM 6985 C CA . GLN A 1 903 ? 26.323 9.431 -15.205 1.00 38.91 903 GLN A CA 1
ATOM 6986 C C . GLN A 1 903 ? 25.613 10.133 -16.382 1.00 38.91 903 GLN A C 1
ATOM 6988 O O . GLN A 1 903 ? 25.261 11.311 -16.301 1.00 38.91 903 GLN A O 1
ATOM 6993 N N . SER A 1 904 ? 25.382 9.414 -17.490 1.00 45.94 904 SER A N 1
ATOM 6994 C CA . SER A 1 904 ? 24.814 10.007 -18.717 1.00 45.94 904 SER A CA 1
ATOM 6995 C C . SER A 1 904 ? 23.377 10.527 -18.554 1.00 45.94 904 SER A C 1
ATOM 6997 O O . SER A 1 904 ? 23.052 11.603 -19.048 1.00 45.94 904 SER A O 1
ATOM 6999 N N . ASP A 1 905 ? 22.536 9.823 -17.798 1.00 43.16 905 ASP A N 1
ATOM 7000 C CA . ASP A 1 905 ? 21.136 10.188 -17.551 1.00 43.16 905 ASP A CA 1
ATOM 7001 C C . ASP A 1 905 ? 20.968 11.401 -16.613 1.00 43.16 905 ASP A C 1
ATOM 7003 O O . ASP A 1 905 ? 20.114 12.246 -16.867 1.00 43.16 905 ASP A O 1
ATOM 7007 N N . GLU A 1 906 ? 21.784 11.549 -15.566 1.00 54.28 906 GLU A N 1
ATOM 7008 C CA . GLU A 1 906 ? 21.795 12.736 -14.694 1.00 54.28 906 GLU A CA 1
ATOM 7009 C C . GLU A 1 906 ? 22.147 14.002 -15.483 1.00 54.28 906 GLU A C 1
ATOM 7011 O O . GLU A 1 906 ? 21.526 15.060 -15.310 1.00 54.28 906 GLU A O 1
ATOM 7016 N N . LYS A 1 907 ? 23.101 13.874 -16.413 1.00 55.88 907 LYS A N 1
ATOM 7017 C CA . LYS A 1 907 ? 23.463 14.935 -17.353 1.00 55.88 907 LYS A CA 1
ATOM 7018 C C . LYS A 1 907 ? 22.303 15.273 -18.292 1.00 55.88 907 LYS A C 1
ATOM 7020 O O . LYS A 1 907 ? 22.021 16.456 -18.492 1.00 55.88 907 LYS A O 1
ATOM 7025 N N . ASP A 1 908 ? 21.604 14.265 -18.809 1.00 48.41 908 ASP A N 1
ATOM 7026 C CA . ASP A 1 908 ? 20.448 14.442 -19.698 1.00 48.41 908 ASP A CA 1
ATOM 7027 C C . ASP A 1 908 ? 19.232 15.049 -18.968 1.00 48.41 908 ASP A C 1
ATOM 7029 O O . ASP A 1 908 ? 18.481 15.849 -19.536 1.00 48.41 908 ASP A O 1
ATOM 7033 N N . MET A 1 909 ? 19.042 14.728 -17.686 1.00 55.59 909 MET A N 1
ATOM 7034 C CA . MET A 1 909 ? 17.971 15.283 -16.850 1.00 55.59 909 MET A CA 1
ATOM 7035 C C . MET A 1 909 ? 18.276 16.692 -16.321 1.00 55.59 909 MET A C 1
ATOM 7037 O O . MET A 1 909 ? 17.343 17.405 -15.934 1.00 55.59 909 MET A O 1
ATOM 7041 N N . GLY A 1 910 ? 19.549 17.101 -16.299 1.00 61.41 910 GLY A N 1
ATOM 7042 C CA . GLY A 1 910 ? 20.008 18.377 -15.739 1.00 61.41 910 GLY A CA 1
ATOM 7043 C C . GLY A 1 910 ? 19.963 18.446 -14.204 1.00 61.41 910 GLY A C 1
ATOM 7044 O O . GLY A 1 910 ? 20.061 19.537 -13.629 1.00 61.41 910 GLY A O 1
ATOM 7045 N N . MET A 1 911 ? 19.785 17.302 -13.535 1.00 69.12 911 MET A N 1
ATOM 7046 C CA . MET A 1 911 ? 19.739 17.141 -12.077 1.00 69.12 911 MET A CA 1
ATOM 7047 C C . MET A 1 911 ? 20.278 15.768 -11.695 1.00 69.12 911 MET A C 1
ATOM 7049 O O . MET A 1 911 ? 19.993 14.790 -12.388 1.00 69.12 911 MET A O 1
ATOM 7053 N N . SER A 1 912 ? 20.991 15.690 -10.572 1.00 69.00 912 SER A N 1
ATOM 7054 C CA . SER A 1 912 ? 21.433 14.401 -10.042 1.00 69.00 912 SER A CA 1
ATOM 7055 C C . SER A 1 912 ? 20.289 13.650 -9.362 1.00 69.00 912 SER A C 1
ATOM 7057 O O . SER A 1 912 ? 19.283 14.236 -8.944 1.00 69.00 912 SER A O 1
ATOM 7059 N N . TYR A 1 913 ? 20.448 12.341 -9.196 1.00 62.94 913 TYR A N 1
ATOM 7060 C CA . TYR A 1 913 ? 19.508 11.510 -8.451 1.00 62.94 913 TYR A CA 1
ATOM 7061 C C . TYR A 1 913 ? 19.413 11.915 -6.982 1.00 62.94 913 TYR A C 1
ATOM 7063 O O . TYR A 1 913 ? 18.329 11.847 -6.406 1.00 62.94 913 TYR A O 1
ATOM 7071 N N . ASP A 1 914 ? 20.506 12.390 -6.378 1.00 67.12 914 ASP A N 1
ATOM 7072 C CA . ASP A 1 914 ? 20.468 12.945 -5.022 1.00 67.12 914 ASP A CA 1
ATOM 7073 C C . ASP A 1 914 ? 19.578 14.191 -4.952 1.00 67.12 914 ASP A C 1
ATOM 7075 O O . ASP A 1 914 ? 18.793 14.355 -4.018 1.00 67.12 914 ASP A O 1
ATOM 7079 N N . GLU A 1 915 ? 19.652 15.059 -5.960 1.00 77.00 915 GLU A N 1
ATOM 7080 C CA . GLU A 1 915 ? 18.809 16.249 -6.030 1.00 77.00 915 GLU A CA 1
ATOM 7081 C C . GLU A 1 915 ? 17.339 15.904 -6.300 1.00 77.00 915 GLU A C 1
ATOM 7083 O O . GLU A 1 915 ? 16.448 16.478 -5.669 1.00 77.00 915 GLU A O 1
ATOM 7088 N N . LEU A 1 916 ? 17.073 14.952 -7.202 1.00 71.94 916 LEU A N 1
ATOM 7089 C CA . LEU A 1 916 ? 15.723 14.454 -7.488 1.00 71.94 916 LEU A CA 1
ATOM 7090 C C . LEU A 1 916 ? 15.108 13.744 -6.279 1.00 71.94 916 LEU A C 1
ATOM 7092 O O . LEU A 1 916 ? 13.920 13.932 -6.011 1.00 71.94 916 LEU A O 1
ATOM 7096 N N . GLY A 1 917 ? 15.910 13.001 -5.516 1.00 66.69 917 GLY A N 1
ATOM 7097 C CA . GLY A 1 917 ? 15.505 12.383 -4.258 1.00 66.69 917 GLY A CA 1
ATOM 7098 C C . GLY A 1 917 ? 15.055 13.423 -3.232 1.00 66.69 917 GLY A C 1
ATOM 7099 O O . GLY A 1 917 ? 13.947 13.316 -2.697 1.00 66.69 917 GLY A O 1
ATOM 7100 N N . ASP A 1 918 ? 15.856 14.474 -3.021 1.00 79.19 918 ASP A N 1
ATOM 7101 C CA . ASP A 1 918 ? 15.519 15.586 -2.123 1.00 79.19 918 ASP A CA 1
ATOM 7102 C C . ASP A 1 918 ? 14.238 16.312 -2.590 1.00 79.19 918 ASP A C 1
ATOM 7104 O O . ASP A 1 918 ? 13.294 16.502 -1.816 1.00 79.19 918 ASP A O 1
ATOM 7108 N N . LEU A 1 919 ? 14.145 16.661 -3.879 1.00 77.12 919 LEU A N 1
ATOM 7109 C CA . LEU A 1 919 ? 12.968 17.303 -4.486 1.00 77.12 919 LEU A CA 1
ATOM 7110 C C . LEU A 1 919 ? 11.702 16.438 -4.363 1.00 77.12 919 LEU A C 1
ATOM 7112 O O . LEU A 1 919 ? 10.625 16.927 -3.995 1.00 77.12 919 LEU A O 1
ATOM 7116 N N . GLY A 1 920 ? 11.828 15.143 -4.647 1.00 66.94 920 GLY A N 1
ATOM 7117 C CA . GLY A 1 920 ? 10.767 14.152 -4.528 1.00 66.94 920 GLY A CA 1
ATOM 7118 C C . GLY A 1 920 ? 10.284 14.004 -3.088 1.00 66.94 920 GLY A C 1
ATOM 7119 O O . GLY A 1 920 ? 9.069 13.989 -2.857 1.00 66.94 920 GLY A O 1
ATOM 7120 N N . HIS A 1 921 ? 11.206 13.966 -2.121 1.00 69.56 921 HIS A N 1
ATOM 7121 C CA . HIS A 1 921 ? 10.903 13.905 -0.692 1.00 69.56 921 HIS A CA 1
ATOM 7122 C C . HIS A 1 921 ? 10.141 15.150 -0.224 1.00 69.56 921 HIS A C 1
ATOM 7124 O O . HIS A 1 921 ? 9.026 15.031 0.296 1.00 69.56 921 HIS A O 1
ATOM 7130 N N . LEU A 1 922 ? 10.675 16.347 -0.489 1.00 75.88 922 LEU A N 1
ATOM 7131 C CA . LEU A 1 922 ? 10.040 17.615 -0.116 1.00 75.88 922 LEU A CA 1
ATOM 7132 C C . LEU A 1 922 ? 8.628 17.732 -0.701 1.00 75.88 922 LEU A C 1
ATOM 7134 O O . LEU A 1 922 ? 7.690 18.151 -0.018 1.00 75.88 922 LEU A O 1
ATOM 7138 N N . ARG A 1 923 ? 8.435 17.314 -1.956 1.00 74.38 923 ARG A N 1
ATOM 7139 C CA . ARG A 1 923 ? 7.124 17.379 -2.606 1.00 74.38 923 ARG A CA 1
ATOM 7140 C C . ARG A 1 923 ? 6.142 16.331 -2.082 1.00 74.38 923 ARG A C 1
ATOM 7142 O O . ARG A 1 923 ? 4.980 16.661 -1.834 1.00 74.38 923 ARG A O 1
ATOM 7149 N N . LYS A 1 924 ? 6.552 15.061 -1.997 1.00 60.66 924 LYS A N 1
ATOM 7150 C CA . LYS A 1 924 ? 5.642 13.937 -1.707 1.00 60.66 924 LYS A CA 1
ATOM 7151 C C . LYS A 1 924 ? 5.407 13.739 -0.217 1.00 60.66 924 LYS A C 1
ATOM 7153 O O . LYS A 1 924 ? 4.261 13.481 0.164 1.00 60.66 924 LYS A O 1
ATOM 7158 N N . VAL A 1 925 ? 6.456 13.849 0.593 1.00 62.19 925 VAL A N 1
ATOM 7159 C CA . VAL A 1 925 ? 6.420 13.586 2.037 1.00 62.19 925 VAL A CA 1
ATOM 7160 C C . VAL A 1 925 ? 6.061 14.861 2.781 1.00 62.19 925 VAL A C 1
ATOM 7162 O O . VAL A 1 925 ? 5.034 14.901 3.451 1.00 62.19 925 VAL A O 1
ATOM 7165 N N . GLU A 1 926 ? 6.824 15.933 2.575 1.00 70.25 926 GLU A N 1
ATOM 7166 C CA . GLU A 1 926 ? 6.616 17.191 3.303 1.00 70.25 926 GLU A CA 1
ATOM 7167 C C . GLU A 1 926 ? 5.559 18.114 2.682 1.00 70.25 926 GLU A C 1
ATOM 7169 O O . GLU A 1 926 ? 5.305 19.204 3.191 1.00 70.25 926 GLU A O 1
ATOM 7174 N N . LYS A 1 927 ? 4.948 17.696 1.567 1.00 69.94 927 LYS A N 1
ATOM 7175 C CA . LYS A 1 927 ? 3.896 18.437 0.849 1.00 69.94 927 LYS A CA 1
ATOM 7176 C C . LYS A 1 927 ? 4.309 19.857 0.443 1.00 69.94 927 LYS A C 1
ATOM 7178 O O . LYS A 1 927 ? 3.452 20.719 0.256 1.00 69.94 927 LYS A O 1
ATOM 7183 N N . CYS A 1 928 ? 5.601 20.103 0.234 1.00 71.62 928 CYS A N 1
ATOM 7184 C CA . CYS A 1 928 ? 6.089 21.420 -0.146 1.00 71.62 928 CYS A CA 1
ATOM 7185 C C . CYS A 1 928 ? 5.593 21.819 -1.549 1.00 71.62 928 CYS A C 1
ATOM 7187 O O . CYS A 1 928 ? 5.573 21.015 -2.488 1.00 71.62 928 CYS A O 1
ATOM 7189 N N . GLY A 1 929 ? 5.176 23.080 -1.682 1.00 68.94 929 GLY A N 1
ATOM 7190 C CA . GLY A 1 929 ? 4.958 23.743 -2.967 1.00 68.94 929 GLY A CA 1
ATOM 7191 C C . GLY A 1 929 ? 6.269 24.325 -3.512 1.00 68.94 929 GLY A C 1
ATOM 7192 O O . GLY A 1 929 ? 7.301 24.221 -2.846 1.00 68.94 929 GLY A O 1
ATOM 7193 N N . PRO A 1 930 ? 6.270 24.965 -4.693 1.00 71.75 930 PRO A N 1
ATOM 7194 C CA . PRO A 1 930 ? 7.499 25.454 -5.326 1.00 71.75 930 PRO A CA 1
ATOM 7195 C C . PRO A 1 930 ? 8.327 26.387 -4.428 1.00 71.75 930 PRO A C 1
ATOM 7197 O O . PRO A 1 930 ? 9.534 26.204 -4.288 1.00 71.75 930 PRO A O 1
ATOM 7200 N N . LEU A 1 931 ? 7.682 27.346 -3.753 1.00 73.94 931 LEU A N 1
ATOM 7201 C CA . LEU A 1 931 ? 8.378 28.300 -2.883 1.00 73.94 931 LEU A CA 1
ATOM 7202 C C . LEU A 1 931 ? 8.943 27.646 -1.613 1.00 73.94 931 LEU A C 1
ATOM 7204 O O . LEU A 1 931 ? 10.102 27.877 -1.277 1.00 73.94 931 LEU A O 1
ATOM 7208 N N . SER A 1 932 ? 8.159 26.824 -0.910 1.00 77.19 932 SER A N 1
ATOM 7209 C CA . SER A 1 932 ? 8.655 26.141 0.293 1.00 77.19 932 SER A CA 1
ATOM 7210 C C . SER A 1 932 ? 9.739 25.116 -0.039 1.00 77.19 932 SER A C 1
ATOM 7212 O O . SER A 1 932 ? 10.701 24.998 0.715 1.00 77.19 932 SER A O 1
ATOM 7214 N N . THR A 1 933 ? 9.650 24.464 -1.203 1.00 79.50 933 THR A N 1
ATOM 7215 C CA . THR A 1 933 ? 10.707 23.586 -1.727 1.00 79.50 933 THR A CA 1
ATOM 7216 C C . THR A 1 933 ? 11.996 24.375 -1.948 1.00 79.50 933 THR A C 1
ATOM 7218 O O . THR A 1 933 ? 13.039 23.985 -1.439 1.00 79.50 933 THR A O 1
ATOM 7221 N N . PHE A 1 934 ? 11.930 25.528 -2.624 1.00 84.94 934 PHE A N 1
ATOM 7222 C CA . PHE A 1 934 ? 13.090 26.403 -2.819 1.00 84.94 934 PHE A CA 1
ATOM 7223 C C . PHE A 1 934 ? 13.736 26.834 -1.494 1.00 84.94 934 PHE A C 1
ATOM 7225 O O . PHE A 1 934 ? 14.948 26.707 -1.332 1.00 84.94 934 PHE A O 1
ATOM 7232 N N . LEU A 1 935 ? 12.940 27.304 -0.528 1.00 84.81 935 LEU A N 1
ATOM 7233 C CA . LEU A 1 935 ? 13.457 27.769 0.763 1.00 84.81 935 LEU A CA 1
ATOM 7234 C C . LEU A 1 935 ? 14.140 26.648 1.557 1.00 84.81 935 LEU A C 1
ATOM 7236 O O . LEU A 1 935 ? 15.209 26.875 2.126 1.00 84.81 935 LEU A O 1
ATOM 7240 N N . LYS A 1 936 ? 13.555 25.443 1.567 1.00 85.62 936 LYS A N 1
ATOM 7241 C CA . LYS A 1 936 ? 14.144 24.275 2.234 1.00 85.62 936 LYS A CA 1
ATOM 7242 C C . LYS A 1 936 ? 15.402 23.790 1.528 1.00 85.62 936 LYS A C 1
ATOM 7244 O O . LYS A 1 936 ? 16.406 23.567 2.193 1.00 85.62 936 LYS A O 1
ATOM 7249 N N . LEU A 1 937 ? 15.398 23.706 0.197 1.00 85.00 937 LEU A N 1
ATOM 7250 C CA . LEU A 1 937 ? 16.588 23.321 -0.568 1.00 85.00 937 LEU A CA 1
ATOM 7251 C C . LEU A 1 937 ? 17.729 24.319 -0.418 1.00 85.00 937 LEU A C 1
ATOM 7253 O O . LEU A 1 937 ? 18.881 23.911 -0.353 1.00 85.00 937 LEU A O 1
ATOM 7257 N N . ARG A 1 938 ? 17.437 25.614 -0.276 1.00 84.69 938 ARG A N 1
ATOM 7258 C CA . ARG A 1 938 ? 18.477 26.608 0.002 1.00 84.69 938 ARG A CA 1
ATOM 7259 C C . ARG A 1 938 ? 19.217 26.315 1.310 1.00 84.69 938 ARG A C 1
ATOM 7261 O O . ARG A 1 938 ? 20.416 26.546 1.397 1.00 84.69 938 ARG A O 1
ATOM 7268 N N . GLN A 1 939 ? 18.516 25.804 2.322 1.00 81.69 939 GLN A N 1
ATOM 7269 C CA . GLN A 1 939 ? 19.129 25.381 3.582 1.00 81.69 939 GLN A CA 1
ATOM 7270 C C . GLN A 1 939 ? 19.805 24.012 3.439 1.00 81.69 939 GLN A C 1
ATOM 7272 O O . GLN A 1 939 ? 20.974 23.872 3.792 1.00 81.69 939 GLN A O 1
ATOM 7277 N N . LEU A 1 940 ? 19.105 23.030 2.865 1.00 82.44 940 LEU A N 1
ATOM 7278 C CA . LEU A 1 940 ? 19.577 21.652 2.714 1.00 82.44 940 LEU A CA 1
ATOM 7279 C C . LEU A 1 940 ? 20.798 21.537 1.802 1.00 82.44 940 LEU A C 1
ATOM 7281 O O . LEU A 1 940 ? 21.694 20.771 2.108 1.00 82.44 940 LEU A O 1
ATOM 7285 N N . TRP A 1 941 ? 20.880 22.294 0.711 1.00 84.62 941 TRP A N 1
ATOM 7286 C CA . TRP A 1 941 ? 21.998 22.230 -0.239 1.00 84.62 941 TRP A CA 1
ATOM 7287 C C . TRP A 1 941 ? 23.077 23.283 0.022 1.00 84.62 941 TRP A C 1
ATOM 7289 O O . TRP A 1 941 ? 24.036 23.368 -0.739 1.00 84.62 941 TRP A O 1
ATOM 7299 N N . SER A 1 942 ? 22.958 24.070 1.097 1.00 72.06 942 SER A N 1
ATOM 7300 C CA . SER A 1 942 ? 23.927 25.126 1.438 1.00 72.06 942 SER A CA 1
ATOM 7301 C C . SER A 1 942 ? 25.368 24.608 1.574 1.00 72.06 942 SER A C 1
ATOM 7303 O O . SER A 1 942 ? 26.313 25.314 1.223 1.00 72.06 942 SER A O 1
ATOM 7305 N N . HIS A 1 943 ? 25.535 23.358 2.019 1.00 64.12 943 HIS A N 1
ATOM 7306 C CA . HIS A 1 943 ? 26.824 22.681 2.189 1.00 64.12 943 HIS A CA 1
ATOM 7307 C C . HIS A 1 943 ? 27.333 21.967 0.925 1.00 64.12 943 HIS A C 1
ATOM 7309 O O . HIS A 1 943 ? 28.520 21.671 0.841 1.00 64.12 943 HIS A O 1
ATOM 7315 N N . LYS A 1 944 ? 26.484 21.731 -0.089 1.00 63.53 944 LYS A N 1
ATOM 7316 C CA . LYS A 1 944 ? 26.874 21.105 -1.373 1.00 63.53 944 LYS A CA 1
ATOM 7317 C C . LYS A 1 944 ? 27.666 22.073 -2.282 1.00 63.53 944 LYS A C 1
ATOM 7319 O O . LYS A 1 944 ? 27.795 21.863 -3.482 1.00 63.53 944 LYS A O 1
ATOM 7324 N N . THR A 1 945 ? 28.177 23.168 -1.713 1.00 48.66 945 THR A N 1
ATOM 7325 C CA . THR A 1 945 ? 28.839 24.291 -2.390 1.00 48.66 945 THR A CA 1
ATOM 7326 C C . THR A 1 945 ? 30.323 24.049 -2.686 1.00 48.66 945 THR A C 1
ATOM 7328 O O . THR A 1 945 ? 30.859 24.726 -3.560 1.00 48.66 945 THR A O 1
ATOM 7331 N N . ALA A 1 946 ? 30.977 23.085 -2.025 1.00 40.91 946 ALA A N 1
ATOM 7332 C CA . ALA A 1 946 ? 32.410 22.807 -2.201 1.00 40.91 946 ALA A CA 1
ATOM 7333 C C . ALA A 1 946 ? 32.749 21.899 -3.405 1.00 40.91 946 ALA A C 1
ATOM 7335 O O . ALA A 1 946 ? 33.867 21.957 -3.905 1.00 40.91 946 ALA A O 1
ATOM 7336 N N . GLU A 1 947 ? 31.795 21.112 -3.912 1.00 40.50 947 GLU A N 1
ATOM 7337 C CA . GLU A 1 947 ? 31.996 20.183 -5.045 1.00 40.50 947 GLU A CA 1
ATOM 7338 C C . GLU A 1 947 ? 31.455 20.720 -6.381 1.00 40.50 947 GLU A C 1
ATOM 7340 O O . GLU A 1 947 ? 31.493 20.044 -7.403 1.00 40.50 947 GLU A O 1
ATOM 7345 N N . TRP A 1 948 ? 30.959 21.958 -6.408 1.00 45.44 948 TRP A N 1
ATOM 7346 C CA . TRP A 1 948 ? 30.332 22.550 -7.591 1.00 45.44 948 TRP A CA 1
ATOM 7347 C C . TRP A 1 948 ? 31.377 23.147 -8.556 1.00 45.44 948 TRP A C 1
ATOM 7349 O O . TRP A 1 948 ? 31.401 24.354 -8.808 1.00 45.44 948 TRP A O 1
ATOM 7359 N N . THR A 1 949 ? 32.265 22.311 -9.100 1.00 33.31 949 THR A N 1
ATOM 7360 C CA . THR A 1 949 ? 33.164 22.692 -10.198 1.00 33.31 949 THR A CA 1
ATOM 7361 C C . THR A 1 949 ? 32.453 22.462 -11.533 1.00 33.31 949 THR A C 1
ATOM 7363 O O . THR A 1 949 ? 32.254 21.342 -11.986 1.00 33.31 949 THR A O 1
ATOM 7366 N N . GLY A 1 950 ? 32.024 23.548 -12.181 1.00 35.06 950 GLY A N 1
ATOM 7367 C CA . GLY A 1 950 ? 31.584 23.476 -13.576 1.00 35.06 950 GLY A CA 1
ATOM 7368 C C . GLY A 1 950 ? 32.724 22.996 -14.492 1.00 35.06 950 GLY A C 1
ATOM 7369 O O . GLY A 1 950 ? 33.893 23.068 -14.099 1.00 35.06 950 GLY A O 1
ATOM 7370 N N . PRO A 1 951 ? 32.421 22.524 -15.713 1.00 26.75 951 PRO A N 1
ATOM 7371 C CA . PRO A 1 951 ? 33.446 22.092 -16.660 1.00 26.75 951 PRO A CA 1
ATOM 7372 C C . PRO A 1 951 ? 34.479 23.206 -16.895 1.00 26.75 951 PRO A C 1
ATOM 7374 O O . PRO A 1 951 ? 34.117 24.353 -17.159 1.00 26.75 951 PRO A O 1
ATOM 7377 N N . GLN A 1 952 ? 35.765 22.861 -16.767 1.00 30.05 952 GLN A N 1
ATOM 7378 C CA . GLN A 1 952 ? 36.884 23.759 -17.056 1.00 30.05 952 GLN A CA 1
ATOM 7379 C C . GLN A 1 952 ? 36.959 24.070 -18.559 1.00 30.05 952 GLN A C 1
ATOM 7381 O O . GLN A 1 952 ? 36.785 23.198 -19.408 1.00 30.05 952 GLN A O 1
ATOM 7386 N N . ASP A 1 953 ? 37.257 25.331 -18.851 1.00 31.94 953 ASP A N 1
ATOM 7387 C CA . ASP A 1 953 ? 37.123 26.058 -20.121 1.00 31.94 953 ASP A CA 1
ATOM 7388 C C . ASP A 1 953 ? 38.151 25.676 -21.225 1.00 31.94 953 ASP A C 1
ATOM 7390 O O . ASP A 1 953 ? 38.565 26.528 -22.012 1.00 31.94 953 ASP A O 1
ATOM 7394 N N . ASN A 1 954 ? 38.615 24.418 -21.290 1.00 27.17 954 ASN A N 1
ATOM 7395 C CA . ASN A 1 954 ? 39.783 24.052 -22.114 1.00 27.17 954 ASN A CA 1
ATOM 7396 C C . ASN A 1 954 ? 39.514 23.468 -23.512 1.00 27.17 954 ASN A C 1
ATOM 7398 O O . ASN A 1 954 ? 40.461 23.379 -24.287 1.00 27.17 954 ASN A O 1
ATOM 7402 N N . ASP A 1 955 ? 38.274 23.188 -23.916 1.00 26.27 955 ASP A N 1
ATOM 7403 C CA . ASP A 1 955 ? 37.989 22.747 -25.294 1.00 26.27 955 ASP A CA 1
ATOM 7404 C C . ASP A 1 955 ? 37.465 23.899 -26.163 1.00 26.27 955 ASP A C 1
ATOM 7406 O O . ASP A 1 955 ? 36.299 23.981 -26.551 1.00 26.27 955 ASP A O 1
ATOM 7410 N N . LYS A 1 956 ? 38.374 24.820 -26.507 1.00 31.47 956 LYS A N 1
ATOM 7411 C CA . LYS A 1 956 ? 38.180 25.758 -27.620 1.00 31.47 956 LYS A CA 1
ATOM 7412 C C . LYS A 1 956 ? 38.411 25.044 -28.951 1.00 31.47 956 LYS A C 1
ATOM 7414 O O . LYS A 1 956 ? 39.453 25.235 -29.565 1.00 31.47 956 LYS A O 1
ATOM 7419 N N . ALA A 1 957 ? 37.424 24.292 -29.428 1.00 29.19 957 ALA A N 1
ATOM 7420 C CA . ALA A 1 957 ? 37.181 24.131 -30.862 1.00 29.19 957 ALA A CA 1
ATOM 7421 C C . ALA A 1 957 ? 35.831 23.440 -31.124 1.00 29.19 957 ALA A C 1
ATOM 7423 O O . ALA A 1 957 ? 35.617 22.320 -30.684 1.00 29.19 957 ALA A O 1
ATOM 7424 N N . ILE A 1 958 ? 35.011 24.100 -31.957 1.00 25.52 958 ILE A N 1
ATOM 7425 C CA . ILE A 1 958 ? 33.967 23.565 -32.864 1.00 25.52 958 ILE A CA 1
ATOM 7426 C C . ILE A 1 958 ? 32.548 24.147 -32.639 1.00 25.52 958 ILE A C 1
ATOM 7428 O O . ILE A 1 958 ? 31.678 23.607 -31.968 1.00 25.52 958 ILE A O 1
ATOM 7432 N N . THR A 1 959 ? 32.360 25.251 -33.373 1.00 21.56 959 THR A N 1
ATOM 7433 C CA . THR A 1 959 ? 31.171 25.821 -34.045 1.00 21.56 959 THR A CA 1
ATOM 7434 C C . THR A 1 959 ? 30.042 26.578 -33.318 1.00 21.56 959 THR A C 1
ATOM 7436 O O . THR A 1 959 ? 29.655 26.247 -32.202 1.00 21.56 959 THR A O 1
ATOM 7439 N N . PRO A 1 960 ? 29.494 27.629 -33.984 1.00 37.19 960 PRO A N 1
ATOM 7440 C CA . PRO A 1 960 ? 28.655 28.660 -33.385 1.00 37.19 960 PRO A CA 1
ATOM 7441 C C . PRO A 1 960 ? 27.181 28.552 -33.817 1.00 37.19 960 PRO A C 1
ATOM 7443 O O . PRO A 1 960 ? 26.875 28.595 -35.005 1.00 37.19 960 PRO A O 1
ATOM 7446 N N . SER A 1 961 ? 26.238 28.508 -32.873 1.00 25.30 961 SER A N 1
ATOM 7447 C CA . SER A 1 961 ? 24.881 29.055 -33.072 1.00 25.30 961 SER A CA 1
ATOM 7448 C C . SER A 1 961 ? 24.043 29.065 -31.782 1.00 25.30 961 SER A C 1
ATOM 7450 O O . SER A 1 961 ? 23.670 28.040 -31.238 1.00 25.30 961 SER A O 1
ATOM 7452 N N . ILE A 1 962 ? 23.701 30.289 -31.359 1.00 25.64 962 ILE A N 1
ATOM 7453 C CA . ILE A 1 962 ? 22.443 30.693 -30.700 1.00 25.64 962 ILE A CA 1
ATOM 7454 C C . ILE A 1 962 ? 22.199 30.242 -29.230 1.00 25.64 962 ILE A C 1
ATOM 7456 O O . ILE A 1 962 ? 21.568 29.239 -28.941 1.00 25.64 962 ILE A O 1
ATOM 7460 N N . ARG A 1 963 ? 22.565 31.175 -28.326 1.00 26.23 963 ARG A N 1
ATOM 7461 C CA . ARG A 1 963 ? 21.984 31.561 -27.008 1.00 26.23 963 ARG A CA 1
ATOM 7462 C C . ARG A 1 963 ? 22.054 30.615 -25.787 1.00 26.23 963 ARG A C 1
ATOM 7464 O O . ARG A 1 963 ? 21.106 29.898 -25.504 1.00 26.23 963 ARG A O 1
ATOM 7471 N N . VAL A 1 964 ? 22.983 30.947 -24.875 1.00 27.67 964 VAL A N 1
ATOM 7472 C CA . VAL A 1 964 ? 22.679 31.234 -23.450 1.00 27.67 964 VAL A CA 1
ATOM 7473 C C . VAL A 1 964 ? 23.469 32.482 -23.007 1.00 27.67 964 VAL A C 1
ATOM 7475 O O . VAL A 1 964 ? 24.679 32.434 -22.818 1.00 27.67 964 VAL A O 1
ATOM 7478 N N . LYS A 1 965 ? 22.793 33.628 -22.848 1.00 35.03 965 LYS A N 1
ATOM 7479 C CA . LYS A 1 965 ? 23.265 34.769 -22.031 1.00 35.03 965 LYS A CA 1
ATOM 7480 C C . LYS A 1 965 ? 22.381 34.744 -20.782 1.00 35.03 965 LYS A C 1
ATOM 7482 O O . LYS A 1 965 ? 21.295 35.298 -20.813 1.00 35.03 965 LYS A O 1
ATOM 7487 N N . VAL A 1 966 ? 22.630 33.927 -19.770 1.00 38.00 966 VAL A N 1
ATOM 7488 C CA . VAL A 1 966 ? 23.490 34.195 -18.613 1.00 38.00 966 VAL A CA 1
ATOM 7489 C C . VAL A 1 966 ? 23.499 32.872 -17.842 1.00 38.00 966 VAL A C 1
ATOM 7491 O O . VAL A 1 966 ? 22.427 32.381 -17.494 1.00 38.00 966 VAL A O 1
ATOM 7494 N N . GLN A 1 967 ? 24.664 32.279 -17.584 1.00 38.31 967 GLN A N 1
ATOM 7495 C CA . GLN A 1 967 ? 24.722 31.151 -16.653 1.00 38.31 967 GLN A CA 1
ATOM 7496 C C . GLN A 1 967 ? 24.335 31.639 -15.246 1.00 38.31 967 GLN A C 1
ATOM 7498 O O . GLN A 1 967 ? 24.787 32.723 -14.861 1.00 38.31 967 GLN A O 1
ATOM 7503 N N . PRO A 1 968 ? 23.499 30.903 -14.487 1.00 43.88 968 PRO A N 1
ATOM 7504 C CA . PRO A 1 968 ? 23.089 31.320 -13.149 1.00 43.88 968 PRO A CA 1
ATOM 7505 C C . PRO A 1 968 ? 24.338 31.498 -12.282 1.00 43.88 968 PRO A C 1
ATOM 7507 O O . PRO A 1 968 ? 25.158 30.586 -12.160 1.00 43.88 968 PRO A O 1
ATOM 7510 N N . LYS A 1 969 ? 24.528 32.705 -11.741 1.00 52.03 969 LYS A N 1
ATOM 7511 C CA . LYS A 1 969 ? 25.792 33.095 -11.098 1.00 52.03 969 LYS A CA 1
ATOM 7512 C C . LYS A 1 969 ? 25.781 32.789 -9.609 1.00 52.03 969 LYS A C 1
ATOM 7514 O O . LYS A 1 969 ? 26.833 32.536 -9.032 1.00 52.03 969 LYS A O 1
ATOM 7519 N N . THR A 1 970 ? 24.601 32.788 -8.994 1.00 69.44 970 THR A N 1
ATOM 7520 C CA . THR A 1 970 ? 24.436 32.567 -7.552 1.00 69.44 970 THR A CA 1
ATOM 7521 C C . THR A 1 970 ? 23.862 31.184 -7.246 1.00 69.44 970 THR A C 1
ATOM 7523 O O . THR A 1 970 ? 23.149 30.591 -8.057 1.00 69.44 970 THR A O 1
ATOM 7526 N N . PHE A 1 971 ? 24.174 30.664 -6.056 1.00 75.81 971 PHE A N 1
ATOM 7527 C CA . PHE A 1 971 ? 23.606 29.418 -5.533 1.00 75.81 971 PHE A CA 1
ATOM 7528 C C . PHE A 1 971 ? 22.067 29.449 -5.551 1.00 75.81 971 PHE A C 1
ATOM 7530 O O . PHE A 1 971 ? 21.437 28.537 -6.082 1.00 75.81 971 PHE A O 1
ATOM 7537 N N . ASP A 1 972 ? 21.466 30.552 -5.100 1.00 74.12 972 ASP A N 1
ATOM 7538 C CA . ASP A 1 972 ? 20.010 30.729 -5.066 1.00 74.12 972 ASP A CA 1
ATOM 7539 C C . ASP A 1 972 ? 19.369 30.658 -6.465 1.00 74.12 972 ASP A C 1
ATOM 7541 O O . ASP A 1 972 ? 18.309 30.056 -6.633 1.00 74.12 972 ASP A O 1
ATOM 7545 N N . GLU A 1 973 ? 20.006 31.211 -7.501 1.00 70.56 973 GLU A N 1
ATOM 7546 C CA . GLU A 1 973 ? 19.499 31.121 -8.879 1.00 70.56 973 GLU A CA 1
ATOM 7547 C C . GLU A 1 973 ? 19.515 29.686 -9.414 1.00 70.56 973 GLU A C 1
ATOM 7549 O O . GLU A 1 973 ? 18.579 29.279 -10.105 1.00 70.56 973 GLU A O 1
ATOM 7554 N N . LYS A 1 974 ? 20.544 28.908 -9.062 1.00 71.50 974 LYS A N 1
ATOM 7555 C CA . LYS A 1 974 ? 20.685 27.498 -9.457 1.00 71.50 974 LYS A CA 1
ATOM 7556 C C . LYS A 1 974 ? 19.627 26.626 -8.787 1.00 71.50 974 LYS A C 1
ATOM 7558 O O . LYS A 1 974 ? 18.934 25.878 -9.475 1.00 71.50 974 LYS A O 1
ATOM 7563 N N . VAL A 1 975 ? 19.436 26.779 -7.473 1.00 78.62 975 VAL A N 1
ATOM 7564 C CA . VAL A 1 975 ? 18.382 26.066 -6.729 1.00 78.62 975 VAL A CA 1
ATOM 7565 C C . VAL A 1 975 ? 17.002 26.435 -7.281 1.00 78.62 975 VAL A C 1
ATOM 7567 O O . VAL A 1 975 ? 16.178 25.559 -7.536 1.00 78.62 975 VAL A O 1
ATOM 7570 N N . ALA A 1 976 ? 16.751 27.722 -7.538 1.00 75.44 976 ALA A N 1
ATOM 7571 C CA . ALA A 1 976 ? 15.481 28.176 -8.096 1.00 75.44 976 ALA A CA 1
ATOM 7572 C C . ALA A 1 976 ? 15.211 27.616 -9.501 1.00 75.44 976 ALA A C 1
ATOM 7574 O O . ALA A 1 976 ? 14.054 27.343 -9.824 1.00 75.44 976 ALA A O 1
ATOM 7575 N N . GLN A 1 977 ? 16.242 27.460 -10.337 1.00 74.25 977 GLN A N 1
ATOM 7576 C CA . GLN A 1 977 ? 16.102 26.862 -11.664 1.00 74.25 977 GLN A CA 1
ATOM 7577 C C . GLN A 1 977 ? 15.740 25.376 -11.563 1.00 74.25 977 GLN A C 1
ATOM 7579 O O . GLN A 1 977 ? 14.732 24.967 -12.135 1.00 74.25 977 GLN A O 1
ATOM 7584 N N . LYS A 1 978 ? 16.457 24.602 -10.737 1.00 78.19 978 LYS A N 1
ATOM 7585 C CA . LYS A 1 978 ? 16.169 23.171 -10.542 1.00 78.19 978 LYS A CA 1
ATOM 7586 C C . LYS A 1 978 ? 14.768 22.918 -9.984 1.00 78.19 978 LYS A C 1
ATOM 7588 O O . LYS A 1 978 ? 14.057 22.040 -10.460 1.00 78.19 978 LYS A O 1
ATOM 7593 N N . VAL A 1 979 ? 14.308 23.742 -9.040 1.00 77.00 979 VAL A N 1
ATOM 7594 C CA . VAL A 1 979 ? 12.923 23.660 -8.541 1.00 77.00 979 VAL A CA 1
ATOM 7595 C C . VAL A 1 979 ? 11.910 23.906 -9.663 1.00 77.00 979 VAL A C 1
ATOM 7597 O O . VAL A 1 979 ? 10.925 23.178 -9.763 1.00 77.00 979 VAL A O 1
ATOM 7600 N N . LYS A 1 980 ? 12.131 24.902 -10.528 1.00 72.06 980 LYS A N 1
ATOM 7601 C CA . LYS A 1 980 ? 11.211 25.189 -11.643 1.00 72.06 980 LYS A CA 1
ATOM 7602 C C . LYS A 1 980 ? 11.143 24.035 -12.625 1.00 72.06 980 LYS A C 1
ATOM 7604 O O . LYS A 1 980 ? 10.043 23.600 -12.955 1.00 72.06 980 LYS A O 1
ATOM 7609 N N . ASP A 1 981 ? 12.299 23.527 -13.030 1.00 65.88 981 ASP A N 1
ATOM 7610 C CA . ASP A 1 981 ? 12.392 22.422 -13.976 1.00 65.88 981 ASP A CA 1
ATOM 7611 C C . ASP A 1 981 ? 11.687 21.180 -13.406 1.00 65.88 981 ASP A C 1
ATOM 7613 O O . ASP A 1 981 ? 10.836 20.589 -14.069 1.00 65.88 981 ASP A O 1
ATOM 7617 N N . PHE A 1 982 ? 11.908 20.852 -12.129 1.00 70.38 982 PHE A N 1
ATOM 7618 C CA . PHE A 1 982 ? 11.233 19.733 -11.468 1.00 70.38 982 PHE A CA 1
ATOM 7619 C C . PHE A 1 982 ? 9.703 19.869 -11.488 1.00 70.38 982 PHE A C 1
ATOM 7621 O O . PHE A 1 982 ? 9.001 18.929 -11.866 1.00 70.38 982 PHE A O 1
ATOM 7628 N N . PHE A 1 983 ? 9.159 21.029 -11.103 1.00 68.94 983 PHE A N 1
ATOM 7629 C CA . PHE A 1 983 ? 7.707 21.236 -11.075 1.00 68.94 983 PHE A CA 1
ATOM 7630 C C . PHE A 1 983 ? 7.086 21.296 -12.479 1.00 68.94 983 PHE A C 1
ATOM 7632 O O . PHE A 1 983 ? 5.972 20.800 -12.654 1.00 68.94 983 PHE A O 1
ATOM 7639 N N . PHE A 1 984 ? 7.803 21.833 -13.472 1.00 63.75 984 PHE A N 1
ATOM 7640 C CA . PHE A 1 984 ? 7.382 21.836 -14.875 1.00 63.75 984 PHE A CA 1
ATOM 7641 C C . PHE A 1 984 ? 7.209 20.408 -15.403 1.00 63.75 984 PHE A C 1
ATOM 7643 O O . PHE A 1 984 ? 6.143 20.039 -15.899 1.00 63.75 984 PHE A O 1
ATOM 7650 N N . TYR A 1 985 ? 8.222 19.562 -15.223 1.00 56.94 985 TYR A N 1
ATOM 7651 C CA . TYR A 1 985 ? 8.163 18.196 -15.731 1.00 56.94 985 TYR A CA 1
ATOM 7652 C C . TYR A 1 985 ? 7.198 17.307 -14.946 1.00 56.94 985 TYR A C 1
ATOM 7654 O O . TYR A 1 985 ? 6.438 16.549 -15.548 1.00 56.94 985 TYR A O 1
ATOM 7662 N N . ASN A 1 986 ? 7.128 17.461 -13.624 1.00 55.25 986 ASN A N 1
ATOM 7663 C CA . ASN A 1 986 ? 6.154 16.754 -12.793 1.00 55.25 986 ASN A CA 1
ATOM 7664 C C . ASN A 1 986 ? 4.698 17.049 -13.216 1.00 55.25 986 ASN A C 1
ATOM 7666 O O . ASN A 1 986 ? 3.851 16.154 -13.185 1.00 55.25 986 ASN A O 1
ATOM 7670 N N . ALA A 1 987 ? 4.398 18.276 -13.660 1.00 52.53 987 ALA A N 1
ATOM 7671 C CA . ALA A 1 987 ? 3.079 18.634 -14.183 1.00 52.53 987 ALA A CA 1
ATOM 7672 C C . ALA A 1 987 ? 2.757 17.903 -15.501 1.00 52.53 987 ALA A C 1
ATOM 7674 O O . ALA A 1 987 ? 1.703 17.276 -15.608 1.00 52.53 987 ALA A O 1
ATOM 7675 N N . ILE A 1 988 ? 3.696 17.879 -16.457 1.00 50.72 988 ILE A N 1
ATOM 7676 C CA . ILE A 1 988 ? 3.544 17.172 -17.745 1.00 50.72 988 ILE A CA 1
ATOM 7677 C C . ILE A 1 988 ? 3.260 15.675 -17.535 1.00 50.72 988 ILE A C 1
ATOM 7679 O O . ILE A 1 988 ? 2.441 15.076 -18.235 1.00 50.72 988 ILE A O 1
ATOM 7683 N N . ASN A 1 989 ? 3.906 15.047 -16.551 1.00 45.09 989 ASN A N 1
ATOM 7684 C CA . ASN A 1 989 ? 3.778 13.605 -16.334 1.00 45.09 989 ASN A CA 1
ATOM 7685 C C . ASN A 1 989 ? 2.473 13.180 -15.672 1.00 45.09 989 ASN A C 1
ATOM 7687 O O . ASN A 1 989 ? 2.010 12.069 -15.935 1.00 45.09 989 ASN A O 1
ATOM 7691 N N . ARG A 1 990 ? 1.817 14.057 -14.898 1.00 40.12 990 ARG A N 1
ATOM 7692 C CA . ARG A 1 990 ? 0.457 13.775 -14.411 1.00 40.12 990 ARG A CA 1
ATOM 7693 C C . ARG A 1 990 ? -0.526 13.563 -15.563 1.00 40.12 990 ARG A C 1
ATOM 7695 O O . ARG A 1 990 ? -1.401 12.713 -15.437 1.00 40.12 990 ARG A O 1
ATOM 7702 N N . HIS A 1 991 ? -0.341 14.246 -16.693 1.00 34.94 991 HIS A N 1
ATOM 7703 C CA . HIS A 1 991 ? -1.155 14.039 -17.894 1.00 34.94 991 HIS A CA 1
ATOM 7704 C C . HIS A 1 991 ? -0.783 12.765 -18.669 1.00 34.94 991 HIS A C 1
ATOM 7706 O O . HIS A 1 991 ? -1.659 12.134 -19.254 1.00 34.94 991 HIS A O 1
ATOM 7712 N N . LYS A 1 992 ? 0.483 12.319 -18.634 1.00 31.45 992 LYS A N 1
ATOM 7713 C CA . LYS A 1 992 ? 0.909 11.052 -19.266 1.00 31.45 992 LYS A CA 1
ATOM 7714 C C . LYS A 1 992 ? 0.469 9.799 -18.489 1.00 31.45 992 LYS A C 1
ATOM 7716 O O . LYS A 1 992 ? 0.202 8.777 -19.111 1.00 31.45 992 LYS A O 1
ATOM 7721 N N . MET A 1 993 ? 0.380 9.885 -17.158 1.00 27.03 993 MET A N 1
ATOM 7722 C CA . MET A 1 993 ? 0.096 8.766 -16.239 1.00 27.03 993 MET A CA 1
ATOM 7723 C C . MET A 1 993 ? -1.403 8.456 -16.032 1.00 27.03 993 MET A C 1
ATOM 7725 O O . MET A 1 993 ? -1.738 7.428 -15.451 1.00 27.03 993 MET A O 1
ATOM 7729 N N . LEU A 1 994 ? -2.323 9.311 -16.500 1.00 28.31 994 LEU A N 1
ATOM 7730 C CA . LEU A 1 994 ? -3.782 9.140 -16.349 1.00 28.31 994 LEU A CA 1
ATOM 7731 C C . LEU A 1 994 ? -4.419 8.153 -17.358 1.00 28.31 994 LEU A C 1
ATOM 7733 O O . LEU A 1 994 ? -5.638 8.043 -17.428 1.00 28.31 994 LEU A O 1
ATOM 7737 N N . GLY A 1 995 ? -3.619 7.388 -18.108 1.00 28.62 995 GLY A N 1
ATOM 7738 C CA . GLY A 1 995 ? -4.081 6.499 -19.186 1.00 28.62 995 GLY A CA 1
ATOM 7739 C C . GLY A 1 995 ? -4.903 5.268 -18.773 1.00 28.62 995 GLY A C 1
ATOM 7740 O O . GLY A 1 995 ? -5.321 4.519 -19.647 1.00 28.62 995 GLY A O 1
ATOM 7741 N N . LYS A 1 996 ? -5.178 5.052 -17.478 1.00 26.53 996 LYS A N 1
ATOM 7742 C CA . LYS A 1 996 ? -5.881 3.850 -16.984 1.00 26.53 996 LYS A CA 1
ATOM 7743 C C . LYS A 1 996 ? -7.400 3.832 -17.240 1.00 26.53 996 LYS A C 1
ATOM 7745 O O . LYS A 1 996 ? -8.062 2.891 -16.831 1.00 26.53 996 LYS A O 1
ATOM 7750 N N . ALA A 1 997 ? -7.948 4.851 -17.905 1.00 27.47 997 ALA A N 1
ATOM 7751 C CA . ALA A 1 997 ? -9.348 4.896 -18.345 1.00 27.47 997 ALA A CA 1
ATOM 7752 C C . ALA A 1 997 ? -9.536 4.550 -19.841 1.00 27.47 997 ALA A C 1
ATOM 7754 O O . ALA A 1 997 ? -10.660 4.526 -20.325 1.00 27.47 997 ALA A O 1
ATOM 7755 N N . LEU A 1 998 ? -8.450 4.302 -20.589 1.00 30.88 998 LEU A N 1
ATOM 7756 C CA . LEU A 1 998 ? -8.502 4.081 -22.044 1.00 30.88 998 LEU A CA 1
ATOM 7757 C C . LEU A 1 998 ? -8.738 2.618 -22.460 1.00 30.88 998 LEU A C 1
ATOM 7759 O O . LEU A 1 998 ? -9.071 2.376 -23.618 1.00 30.88 998 LEU A O 1
ATOM 7763 N N . GLU A 1 999 ? -8.599 1.648 -21.552 1.00 29.53 999 GLU A N 1
ATOM 7764 C CA . GLU A 1 999 ? -8.734 0.220 -21.893 1.00 29.53 999 GLU A CA 1
ATOM 7765 C C . GLU A 1 999 ? -10.188 -0.252 -22.042 1.00 29.53 999 GLU A C 1
ATOM 7767 O O . GLU A 1 999 ? -10.440 -1.194 -22.787 1.00 29.53 999 GLU A O 1
ATOM 7772 N N . GLU A 1 1000 ? -11.170 0.438 -21.455 1.00 29.66 1000 GLU A N 1
ATOM 7773 C CA . GLU A 1 1000 ? -12.587 0.063 -21.618 1.00 29.66 1000 GLU A CA 1
ATOM 7774 C C . GLU A 1 1000 ? -13.205 0.557 -22.944 1.00 29.66 1000 GLU A C 1
ATOM 7776 O O . GLU A 1 1000 ? -14.285 0.111 -23.323 1.00 29.66 1000 GLU A O 1
ATOM 7781 N N . LEU A 1 1001 ? -12.509 1.411 -23.709 1.00 30.12 1001 LEU A N 1
ATOM 7782 C CA . LEU A 1 1001 ? -13.010 1.976 -24.976 1.00 30.12 1001 LEU A CA 1
ATOM 7783 C C . LEU A 1 1001 ? -12.452 1.310 -26.244 1.00 30.12 1001 LEU A C 1
ATOM 7785 O O . LEU A 1 1001 ? -13.032 1.464 -27.321 1.00 30.12 1001 LEU A O 1
ATOM 7789 N N . ALA A 1 1002 ? -11.356 0.552 -26.156 1.00 28.80 1002 ALA A N 1
ATOM 7790 C CA . ALA A 1 1002 ? -10.765 -0.098 -27.332 1.00 28.80 1002 ALA A CA 1
ATOM 7791 C C . ALA A 1 1002 ? -11.507 -1.387 -27.747 1.00 28.80 1002 ALA A C 1
ATOM 7793 O O . ALA A 1 1002 ? -11.489 -1.761 -28.920 1.00 28.80 1002 ALA A O 1
ATOM 7794 N N . SER A 1 1003 ? -12.216 -2.028 -26.814 1.00 29.19 1003 SER A N 1
ATOM 7795 C CA . SER A 1 1003 ? -12.889 -3.320 -27.018 1.00 29.19 1003 SER A CA 1
ATOM 7796 C C . SER A 1 1003 ? -14.234 -3.233 -27.757 1.00 29.19 1003 SER A C 1
ATOM 7798 O O . SER A 1 1003 ? -14.806 -4.262 -28.099 1.00 29.19 1003 SER A O 1
ATOM 7800 N N . ALA A 1 1004 ? -14.743 -2.029 -28.050 1.00 28.41 1004 ALA A N 1
ATOM 7801 C CA . ALA A 1 1004 ? -16.045 -1.829 -28.700 1.00 28.41 1004 ALA A CA 1
ATOM 7802 C C . ALA A 1 1004 ? -15.974 -1.584 -30.225 1.00 28.41 1004 ALA A C 1
ATOM 7804 O O . ALA A 1 1004 ? -16.989 -1.275 -30.844 1.00 28.41 1004 ALA A O 1
ATOM 7805 N N . ARG A 1 1005 ? -14.796 -1.697 -30.860 1.00 27.80 1005 ARG A N 1
ATOM 7806 C CA . ARG A 1 1005 ? -14.597 -1.332 -32.283 1.00 27.80 1005 ARG A CA 1
ATOM 7807 C C . ARG A 1 1005 ? -14.376 -2.488 -33.261 1.00 27.80 1005 ARG A C 1
ATOM 7809 O O . ARG A 1 1005 ? -13.965 -2.249 -34.393 1.00 27.80 1005 ARG A O 1
ATOM 7816 N N . VAL A 1 1006 ? -14.695 -3.724 -32.883 1.00 27.42 1006 VAL A N 1
ATOM 7817 C CA . VAL A 1 1006 ? -14.629 -4.876 -33.798 1.00 27.42 1006 VAL A CA 1
ATOM 7818 C C . VAL A 1 1006 ? -15.943 -5.643 -33.752 1.00 27.42 1006 VAL A C 1
ATOM 7820 O O . VAL A 1 1006 ? -15.996 -6.701 -33.154 1.00 27.42 1006 VAL A O 1
ATOM 7823 N N . LEU A 1 1007 ? -17.012 -5.083 -34.325 1.00 26.48 1007 LEU A N 1
ATOM 7824 C CA . LEU A 1 1007 ? -18.229 -5.800 -34.748 1.00 26.48 1007 LEU A CA 1
ATOM 7825 C C . LEU A 1 1007 ? -19.138 -4.820 -35.516 1.00 26.48 1007 LEU A C 1
ATOM 7827 O O . LEU A 1 1007 ? -20.128 -4.337 -34.985 1.00 26.48 1007 LEU A O 1
ATOM 7831 N N . CYS A 1 1008 ? -18.772 -4.474 -36.754 1.00 23.62 1008 CYS A N 1
ATOM 7832 C CA . CYS A 1 1008 ? -19.746 -4.139 -37.805 1.00 23.62 1008 CYS A CA 1
ATOM 7833 C C . CYS A 1 1008 ? -19.033 -3.987 -39.151 1.00 23.62 1008 CYS A C 1
ATOM 7835 O O . CYS A 1 1008 ? -18.703 -2.892 -39.599 1.00 23.62 1008 CYS A O 1
ATOM 7837 N N . SER A 1 1009 ? -18.769 -5.113 -39.802 1.00 26.97 1009 SER A N 1
ATOM 7838 C CA . SER A 1 1009 ? -18.458 -5.123 -41.226 1.00 26.97 1009 SER A CA 1
ATOM 7839 C C . SER A 1 1009 ? -19.159 -6.307 -41.875 1.00 26.97 1009 SER A C 1
ATOM 7841 O O . SER A 1 1009 ? -18.558 -7.367 -41.975 1.00 26.97 1009 SER A O 1
ATOM 7843 N N . THR A 1 1010 ? -20.422 -6.131 -42.278 1.00 26.58 1010 THR A N 1
ATOM 7844 C CA . THR A 1 1010 ? -21.038 -6.795 -43.445 1.00 26.58 1010 THR A CA 1
ATOM 7845 C C . THR A 1 1010 ? -22.486 -6.339 -43.634 1.00 26.58 1010 THR A C 1
ATOM 7847 O O . THR A 1 1010 ? -23.234 -6.274 -42.663 1.00 26.58 1010 THR A O 1
ATOM 7850 N N . SER A 1 1011 ? -22.869 -6.167 -44.908 1.00 25.53 1011 SER A N 1
ATOM 7851 C CA . SER A 1 1011 ? -24.217 -5.913 -45.463 1.00 25.53 1011 SER A CA 1
ATOM 7852 C C . SER A 1 1011 ? -24.763 -4.489 -45.246 1.00 25.53 1011 SER A C 1
ATOM 7854 O O . SER A 1 1011 ? -24.638 -3.949 -44.161 1.00 25.53 1011 SER A O 1
ATOM 7856 N N . CYS A 1 1012 ? -25.358 -3.781 -46.205 1.00 22.25 1012 CYS A N 1
ATOM 7857 C CA . CYS A 1 1012 ? -25.776 -4.095 -47.568 1.00 22.25 1012 CYS A CA 1
ATOM 7858 C C . CYS A 1 1012 ? -25.927 -2.786 -48.371 1.00 22.25 1012 CYS A C 1
ATOM 7860 O O . CYS A 1 1012 ? -26.022 -1.697 -47.811 1.00 22.25 1012 CYS A O 1
ATOM 7862 N N . GLN A 1 1013 ? -25.928 -2.935 -49.691 1.00 24.72 1013 GLN A N 1
ATOM 7863 C CA . GLN A 1 1013 ? -26.121 -1.912 -50.717 1.00 24.72 1013 GLN A CA 1
ATOM 7864 C C . GLN A 1 1013 ? -27.543 -1.306 -50.722 1.00 24.72 1013 GLN A C 1
ATOM 7866 O O . GLN A 1 1013 ? -28.499 -2.065 -50.608 1.00 24.72 1013 GLN A O 1
ATOM 7871 N N . ALA A 1 1014 ? -27.606 0.006 -51.015 1.00 23.69 1014 ALA A N 1
ATOM 7872 C CA . ALA A 1 1014 ? -28.573 0.748 -51.860 1.00 23.69 1014 ALA A CA 1
ATOM 7873 C C . ALA A 1 1014 ? -30.077 0.823 -51.475 1.00 23.69 1014 ALA A C 1
ATOM 7875 O O . ALA A 1 1014 ? -30.593 -0.089 -50.830 1.00 23.69 1014 ALA A O 1
ATOM 7876 N N . PRO A 1 1015 ? -30.823 1.855 -51.943 1.00 32.34 1015 PRO A N 1
ATOM 7877 C CA . PRO A 1 1015 ? -30.443 2.962 -52.839 1.00 32.34 1015 PRO A CA 1
ATOM 7878 C C . PRO A 1 1015 ? -30.185 4.308 -52.150 1.00 32.34 1015 PRO A C 1
ATOM 7880 O O . PRO A 1 1015 ? -30.834 4.599 -51.122 1.00 32.34 1015 PRO A O 1
#

pLDDT: mean 71.89, std 25.21, range [19.45, 98.69]

InterPro domains:
  IPR003010 Carbon-nitrogen hydrolase [PF00795] (13-220)
  IPR003010 Carbon-nitrogen hydrolase [PS50263] (1-213)
  IPR003694 NAD(+) synthetase [PTHR23090] (2-536)
  IPR003694 NAD(+) synthetase [cd00553] (266-535)
  IPR014729 Rossmann-like alpha/beta/alpha sandwich fold [G3DSA:3.40.50.620] (267-539)
  IPR014729 Rossmann-like alpha/beta/alpha sandwich fold [G3DSA:3.40.50.620] (865-997)
  IPR022310 NAD/GMP synthase [PF02540] (276-536)
  IPR036526 Carbon-nitrogen hydrolase superfamily [G3DSA:3.60.110.10] (1-246)
  IPR036526 Carbon-nitrogen hydrolase superfamily [SSF56317] (12-223)
  IPR036869 Chaperone J-domain superfamily [G3DSA:1.10.287.110] (814-864)

Secondary structure (DSSP, 8-state):
-HHHHHSSTTTT--EEEEEEEEETTEEEEEEEEEETTEEEEEEE-SS---STT--GGGT-PPPP--TTSSTT-PPEEEEPPHHHHHHHS-SEEEESSEEEE-SS-EEEEEEGGGGGSTT-HHHHHHHTT--EEEEEE--B--TT-HHHHHHHHHHHHHHH-SEEEEEE-EE--SSS--EE---EEEETTEEEEE--SS-SS-S---------HHHHHHHHHH-HHHHHHHTTSPPPEEEE-S--S-----TT-PPPPP-PPP---HHHHHHHHHHHHHHHHHHHH----EEEE--SSHHHHHHHHHHHHHHHHHHHHHHHS-HHHHHHHHHHHHHHHT-TT---SSHHHHHHHHEEEEEEE-TT--HHHHHHHHHHHHHHT-EEEEEESHHHHHHHHHHHTTS-STT------SS-SS--S-HHHHHHHHHHHHHHHHHHHHHHHHHHHHHHHHH-SS----S----EEBP---HHHHHHT-S-TTSTTS-SB-TTTTS-HHHHHHHHHHHHHHSS-THHHHHHHSPP---SS-S--------S-------S--SSSSS----TT-GGGGGSTTS--SS-SSSSHHHHHHHSTT-------S--SS-------PPPHHHHHHHHHHHHHHHHHHHHHHHHHS-TTSS-GGG--HHHHHHHHHHHHHHHHHHHTT-HHHHHHHHHHHHHHTTTTS-GGGTHHHHGGGS-SSS--HHHHHHHHHHHHHHHHHHHHHHHHHHTTS-SHHHHHHHHHHHHHHHHHHS--TT---PPPPTT----TT------S-----PPPP---S--S-TTSHHHHHHHHHHHHHHHTTT-HHHHHHHHHHHHHHT-GGGSTT-HHHHHHHHHHHHHHHHHHHHHHHTT-----------------------PPPPHHHHHHTS-HHHHHHHHHHHHTS---HHHHHHHHHHHTTTTTSS--PPPS----S-----------SHHHHHHHHHHHHHHHHHHHHHHTTGGGSHHHHTTSSS--------

Foldseek 3Di:
DLVVLLDCPQEQHWDWDWDWDQAPNFIFGWTWIDYNSATLEIEGAADADPDDPGNCVVRHDHDDADPVDADRDDWDWDADDPSSCVSRVDRTHTYYFFWEDEPAAIEGEHEACLLVDPPRSLLLCLLLPHQEYEYEYADFDDQPCVVVVLVSQLVSCQVSFHKYWYFYFAFDPLDPTGTQTFTWIDGNSFTQWTDGRQPALDRDDDIDFDDDSVVRVVVNVVPVVSNVVSVVGTHGHYRYDHHDPDDPDDPPDDGGDGDDDDDDDSLVSLLRRLLRHQLRNQLVVLFQAAEEAQQLALLSLLVLLSPLSNLQSLVCCLVPNDPVSVVVSQCSLCSNLVNVPDDDPGSLSSQQSHAEYEHEDEPQRDPNSVVLRVLLCVLSNHHYDYYYLVVVLVVVLVVQCPPPDPPSPPDPDDDDQDPPDAPVVLVVSLLSSQLSQLVVRQVCQQQVLLVVLVVDPPRRHPSGGGHWYEARDACLCLLQVVGRQNGSNDTRDYSHNDPFPVSSLVSLVVCVPVVVSVSSPVNSPDFDDDRPGHDDDDDDDDPDPDDDDDPPDPFDDPADPDDDDDPPPPPPPPPDPDPPDPPVVVVVVVVVVPVPDDDDDPDDDDDDDDDDDDDDLLLLLLVLLLLLLVLQLVLLVVVVPDDPPQDPCVLPDSQLSNQLSVLSNVLSVCSNVVNLVSSLVSLQSSLVSCVSQDHSLLSVLVSLVSVDQAWDDLVSLVSNLSSLLSQLVSLLVVLVVVVVGDDDDSSVSSNSSSVSSNVSSVSRDPPDDTDDHDPPDDQDPPRDDDDDDDDDDDDDDDDDDQPPDPPPHLQVVLLVVLVVCLVVLPPDPVSNVVSLVVLLVVLPCVVVPPCNVNRVSNNVVSVVVVVVVVVVVVVPPDDDDDDDDDDDDDDDDDDDDDDDDDHPVCSVSVHDSVRSVLLCCCCPPVVDTLVRSLVVCCVVCVVVPPPPDDDDPPPPDDDDDDDDPDDPPDPSSSSSVVSVSSVVSSVVSVVSPPCPVVPVPVVPPPDDDDDDDDD

Radius of gyration: 38.03 Å; chains: 1; bounding box: 94×112×94 Å

Organism: NCBI:txid2562237

Sequence (1015 aa):
MADILRSDVTDGILCDIGMPVMHRNVPYNCRVWAVNRKIVGIRPKIYLANDGNYREMRWFTPWYIDPSKQGFGELEEYFLPREIGEITGQAKVPFGIFAVSTKDTCLATETCEELFTPDAPHIKLALDGVEIIANGSGSHHQLRKLDKRIDLVRGATSKSGGVYIYANVKGGDGGRLYFDGCSMVWCNGKLLAQGSQFGMLDEIEVVVATVNLNDVRSMRSNFIARSYQASSTPTVARVEVDFCCCHPAPLTISESQPIQPKIEGPMEEIAYGPSAWLWDYLRRSGQRGYFLPLSGGADSSSTAALVGIMCQRVFKELTEGTERSKAATLADIRKVTKRPFYTPPSWQDFCGKIFVTCYMASEHSGSETRSRAENLAKQLGANHTSIAIRPITDAIVKVFQQCHFEGTKIEKSKAQPVWNASGTEDIALQNIQARSRMVMAYFMAQLMPWATDQAMQGDAGPGWGSLLVLGSANVDEALRGYYTKYDCSAADVNPIGGINKRDLKAFLIWAAKERGIGELERVANAVPTAELRPDKATFCFYSYVPISAPVRFMAVACATPTTPSAAPWRNLLAAWVAWGSLWAASFCGLELRCQWSPRMGCRIAEGELSTEESEDLLVALGRNLWAAADELLEVSALLAAAPLSALDVRKFSPQGLGAAALALRNAADMMLDEDWESAMGEVEVAAVSSEGFLPPASMQGLIDLFAYEEAMPSCEWQRAKSSLRRLSKNLADVAEKLSRLSGGEVVNSLKRSSEFLSSAARLFVPGGFEMPPDPRIYRGPRGETQRDFYGSFYVPPEKQYVEDAPPGSPAAKILETVQRELAEAGSSSSARRQVLRRLVRRLHPDQNRGKEEEVTPAFRYIQRIRSEEMDQRRKKTMGSVALLPCRNDILADVEGGKKVEEQSDEKDMGMSYDELGDLGHLRKVEKCGPLSTFLKLRQLWSHKTAEWTGPQDNDKAITPSIRVKVQPKTFDEKVAQKVKDFFFYNAINRHKMLGKALEELASARVLCSTSCQAP